Protein 4C87 (pdb70)

Structure (mmCIF, N/CA/C/O backbone):
data_4C87
#
_entry.id   4C87
#
_cell.length_a   168.340
_cell.length_b   168.340
_cell.length_c   184.200
_cell.angle_alpha   90.00
_cell.angle_beta   90.00
_cell.angle_gamma   90.00
#
_symmetry.space_group_name_H-M   'I 4'
#
loop_
_entity.id
_entity.type
_entity.pdbx_description
1 polymer ESTERASE
2 non-polymer GLYCEROL
3 water water
#
loop_
_atom_site.group_PDB
_atom_site.id
_atom_site.type_symbol
_atom_site.label_atom_id
_atom_site.label_alt_id
_atom_site.label_comp_id
_atom_site.label_asym_id
_atom_site.label_entity_id
_atom_site.label_seq_id
_atom_site.pdbx_PDB_ins_code
_atom_site.Cartn_x
_atom_site.Cartn_y
_atom_site.Cartn_z
_atom_site.occupancy
_atom_site.B_iso_or_equiv
_atom_site.auth_seq_id
_atom_site.auth_comp_id
_atom_site.auth_asym_id
_atom_site.auth_atom_id
_atom_site.pdbx_PDB_model_num
ATOM 1 N N . TYR A 1 14 ? 40.752 143.183 -58.956 1.00 101.69 -3 TYR A N 1
ATOM 2 C CA . TYR A 1 14 ? 41.620 142.027 -59.170 1.00 102.40 -3 TYR A CA 1
ATOM 3 C C . TYR A 1 14 ? 40.905 140.704 -58.892 1.00 96.27 -3 TYR A C 1
ATOM 4 O O . TYR A 1 14 ? 40.013 140.635 -58.037 1.00 94.13 -3 TYR A O 1
ATOM 13 N N . PHE A 1 15 ? 41.311 139.669 -59.628 1.00 92.58 -2 PHE A N 1
ATOM 14 C CA . PHE A 1 15 ? 40.831 138.302 -59.435 1.00 88.50 -2 PHE A CA 1
ATOM 15 C C . PHE A 1 15 ? 41.627 137.346 -60.341 1.00 87.59 -2 PHE A C 1
ATOM 16 O O . PHE A 1 15 ? 41.937 137.661 -61.498 1.00 85.07 -2 PHE A O 1
ATOM 24 N N . GLN A 1 16 ? 41.960 136.182 -59.789 1.00 109.08 -1 GLN A N 1
ATOM 25 C CA . GLN A 1 16 ? 42.522 135.045 -60.536 1.00 103.44 -1 GLN A CA 1
ATOM 26 C C . GLN A 1 16 ? 43.853 135.256 -61.295 1.00 101.28 -1 GLN A C 1
ATOM 27 O O . GLN A 1 16 ? 44.444 136.344 -61.284 1.00 97.28 -1 GLN A O 1
ATOM 33 N N . GLY A 1 17 ? 44.275 134.177 -61.960 1.00 102.02 0 GLY A N 1
ATOM 34 C CA . GLY A 1 17 ? 45.597 133.983 -62.548 1.00 99.73 0 GLY A CA 1
ATOM 35 C C . GLY A 1 17 ? 46.457 135.125 -63.059 1.00 95.46 0 GLY A C 1
ATOM 36 O O . GLY A 1 17 ? 46.270 135.617 -64.177 1.00 96.96 0 GLY A O 1
ATOM 45 N N . PRO A 1 19 ? 50.746 135.960 -61.919 1.00 71.26 2 PRO A N 1
ATOM 46 C CA . PRO A 1 19 ? 51.860 135.855 -60.963 1.00 64.53 2 PRO A CA 1
ATOM 47 C C . PRO A 1 19 ? 52.174 137.218 -60.367 1.00 59.22 2 PRO A C 1
ATOM 48 O O . PRO A 1 19 ? 52.150 138.225 -61.075 1.00 58.31 2 PRO A O 1
ATOM 52 N N . THR A 1 20 ? 52.443 137.249 -59.071 1.00 56.10 3 THR A N 1
ATOM 53 C CA . THR A 1 20 ? 52.725 138.502 -58.394 1.00 54.42 3 THR A CA 1
ATOM 54 C C . THR A 1 20 ? 53.984 139.142 -58.976 1.00 46.99 3 THR A C 1
ATOM 55 O O . THR A 1 20 ? 55.018 138.487 -59.103 1.00 47.41 3 THR A O 1
ATOM 59 N N . ILE A 1 21 ? 53.882 140.410 -59.360 1.00 39.83 4 ILE A N 1
ATOM 60 C CA . ILE A 1 21 ? 55.036 141.134 -59.881 1.00 39.56 4 ILE A CA 1
ATOM 61 C C . ILE A 1 21 ? 55.813 141.790 -58.727 1.00 40.52 4 ILE A C 1
ATOM 62 O O . ILE A 1 21 ? 55.231 142.458 -57.867 1.00 42.76 4 ILE A O 1
ATOM 67 N N . ASN A 1 22 ? 57.125 141.572 -58.705 1.00 36.64 5 ASN A N 1
ATOM 68 C CA . ASN A 1 22 ? 57.979 142.152 -57.683 1.00 36.14 5 ASN A CA 1
ATOM 69 C C . ASN A 1 22 ? 58.512 143.504 -58.110 1.00 31.54 5 ASN A C 1
ATOM 70 O O . ASN A 1 22 ? 59.590 143.595 -58.701 1.00 32.76 5 ASN A O 1
ATOM 75 N N . SER A 1 23 ? 57.758 144.554 -57.806 1.00 30.49 6 SER A N 1
ATOM 76 C CA . SER A 1 23 ? 58.147 145.906 -58.193 1.00 31.42 6 SER A CA 1
ATOM 77 C C . SER A 1 23 ? 59.274 146.455 -57.322 1.00 31.23 6 SER A C 1
ATOM 78 O O . SER A 1 23 ? 59.565 145.930 -56.242 1.00 34.64 6 SER A O 1
ATOM 81 N N . ILE A 1 24 ? 59.918 147.505 -57.814 1.00 29.65 7 ILE A N 1
ATOM 82 C CA . ILE A 1 24 ? 61.050 148.102 -57.121 1.00 27.16 7 ILE A CA 1
ATOM 83 C C . ILE A 1 24 ? 60.772 149.573 -56.858 1.00 26.43 7 ILE A C 1
ATOM 84 O O . ILE A 1 24 ? 60.687 150.380 -57.790 1.00 22.63 7 ILE A O 1
ATOM 89 N N . GLN A 1 25 ? 60.630 149.921 -55.583 1.00 28.51 8 GLN A N 1
ATOM 90 C CA . GLN A 1 25 ? 60.351 151.299 -55.217 1.00 25.53 8 GLN A CA 1
ATOM 91 C C . GLN A 1 25 ? 61.592 151.989 -54.687 1.00 25.80 8 GLN A C 1
ATOM 92 O O . GLN A 1 25 ? 62.210 151.528 -53.732 1.00 28.86 8 GLN A O 1
ATOM 98 N N . THR A 1 26 ? 61.963 153.091 -55.329 1.00 26.09 9 THR A N 1
ATOM 99 C CA . THR A 1 26 ? 63.060 153.923 -54.852 1.00 25.08 9 THR A CA 1
ATOM 100 C C . THR A 1 26 ? 62.601 155.365 -54.814 1.00 27.56 9 THR A C 1
ATOM 101 O O . THR A 1 26 ? 61.580 155.724 -55.409 1.00 29.87 9 THR A O 1
ATOM 105 N N . THR A 1 27 ? 63.356 156.199 -54.116 1.00 29.29 10 THR A N 1
ATOM 106 C CA . THR A 1 27 ? 63.093 157.623 -54.154 1.00 26.62 10 THR A CA 1
ATOM 107 C C . THR A 1 27 ? 64.259 158.299 -54.855 1.00 27.79 10 THR A C 1
ATOM 108 O O . THR A 1 27 ? 65.411 158.117 -54.469 1.00 31.56 10 THR A O 1
ATOM 112 N N . VAL A 1 28 ? 63.952 159.048 -55.911 1.00 28.18 11 VAL A N 1
ATOM 113 C CA . VAL A 1 28 ? 64.970 159.750 -56.683 1.00 25.74 11 VAL A CA 1
ATOM 114 C C . VAL A 1 28 ? 64.633 161.235 -56.742 1.00 26.91 11 VAL A C 1
ATOM 115 O O . VAL A 1 28 ? 63.647 161.635 -57.361 1.00 28.01 11 VAL A O 1
ATOM 119 N N . ASN A 1 29 ? 65.459 162.045 -56.091 1.00 29.85 12 ASN A N 1
ATOM 120 C CA . ASN A 1 29 ? 65.235 163.483 -56.007 1.00 29.87 12 ASN A CA 1
ATOM 121 C C . ASN A 1 29 ? 63.837 163.842 -55.523 1.00 27.34 12 ASN A C 1
ATOM 122 O O . ASN A 1 29 ? 63.269 164.842 -55.954 1.00 29.13 12 ASN A O 1
ATOM 127 N N . GLY A 1 30 ? 63.286 163.019 -54.633 1.00 23.71 13 GLY A N 1
ATOM 128 C CA . GLY A 1 30 ? 61.979 163.290 -54.070 1.00 19.33 13 GLY A CA 1
ATOM 129 C C . GLY A 1 30 ? 60.847 162.639 -54.835 1.00 28.32 13 GLY A C 1
ATOM 130 O O . GLY A 1 30 ? 59.710 162.624 -54.363 1.00 25.93 13 GLY A O 1
ATOM 131 N N . VAL A 1 31 ? 61.137 162.108 -56.020 1.00 17.95 14 VAL A N 1
ATOM 132 C CA . VAL A 1 31 ? 60.110 161.391 -56.762 1.00 23.41 14 VAL A CA 1
ATOM 133 C C . VAL A 1 31 ? 60.022 159.949 -56.257 1.00 23.70 14 VAL A C 1
ATOM 134 O O . VAL A 1 31 ? 61.026 159.237 -56.226 1.00 22.93 14 VAL A O 1
ATOM 138 N N . VAL A 1 32 ? 58.830 159.525 -55.842 1.00 23.31 15 VAL A N 1
ATOM 139 C CA . VAL A 1 32 ? 58.632 158.122 -55.505 1.00 23.83 15 VAL A CA 1
ATOM 140 C C . VAL A 1 32 ? 58.564 157.337 -56.800 1.00 22.71 15 VAL A C 1
ATOM 141 O O . VAL A 1 32 ? 57.606 157.457 -57.565 1.00 23.49 15 VAL A O 1
ATOM 145 N N . LYS A 1 33 ? 59.600 156.545 -57.050 1.00 23.07 16 LYS A N 1
ATOM 146 C CA . LYS A 1 33 ? 59.724 155.838 -58.314 1.00 20.70 16 LYS A CA 1
ATOM 147 C C . LYS A 1 33 ? 59.418 154.350 -58.159 1.00 23.21 16 LYS A C 1
ATOM 148 O O . LYS A 1 33 ? 60.087 153.623 -57.401 1.00 20.78 16 LYS A O 1
ATOM 154 N N . ILE A 1 34 ? 58.396 153.900 -58.879 1.00 21.71 17 ILE A N 1
ATOM 155 C CA . ILE A 1 34 ? 58.004 152.509 -58.810 1.00 19.33 17 ILE A CA 1
ATOM 156 C C . ILE A 1 34 ? 58.213 151.841 -60.160 1.00 18.85 17 ILE A C 1
ATOM 157 O O . ILE A 1 34 ? 57.514 152.157 -61.132 1.00 18.67 17 ILE A O 1
ATOM 162 N N . VAL A 1 35 ? 59.185 150.930 -60.218 1.00 15.52 18 VAL A N 1
ATOM 163 C CA . VAL A 1 35 ? 59.457 150.179 -61.444 1.00 20.99 18 VAL A CA 1
ATOM 164 C C . VAL A 1 35 ? 58.780 148.808 -61.416 1.00 19.30 18 VAL A C 1
ATOM 165 O O . VAL A 1 35 ? 59.033 147.997 -60.526 1.00 20.21 18 VAL A O 1
ATOM 169 N N . LYS A 1 36 ? 57.907 148.564 -62.388 1.00 16.08 19 LYS A N 1
ATOM 170 C CA . LYS A 1 36 ? 57.187 147.298 -62.457 1.00 17.78 19 LYS A CA 1
ATOM 171 C C . LYS A 1 36 ? 57.619 146.486 -63.683 1.00 17.76 19 LYS A C 1
ATOM 172 O O . LYS A 1 36 ? 57.194 146.771 -64.810 1.00 19.74 19 LYS A O 1
ATOM 178 N N . PRO A 1 37 ? 58.473 145.475 -63.471 1.00 21.02 20 PRO A N 1
ATOM 179 C CA . PRO A 1 37 ? 58.888 144.589 -64.569 1.00 21.90 20 PRO A CA 1
ATOM 180 C C . PRO A 1 37 ? 57.694 143.819 -65.140 1.00 22.98 20 PRO A C 1
ATOM 181 O O . PRO A 1 37 ? 56.691 143.641 -64.446 1.00 21.69 20 PRO A O 1
ATOM 185 N N . PHE A 1 38 ? 57.788 143.374 -66.387 1.00 24.18 21 PHE A N 1
ATOM 186 C CA . PHE A 1 38 ? 56.650 142.691 -66.993 1.00 23.02 21 PHE A CA 1
ATOM 187 C C . PHE A 1 38 ? 56.526 141.224 -66.585 1.00 25.00 21 PHE A C 1
ATOM 188 O O . PHE A 1 38 ? 55.480 140.601 -66.787 1.00 27.79 21 PHE A O 1
ATOM 196 N N . ASN A 1 39 ? 57.605 140.680 -66.033 1.00 27.13 22 ASN A N 1
ATOM 197 C CA . ASN A 1 39 ? 57.543 139.428 -65.288 1.00 33.66 22 ASN A CA 1
ATOM 198 C C . ASN A 1 39 ? 58.733 139.351 -64.336 1.00 36.17 22 ASN A C 1
ATOM 199 O O . ASN A 1 39 ? 59.607 140.217 -64.370 1.00 37.77 22 ASN A O 1
ATOM 204 N N . ASN A 1 40 ? 58.782 138.318 -63.505 1.00 37.96 23 ASN A N 1
ATOM 205 C CA . ASN A 1 40 ? 59.827 138.240 -62.488 1.00 41.98 23 ASN A CA 1
ATOM 206 C C . ASN A 1 40 ? 61.159 137.710 -63.014 1.00 43.34 23 ASN A C 1
ATOM 207 O O . ASN A 1 40 ? 62.173 137.734 -62.313 1.00 46.87 23 ASN A O 1
ATOM 212 N N . ASP A 1 41 ? 61.151 137.260 -64.262 1.00 42.46 24 ASP A N 1
ATOM 213 C CA . ASP A 1 41 ? 62.366 136.803 -64.915 1.00 46.10 24 ASP A CA 1
ATOM 214 C C . ASP A 1 41 ? 63.189 137.983 -65.436 1.00 42.09 24 ASP A C 1
ATOM 215 O O . ASP A 1 41 ? 64.383 138.096 -65.142 1.00 41.49 24 ASP A O 1
ATOM 220 N N . ILE A 1 42 ? 62.539 138.863 -66.200 1.00 39.14 25 ILE A N 1
ATOM 221 C CA . ILE A 1 42 ? 63.211 139.982 -66.863 1.00 32.88 25 ILE A CA 1
ATOM 222 C C . ILE A 1 42 ? 62.999 141.293 -66.110 1.00 29.21 25 ILE A C 1
ATOM 223 O O . ILE A 1 42 ? 61.885 141.614 -65.726 1.00 33.40 25 ILE A O 1
ATOM 228 N N . ALA A 1 43 ? 64.075 142.050 -65.910 1.00 26.71 26 ALA A N 1
ATOM 229 C CA . ALA A 1 43 ? 64.034 143.288 -65.128 1.00 25.10 26 ALA A CA 1
ATOM 230 C C . ALA A 1 43 ? 63.922 144.555 -65.988 1.00 25.87 26 ALA A C 1
ATOM 231 O O . ALA A 1 43 ? 63.539 145.621 -65.490 1.00 26.42 26 ALA A O 1
ATOM 233 N N . GLY A 1 44 ? 64.280 144.447 -67.265 1.00 22.74 27 GLY A N 1
ATOM 234 C CA . GLY A 1 44 ? 64.313 145.608 -68.133 1.00 20.95 27 GLY A CA 1
ATOM 235 C C . GLY A 1 44 ? 64.942 145.323 -69.484 1.00 24.78 27 GLY A C 1
ATOM 236 O O . GLY A 1 44 ? 65.280 144.179 -69.805 1.00 27.55 27 GLY A O 1
ATOM 237 N N . GLU A 1 45 ? 65.065 146.371 -70.288 1.00 27.25 28 GLU A N 1
ATOM 238 C CA . GLU A 1 45 ? 65.803 146.330 -71.553 1.00 28.47 28 GLU A CA 1
ATOM 239 C C . GLU A 1 45 ? 65.309 145.363 -72.644 1.00 26.65 28 GLU A C 1
ATOM 240 O O . GLU A 1 45 ? 66.058 145.016 -73.561 1.00 27.49 28 GLU A O 1
ATOM 246 N N . GLN A 1 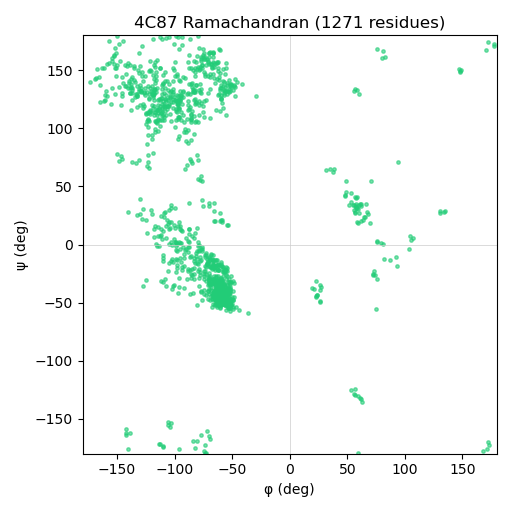46 ? 64.052 144.944 -72.548 1.00 22.73 29 GLN A N 1
ATOM 247 C CA . GLN A 1 46 ? 63.378 144.304 -73.680 1.00 21.78 29 GLN A CA 1
ATOM 248 C C . GLN A 1 46 ? 61.855 144.508 -73.613 1.00 19.02 29 GLN A C 1
ATOM 249 O O . GLN A 1 46 ? 61.293 144.746 -72.544 1.00 18.78 29 GLN A O 1
ATOM 255 N N . PHE A 1 47 ? 61.199 144.442 -74.764 1.00 17.42 30 PHE A N 1
ATOM 256 C CA . PHE A 1 47 ? 59.746 144.566 -74.818 1.00 18.22 30 PHE A CA 1
ATOM 257 C C . PHE A 1 47 ? 59.062 143.401 -74.132 1.00 17.87 30 PHE A C 1
ATOM 258 O O . PHE A 1 47 ? 59.537 142.264 -74.202 1.00 18.78 30 PHE A O 1
ATOM 266 N N . ASP A 1 48 ? 57.949 143.690 -73.465 1.00 13.97 31 ASP A N 1
ATOM 267 C CA . ASP A 1 48 ? 57.020 142.654 -73.039 1.00 17.94 31 ASP A CA 1
ATOM 268 C C . ASP A 1 48 ? 56.534 141.981 -74.320 1.00 20.06 31 ASP A C 1
ATOM 269 O O . ASP A 1 48 ? 56.115 142.660 -75.260 1.00 22.97 31 ASP A O 1
ATOM 274 N N . PRO A 1 49 ? 56.600 140.643 -74.367 1.00 17.85 32 PRO A N 1
ATOM 275 C CA . PRO A 1 49 ? 56.252 139.885 -75.579 1.00 19.75 32 PRO A CA 1
ATOM 276 C C . PRO A 1 49 ? 54.858 140.204 -76.126 1.00 20.09 32 PRO A C 1
ATOM 277 O O . PRO A 1 49 ? 54.691 140.193 -77.346 1.00 17.94 32 PRO A O 1
ATOM 281 N N . HIS A 1 50 ? 53.884 140.473 -75.253 1.00 21.20 33 HIS A N 1
ATOM 282 C CA . HIS A 1 50 ? 52.541 140.848 -75.702 1.00 18.74 33 HIS A CA 1
ATOM 283 C C . HIS A 1 50 ? 52.597 142.136 -76.515 1.00 15.19 33 HIS A C 1
ATOM 284 O O . HIS A 1 50 ? 51.855 142.307 -77.471 1.00 17.90 33 HIS A O 1
ATOM 291 N N . VAL A 1 51 ? 53.468 143.053 -76.120 1.00 15.16 34 VAL A N 1
ATOM 292 C CA . VAL A 1 51 ? 53.657 144.281 -76.881 1.00 15.91 34 VAL A CA 1
ATOM 293 C C . VAL A 1 51 ? 54.370 143.973 -78.193 1.00 18.36 34 VAL A C 1
ATOM 294 O O . VAL A 1 51 ? 53.955 144.434 -79.274 1.00 18.43 34 VAL A O 1
ATOM 298 N N . LEU A 1 52 ? 55.436 143.178 -78.081 1.00 20.03 35 LEU A N 1
ATOM 299 C CA . LEU A 1 52 ? 56.323 142.838 -79.202 1.00 18.19 35 LEU A CA 1
ATOM 300 C C . LEU A 1 52 ? 55.592 142.274 -80.412 1.00 17.70 35 LEU A C 1
ATOM 301 O O . LEU A 1 52 ? 55.931 142.595 -81.553 1.00 17.81 35 LEU A O 1
ATOM 306 N N . GLN A 1 53 ? 54.577 141.449 -80.173 1.00 18.24 36 GLN A N 1
ATOM 307 C CA . GLN A 1 53 ? 53.865 140.852 -81.293 1.00 18.59 36 GLN A CA 1
ATOM 308 C C . GLN A 1 53 ? 53.010 141.875 -82.042 1.00 24.37 36 GLN A C 1
ATOM 309 O O . GLN A 1 53 ? 52.620 141.643 -83.188 1.00 33.28 36 GLN A O 1
ATOM 315 N N . THR A 1 54 ? 52.771 143.030 -81.425 1.00 23.51 37 THR A N 1
ATOM 316 C CA . THR A 1 54 ? 52.072 144.119 -82.123 1.00 23.16 37 THR A CA 1
ATOM 317 C C . THR A 1 54 ? 53.012 145.032 -82.905 1.00 20.93 37 THR A C 1
ATOM 318 O O . THR A 1 54 ? 52.552 145.969 -83.553 1.00 17.02 37 THR A O 1
ATOM 322 N N . LEU A 1 55 ? 54.319 144.771 -82.835 1.00 23.70 38 LEU A N 1
ATOM 323 C CA . LEU A 1 55 ? 55.316 145.688 -83.409 1.00 20.69 38 LEU A CA 1
ATOM 324 C C . LEU A 1 55 ? 56.056 145.133 -84.625 1.00 22.46 38 LEU A C 1
ATOM 325 O O . LEU A 1 55 ? 57.066 145.691 -85.042 1.00 22.33 38 LEU A O 1
ATOM 330 N N . THR A 1 56 ? 55.540 144.046 -85.188 1.00 25.71 39 THR A N 1
ATOM 331 C CA . THR A 1 56 ? 56.146 143.383 -86.341 1.00 27.16 39 THR A CA 1
ATOM 332 C C . THR A 1 56 ? 56.489 144.341 -87.491 1.00 23.18 39 THR A C 1
ATOM 333 O O . THR A 1 56 ? 57.597 144.311 -88.018 1.00 24.57 39 THR A O 1
ATOM 337 N N . ALA A 1 57 ? 55.547 145.203 -87.853 1.00 19.19 40 ALA A N 1
ATOM 338 C CA . ALA A 1 57 ? 55.744 146.165 -88.932 1.00 18.76 40 ALA A CA 1
ATOM 339 C C . ALA A 1 57 ? 56.914 147.122 -88.696 1.00 29.60 40 ALA A C 1
ATOM 340 O O . ALA A 1 57 ? 57.378 147.787 -89.630 1.00 37.61 40 ALA A O 1
ATOM 342 N N . PHE A 1 58 ? 57.374 147.219 -87.453 1.00 24.00 41 PHE A N 1
ATOM 343 C CA . PHE A 1 58 ? 58.471 148.131 -87.145 1.00 23.50 41 PHE A CA 1
ATOM 344 C C . PHE A 1 58 ? 59.858 147.512 -87.341 1.00 24.57 41 PHE A C 1
ATOM 345 O O . PHE A 1 58 ? 60.868 148.071 -86.896 1.00 21.10 41 PHE A O 1
ATOM 353 N N . LYS A 1 59 ? 59.897 146.364 -88.015 1.00 24.80 42 LYS A N 1
ATOM 354 C CA . LYS A 1 59 ? 61.159 145.779 -88.447 1.00 26.46 42 LYS A CA 1
ATOM 355 C C . LYS A 1 59 ? 61.705 146.657 -89.559 1.00 25.58 42 LYS A C 1
ATOM 356 O O . LYS A 1 59 ? 62.910 146.692 -89.813 1.00 25.70 42 LYS A O 1
ATOM 362 N N . GLN A 1 60 ? 60.792 147.369 -90.211 1.00 24.99 43 GLN A N 1
ATOM 363 C CA . GLN A 1 60 ? 61.136 148.334 -91.240 1.00 26.97 43 GLN A CA 1
ATOM 364 C C . GLN A 1 60 ? 60.692 149.703 -90.748 1.00 21.95 43 GLN A C 1
ATOM 365 O O . GLN A 1 60 ? 59.804 149.784 -89.910 1.00 25.13 43 GLN A O 1
ATOM 371 N N . PRO A 1 61 ? 61.303 150.782 -91.270 1.00 20.53 44 PRO A N 1
ATOM 372 C CA . PRO A 1 61 ? 60.819 152.132 -90.965 1.00 18.28 44 PRO A CA 1
ATOM 373 C C . PRO A 1 61 ? 59.338 152.258 -91.298 1.00 20.98 44 PRO A C 1
ATOM 374 O O . PRO A 1 61 ? 58.886 151.747 -92.325 1.00 24.63 44 PRO A O 1
ATOM 378 N N . ALA A 1 62 ? 58.593 152.928 -90.429 1.00 22.73 45 ALA A N 1
ATOM 379 C CA . ALA A 1 62 ? 57.163 153.113 -90.623 1.00 22.41 45 ALA A CA 1
ATOM 380 C C . ALA A 1 62 ? 56.911 154.202 -91.655 1.00 23.93 45 ALA A C 1
ATOM 381 O O . ALA A 1 62 ? 57.735 155.103 -91.845 1.00 25.88 45 ALA A O 1
ATOM 383 N N . ILE A 1 63 ? 55.772 154.104 -92.330 1.00 21.59 46 ILE A N 1
ATOM 384 C CA . ILE A 1 63 ? 55.341 155.143 -93.247 1.00 21.58 46 ILE A CA 1
ATOM 385 C C . ILE A 1 63 ? 54.124 155.837 -92.648 1.00 23.83 46 ILE A C 1
ATOM 386 O O . ILE A 1 63 ? 53.046 155.242 -92.525 1.00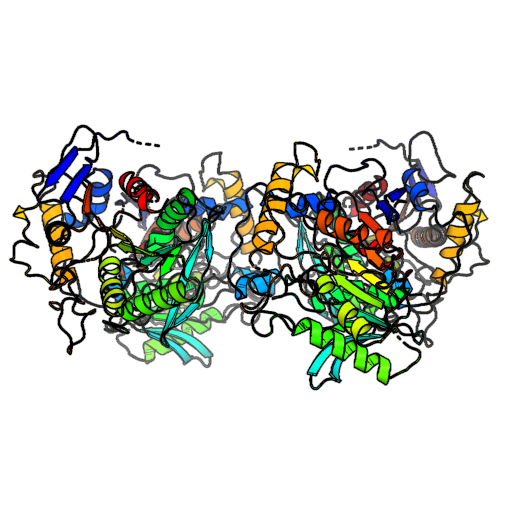 24.09 46 ILE A O 1
ATOM 391 N N . LEU A 1 64 ? 54.315 157.090 -92.248 1.00 28.31 47 LEU A N 1
ATOM 392 C CA . LEU A 1 64 ? 53.223 157.900 -91.716 1.00 25.99 47 LEU A CA 1
ATOM 393 C C . LEU A 1 64 ? 52.516 158.612 -92.861 1.00 25.91 47 LEU A C 1
ATOM 394 O O . LEU A 1 64 ? 53.150 159.326 -93.636 1.00 25.34 47 LEU A O 1
ATOM 399 N N . GLU A 1 65 ? 51.211 158.394 -92.984 1.00 24.02 48 GLU A N 1
ATOM 400 C CA . GLU A 1 65 ? 50.423 159.114 -93.969 1.00 25.62 48 GLU A CA 1
ATOM 401 C C . GLU A 1 65 ? 50.060 160.472 -93.381 1.00 24.69 48 GLU A C 1
ATOM 402 O O . GLU A 1 65 ? 49.208 160.571 -92.496 1.00 22.02 48 GLU A O 1
ATOM 408 N N . ASN A 1 66 ? 50.722 161.517 -93.868 1.00 26.19 49 ASN A N 1
ATOM 409 C CA . ASN A 1 66 ? 50.529 162.847 -93.308 1.00 25.28 49 ASN A CA 1
ATOM 410 C C . ASN A 1 66 ? 49.335 163.566 -93.913 1.00 24.05 49 ASN A C 1
ATOM 411 O O . ASN A 1 66 ? 49.496 164.519 -94.668 1.00 27.95 49 ASN A O 1
ATOM 416 N N . ASP A 1 67 ? 48.136 163.096 -93.587 1.00 22.88 50 ASP A N 1
ATOM 417 C CA . ASP A 1 67 ? 46.924 163.832 -93.918 1.00 24.72 50 ASP A CA 1
ATOM 418 C C . ASP A 1 67 ? 45.882 163.632 -92.827 1.00 21.53 50 ASP A C 1
ATOM 419 O O . ASP A 1 67 ? 45.777 162.549 -92.247 1.00 21.19 50 ASP A O 1
ATOM 424 N N . LEU A 1 68 ? 45.117 164.690 -92.564 1.00 18.85 51 LEU A N 1
ATOM 425 C CA . LEU A 1 68 ? 44.222 164.744 -91.416 1.00 18.72 51 LEU A CA 1
ATOM 426 C C . LEU A 1 68 ? 43.282 163.533 -91.298 1.00 16.65 51 LEU A C 1
ATOM 427 O O . LEU A 1 68 ? 43.182 162.926 -90.227 1.00 15.91 51 LEU A O 1
ATOM 432 N N . ALA A 1 69 ? 42.627 163.160 -92.394 1.00 14.79 52 ALA A N 1
ATOM 433 C CA . ALA A 1 69 ? 41.689 162.035 -92.346 1.00 14.42 52 ALA A CA 1
ATOM 434 C C . ALA A 1 69 ? 42.385 160.717 -91.973 1.00 15.29 52 ALA A C 1
ATOM 435 O O . ALA A 1 69 ? 41.837 159.910 -91.221 1.00 17.74 52 ALA A O 1
ATOM 437 N N . ALA A 1 70 ? 43.593 160.504 -92.480 1.00 12.03 53 ALA A N 1
ATOM 438 C CA . ALA A 1 70 ? 44.291 159.267 -92.165 1.00 13.68 53 ALA A CA 1
ATOM 439 C C . ALA A 1 70 ? 44.772 159.312 -90.725 1.00 15.59 53 ALA A C 1
ATOM 440 O O . ALA A 1 70 ? 44.638 158.334 -89.994 1.00 18.41 53 ALA A O 1
ATOM 442 N N . LEU A 1 71 ? 45.328 160.449 -90.321 1.00 16.10 54 LEU A N 1
ATOM 443 C CA . LEU A 1 71 ? 45.782 160.617 -88.948 1.00 16.14 54 LEU A CA 1
ATOM 444 C C . LEU A 1 71 ? 44.636 160.408 -87.955 1.00 21.25 54 LEU A C 1
ATOM 445 O O . LEU A 1 71 ? 44.787 159.673 -86.970 1.00 21.33 54 LEU A O 1
ATOM 450 N N . ARG A 1 72 ? 43.489 161.032 -88.214 1.00 20.93 55 ARG A N 1
ATOM 451 C CA . ARG A 1 72 ? 42.348 160.847 -87.325 1.00 19.63 55 ARG A CA 1
ATOM 452 C C . ARG A 1 72 ? 41.942 159.387 -87.221 1.00 20.87 55 ARG A C 1
ATOM 453 O O . ARG A 1 72 ? 41.777 158.864 -86.124 1.00 24.42 55 ARG A O 1
ATOM 461 N N . SER A 1 73 ? 41.801 158.738 -88.369 1.00 21.96 56 SER A N 1
ATOM 462 C CA . SER A 1 73 ? 41.454 157.323 -88.435 1.00 24.64 56 SER A CA 1
ATOM 463 C C . SER A 1 73 ? 42.406 156.443 -87.609 1.00 23.85 56 SER A C 1
ATOM 464 O O . SER A 1 73 ? 41.976 155.514 -86.922 1.00 26.27 56 SER A O 1
ATOM 467 N N . GLY A 1 74 ? 43.694 156.767 -87.648 1.00 21.94 57 GLY A N 1
ATOM 468 C CA . GLY A 1 74 ? 44.691 156.000 -86.924 1.00 22.14 57 GLY A CA 1
ATOM 469 C C . GLY A 1 74 ? 44.698 156.289 -85.441 1.00 26.58 57 GLY A C 1
ATOM 470 O O . GLY A 1 74 ? 45.471 155.689 -84.689 1.00 30.89 57 GLY A O 1
ATOM 471 N N . SER A 1 75 ? 43.835 157.213 -85.024 1.00 25.30 58 SER A N 1
ATOM 472 C CA . SER A 1 75 ? 43.732 157.612 -83.627 1.00 24.13 58 SER A CA 1
ATOM 473 C C . SER A 1 75 ? 42.503 156.959 -83.009 1.00 20.80 58 SER A C 1
ATOM 474 O O . SER A 1 75 ? 42.184 157.184 -81.843 1.00 23.53 58 SER A O 1
ATOM 477 N N . LEU A 1 76 ? 41.810 156.149 -83.796 1.00 19.71 59 LEU A N 1
ATOM 478 C CA . LEU A 1 76 ? 40.624 155.456 -83.307 1.00 21.16 59 LEU A CA 1
ATOM 479 C C . LEU A 1 76 ? 40.950 154.031 -82.871 1.00 26.51 59 LEU A C 1
ATOM 480 O O . LEU A 1 76 ? 41.382 153.204 -83.678 1.00 26.89 59 LEU A O 1
ATOM 485 N N . THR A 1 77 ? 40.746 153.754 -81.586 1.00 29.59 60 THR A N 1
ATOM 486 C CA . THR A 1 77 ? 40.975 152.423 -81.042 1.00 26.80 60 THR A CA 1
ATOM 487 C C . THR A 1 77 ? 39.825 151.506 -81.418 1.00 26.82 60 THR A C 1
ATOM 488 O O . THR A 1 77 ? 38.662 151.877 -81.272 1.00 28.85 60 THR A O 1
ATOM 492 N N . PRO A 1 78 ? 40.144 150.297 -81.895 1.00 28.59 61 PRO A N 1
ATOM 493 C CA . PRO A 1 78 ? 39.110 149.285 -82.150 1.00 31.26 61 PRO A CA 1
ATOM 494 C C . PRO A 1 78 ? 38.463 148.831 -80.840 1.00 30.58 61 PRO A C 1
ATOM 495 O O . PRO A 1 78 ? 39.006 149.090 -79.766 1.00 29.55 61 PRO A O 1
ATOM 499 N N . ALA A 1 79 ? 37.321 148.160 -80.932 1.00 34.03 62 ALA A N 1
ATOM 500 C CA . ALA A 1 79 ? 36.564 147.767 -79.746 1.00 32.45 62 ALA A CA 1
ATOM 501 C C . ALA A 1 79 ? 37.381 146.934 -78.761 1.00 27.45 62 ALA A C 1
ATOM 502 O O . ALA A 1 79 ? 38.116 146.018 -79.140 1.00 25.58 62 ALA A O 1
ATOM 504 N N . ILE A 1 80 ? 37.236 147.289 -77.491 1.00 19.92 63 ILE A N 1
ATOM 505 C CA . ILE A 1 80 ? 37.882 146.610 -76.387 1.00 15.94 63 ILE A CA 1
ATOM 506 C C . ILE A 1 80 ? 36.802 145.865 -75.602 1.00 16.07 63 ILE A C 1
ATOM 507 O O . ILE A 1 80 ? 35.716 146.406 -75.382 1.00 15.79 63 ILE A O 1
ATOM 512 N N . ALA A 1 81 ? 37.084 144.634 -75.189 1.00 11.38 64 ALA A N 1
ATOM 513 C CA . ALA A 1 81 ? 36.105 143.833 -74.438 1.00 11.76 64 ALA A CA 1
ATOM 514 C C . ALA A 1 81 ? 35.681 144.510 -73.126 1.00 17.44 64 ALA A C 1
ATOM 515 O O . ALA A 1 81 ? 36.522 145.019 -72.375 1.00 12.86 64 ALA A O 1
ATOM 517 N N . ASP A 1 82 ? 34.378 144.525 -72.860 1.00 18.48 65 ASP A N 1
ATOM 518 C CA . ASP A 1 82 ? 33.842 145.233 -71.706 1.00 15.68 65 ASP A CA 1
ATOM 519 C C . ASP A 1 82 ? 33.198 144.239 -70.753 1.00 15.72 65 ASP A C 1
ATOM 520 O O . ASP A 1 82 ? 32.107 143.731 -71.027 1.00 16.09 65 ASP A O 1
ATOM 525 N N . PRO A 1 83 ? 33.865 143.971 -69.619 1.00 12.87 66 PRO A N 1
ATOM 526 C CA . PRO A 1 83 ? 33.330 143.010 -68.646 1.00 13.18 66 PRO A CA 1
ATOM 527 C C . PRO A 1 83 ? 32.291 143.638 -67.697 1.00 13.04 66 PRO A C 1
ATOM 528 O O . PRO A 1 83 ? 31.591 142.902 -66.981 1.00 12.95 66 PRO A O 1
ATOM 532 N N . VAL A 1 84 ? 32.193 144.971 -67.707 1.00 11.82 67 VAL A N 1
ATOM 533 C CA . VAL A 1 84 ? 31.316 145.681 -66.776 1.00 11.90 67 VAL A CA 1
ATOM 534 C C . VAL A 1 84 ? 29.887 145.821 -67.284 1.00 16.56 67 VAL A C 1
ATOM 535 O O . VAL A 1 84 ? 28.926 145.601 -66.529 1.00 15.42 67 VAL A O 1
ATOM 539 N N . GLY A 1 85 ? 29.745 146.151 -68.566 1.00 14.72 68 GLY A N 1
ATOM 540 C CA . GLY A 1 85 ? 28.429 146.289 -69.151 1.00 13.30 68 GLY A CA 1
ATOM 541 C C . GLY A 1 85 ? 27.616 147.374 -68.467 1.00 18.92 68 GLY A C 1
ATOM 542 O O . GLY A 1 85 ? 28.107 148.481 -68.229 1.00 17.16 68 GLY A O 1
ATOM 543 N N . ASP A 1 86 ? 26.373 147.058 -68.128 1.00 18.27 69 ASP A N 1
ATOM 544 C CA . ASP A 1 86 ? 25.470 148.080 -67.620 1.00 20.14 69 ASP A CA 1
ATOM 545 C C . ASP A 1 86 ? 25.674 148.442 -66.150 1.00 22.99 69 ASP A C 1
ATOM 546 O O . ASP A 1 86 ? 25.035 149.363 -65.649 1.00 28.80 69 ASP A O 1
ATOM 551 N N . ALA A 1 87 ? 26.573 147.737 -65.466 1.00 19.96 70 ALA A N 1
ATOM 552 C CA . ALA A 1 87 ? 26.792 147.972 -64.041 1.00 18.28 70 ALA A CA 1
ATOM 553 C C . ALA A 1 87 ? 27.402 149.352 -63.754 1.00 19.93 70 ALA A C 1
ATOM 554 O O . ALA A 1 87 ? 27.367 149.841 -62.622 1.00 21.85 70 ALA A O 1
ATOM 556 N N . VAL A 1 88 ? 27.971 149.970 -64.780 1.00 13.81 71 VAL A N 1
ATOM 557 C CA . VAL A 1 88 ? 28.308 151.389 -64.724 1.00 15.25 71 VAL A CA 1
ATOM 558 C C . VAL A 1 88 ? 27.542 152.092 -65.837 1.00 16.35 71 VAL A C 1
ATOM 559 O O . VAL A 1 88 ? 27.566 151.664 -66.988 1.00 20.57 71 VAL A O 1
ATOM 563 N N . THR A 1 89 ? 26.854 153.170 -65.492 1.00 18.76 72 THR A N 1
ATOM 564 C CA . THR A 1 89 ? 26.019 153.880 -66.454 1.00 19.75 72 THR A CA 1
ATOM 565 C C . THR A 1 89 ? 26.848 154.842 -67.304 1.00 20.10 72 THR A C 1
ATOM 566 O O . THR A 1 89 ? 27.689 155.586 -66.789 1.00 21.89 72 THR A O 1
ATOM 570 N N . VAL A 1 90 ? 26.627 154.801 -68.613 1.00 19.57 73 VAL A N 1
ATOM 571 C CA . VAL A 1 90 ? 27.357 155.664 -69.536 1.00 20.17 73 VAL A CA 1
ATOM 572 C C . VAL A 1 90 ? 26.375 156.530 -70.316 1.00 21.57 73 VAL A C 1
ATOM 573 O O . VAL A 1 90 ? 25.573 156.014 -71.103 1.00 22.20 73 VAL A O 1
ATOM 577 N N . GLN A 1 91 ? 26.450 157.842 -70.075 1.00 23.90 74 GLN A N 1
ATOM 578 C CA . GLN A 1 91 ? 25.497 158.831 -70.589 1.00 29.87 74 GLN A CA 1
ATOM 579 C C . GLN A 1 91 ? 26.226 159.926 -71.342 1.00 25.88 74 GLN A C 1
ATOM 580 O O . GLN A 1 91 ? 27.317 160.325 -70.952 1.00 27.86 74 GLN A O 1
ATOM 586 N N . SER A 1 92 ? 25.615 160.438 -72.400 1.00 25.06 75 SER A N 1
ATOM 587 C CA . SER A 1 92 ? 26.104 161.664 -73.027 1.00 24.25 75 SER A CA 1
ATOM 588 C C . SER A 1 92 ? 25.364 162.896 -72.502 1.00 23.62 75 SER A C 1
ATOM 589 O O . SER A 1 92 ? 24.132 162.961 -72.562 1.00 27.22 75 SER A O 1
ATOM 592 N N . ARG A 1 93 ? 26.120 163.860 -71.981 1.00 18.73 76 ARG A N 1
ATOM 593 C CA . ARG A 1 93 ? 25.554 165.110 -71.489 1.00 22.08 76 ARG A CA 1
ATOM 594 C C . ARG A 1 93 ? 26.358 166.270 -72.067 1.00 25.99 76 ARG A C 1
ATOM 595 O O . ARG A 1 93 ? 27.546 166.120 -72.356 1.00 29.56 76 ARG A O 1
ATOM 603 N N . ASN A 1 94 ? 25.710 167.417 -72.257 1.00 22.71 77 ASN A N 1
ATOM 604 C CA . ASN A 1 94 ? 26.424 168.652 -72.549 1.00 18.41 77 ASN A CA 1
ATOM 605 C C . ASN A 1 94 ? 26.417 169.519 -71.304 1.00 19.27 77 ASN A C 1
ATOM 606 O O . ASN A 1 94 ? 25.410 169.606 -70.608 1.00 20.87 77 ASN A O 1
ATOM 611 N N . ILE A 1 95 ? 27.543 170.146 -71.004 1.00 15.45 78 ILE A N 1
ATOM 612 C CA . ILE A 1 95 ? 27.548 171.169 -69.977 1.00 20.25 78 ILE A CA 1
ATOM 613 C C . ILE A 1 95 ? 27.947 172.465 -70.662 1.00 19.94 78 ILE A C 1
ATOM 614 O O . ILE A 1 95 ? 28.609 172.450 -71.709 1.00 18.58 78 ILE A O 1
ATOM 619 N N . THR A 1 96 ? 27.534 173.585 -70.083 1.00 22.86 79 THR A N 1
ATOM 620 C CA . THR A 1 96 ? 27.866 174.883 -70.649 1.00 23.35 79 THR A CA 1
ATOM 621 C C . THR A 1 96 ? 28.377 175.832 -69.574 1.00 21.92 79 THR A C 1
ATOM 622 O O . THR A 1 96 ? 27.756 175.981 -68.524 1.00 26.51 79 THR A O 1
ATOM 626 N N . ALA A 1 97 ? 29.523 176.452 -69.836 1.00 18.04 80 ALA A N 1
ATOM 627 C CA . ALA A 1 97 ? 30.119 177.421 -68.915 1.00 18.06 80 ALA A CA 1
ATOM 628 C C . ALA A 1 97 ? 31.121 178.233 -69.706 1.00 17.52 80 ALA A C 1
ATOM 629 O O . ALA A 1 97 ? 31.666 177.728 -70.682 1.00 16.49 80 ALA A O 1
ATOM 631 N N . LEU A 1 98 ? 31.354 179.481 -69.293 1.00 19.57 81 LEU A N 1
ATOM 632 C CA . LEU A 1 98 ? 32.233 180.404 -70.022 1.00 19.01 81 LEU A CA 1
ATOM 633 C C . LEU A 1 98 ? 31.793 180.557 -71.468 1.00 23.47 81 LEU A C 1
ATOM 634 O O . LEU A 1 98 ? 32.636 180.784 -72.351 1.00 22.60 81 LEU A O 1
ATOM 639 N N . ASN A 1 99 ? 30.485 180.416 -71.704 1.00 23.20 82 ASN A N 1
ATOM 640 C CA . ASN A 1 99 ? 29.939 180.438 -73.057 1.00 25.37 82 ASN A CA 1
ATOM 641 C C . ASN A 1 99 ? 30.531 179.364 -73.957 1.00 24.29 82 ASN A C 1
ATOM 642 O O . ASN A 1 99 ? 30.687 179.565 -75.159 1.00 24.96 82 ASN A O 1
ATOM 647 N N . ARG A 1 100 ? 30.884 178.233 -73.361 1.00 24.58 83 ARG A N 1
ATOM 648 C CA . ARG A 1 100 ? 31.372 177.088 -74.107 1.00 19.19 83 ARG A CA 1
ATOM 649 C C . ARG A 1 100 ? 30.453 175.929 -73.777 1.00 19.87 83 ARG A C 1
ATOM 650 O O . ARG A 1 100 ? 30.160 175.685 -72.610 1.00 22.21 83 ARG A O 1
ATOM 658 N N . THR A 1 101 ? 29.950 175.241 -74.794 1.00 19.85 84 THR A N 1
ATOM 659 C CA . THR A 1 101 ? 29.224 174.007 -74.535 1.00 18.74 84 THR A CA 1
ATOM 660 C C . THR A 1 101 ? 30.199 172.888 -74.822 1.00 20.78 84 THR A C 1
ATOM 661 O O . THR A 1 101 ? 30.834 172.863 -75.891 1.00 24.54 84 THR A O 1
ATOM 665 N N . VAL A 1 102 ? 30.364 171.985 -73.860 1.00 15.83 85 VAL A N 1
ATOM 666 C CA . VAL A 1 102 ? 31.237 170.838 -74.092 1.00 14.24 85 VAL A CA 1
ATOM 667 C C . VAL A 1 102 ? 30.537 169.508 -73.801 1.00 15.22 85 VAL A C 1
ATOM 668 O O . VAL A 1 102 ? 29.882 169.335 -72.771 1.00 17.12 85 VAL A O 1
ATOM 672 N N . SER A 1 103 ? 30.643 168.596 -74.759 1.00 13.50 86 SER A N 1
ATOM 673 C CA . SER A 1 103 ? 30.025 167.289 -74.655 1.00 14.95 86 SER A CA 1
ATOM 674 C C . SER A 1 103 ? 30.850 166.405 -73.741 1.00 13.95 86 SER A C 1
ATOM 675 O O . SER A 1 103 ? 32.076 166.422 -73.796 1.00 14.21 86 SER A O 1
ATOM 678 N N . VAL A 1 104 ? 30.190 165.644 -72.879 1.00 12.53 87 VAL A N 1
ATOM 679 C CA . VAL A 1 104 ? 30.918 164.667 -72.089 1.00 11.83 87 VAL A CA 1
ATOM 680 C C . VAL A 1 104 ? 30.216 163.321 -72.027 1.00 11.98 87 VAL A C 1
ATOM 681 O O . VAL A 1 104 ? 28.983 163.232 -72.004 1.00 12.72 87 VAL A O 1
ATOM 685 N N . GLU A 1 105 ? 31.021 162.267 -72.071 1.00 17.53 88 GLU A N 1
ATOM 686 C CA . GLU A 1 105 ? 30.545 160.926 -71.789 1.00 13.48 88 GLU A CA 1
ATOM 687 C C . GLU A 1 105 ? 30.632 160.775 -70.283 1.00 14.43 88 GLU A C 1
ATOM 688 O O . GLU A 1 105 ? 31.729 160.777 -69.711 1.00 15.36 88 GLU A O 1
ATOM 694 N N . TRP A 1 106 ? 29.476 160.688 -69.637 1.00 11.79 89 TRP A N 1
ATOM 695 C CA . TRP A 1 106 ? 29.410 160.702 -68.182 1.00 16.62 89 TRP A CA 1
ATOM 696 C C . TRP A 1 106 ? 29.299 159.281 -67.653 1.00 16.31 89 TRP A C 1
ATOM 697 O O . TRP A 1 106 ? 28.394 158.534 -68.048 1.00 17.79 89 TRP A O 1
ATOM 708 N N . LEU A 1 107 ? 30.214 158.897 -66.766 1.00 15.25 90 LEU A N 1
ATOM 709 C CA . LEU A 1 107 ? 30.183 157.543 -66.198 1.00 14.21 90 LEU A CA 1
ATOM 710 C C . LEU A 1 107 ? 29.719 157.575 -64.756 1.00 16.07 90 LEU A C 1
ATOM 711 O O . LEU A 1 107 ? 30.315 158.259 -63.925 1.00 19.34 90 LEU A O 1
ATOM 716 N N . THR A 1 108 ? 28.654 156.832 -64.461 1.00 19.74 91 THR A N 1
ATOM 717 C CA . THR A 1 108 ? 28.105 156.801 -63.108 1.00 20.14 91 THR A CA 1
ATOM 718 C C . THR A 1 108 ? 27.961 155.380 -62.595 1.00 20.33 91 THR A C 1
ATOM 719 O O . THR A 1 108 ? 27.214 154.588 -63.160 1.00 24.77 91 THR A O 1
ATOM 723 N N . PRO A 1 109 ? 28.682 155.054 -61.514 1.00 20.34 92 PRO A N 1
ATOM 724 C CA . PRO A 1 109 ? 28.543 153.735 -60.872 1.00 18.57 92 PRO A CA 1
ATOM 725 C C . PRO A 1 109 ? 27.293 153.675 -59.984 1.00 24.45 92 PRO A C 1
ATOM 726 O O . PRO A 1 109 ? 26.681 154.714 -59.745 1.00 25.27 92 PRO A O 1
ATOM 730 N N . GLN A 1 110 ? 26.914 152.490 -59.511 1.00 33.18 93 GLN A N 1
ATOM 731 C CA . GLN A 1 110 ? 25.630 152.321 -58.821 1.00 38.67 93 GLN A CA 1
ATOM 732 C C . GLN A 1 110 ? 25.572 152.886 -57.399 1.00 41.89 93 GLN A C 1
ATOM 733 O O . GLN A 1 110 ? 24.495 153.289 -56.938 1.00 48.32 93 GLN A O 1
ATOM 739 N N . ASN A 1 111 ? 26.706 152.914 -56.705 1.00 37.25 94 ASN A N 1
ATOM 740 C CA . ASN A 1 111 ? 26.770 153.622 -55.426 1.00 42.12 94 ASN A CA 1
ATOM 741 C C . ASN A 1 111 ? 27.871 154.647 -55.494 1.00 44.43 94 ASN A C 1
ATOM 742 O O . ASN A 1 111 ? 29.048 154.298 -55.478 1.00 51.05 94 ASN A O 1
ATOM 747 N N . VAL A 1 112 ? 27.490 155.913 -55.584 1.00 38.62 95 VAL A N 1
ATOM 748 C CA . VAL A 1 112 ? 28.453 156.973 -55.828 1.00 30.24 95 VAL A CA 1
ATOM 749 C C . VAL A 1 112 ? 28.888 157.613 -54.520 1.00 30.22 95 VAL A C 1
ATOM 750 O O . VAL A 1 112 ? 28.057 157.944 -53.675 1.00 33.87 95 VAL A O 1
ATOM 754 N N . ILE A 1 113 ? 30.195 157.769 -54.346 1.00 31.24 96 ILE A N 1
ATOM 755 C CA . ILE A 1 113 ? 30.713 158.527 -53.219 1.00 43.17 96 ILE A CA 1
ATOM 756 C C . ILE A 1 113 ? 30.591 160.007 -53.551 1.00 50.11 96 ILE A C 1
ATOM 757 O O . ILE A 1 113 ? 30.642 160.398 -54.719 1.00 48.72 96 ILE A O 1
ATOM 762 N N . ASN A 1 114 ? 30.423 160.828 -52.523 1.00 55.83 97 ASN A N 1
ATOM 763 C CA . ASN A 1 114 ? 30.260 162.259 -52.722 1.00 58.51 97 ASN A CA 1
ATOM 764 C C . ASN A 1 114 ? 31.587 162.980 -52.886 1.00 50.81 97 ASN A C 1
ATOM 765 O O . ASN A 1 114 ? 32.646 162.489 -52.481 1.00 47.42 97 ASN A O 1
ATOM 770 N N . HIS A 1 115 ? 31.505 164.149 -53.501 1.00 52.11 98 HIS A N 1
ATOM 771 C CA . HIS A 1 115 ? 32.623 165.081 -53.569 1.00 59.68 98 HIS A CA 1
ATOM 772 C C . HIS A 1 115 ? 33.748 164.705 -54.552 1.00 51.54 98 HIS A C 1
ATOM 773 O O . HIS A 1 115 ? 34.079 165.499 -55.432 1.00 55.83 98 HIS A O 1
ATOM 780 N N . THR A 1 116 ? 34.325 163.516 -54.436 1.00 36.18 99 THR A N 1
ATOM 781 C CA . THR A 1 116 ? 35.380 163.152 -55.380 1.00 29.55 99 THR A CA 1
ATOM 782 C C . THR A 1 116 ? 34.864 162.836 -56.790 1.00 23.25 99 THR A C 1
ATOM 783 O O . THR A 1 116 ? 34.009 161.974 -56.970 1.00 26.13 99 THR A O 1
ATOM 787 N N . VAL A 1 117 ? 35.391 163.541 -57.785 1.00 15.79 100 VAL A N 1
ATOM 788 C CA . VAL A 1 117 ? 34.983 163.328 -59.170 1.00 15.81 100 VAL A CA 1
ATOM 789 C C . VAL A 1 117 ? 36.223 163.323 -60.061 1.00 11.50 100 VAL A C 1
ATOM 790 O O . VAL A 1 117 ? 37.190 164.038 -59.792 1.00 12.23 100 VAL A O 1
ATOM 794 N N . LEU A 1 118 ? 36.209 162.490 -61.096 1.00 10.14 101 LEU A N 1
ATOM 795 C CA . LEU A 1 118 ? 37.355 162.363 -61.994 1.00 7.89 101 LEU A CA 1
ATOM 796 C C . LEU A 1 118 ? 37.064 162.985 -63.352 1.00 14.64 101 LEU A C 1
ATOM 797 O O . LEU A 1 118 ? 36.143 162.557 -64.043 1.00 13.18 101 LEU A O 1
ATOM 802 N N . VAL A 1 119 ? 37.832 164.001 -63.738 1.00 14.35 102 VAL A N 1
ATOM 803 C CA . VAL A 1 119 ? 37.762 164.486 -65.123 1.00 13.12 102 VAL A CA 1
ATOM 804 C C . VAL A 1 119 ? 38.872 163.846 -65.964 1.00 12.41 102 VAL A C 1
ATOM 805 O O . VAL A 1 119 ? 40.054 163.929 -65.614 1.00 11.92 102 VAL A O 1
ATOM 809 N N . TYR A 1 120 ? 38.494 163.214 -67.071 1.00 12.34 103 TYR A N 1
ATOM 810 C CA . TYR A 1 120 ? 39.469 162.545 -67.931 1.00 12.42 103 TYR A CA 1
ATOM 811 C C . TYR A 1 120 ? 39.477 163.093 -69.369 1.00 13.14 103 TYR A C 1
ATOM 812 O O . TYR A 1 120 ? 38.417 163.283 -69.965 1.00 16.58 103 TYR A O 1
ATOM 821 N N . PHE A 1 121 ? 40.672 163.336 -69.917 1.00 10.73 104 PHE A N 1
ATOM 822 C CA . PHE A 1 121 ? 40.844 163.744 -71.324 1.00 8.93 104 PHE A CA 1
ATOM 823 C C . PHE A 1 121 ? 41.590 162.671 -72.135 1.00 12.23 104 PHE A C 1
ATOM 824 O O . PHE A 1 121 ? 42.776 162.404 -71.880 1.00 10.75 104 PHE A O 1
ATOM 832 N N . HIS A 1 122 ? 40.913 162.092 -73.128 1.00 10.93 105 HIS A N 1
ATOM 833 C CA . HIS A 1 122 ? 41.490 161.043 -73.981 1.00 9.30 105 HIS A CA 1
ATOM 834 C C . HIS A 1 122 ? 42.698 161.546 -74.782 1.00 8.97 105 HIS A C 1
ATOM 835 O O . HIS A 1 122 ? 42.770 162.727 -75.112 1.00 7.41 105 HIS A O 1
ATOM 842 N N . GLY A 1 123 ? 43.626 160.651 -75.124 1.00 7.23 106 GLY A N 1
ATOM 843 C CA . GLY A 1 123 ? 44.704 160.995 -76.041 1.00 14.06 106 GLY A CA 1
ATOM 844 C C . GLY A 1 123 ? 44.272 161.110 -77.505 1.00 16.85 106 GLY A C 1
ATOM 845 O O . GLY A 1 123 ? 43.084 161.068 -77.828 1.00 18.26 106 GLY A O 1
ATOM 846 N N . GLY A 1 124 ? 45.239 161.264 -78.401 1.00 14.87 107 GLY A N 1
ATOM 847 C CA . GLY A 1 124 ? 44.921 161.358 -79.815 1.00 12.39 107 GLY A CA 1
ATOM 848 C C . GLY A 1 124 ? 45.645 162.482 -80.538 1.00 13.03 107 GLY A C 1
ATOM 849 O O . GLY A 1 124 ? 45.138 163.037 -81.519 1.00 13.76 107 GLY A O 1
ATOM 850 N N . ALA A 1 125 ? 46.821 162.835 -80.026 1.00 16.61 108 ALA A N 1
ATOM 851 C CA . ALA A 1 125 ? 47.717 163.782 -80.690 1.00 17.81 108 ALA A CA 1
ATOM 852 C C . ALA A 1 125 ? 47.117 165.172 -80.986 1.00 13.36 108 ALA A C 1
ATOM 853 O O . ALA A 1 125 ? 47.496 165.799 -81.971 1.00 13.30 108 ALA A O 1
ATOM 855 N N . PHE A 1 126 ? 46.201 165.634 -80.130 1.00 13.27 109 PHE A N 1
ATOM 856 C CA . PHE A 1 126 ? 45.591 166.975 -80.212 1.00 10.75 109 PHE A CA 1
ATOM 857 C C . PHE A 1 126 ? 44.536 167.127 -81.300 1.00 12.38 109 PHE A C 1
ATOM 858 O O . PHE A 1 126 ? 43.613 167.933 -81.159 1.00 15.08 109 PHE A O 1
ATOM 866 N N . TYR A 1 127 ? 44.682 166.372 -82.387 1.00 13.11 110 TYR A N 1
ATOM 867 C CA . TYR A 1 127 ? 43.751 166.466 -83.509 1.00 14.38 110 TYR A CA 1
ATOM 868 C C . TYR A 1 127 ? 42.751 165.317 -83.524 1.00 18.18 110 TYR A C 1
ATOM 869 O O . TYR A 1 127 ? 41.774 165.346 -84.274 1.00 23.07 110 TYR A O 1
ATOM 878 N N . GLY A 1 128 ? 43.007 164.291 -82.717 1.00 15.88 111 GLY A N 1
ATOM 879 C CA . GLY A 1 128 ? 42.225 163.073 -82.818 1.00 17.08 111 GLY A CA 1
ATOM 880 C C . GLY A 1 128 ? 41.909 162.381 -81.508 1.00 19.04 111 GLY A C 1
ATOM 881 O O . GLY A 1 128 ? 42.032 162.967 -80.426 1.00 19.61 111 GLY A O 1
ATOM 882 N N . GLY A 1 129 ? 41.499 161.119 -81.614 1.00 17.08 112 GLY A N 1
ATOM 883 C CA . GLY A 1 129 ? 40.984 160.380 -80.476 1.00 11.93 112 GLY A CA 1
ATOM 884 C C . GLY A 1 129 ? 39.518 160.690 -80.251 1.00 11.25 112 GLY A C 1
ATOM 885 O O . GLY A 1 129 ? 39.008 161.690 -80.761 1.00 14.99 112 GLY A O 1
ATOM 886 N N . VAL A 1 130 ? 38.834 159.818 -79.512 1.00 13.72 113 VAL A N 1
ATOM 887 C CA . VAL A 1 130 ? 37.450 160.064 -79.073 1.00 13.07 113 VAL A CA 1
ATOM 888 C C . VAL A 1 130 ? 37.354 159.539 -77.657 1.00 15.67 113 VAL A C 1
ATOM 889 O O . VAL A 1 130 ? 38.149 158.674 -77.277 1.00 13.67 113 VAL A O 1
ATOM 893 N N . PRO A 1 131 ? 36.396 160.059 -76.863 1.00 16.43 114 PRO A N 1
ATOM 894 C CA . PRO A 1 131 ? 36.260 159.563 -75.489 1.00 11.97 114 PRO A CA 1
ATOM 895 C C . PRO A 1 131 ? 36.036 158.054 -75.456 1.00 14.07 114 PRO A C 1
ATOM 896 O O . PRO A 1 131 ? 36.518 157.382 -74.539 1.00 14.29 114 PRO A O 1
ATOM 900 N N . GLY A 1 132 ? 35.339 157.529 -76.460 1.00 15.51 115 GLY A N 1
ATOM 901 C CA . GLY A 1 132 ? 35.121 156.097 -76.591 1.00 10.02 115 GLY A CA 1
ATOM 902 C C . GLY A 1 132 ? 36.386 155.253 -76.605 1.00 16.76 115 GLY A C 1
ATOM 903 O O . GLY A 1 132 ? 36.338 154.045 -76.359 1.00 16.37 115 GLY A O 1
ATOM 904 N N . ASN A 1 133 ? 37.521 155.880 -76.892 1.00 13.22 116 ASN A N 1
ATOM 905 C CA . ASN A 1 133 ? 38.794 155.176 -76.882 1.00 11.48 116 ASN A CA 1
ATOM 906 C C . ASN A 1 133 ? 39.123 154.550 -75.540 1.00 18.38 116 ASN A C 1
ATOM 907 O O . ASN A 1 133 ? 39.784 153.520 -75.489 1.00 24.18 116 ASN A O 1
ATOM 912 N N . ASN A 1 134 ? 38.675 155.170 -74.451 1.00 17.91 117 ASN A N 1
ATOM 913 C CA . ASN A 1 134 ? 39.049 154.705 -73.115 1.00 14.93 117 ASN A CA 1
ATOM 914 C C . ASN A 1 134 ? 37.859 154.482 -72.182 1.00 15.95 117 ASN A C 1
ATOM 915 O O . ASN A 1 134 ? 38.008 154.485 -70.954 1.00 15.70 117 ASN A O 1
ATOM 920 N N . THR A 1 135 ? 36.682 154.282 -72.769 1.00 13.79 118 THR A N 1
ATOM 921 C CA . THR A 1 135 ? 35.476 154.046 -71.988 1.00 13.73 118 THR A CA 1
ATOM 922 C C . THR A 1 135 ? 35.570 152.828 -71.062 1.00 15.00 118 THR A C 1
ATOM 923 O O . THR A 1 135 ? 35.204 152.913 -69.886 1.00 17.07 118 THR A O 1
ATOM 927 N N . VAL A 1 136 ? 36.061 151.705 -71.580 1.00 14.20 119 VAL A N 1
ATOM 928 C CA . VAL A 1 136 ? 36.145 150.490 -70.770 1.00 13.20 119 VAL A CA 1
ATOM 929 C C . VAL A 1 136 ? 37.122 150.681 -69.613 1.00 12.83 119 VAL A C 1
ATOM 930 O O . VAL A 1 136 ? 36.800 150.354 -68.458 1.00 10.88 119 VAL A O 1
ATOM 934 N N . LEU A 1 137 ? 38.299 151.232 -69.914 1.00 11.55 120 LEU A N 1
ATOM 935 C CA . LEU A 1 137 ? 39.253 151.585 -68.857 1.00 11.06 120 LEU A CA 1
ATOM 936 C C . LEU A 1 137 ? 38.568 152.383 -67.744 1.00 12.53 120 LEU A C 1
ATOM 937 O O . LEU A 1 137 ? 38.716 152.057 -66.557 1.00 11.42 120 LEU A O 1
ATOM 942 N N . LEU A 1 138 ? 37.796 153.401 -68.121 1.00 7.97 121 LEU A N 1
ATOM 943 C CA . LEU A 1 138 ? 37.144 154.233 -67.115 1.00 7.96 121 LEU A CA 1
ATOM 944 C C . LEU A 1 138 ? 36.014 153.519 -66.372 1.00 16.90 121 LEU A C 1
ATOM 945 O O . LEU A 1 138 ? 35.763 153.819 -65.200 1.00 12.85 121 LEU A O 1
ATOM 950 N N . LYS A 1 139 ? 35.344 152.569 -67.025 1.00 14.68 122 LYS A N 1
ATOM 951 C CA . LYS A 1 139 ? 34.290 151.826 -66.333 1.00 13.03 122 LYS A CA 1
ATOM 952 C C . LYS A 1 139 ? 34.910 151.025 -65.200 1.00 15.55 122 LYS A C 1
ATOM 953 O O . LYS A 1 139 ? 34.361 150.966 -64.103 1.00 18.08 122 LYS A O 1
ATOM 959 N N . LEU A 1 140 ? 36.077 150.442 -65.475 1.00 17.50 123 LEU A N 1
ATOM 960 C CA . LEU A 1 140 ? 36.899 149.766 -64.468 1.00 14.26 123 LEU A CA 1
ATOM 961 C C . LEU A 1 140 ? 37.231 150.683 -63.293 1.00 14.22 123 LEU A C 1
ATOM 962 O O . LEU A 1 140 ? 37.023 150.313 -62.129 1.00 16.86 123 LEU A O 1
ATOM 967 N N . VAL A 1 141 ? 37.739 151.876 -63.600 1.00 12.73 124 VAL A N 1
ATOM 968 C CA . VAL A 1 141 ? 38.069 152.865 -62.569 1.00 15.09 124 VAL A CA 1
ATOM 969 C C . VAL A 1 141 ? 36.841 153.245 -61.730 1.00 15.06 124 VAL A C 1
ATOM 970 O O . VAL A 1 141 ? 36.905 153.272 -60.493 1.00 14.13 124 VAL A O 1
ATOM 974 N N . ALA A 1 142 ? 35.723 153.514 -62.403 1.00 13.69 125 ALA A N 1
ATOM 975 C CA . ALA A 1 142 ? 34.484 153.863 -61.707 1.00 17.89 125 ALA A CA 1
ATOM 976 C C . ALA A 1 142 ? 34.042 152.733 -60.793 1.00 18.04 125 ALA A C 1
ATOM 977 O O . ALA A 1 142 ? 33.694 152.960 -59.626 1.00 17.76 125 ALA A O 1
ATOM 979 N N . ALA A 1 143 ? 34.061 151.521 -61.343 1.00 16.02 126 ALA A N 1
ATOM 980 C CA . ALA A 1 143 ? 33.582 150.331 -60.651 1.00 13.49 126 ALA A CA 1
ATOM 981 C C . ALA A 1 143 ? 34.321 150.125 -59.349 1.00 18.75 126 ALA A C 1
ATOM 982 O O . ALA A 1 143 ? 33.725 149.701 -58.352 1.00 25.31 126 ALA A O 1
ATOM 984 N N . LYS A 1 144 ? 35.621 150.417 -59.360 1.00 17.59 127 LYS A N 1
ATOM 985 C CA . LYS A 1 144 ? 36.461 150.138 -58.199 1.00 17.59 127 LYS A CA 1
ATOM 986 C C . LYS A 1 144 ? 36.487 151.302 -57.216 1.00 19.47 127 LYS A C 1
ATOM 987 O O . LYS A 1 144 ? 36.630 151.104 -56.012 1.00 23.77 127 LYS A O 1
ATOM 993 N N . SER A 1 145 ? 36.333 152.513 -57.735 1.00 16.27 128 SER A N 1
ATOM 994 C CA . SER A 1 145 ? 36.451 153.707 -56.914 1.00 15.15 128 SER A CA 1
ATOM 995 C C . SER A 1 145 ? 35.100 154.275 -56.467 1.00 18.85 128 SER A C 1
ATOM 996 O O . SER A 1 145 ? 35.059 155.152 -55.606 1.00 20.50 128 SER A O 1
ATOM 999 N N . HIS A 1 146 ? 34.009 153.804 -57.069 1.00 19.89 129 HIS A N 1
ATOM 1000 C CA . HIS A 1 146 ? 32.671 154.351 -56.798 1.00 18.19 129 HIS A CA 1
ATOM 1001 C C . HIS A 1 146 ? 32.570 155.854 -57.068 1.00 17.46 129 HIS A C 1
ATOM 1002 O O . HIS A 1 146 ? 31.736 156.542 -56.490 1.00 18.08 129 HIS A O 1
ATOM 1009 N N A CYS A 1 147 ? 33.447 156.349 -57.938 0.54 17.42 130 CYS A N 1
ATOM 1010 N N B CYS A 1 147 ? 33.397 156.338 -57.988 0.46 17.47 130 CYS A N 1
ATOM 1011 C CA A CYS A 1 147 ? 33.486 157.764 -58.284 0.54 17.77 130 CYS A CA 1
ATOM 1012 C CA B CYS A 1 147 ? 33.524 157.765 -58.258 0.46 17.42 130 CYS A CA 1
ATOM 1013 C C A CYS A 1 147 ? 32.816 157.998 -59.620 0.54 19.74 130 CYS A C 1
ATOM 1014 C C B CYS A 1 147 ? 32.993 158.109 -59.650 0.46 19.28 130 CYS A C 1
ATOM 1015 O O A CYS A 1 147 ? 32.912 157.170 -60.528 0.54 20.88 130 CYS A O 1
ATOM 1016 O O B CYS A 1 147 ? 33.348 157.445 -60.628 0.46 20.42 130 CYS A O 1
ATOM 1021 N N . GLU A 1 148 ? 32.147 159.133 -59.754 1.00 19.56 131 GLU A N 1
ATOM 1022 C CA . GLU A 1 148 ? 31.625 159.522 -61.062 1.00 20.29 131 GLU A CA 1
ATOM 1023 C C . GLU A 1 148 ? 32.740 160.122 -61.929 1.00 17.07 131 GLU A C 1
ATOM 1024 O O . GLU A 1 148 ? 33.694 160.735 -61.419 1.00 12.89 131 GLU A O 1
ATOM 1030 N N . ILE A 1 149 ? 32.633 159.904 -63.236 1.00 13.39 132 ILE A N 1
ATOM 1031 C CA . ILE A 1 149 ? 33.701 160.270 -64.154 1.00 14.08 132 ILE A CA 1
ATOM 1032 C C . ILE A 1 149 ? 33.188 161.005 -65.384 1.00 16.61 132 ILE A C 1
ATOM 1033 O O . ILE A 1 149 ? 32.243 160.559 -66.067 1.00 14.99 132 ILE A O 1
ATOM 1038 N N . LEU A 1 150 ? 33.826 162.140 -65.648 1.00 13.96 133 LEU A N 1
ATOM 1039 C CA . LEU A 1 150 ? 33.579 162.906 -66.852 1.00 13.38 133 LEU A CA 1
ATOM 1040 C C . LEU A 1 150 ? 34.650 162.557 -67.895 1.00 15.34 133 LEU A C 1
ATOM 1041 O O . LEU A 1 150 ? 35.823 162.920 -67.748 1.00 18.82 133 LEU A O 1
ATOM 1046 N N . ASN A 1 151 ? 34.241 161.818 -68.924 1.00 13.77 134 ASN A N 1
ATOM 1047 C CA . ASN A 1 151 ? 35.113 161.453 -70.030 1.00 9.05 134 ASN A CA 1
ATOM 1048 C C . ASN A 1 151 ? 34.870 162.462 -71.141 1.00 13.79 134 ASN A C 1
ATOM 1049 O O . ASN A 1 151 ? 33.965 162.298 -71.961 1.00 16.24 134 ASN A O 1
ATOM 1054 N N . VAL A 1 152 ? 35.679 163.512 -71.166 1.00 11.27 135 VAL A N 1
ATOM 1055 C CA . VAL A 1 152 ? 35.341 164.726 -71.922 1.00 13.64 135 VAL A CA 1
ATOM 1056 C C . VAL A 1 152 ? 35.657 164.725 -73.425 1.00 13.17 135 VAL A C 1
ATOM 1057 O O . VAL A 1 152 ? 36.771 164.389 -73.837 1.00 12.41 135 VAL A O 1
ATOM 1061 N N . ASP A 1 153 ? 34.671 165.126 -74.228 1.00 12.03 136 ASP A N 1
ATOM 1062 C CA . ASP A 1 153 ? 34.853 165.320 -75.666 1.00 13.29 136 ASP A CA 1
ATOM 1063 C C . ASP A 1 153 ? 35.395 166.722 -75.938 1.00 13.89 136 ASP A C 1
ATOM 1064 O O . ASP A 1 153 ? 34.676 167.585 -76.448 1.00 10.91 136 ASP A O 1
ATOM 1069 N N . TYR A 1 154 ? 36.663 166.949 -75.606 1.00 14.48 137 TYR A N 1
ATOM 1070 C CA . TYR A 1 154 ? 37.249 168.288 -75.690 1.00 12.95 137 TYR A CA 1
ATOM 1071 C C . TYR A 1 154 ? 37.599 168.700 -77.128 1.00 11.49 137 TYR A C 1
ATOM 1072 O O . TYR A 1 154 ? 37.748 167.848 -78.008 1.00 13.10 137 TYR A O 1
ATOM 1081 N N . SER A 1 155 ? 37.737 170.006 -77.349 1.00 12.65 138 SER A N 1
ATOM 1082 C CA . SER A 1 155 ? 38.002 170.570 -78.683 1.00 16.33 138 SER A CA 1
ATOM 1083 C C . SER A 1 155 ? 39.258 170.030 -79.349 1.00 16.41 138 SER A C 1
ATOM 1084 O O . SER A 1 155 ? 40.335 170.059 -78.756 1.00 19.09 138 SER A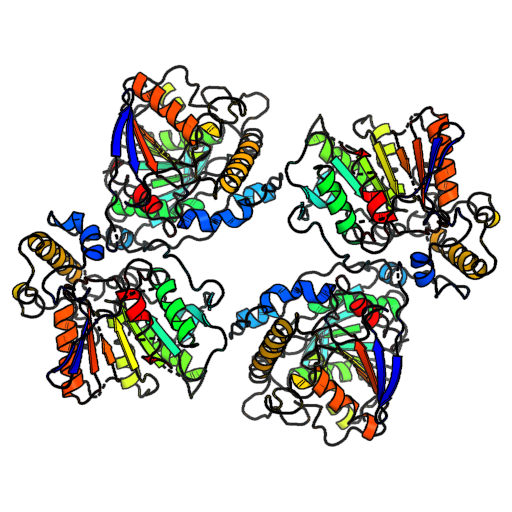 O 1
ATOM 1087 N N . LEU A 1 156 ? 39.123 169.563 -80.587 1.00 15.44 139 LEU A N 1
ATOM 1088 C CA . LEU A 1 156 ? 40.269 169.026 -81.339 1.00 15.49 139 LEU A CA 1
ATOM 1089 C C . LEU A 1 156 ? 40.837 170.014 -82.359 1.00 16.55 139 LEU A C 1
ATOM 1090 O O . LEU A 1 156 ? 40.085 170.735 -83.025 1.00 21.11 139 LEU A O 1
ATOM 1095 N N . ALA A 1 157 ? 42.166 170.039 -82.475 1.00 14.57 140 ALA A N 1
ATOM 1096 C CA . ALA A 1 157 ? 42.843 170.771 -83.554 1.00 14.56 140 ALA A CA 1
ATOM 1097 C C . ALA A 1 157 ? 42.607 170.051 -84.884 1.00 16.14 140 ALA A C 1
ATOM 1098 O O . ALA A 1 157 ? 42.339 168.848 -84.904 1.00 11.92 140 ALA A O 1
ATOM 1100 N N . PRO A 1 158 ? 42.726 170.772 -86.011 1.00 19.84 141 PRO A N 1
ATOM 1101 C CA . PRO A 1 158 ? 43.090 172.184 -86.199 1.00 19.20 141 PRO A CA 1
ATOM 1102 C C . PRO A 1 158 ? 41.889 173.137 -86.229 1.00 19.04 141 PRO A C 1
ATOM 1103 O O . PRO A 1 158 ? 42.080 174.359 -86.241 1.00 11.49 141 PRO A O 1
ATOM 1107 N N . GLU A 1 159 ? 40.677 172.588 -86.257 1.00 13.93 142 GLU A N 1
ATOM 1108 C CA . GLU A 1 159 ? 39.471 173.414 -86.285 1.00 13.70 142 GLU A CA 1
ATOM 1109 C C . GLU A 1 159 ? 39.343 174.216 -85.005 1.00 17.16 142 GLU A C 1
ATOM 1110 O O . GLU A 1 159 ? 38.894 175.365 -85.012 1.00 18.07 142 GLU A O 1
ATOM 1116 N N . ALA A 1 160 ? 39.756 173.591 -83.905 1.00 18.99 143 ALA A N 1
ATOM 1117 C CA . ALA A 1 160 ? 39.723 174.201 -82.586 1.00 14.78 143 ALA A CA 1
ATOM 1118 C C . ALA A 1 160 ? 41.052 173.949 -81.888 1.00 14.35 143 ALA A C 1
ATOM 1119 O O . ALA A 1 160 ? 41.121 173.184 -80.918 1.00 15.32 143 ALA A O 1
ATOM 1121 N N . PRO A 1 161 ? 42.121 174.599 -82.374 1.00 16.02 144 PRO A N 1
ATOM 1122 C CA . PRO A 1 161 ? 43.459 174.385 -81.804 1.00 12.88 144 PRO A CA 1
ATOM 1123 C C . PRO A 1 161 ? 43.592 175.085 -80.455 1.00 9.68 144 PRO A C 1
ATOM 1124 O O . PRO A 1 161 ? 42.626 175.667 -79.977 1.00 16.46 144 PRO A O 1
ATOM 1128 N N . ALA A 1 162 ? 44.769 175.012 -79.844 1.00 15.52 145 ALA A N 1
ATOM 1129 C CA . ALA A 1 162 ? 45.012 175.689 -78.571 1.00 14.28 145 ALA A CA 1
ATOM 1130 C C . ALA A 1 162 ? 44.584 177.151 -78.671 1.00 15.83 145 ALA A C 1
ATOM 1131 O O . ALA A 1 162 ? 44.869 177.811 -79.667 1.00 16.13 145 ALA A O 1
ATOM 1133 N N . PRO A 1 163 ? 43.926 177.670 -77.622 1.00 18.38 146 PRO A N 1
ATOM 1134 C CA . PRO A 1 163 ? 43.742 176.968 -76.351 1.00 17.14 146 PRO A CA 1
ATOM 1135 C C . PRO A 1 163 ? 42.318 176.426 -76.159 1.00 20.74 146 PRO A C 1
ATOM 1136 O O . PRO A 1 163 ? 41.857 176.320 -75.016 1.00 22.59 146 PRO A O 1
ATOM 1140 N N . ALA A 1 164 ? 41.635 176.088 -77.250 1.00 14.85 147 ALA A N 1
ATOM 1141 C CA . ALA A 1 164 ? 40.230 175.656 -77.166 1.00 15.11 147 ALA A CA 1
ATOM 1142 C C . ALA A 1 164 ? 39.995 174.463 -76.218 1.00 18.31 147 ALA A C 1
ATOM 1143 O O . ALA A 1 164 ? 39.071 174.491 -75.394 1.00 17.30 147 ALA A O 1
ATOM 1145 N N . GLY A 1 165 ? 40.815 173.418 -76.350 1.00 15.04 148 GLY A N 1
ATOM 1146 C CA . GLY A 1 165 ? 40.738 172.275 -75.454 1.00 15.08 148 GLY A CA 1
ATOM 1147 C C . GLY A 1 165 ? 40.925 172.700 -74.003 1.00 16.63 148 GLY A C 1
ATOM 1148 O O . GLY A 1 165 ? 40.162 172.293 -73.104 1.00 12.31 148 GLY A O 1
ATOM 1149 N N . ILE A 1 166 ? 41.941 173.533 -73.782 1.00 12.15 149 ILE A N 1
ATOM 1150 C CA . ILE A 1 166 ? 42.210 174.085 -72.464 1.00 10.37 149 ILE A CA 1
ATOM 1151 C C . ILE A 1 166 ? 40.973 174.762 -71.870 1.00 14.87 149 ILE A C 1
ATOM 1152 O O . ILE A 1 166 ? 40.585 174.484 -70.733 1.00 19.22 149 ILE A O 1
ATOM 1157 N N . LEU A 1 167 ? 40.349 175.636 -72.654 1.00 12.20 150 LEU A N 1
ATOM 1158 C CA . LEU A 1 167 ? 39.180 176.365 -72.197 1.00 13.24 150 LEU A CA 1
ATOM 1159 C C . LEU A 1 167 ? 37.996 175.429 -71.933 1.00 17.63 150 LEU A C 1
ATOM 1160 O O . LEU A 1 167 ? 37.191 175.690 -71.030 1.00 18.50 150 LEU A O 1
ATOM 1165 N N . ASP A 1 168 ? 37.891 174.347 -72.703 1.00 6.12 151 ASP A N 1
ATOM 1166 C CA . ASP A 1 168 ? 36.875 173.334 -72.443 1.00 9.75 151 ASP A CA 1
ATOM 1167 C C . ASP A 1 168 ? 37.096 172.745 -71.050 1.00 14.41 151 ASP A C 1
ATOM 1168 O O . ASP A 1 168 ? 36.144 172.588 -70.264 1.00 16.29 151 ASP A O 1
ATOM 1173 N N . GLY A 1 169 ? 38.357 172.429 -70.748 1.00 14.02 152 GLY A N 1
ATOM 1174 C CA . GLY A 1 169 ? 38.730 171.961 -69.425 1.00 13.62 152 GLY A CA 1
ATOM 1175 C C . GLY A 1 169 ? 38.300 172.941 -68.345 1.00 13.20 152 GLY A C 1
ATOM 1176 O O . GLY A 1 169 ? 37.631 172.543 -67.379 1.00 9.26 152 GLY A O 1
ATOM 1177 N N . LEU A 1 170 ? 38.673 174.211 -68.518 1.00 6.82 153 LEU A N 1
ATOM 1178 C CA . LEU A 1 170 ? 38.296 175.274 -67.593 1.00 11.74 153 LEU A CA 1
ATOM 1179 C C . LEU A 1 170 ? 36.792 175.282 -67.348 1.00 16.68 153 LEU A C 1
ATOM 1180 O O . LEU A 1 170 ? 36.345 175.357 -66.195 1.00 22.00 153 LEU A O 1
ATOM 1185 N N . ALA A 1 171 ? 36.020 175.207 -68.434 1.00 12.97 154 ALA A N 1
ATOM 1186 C CA . ALA A 1 171 ? 34.559 175.247 -68.354 1.00 14.13 154 ALA A CA 1
ATOM 1187 C C . ALA A 1 171 ? 34.006 174.082 -67.526 1.00 19.80 154 ALA A C 1
ATOM 1188 O O . ALA A 1 171 ? 33.092 174.268 -66.701 1.00 18.40 154 ALA A O 1
ATOM 1190 N N . ILE A 1 172 ? 34.552 172.885 -67.761 1.00 16.71 155 ILE A N 1
ATOM 1191 C CA . ILE A 1 172 ? 34.195 171.720 -66.964 1.00 15.23 155 ILE A CA 1
ATOM 1192 C C . ILE A 1 172 ? 34.403 171.994 -65.471 1.00 16.91 155 ILE A C 1
ATOM 1193 O O . ILE A 1 172 ? 33.502 171.777 -64.656 1.00 20.19 155 ILE A O 1
ATOM 1198 N N . PHE A 1 173 ? 35.592 172.470 -65.117 1.00 13.74 156 PHE A N 1
ATOM 1199 C CA . PHE A 1 173 ? 35.930 172.668 -63.717 1.00 10.02 156 PHE A CA 1
ATOM 1200 C C . PHE A 1 173 ? 34.958 173.640 -63.084 1.00 12.05 156 PHE A C 1
ATOM 1201 O O . PHE A 1 173 ? 34.450 173.399 -61.990 1.00 16.23 156 PHE A O 1
ATOM 1209 N N . GLN A 1 174 ? 34.695 174.744 -63.773 1.00 11.64 157 GLN A N 1
ATOM 1210 C CA . GLN A 1 174 ? 33.763 175.728 -63.241 1.00 13.01 157 GLN A CA 1
ATOM 1211 C C . GLN A 1 174 ? 32.380 175.112 -63.079 1.00 14.87 157 GLN A C 1
ATOM 1212 O O . GLN A 1 174 ? 31.726 175.318 -62.056 1.00 18.60 157 GLN A O 1
ATOM 1218 N N . TYR A 1 175 ? 31.955 174.337 -64.075 1.00 11.03 158 TYR A N 1
ATOM 1219 C CA . TYR A 1 175 ? 30.681 173.643 -63.993 1.00 11.97 158 TYR A CA 1
ATOM 1220 C C . TYR A 1 175 ? 30.634 172.817 -62.708 1.00 16.79 158 TYR A C 1
ATOM 1221 O O . TYR A 1 175 ? 29.709 172.959 -61.906 1.00 24.20 158 TYR A O 1
ATOM 1230 N N . LEU A 1 176 ? 31.644 171.975 -62.506 1.00 13.45 159 LEU A N 1
ATOM 1231 C CA . LEU A 1 176 ? 31.716 171.129 -61.309 1.00 14.14 159 LEU A CA 1
ATOM 1232 C C . LEU A 1 176 ? 31.785 171.911 -60.000 1.00 14.06 159 LEU A C 1
ATOM 1233 O O . LEU A 1 176 ? 31.110 171.562 -59.030 1.00 13.88 159 LEU A O 1
ATOM 1238 N N . GLU A 1 177 ? 32.600 172.960 -59.966 1.00 17.40 160 GLU A N 1
ATOM 1239 C CA . GLU A 1 177 ? 32.813 173.686 -58.720 1.00 20.65 160 GLU A CA 1
ATOM 1240 C C . GLU A 1 177 ? 31.623 174.546 -58.352 1.00 23.20 160 GLU A C 1
ATOM 1241 O O . GLU A 1 177 ? 31.410 174.829 -57.185 1.00 31.96 160 GLU A O 1
ATOM 1247 N N . GLN A 1 178 ? 30.858 174.971 -59.350 1.00 21.80 161 GLN A N 1
ATOM 1248 C CA . GLN A 1 178 ? 29.661 175.759 -59.093 1.00 23.54 161 GLN A CA 1
ATOM 1249 C C . GLN A 1 178 ? 28.477 174.843 -58.798 1.00 27.34 161 GLN A C 1
ATOM 1250 O O . GLN A 1 178 ? 27.494 175.265 -58.186 1.00 28.66 161 GLN A O 1
ATOM 1256 N N . ARG A 1 179 ? 28.588 173.588 -59.230 1.00 25.70 162 ARG A N 1
ATOM 1257 C CA . ARG A 1 179 ? 27.558 172.585 -58.989 1.00 26.08 162 ARG A CA 1
ATOM 1258 C C . ARG A 1 179 ? 27.464 172.244 -57.502 1.00 35.92 162 ARG A C 1
ATOM 1259 O O . ARG A 1 179 ? 26.368 172.190 -56.936 1.00 42.31 162 ARG A O 1
ATOM 1267 N N . ASP A 1 180 ? 28.612 172.004 -56.873 1.00 35.98 163 ASP A N 1
ATOM 1268 C CA . ASP A 1 180 ? 28.672 171.909 -55.417 1.00 38.89 163 ASP A CA 1
ATOM 1269 C C . ASP A 1 180 ? 30.049 172.345 -54.898 1.00 38.78 163 ASP A C 1
ATOM 1270 O O . ASP A 1 180 ? 31.064 172.107 -55.546 1.00 37.52 163 ASP A O 1
ATOM 1275 N N . ALA A 1 181 ? 30.073 172.991 -53.735 1.00 39.51 164 ALA A N 1
ATOM 1276 C CA . ALA A 1 181 ? 31.297 173.604 -53.222 1.00 37.75 164 ALA A CA 1
ATOM 1277 C C . ALA A 1 181 ? 32.258 172.613 -52.550 1.00 34.85 164 ALA A C 1
ATOM 1278 O O . ALA A 1 181 ? 33.442 172.913 -52.362 1.00 32.19 164 ALA A O 1
ATOM 1280 N N . GLU A 1 182 ? 31.743 171.438 -52.200 1.00 33.04 165 GLU A N 1
ATOM 1281 C CA . GLU A 1 182 ? 32.513 170.441 -51.467 1.00 41.13 165 GLU A CA 1
ATOM 1282 C C . GLU A 1 182 ? 33.249 169.442 -52.372 1.00 41.91 165 GLU A C 1
ATOM 1283 O O . GLU A 1 182 ? 34.091 168.678 -51.904 1.00 42.62 165 GLU A O 1
ATOM 1289 N N . THR A 1 183 ? 32.920 169.433 -53.661 1.00 38.69 166 THR A N 1
ATOM 1290 C CA . THR A 1 183 ? 33.453 168.420 -54.567 1.00 34.38 166 THR A CA 1
ATOM 1291 C C . THR A 1 183 ? 34.945 168.585 -54.839 1.00 31.36 166 THR A C 1
ATOM 1292 O O . THR A 1 183 ? 35.426 169.685 -55.098 1.00 35.37 166 THR A O 1
ATOM 1304 N N . ILE A 1 185 ? 38.221 167.598 -57.175 1.00 15.95 168 ILE A N 1
ATOM 1305 C CA . ILE A 1 185 ? 38.480 167.157 -58.540 1.00 12.99 168 ILE A CA 1
ATOM 1306 C C . ILE A 1 185 ? 39.840 166.490 -58.718 1.00 14.42 168 ILE A C 1
ATOM 1307 O O . ILE A 1 185 ? 40.872 166.988 -58.240 1.00 18.72 168 ILE A O 1
ATOM 1312 N N . THR A 1 186 ? 39.821 165.336 -59.378 1.00 9.37 169 THR A N 1
ATOM 1313 C CA . THR A 1 186 ? 41.041 164.699 -59.853 1.00 15.11 169 THR A CA 1
ATOM 1314 C C . THR A 1 186 ? 41.032 164.802 -61.372 1.00 17.91 169 THR A C 1
ATOM 1315 O O . THR A 1 186 ? 40.062 164.388 -62.042 1.00 20.77 169 THR A O 1
ATOM 1319 N N . VAL A 1 187 ? 42.089 165.399 -61.910 1.00 12.02 170 VAL A N 1
ATOM 1320 C CA . VAL A 1 187 ? 42.224 165.537 -63.354 1.00 9.00 170 VAL A CA 1
ATOM 1321 C C . VAL A 1 187 ? 43.086 164.395 -63.858 1.00 12.61 170 VAL A C 1
ATOM 1322 O O . VAL A 1 187 ? 44.042 163.983 -63.200 1.00 14.80 170 VAL A O 1
ATOM 1326 N N . ALA A 1 188 ? 42.726 163.860 -65.015 1.00 11.46 171 ALA A N 1
ATOM 1327 C CA . ALA A 1 188 ? 43.495 162.777 -65.611 1.00 11.11 171 ALA A CA 1
ATOM 1328 C C . ALA A 1 188 ? 43.385 162.818 -67.127 1.00 14.97 171 ALA A C 1
ATOM 1329 O O . ALA A 1 188 ? 42.512 163.502 -67.688 1.00 6.09 171 ALA A O 1
ATOM 1331 N N . GLY A 1 189 ? 44.279 162.083 -67.781 1.00 6.16 172 GLY A N 1
ATOM 1332 C CA . GLY A 1 189 ? 44.217 161.920 -69.215 1.00 8.72 172 GLY A CA 1
ATOM 1333 C C . GLY A 1 189 ? 45.389 161.094 -69.682 1.00 10.29 172 GLY A C 1
ATOM 1334 O O . GLY A 1 189 ? 46.294 160.801 -68.889 1.00 8.30 172 GLY A O 1
ATOM 1335 N N . ASP A 1 190 ? 45.378 160.699 -70.954 1.00 7.36 173 ASP A N 1
ATOM 1336 C CA . ASP A 1 190 ? 46.554 160.061 -71.512 1.00 8.52 173 ASP A CA 1
ATOM 1337 C C . ASP A 1 190 ? 47.138 160.905 -72.630 1.00 14.13 173 ASP A C 1
ATOM 1338 O O . ASP A 1 190 ? 46.416 161.643 -73.324 1.00 8.49 173 ASP A O 1
ATOM 1343 N N . SER A 1 191 ? 48.461 160.816 -72.769 1.00 20.09 174 SER A N 1
ATOM 1344 C CA . SER A 1 191 ? 49.155 161.364 -73.924 1.00 18.74 174 SER A CA 1
ATOM 1345 C C . SER A 1 191 ? 48.880 162.879 -74.100 1.00 15.52 174 SER A C 1
ATOM 1346 O O . SER A 1 191 ? 49.028 163.652 -73.150 1.00 10.96 174 SER A O 1
ATOM 1349 N N . ALA A 1 192 ? 48.489 163.303 -75.304 1.00 14.77 175 ALA A N 1
ATOM 1350 C CA . ALA A 1 192 ? 48.150 164.708 -75.534 1.00 12.12 175 ALA A CA 1
ATOM 1351 C C . ALA A 1 192 ? 46.960 165.164 -74.675 1.00 12.20 175 ALA A C 1
ATOM 1352 O O . ALA A 1 192 ? 46.896 166.324 -74.261 1.00 12.49 175 ALA A O 1
ATOM 1354 N N . GLY A 1 193 ? 46.026 164.252 -74.413 1.00 9.64 176 GLY A N 1
ATOM 1355 C CA . GLY A 1 193 ? 44.916 164.542 -73.529 1.00 9.76 176 GLY A CA 1
ATOM 1356 C C . GLY A 1 193 ? 45.402 164.996 -72.165 1.00 16.27 176 GLY A C 1
ATOM 1357 O O . GLY A 1 193 ? 44.874 165.971 -71.608 1.00 19.09 176 GLY A O 1
ATOM 1358 N N . ALA A 1 194 ? 46.414 164.305 -71.632 1.00 12.20 177 ALA A N 1
ATOM 1359 C CA . ALA A 1 194 ? 47.005 164.700 -70.350 1.00 12.63 177 ALA A CA 1
ATOM 1360 C C . ALA A 1 194 ? 47.561 166.124 -70.423 1.00 12.42 177 ALA A C 1
ATOM 1361 O O . ALA A 1 194 ? 47.367 166.920 -69.498 1.00 8.92 177 ALA A O 1
ATOM 1363 N N . ASN A 1 195 ? 48.256 166.428 -71.519 1.00 6.24 178 ASN A N 1
ATOM 1364 C CA . ASN A 1 195 ? 48.822 167.753 -71.733 1.00 12.87 178 ASN A CA 1
ATOM 1365 C C . ASN A 1 195 ? 47.761 168.843 -71.553 1.00 14.92 178 ASN A C 1
ATOM 1366 O O . ASN A 1 195 ? 47.906 169.750 -70.718 1.00 17.45 178 ASN A O 1
ATOM 1371 N N . VAL A 1 196 ? 46.693 168.730 -72.336 1.00 11.81 179 VAL A N 1
ATOM 1372 C CA . VAL A 1 196 ? 45.633 169.723 -72.347 1.00 14.56 179 VAL A CA 1
ATOM 1373 C C . VAL A 1 196 ? 44.998 169.892 -70.976 1.00 14.34 179 VAL A C 1
ATOM 1374 O O . VAL A 1 196 ? 44.711 171.011 -70.562 1.00 18.86 179 VAL A O 1
ATOM 1378 N N . ILE A 1 197 ? 44.769 168.793 -70.265 1.00 9.55 180 ILE A N 1
ATOM 1379 C CA . ILE A 1 197 ? 44.113 168.918 -68.968 1.00 9.05 180 ILE A CA 1
ATOM 1380 C C . ILE A 1 197 ? 45.065 169.450 -67.890 1.00 11.34 180 ILE A C 1
ATOM 1381 O O . ILE A 1 197 ? 44.625 170.088 -66.919 1.00 13.72 180 ILE A O 1
ATOM 1394 N N . ALA A 1 199 ? 47.308 171.792 -68.576 1.00 11.62 182 ALA A N 1
ATOM 1395 C CA . ALA A 1 199 ? 47.338 173.226 -68.816 1.00 10.47 182 ALA A CA 1
ATOM 1396 C C . ALA A 1 199 ? 46.069 173.865 -68.256 1.00 12.45 182 ALA A C 1
ATOM 1397 O O . ALA A 1 199 ? 46.121 174.961 -67.693 1.00 12.65 182 ALA A O 1
ATOM 1399 N N . ALA A 1 200 ? 44.941 173.161 -68.381 1.00 9.03 183 ALA A N 1
ATOM 1400 C CA . ALA A 1 200 ? 43.661 173.689 -67.922 1.00 8.53 183 ALA A CA 1
ATOM 1401 C C . ALA A 1 200 ? 43.660 173.778 -66.394 1.00 12.88 183 ALA A C 1
ATOM 1402 O O . ALA A 1 200 ? 43.123 174.726 -65.819 1.00 12.10 183 ALA A O 1
ATOM 1404 N N . THR A 1 201 ? 44.280 172.788 -65.752 1.00 13.27 184 THR A N 1
ATOM 1405 C CA . THR A 1 201 ? 44.482 172.789 -64.307 1.00 9.82 184 THR A CA 1
ATOM 1406 C C . THR A 1 201 ? 45.314 174.003 -63.870 1.00 9.61 184 THR A C 1
ATOM 1407 O O . THR A 1 201 ? 44.944 174.733 -62.949 1.00 9.33 184 THR A O 1
ATOM 1411 N N . ASN A 1 202 ? 46.452 174.193 -64.528 1.00 11.68 185 ASN A N 1
ATOM 1412 C CA . ASN A 1 202 ? 47.318 175.350 -64.307 1.00 11.53 185 ASN A CA 1
ATOM 1413 C C . ASN A 1 202 ? 46.501 176.643 -64.389 1.00 13.28 185 ASN A C 1
ATOM 1414 O O . ASN A 1 202 ? 46.536 177.486 -63.478 1.00 9.49 185 ASN A O 1
ATOM 1419 N N . LEU A 1 203 ? 45.752 176.781 -65.481 1.00 10.97 186 LEU A N 1
ATOM 1420 C CA . LEU A 1 203 ? 44.856 177.919 -65.661 1.00 9.31 186 LEU A CA 1
ATOM 1421 C C . LEU A 1 203 ? 43.824 178.041 -64.519 1.00 12.90 186 LEU A C 1
ATOM 1422 O O . LEU A 1 203 ? 43.663 179.112 -63.923 1.00 9.34 186 LEU A O 1
ATOM 1427 N N . ASN A 1 204 ? 43.134 176.942 -64.217 1.00 11.39 187 ASN A N 1
ATOM 1428 C CA . ASN A 1 204 ? 42.155 176.923 -63.131 1.00 10.54 187 ASN A CA 1
ATOM 1429 C C . ASN A 1 204 ? 42.770 177.442 -61.830 1.00 15.36 187 ASN A C 1
ATOM 1430 O O . ASN A 1 204 ? 42.144 178.200 -61.086 1.00 10.08 187 ASN A O 1
ATOM 1435 N N . GLN A 1 205 ? 44.013 177.046 -61.572 1.00 16.48 188 GLN A N 1
ATOM 1436 C CA . GLN A 1 205 ? 44.705 177.494 -60.373 1.00 15.32 188 GLN A CA 1
ATOM 1437 C C . GLN A 1 205 ? 45.077 178.974 -60.435 1.00 17.49 188 GLN A C 1
ATOM 1438 O O . GLN A 1 205 ? 44.983 179.688 -59.429 1.00 17.34 188 GLN A O 1
ATOM 1444 N N . GLN A 1 206 ? 45.486 179.450 -61.607 1.00 18.08 189 GLN A N 1
ATOM 1445 C CA . GLN A 1 206 ? 45.850 180.861 -61.718 1.00 16.06 189 GLN A CA 1
ATOM 1446 C C . GLN A 1 206 ? 44.662 181.806 -61.495 1.00 14.27 189 GLN A C 1
ATOM 1447 O O . GLN A 1 206 ? 44.844 182.982 -61.194 1.00 12.99 189 GLN A O 1
ATOM 1453 N N . LEU A 1 207 ? 43.449 181.279 -61.632 1.00 14.89 190 LEU A N 1
ATOM 1454 C CA . LEU A 1 207 ? 42.242 182.051 -61.385 1.00 12.85 190 LEU A CA 1
ATOM 1455 C C . LEU A 1 207 ? 41.772 181.878 -59.939 1.00 16.48 190 LEU A C 1
ATOM 1456 O O . LEU A 1 207 ? 40.792 182.493 -59.523 1.00 20.92 190 LEU A O 1
ATOM 1461 N N . GLY A 1 208 ? 42.482 181.055 -59.168 1.00 17.82 191 GLY A N 1
ATOM 1462 C CA . GLY A 1 208 ? 42.264 181.000 -57.734 1.00 16.88 191 GLY A CA 1
ATOM 1463 C C . GLY A 1 208 ? 41.517 179.792 -57.210 1.00 19.81 191 GLY A C 1
ATOM 1464 O O . GLY A 1 208 ? 41.224 179.705 -56.004 1.00 22.14 191 GLY A O 1
ATOM 1465 N N . SER A 1 209 ? 41.194 178.857 -58.096 1.00 16.45 192 SER A N 1
ATOM 1466 C CA . SER A 1 209 ? 40.525 177.648 -57.646 1.00 11.57 192 SER A CA 1
ATOM 1467 C C . SER A 1 209 ? 41.505 176.689 -56.991 1.00 14.25 192 SER A C 1
ATOM 1468 O O . SER A 1 209 ? 42.648 176.544 -57.449 1.00 18.75 192 SER A O 1
ATOM 1471 N N A ASN A 1 210 ? 41.073 176.045 -55.910 0.55 13.39 193 ASN A N 1
ATOM 1472 N N B ASN A 1 210 ? 41.053 176.029 -55.930 0.45 13.72 193 ASN A N 1
ATOM 1473 C CA A ASN A 1 210 ? 41.874 174.990 -55.296 0.55 16.34 193 ASN A CA 1
ATOM 1474 C CA B ASN A 1 210 ? 41.860 175.022 -55.254 0.45 16.77 193 ASN A CA 1
ATOM 1475 C C A ASN A 1 210 ? 41.119 173.663 -55.170 0.55 16.46 193 ASN A C 1
ATOM 1476 C C B ASN A 1 210 ? 41.187 173.650 -55.189 0.45 16.44 193 ASN A C 1
ATOM 1477 O O A ASN A 1 210 ? 41.405 172.858 -54.287 0.55 18.72 193 ASN A O 1
ATOM 1478 O O B ASN A 1 210 ? 41.616 172.787 -54.427 0.45 18.47 193 ASN A O 1
ATOM 1487 N N A ARG A 1 211 ? 40.159 173.434 -56.061 0.55 14.46 194 ARG A N 1
ATOM 1488 N N B ARG A 1 211 ? 40.142 173.440 -55.982 0.45 14.60 194 ARG A N 1
ATOM 1489 C CA A ARG A 1 211 ? 39.329 172.241 -55.966 0.55 13.84 194 ARG A CA 1
ATOM 1490 C CA B ARG A 1 211 ? 39.384 172.195 -55.869 0.45 13.96 194 ARG A CA 1
ATOM 1491 C C A ARG A 1 211 ? 39.958 171.033 -56.637 0.55 14.01 194 ARG A C 1
ATOM 1492 C C B ARG A 1 211 ? 39.942 171.022 -56.662 0.45 14.01 194 ARG A C 1
ATOM 1493 O O A ARG A 1 211 ? 39.526 169.903 -56.415 0.55 14.76 194 ARG A O 1
ATOM 1494 O O B ARG A 1 211 ? 39.441 169.903 -56.551 0.45 14.69 194 ARG A O 1
ATOM 1509 N N . ILE A 1 212 ? 40.976 171.267 -57.460 1.00 13.42 195 ILE A N 1
ATOM 1510 C CA . ILE A 1 212 ? 41.677 170.167 -58.106 1.00 17.23 195 ILE A CA 1
ATOM 1511 C C . ILE A 1 212 ? 42.789 169.715 -57.166 1.00 17.59 195 ILE A C 1
ATOM 1512 O O . ILE A 1 212 ? 43.748 170.451 -56.938 1.00 13.56 195 ILE A O 1
ATOM 1517 N N . ASN A 1 213 ? 42.657 168.512 -56.615 1.00 18.77 196 ASN A N 1
ATOM 1518 C CA . ASN A 1 213 ? 43.578 168.080 -55.577 1.00 11.46 196 ASN A CA 1
ATOM 1519 C C . ASN A 1 213 ? 44.513 166.940 -55.997 1.00 13.10 196 ASN A C 1
ATOM 1520 O O . ASN A 1 213 ? 45.244 166.392 -55.170 1.00 11.68 196 ASN A O 1
ATOM 1525 N N . GLN A 1 214 ? 44.498 166.599 -57.284 1.00 12.38 197 GLN A N 1
ATOM 1526 C CA . GLN A 1 214 ? 45.266 165.462 -57.762 1.00 12.20 197 GLN A CA 1
ATOM 1527 C C . GLN A 1 214 ? 45.326 165.401 -59.281 1.00 13.34 197 GLN A C 1
ATOM 1528 O O . GLN A 1 214 ? 44.334 165.702 -59.958 1.00 13.01 197 GLN A O 1
ATOM 1534 N N . GLN A 1 215 ? 46.486 165.001 -59.809 1.00 14.45 198 GLN A N 1
ATOM 1535 C CA . GLN A 1 215 ? 46.624 164.676 -61.228 1.00 8.65 198 GLN A CA 1
ATOM 1536 C C . GLN A 1 215 ? 47.015 163.220 -61.364 1.00 13.64 198 GLN A C 1
ATOM 1537 O O . GLN A 1 215 ? 47.903 162.740 -60.648 1.00 14.50 198 GLN A O 1
ATOM 1543 N N . LEU A 1 216 ? 46.341 162.518 -62.272 1.00 13.00 199 LEU A N 1
ATOM 1544 C CA . LEU A 1 216 ? 46.727 161.167 -62.672 1.00 11.90 199 LEU A CA 1
ATOM 1545 C C . LEU A 1 216 ? 47.080 161.199 -64.151 1.00 7.56 199 LEU A C 1
ATOM 1546 O O . LEU A 1 216 ? 46.203 161.314 -64.998 1.00 17.33 199 LEU A O 1
ATOM 1551 N N . LEU A 1 217 ? 48.363 161.113 -64.471 1.00 8.35 200 LEU A N 1
ATOM 1552 C CA . LEU A 1 217 ? 48.803 161.285 -65.852 1.00 8.98 200 LEU A CA 1
ATOM 1553 C C . LEU A 1 217 ? 49.317 159.971 -66.456 1.00 11.80 200 LEU A C 1
ATOM 1554 O O . LEU A 1 217 ? 50.253 159.365 -65.922 1.00 13.75 200 LEU A O 1
ATOM 1559 N N . LEU A 1 218 ? 48.688 159.523 -67.548 1.00 9.60 201 LEU A N 1
ATOM 1560 C CA . LEU A 1 218 ? 49.136 158.317 -68.258 1.00 12.67 201 LEU A CA 1
ATOM 1561 C C . LEU A 1 218 ? 50.014 158.717 -69.435 1.00 11.01 201 LEU A C 1
ATOM 1562 O O . LEU A 1 218 ? 49.512 159.259 -70.435 1.00 9.30 201 LEU A O 1
ATOM 1567 N N . TYR A 1 219 ? 51.312 158.427 -69.323 1.00 11.40 202 TYR A N 1
ATOM 1568 C CA . TYR A 1 219 ? 52.290 158.765 -70.357 1.00 10.03 202 TYR A CA 1
ATOM 1569 C C . TYR A 1 219 ? 52.008 160.133 -70.984 1.00 11.18 202 TYR A C 1
ATOM 1570 O O . TYR A 1 219 ? 51.671 160.227 -72.166 1.00 10.68 202 TYR A O 1
ATOM 1579 N N . PRO A 1 220 ? 52.125 161.202 -70.184 1.00 14.90 203 PRO A N 1
ATOM 1580 C CA . PRO A 1 220 ? 51.695 162.504 -70.711 1.00 14.28 203 PRO A CA 1
ATOM 1581 C C . PRO A 1 220 ? 52.710 163.073 -71.683 1.00 12.77 203 PRO A C 1
ATOM 1582 O O . PRO A 1 220 ? 53.883 162.716 -71.591 1.00 10.35 203 PRO A O 1
ATOM 1586 N N . VAL A 1 221 ? 52.263 163.924 -72.605 1.00 14.23 204 VAL A N 1
ATOM 1587 C CA . VAL A 1 221 ? 53.178 164.731 -73.409 1.00 13.48 204 VAL A CA 1
ATOM 1588 C C . VAL A 1 221 ? 53.375 166.057 -72.673 1.00 15.09 204 VAL A C 1
ATOM 1589 O O . VAL A 1 221 ? 52.485 166.905 -72.664 1.00 17.20 204 VAL A O 1
ATOM 1593 N N . THR A 1 222 ? 54.530 166.239 -72.044 1.00 12.77 205 THR A N 1
ATOM 1594 C CA . THR A 1 222 ? 54.730 167.420 -71.212 1.00 12.22 205 THR A CA 1
ATOM 1595 C C . THR A 1 222 ? 55.411 168.562 -71.949 1.00 14.36 205 THR A C 1
ATOM 1596 O O . THR A 1 222 ? 55.417 169.703 -71.476 1.00 15.54 205 THR A O 1
ATOM 1600 N N . ALA A 1 223 ? 55.993 168.241 -73.099 1.00 12.58 206 ALA A N 1
ATOM 1601 C CA . ALA A 1 223 ? 56.783 169.196 -73.869 1.00 10.93 206 ALA A CA 1
ATOM 1602 C C . ALA A 1 223 ? 56.628 168.911 -75.367 1.00 15.87 206 ALA A C 1
ATOM 1603 O O . ALA A 1 223 ? 57.531 168.340 -76.008 1.00 9.70 206 ALA A O 1
ATOM 1605 N N . PRO A 1 224 ? 55.472 169.301 -75.926 1.00 16.31 207 PRO A N 1
ATOM 1606 C CA . PRO A 1 224 ? 55.208 169.084 -77.349 1.00 18.80 207 PRO A CA 1
ATOM 1607 C C . PRO A 1 224 ? 56.346 169.622 -78.194 1.00 18.34 207 PRO A C 1
ATOM 1608 O O . PRO A 1 224 ? 56.816 170.732 -77.959 1.00 13.51 207 PRO A O 1
ATOM 1612 N N . ASN A 1 225 ? 56.804 168.805 -79.134 1.00 20.03 208 ASN A N 1
ATOM 1613 C CA . ASN A 1 225 ? 57.821 169.218 -80.074 1.00 21.65 208 ASN A CA 1
ATOM 1614 C C . ASN A 1 225 ? 59.111 169.698 -79.402 1.00 20.46 208 ASN A C 1
ATOM 1615 O O . ASN A 1 225 ? 59.717 170.671 -79.840 1.00 24.83 208 ASN A O 1
ATOM 1620 N N . ALA A 1 226 ? 59.530 169.013 -78.342 1.00 20.26 209 ALA A N 1
ATOM 1621 C CA . ALA A 1 226 ? 60.839 169.262 -77.726 1.00 21.34 209 ALA A CA 1
ATOM 1622 C C . ALA A 1 226 ? 61.969 168.991 -78.727 1.00 23.49 209 ALA A C 1
ATOM 1623 O O . ALA A 1 226 ? 61.736 168.411 -79.790 1.00 26.87 209 ALA A O 1
ATOM 1625 N N . ASP A 1 227 ? 63.188 169.406 -78.393 1.00 21.84 210 ASP A N 1
ATOM 1626 C CA . ASP A 1 227 ? 64.310 169.251 -79.317 1.00 21.06 210 ASP A CA 1
ATOM 1627 C C . ASP A 1 227 ? 64.600 167.777 -79.581 1.00 21.82 210 ASP A C 1
ATOM 1628 O O . ASP A 1 227 ? 64.991 167.036 -78.676 1.00 22.90 210 ASP A O 1
ATOM 1633 N N . HIS A 1 228 ? 64.424 167.366 -80.832 1.00 18.77 211 HIS A N 1
ATOM 1634 C CA . HIS A 1 228 ? 64.596 165.968 -81.199 1.00 20.13 211 HIS A CA 1
ATOM 1635 C C . HIS A 1 228 ? 66.066 165.546 -81.230 1.00 22.42 211 HIS A C 1
ATOM 1636 O O . HIS A 1 228 ? 66.379 164.352 -81.320 1.00 27.89 211 HIS A O 1
ATOM 1643 N N . ALA A 1 229 ? 66.956 166.528 -81.141 1.00 16.40 212 ALA A N 1
ATOM 1644 C CA . ALA A 1 229 ? 68.385 166.258 -81.055 1.00 18.92 212 ALA A CA 1
ATOM 1645 C C . ALA A 1 229 ? 68.849 166.416 -79.615 1.00 23.33 212 ALA A C 1
ATOM 1646 O O . ALA A 1 229 ? 70.032 166.243 -79.314 1.00 26.06 212 ALA A O 1
ATOM 1648 N N . GLY A 1 230 ? 67.904 166.759 -78.738 1.00 21.40 213 GLY A N 1
ATOM 1649 C CA . GLY A 1 230 ? 68.189 166.983 -77.333 1.00 19.37 213 GLY A CA 1
ATOM 1650 C C . GLY A 1 230 ? 67.979 165.744 -76.484 1.00 25.61 213 GLY A C 1
ATOM 1651 O O . GLY A 1 230 ? 67.566 164.698 -76.996 1.00 31.19 213 GLY A O 1
ATOM 1652 N N . PRO A 1 231 ? 68.249 165.862 -75.174 1.00 24.86 214 PRO A N 1
ATOM 1653 C CA . PRO A 1 231 ? 68.224 164.733 -74.226 1.00 26.15 214 PRO A CA 1
ATOM 1654 C C . PRO A 1 231 ? 66.853 164.065 -74.045 1.00 27.15 214 PRO A C 1
ATOM 1655 O O . PRO A 1 231 ? 66.815 162.862 -73.789 1.00 30.28 214 PRO A O 1
ATOM 1659 N N . LEU A 1 232 ? 65.761 164.818 -74.170 1.00 24.58 215 LEU A N 1
ATOM 1660 C CA . LEU A 1 232 ? 64.413 164.242 -74.105 1.00 20.06 215 LEU A CA 1
ATOM 1661 C C . LEU A 1 232 ? 64.089 163.315 -75.286 1.00 22.57 215 LEU A C 1
ATOM 1662 O O . LEU A 1 232 ? 63.093 162.581 -75.248 1.00 23.18 215 LEU A O 1
ATOM 1667 N N . TRP A 1 233 ? 64.913 163.348 -76.334 1.00 18.90 216 TRP A N 1
ATOM 1668 C CA . TRP A 1 233 ? 64.657 162.527 -77.511 1.00 17.45 216 TRP A CA 1
ATOM 1669 C C . TRP A 1 233 ? 65.819 161.625 -77.910 1.00 22.80 216 TRP A C 1
ATOM 1670 O O . TRP A 1 233 ? 65.892 161.160 -79.050 1.00 24.79 216 TRP A O 1
ATOM 1681 N N . ASP A 1 234 ? 66.700 161.361 -76.951 1.00 25.80 217 ASP A N 1
ATOM 1682 C CA . ASP A 1 234 ? 67.918 160.581 -77.174 1.00 27.90 217 ASP A CA 1
ATOM 1683 C C . ASP A 1 234 ? 67.640 159.071 -77.062 1.00 29.21 217 ASP A C 1
ATOM 1684 O O . ASP A 1 234 ? 67.304 158.580 -75.980 1.00 31.65 217 ASP A O 1
ATOM 1689 N N . LEU A 1 235 ? 67.786 158.334 -78.166 1.00 28.67 218 LEU A N 1
ATOM 1690 C CA . LEU A 1 235 ? 67.598 156.875 -78.146 1.00 29.92 218 LEU A CA 1
ATOM 1691 C C . LEU A 1 235 ? 68.465 156.165 -77.099 1.00 30.51 218 LEU A C 1
ATOM 1692 O O . LEU A 1 235 ? 68.117 155.092 -76.606 1.00 29.44 218 LEU A O 1
ATOM 1697 N N . ALA A 1 236 ? 69.596 156.779 -76.768 1.00 29.91 219 ALA A N 1
ATOM 1698 C CA . ALA A 1 236 ? 70.529 156.222 -75.801 1.00 26.05 219 ALA A CA 1
ATOM 1699 C C . ALA A 1 236 ? 69.871 155.996 -74.446 1.00 28.77 219 ALA A C 1
ATOM 1700 O O . ALA A 1 236 ? 70.357 155.211 -73.637 1.00 35.24 219 ALA A O 1
ATOM 1702 N N . ALA A 1 237 ? 68.768 156.693 -74.202 1.00 24.09 220 ALA A N 1
ATOM 1703 C CA . ALA A 1 237 ? 68.062 156.585 -72.937 1.00 22.31 220 ALA A CA 1
ATOM 1704 C C . ALA A 1 237 ? 67.187 155.324 -72.886 1.00 23.56 220 ALA A C 1
ATOM 1705 O O . ALA A 1 237 ? 66.540 155.047 -71.871 1.00 22.18 220 ALA A O 1
ATOM 1707 N N . PHE A 1 238 ? 67.181 154.558 -73.974 1.00 20.65 221 PHE A N 1
ATOM 1708 C CA . PHE A 1 238 ? 66.380 153.350 -74.039 1.00 18.14 221 PHE A CA 1
ATOM 1709 C C . PHE A 1 238 ? 67.229 152.112 -74.355 1.00 25.46 221 PHE A C 1
ATOM 1710 O O . PHE A 1 238 ? 67.138 151.561 -75.460 1.00 30.04 221 PHE A O 1
ATOM 1718 N N . PRO A 1 239 ? 68.052 151.662 -73.389 1.00 25.41 222 PRO A N 1
ATOM 1719 C CA . PRO A 1 239 ? 68.809 150.413 -73.546 1.00 24.21 222 PRO A CA 1
ATOM 1720 C C . PRO A 1 239 ? 67.874 149.255 -73.878 1.00 23.96 222 PRO A C 1
ATOM 1721 O O . PRO A 1 239 ? 66.879 149.064 -73.168 1.00 23.17 222 PRO A O 1
ATOM 1725 N N . ILE A 1 240 ? 68.188 148.495 -74.923 1.00 25.72 223 ILE A N 1
ATOM 1726 C CA . ILE A 1 240 ? 67.387 147.326 -75.292 1.00 25.10 223 ILE A CA 1
ATOM 1727 C C . ILE A 1 240 ? 68.294 146.260 -75.900 1.00 25.84 223 ILE A C 1
ATOM 1728 O O . ILE A 1 240 ? 69.381 146.575 -76.378 1.00 29.79 223 ILE A O 1
ATOM 1733 N N . ILE A 1 241 ? 67.857 145.003 -75.884 1.00 24.26 224 ILE A N 1
ATOM 1734 C CA . ILE A 1 241 ? 68.646 143.916 -76.479 1.00 22.87 224 ILE A CA 1
ATOM 1735 C C . ILE A 1 241 ? 68.780 144.057 -78.004 1.00 25.92 224 ILE A C 1
ATOM 1736 O O . ILE A 1 241 ? 67.919 144.658 -78.657 1.00 28.66 224 ILE A O 1
ATOM 1741 N N . ASP A 1 242 ? 69.861 143.509 -78.559 1.00 29.13 225 ASP A N 1
ATOM 1742 C CA . ASP A 1 242 ? 70.203 143.714 -79.971 1.00 28.11 225 ASP A CA 1
ATOM 1743 C C . ASP A 1 242 ? 69.057 143.326 -80.886 1.00 25.27 225 ASP A C 1
ATOM 1744 O O . ASP A 1 242 ? 68.763 144.023 -81.855 1.00 29.20 225 ASP A O 1
ATOM 1749 N N . SER A 1 243 ? 68.404 142.215 -80.570 1.00 19.03 226 SER A N 1
ATOM 1750 C CA . SER A 1 243 ? 67.347 141.692 -81.426 1.00 21.45 226 SER A CA 1
ATOM 1751 C C . SER A 1 243 ? 66.160 142.647 -81.557 1.00 24.60 226 SER A C 1
ATOM 1752 O O . SER A 1 243 ? 65.400 142.566 -82.522 1.00 25.98 226 SER A O 1
ATOM 1755 N N . GLN A 1 244 ? 65.996 143.551 -80.597 1.00 21.33 227 GLN A N 1
ATOM 1756 C CA . GLN A 1 244 ? 64.843 144.438 -80.628 1.00 21.96 227 GLN A CA 1
ATOM 1757 C C . GLN A 1 244 ? 65.220 145.902 -80.887 1.00 23.13 227 GLN A C 1
ATOM 1758 O O . GLN A 1 244 ? 64.368 146.796 -80.820 1.00 20.03 227 GLN A O 1
ATOM 1764 N N . ARG A 1 245 ? 66.493 146.143 -81.196 1.00 21.52 228 ARG A N 1
ATOM 1765 C CA . ARG A 1 245 ? 66.950 147.512 -81.441 1.00 23.46 228 ARG A CA 1
ATOM 1766 C C . ARG A 1 245 ? 66.304 148.154 -82.683 1.00 21.31 228 ARG A C 1
ATOM 1767 O O . ARG A 1 245 ? 65.830 149.290 -82.621 1.00 21.74 228 ARG A O 1
ATOM 1775 N N . ALA A 1 246 ? 66.266 147.422 -83.793 1.00 18.01 229 ALA A N 1
ATOM 1776 C CA . ALA A 1 246 ? 65.672 147.938 -85.031 1.00 21.43 229 ALA A CA 1
ATOM 1777 C C . ALA A 1 246 ? 64.225 148.389 -84.814 1.00 20.05 229 ALA A C 1
ATOM 1778 O O . ALA A 1 246 ? 63.844 149.510 -85.166 1.00 22.79 229 ALA A O 1
ATOM 1780 N N . ILE A 1 247 ? 63.435 147.502 -84.221 1.00 14.53 230 ILE A N 1
ATOM 1781 C CA . ILE A 1 247 ? 62.040 147.775 -83.923 1.00 15.34 230 ILE A CA 1
ATOM 1782 C C . ILE A 1 247 ? 61.888 149.028 -83.068 1.00 19.78 230 ILE A C 1
ATOM 1783 O O . ILE A 1 247 ? 61.119 149.931 -83.417 1.00 18.61 230 ILE A O 1
ATOM 1788 N N . LEU A 1 248 ? 62.623 149.081 -81.956 1.00 18.88 231 LEU A N 1
ATOM 1789 C CA . LEU A 1 248 ? 62.609 150.246 -81.083 1.00 15.99 231 LEU A CA 1
ATOM 1790 C C . LEU A 1 248 ? 62.962 151.526 -81.843 1.00 18.28 231 LEU A C 1
ATOM 1791 O O . LEU A 1 248 ? 62.257 152.536 -81.736 1.00 18.36 231 LEU A O 1
ATOM 1796 N N . THR A 1 249 ? 64.051 151.473 -82.609 1.00 16.72 232 THR A N 1
ATOM 1797 C CA . THR A 1 249 ? 64.504 152.619 -83.397 1.00 18.36 232 THR A CA 1
ATOM 1798 C C . THR A 1 249 ? 63.412 153.118 -84.347 1.00 19.54 232 THR A C 1
ATOM 1799 O O . THR A 1 249 ? 63.077 154.309 -84.361 1.00 16.97 232 THR A O 1
ATOM 1803 N N . ASN A 1 250 ? 62.848 152.202 -85.127 1.00 13.62 233 ASN A N 1
ATOM 1804 C CA . ASN A 1 250 ? 61.775 152.552 -86.047 1.00 13.23 233 ASN A CA 1
ATOM 1805 C C . ASN A 1 250 ? 60.533 153.083 -85.339 1.00 21.22 233 ASN A C 1
ATOM 1806 O O . ASN A 1 250 ? 59.871 153.996 -85.833 1.00 21.49 233 ASN A O 1
ATOM 1811 N N . TYR A 1 251 ? 60.222 152.498 -84.188 1.00 11.75 234 TYR A N 1
ATOM 1812 C CA . TYR A 1 251 ? 59.086 152.911 -83.384 1.00 16.62 234 TYR A CA 1
ATOM 1813 C C . TYR A 1 251 ? 59.303 154.332 -82.869 1.00 18.09 234 TYR A C 1
ATOM 1814 O O . TYR A 1 251 ? 58.435 155.206 -83.018 1.00 12.94 234 TYR A O 1
ATOM 1823 N N . HIS A 1 252 ? 60.472 154.552 -82.269 1.00 19.47 235 HIS A N 1
ATOM 1824 C CA . HIS A 1 252 ? 60.870 155.868 -81.773 1.00 21.11 235 HIS A CA 1
ATOM 1825 C C . HIS A 1 252 ? 60.850 156.913 -82.911 1.00 22.24 235 HIS A C 1
ATOM 1826 O O . HIS A 1 252 ? 60.362 158.030 -82.712 1.00 25.97 235 HIS A O 1
ATOM 1833 N N . ASP A 1 253 ? 61.347 156.557 -84.099 1.00 16.33 236 ASP A N 1
ATOM 1834 C CA . ASP A 1 253 ? 61.373 157.522 -85.208 1.00 20.94 236 ASP A CA 1
ATOM 1835 C C . ASP A 1 253 ? 59.978 157.948 -85.631 1.00 21.20 236 ASP A C 1
ATOM 1836 O O . ASP A 1 253 ? 59.730 159.129 -85.890 1.00 24.97 236 ASP A O 1
ATOM 1841 N N . LEU A 1 254 ? 59.069 156.986 -85.702 1.00 16.74 237 LEU A N 1
ATOM 1842 C CA . LEU A 1 254 ? 57.686 157.294 -86.013 1.00 16.23 237 LEU A CA 1
ATOM 1843 C C . LEU A 1 254 ? 57.148 158.366 -85.070 1.00 20.84 237 LEU A C 1
ATOM 1844 O O . LEU A 1 254 ? 56.533 159.331 -85.517 1.00 21.16 237 LEU A O 1
ATOM 1849 N N . PHE A 1 255 ? 57.402 158.222 -83.770 1.00 22.81 238 PHE A N 1
ATOM 1850 C CA . PHE A 1 255 ? 56.869 159.193 -82.817 1.00 18.39 238 PHE A CA 1
ATOM 1851 C C . PHE A 1 255 ? 57.525 160.557 -82.912 1.00 15.95 238 PHE A C 1
ATOM 1852 O O . PHE A 1 255 ? 56.871 161.579 -82.710 1.00 16.42 238 PHE A O 1
ATOM 1860 N N . ARG A 1 256 ? 58.809 160.566 -83.239 1.00 15.96 239 ARG A N 1
ATOM 1861 C CA . ARG A 1 256 ? 59.526 161.806 -83.466 1.00 17.68 239 ARG A CA 1
ATOM 1862 C C . ARG A 1 256 ? 58.819 162.621 -84.556 1.00 15.38 239 ARG A C 1
ATOM 1863 O O . ARG A 1 256 ? 58.521 163.812 -84.387 1.00 15.38 239 ARG A O 1
ATOM 1871 N N . GLN A 1 257 ? 58.533 161.960 -85.668 1.00 12.22 240 GLN A N 1
ATOM 1872 C CA . GLN A 1 257 ? 57.829 162.596 -86.763 1.00 16.31 240 GLN A CA 1
ATOM 1873 C C . GLN A 1 257 ? 56.413 163.016 -86.329 1.00 19.82 240 GLN A C 1
ATOM 1874 O O . GLN A 1 257 ? 55.965 164.137 -86.602 1.00 21.54 240 GLN A O 1
ATOM 1880 N N . LEU A 1 258 ? 55.721 162.117 -85.641 1.00 15.26 241 LEU A N 1
ATOM 1881 C CA . LEU A 1 258 ? 54.379 162.396 -85.147 1.00 19.53 241 LEU A CA 1
ATOM 1882 C C . LEU A 1 258 ? 54.350 163.603 -84.191 1.00 18.35 241 LEU A C 1
ATOM 1883 O O . LEU A 1 258 ? 53.413 164.411 -84.205 1.00 17.23 241 LEU A O 1
ATOM 1888 N N . ASP A 1 259 ? 55.380 163.716 -83.363 1.00 17.23 242 ASP A N 1
ATOM 1889 C CA . ASP A 1 259 ? 55.485 164.814 -82.417 1.00 15.54 242 ASP A CA 1
ATOM 1890 C C . ASP A 1 259 ? 55.438 166.158 -83.172 1.00 18.46 242 ASP A C 1
ATOM 1891 O O . ASP A 1 259 ? 54.649 167.041 -82.823 1.00 21.82 242 ASP A O 1
ATOM 1896 N N . SER A 1 260 ? 56.247 166.296 -84.222 1.00 15.26 243 SER A N 1
ATOM 1897 C CA . SER A 1 260 ? 56.243 167.523 -85.033 1.00 18.37 243 SER A CA 1
ATOM 1898 C C . SER A 1 260 ? 54.898 167.830 -85.670 1.00 19.21 243 SER A C 1
ATOM 1899 O O . SER A 1 260 ? 54.411 168.961 -85.596 1.00 22.57 243 SER A O 1
ATOM 1902 N N . ILE A 1 261 ? 54.322 166.825 -86.320 1.00 16.34 244 ILE A N 1
ATOM 1903 C CA . ILE A 1 261 ? 53.061 166.989 -87.022 1.00 16.58 244 ILE A CA 1
ATOM 1904 C C . ILE A 1 261 ? 51.931 167.416 -86.075 1.00 17.19 244 ILE A C 1
ATOM 1905 O O . ILE A 1 261 ? 51.213 168.372 -86.354 1.00 16.47 244 ILE A O 1
ATOM 1918 N N . THR A 1 263 ? 52.001 168.799 -83.129 1.00 16.16 246 THR A N 1
ATOM 1919 C CA . THR A 1 263 ? 52.224 170.077 -82.485 1.00 17.25 246 THR A CA 1
ATOM 1920 C C . THR A 1 263 ? 51.890 171.183 -83.472 1.00 19.99 246 THR A C 1
ATOM 1921 O O . THR A 1 263 ? 51.341 172.235 -83.112 1.00 19.12 246 THR A O 1
ATOM 1925 N N . ASP A 1 264 ? 52.191 170.914 -84.735 1.00 20.79 247 ASP A N 1
ATOM 1926 C CA . ASP A 1 264 ? 51.834 171.827 -85.794 1.00 19.65 247 ASP A CA 1
ATOM 1927 C C . ASP A 1 264 ? 50.329 172.046 -85.857 1.00 17.30 247 ASP A C 1
ATOM 1928 O O . ASP A 1 264 ? 49.870 173.186 -85.904 1.00 19.19 247 ASP A O 1
ATOM 1933 N N . TYR A 1 265 ? 49.569 170.954 -85.851 1.00 11.86 248 TYR A N 1
ATOM 1934 C CA . TYR A 1 265 ? 48.123 171.054 -85.848 1.00 12.94 248 TYR A CA 1
ATOM 1935 C C . TYR A 1 265 ? 47.630 171.789 -84.606 1.00 17.23 248 TYR A C 1
ATOM 1936 O O . TYR A 1 265 ? 46.691 172.577 -84.680 1.00 18.66 248 TYR A O 1
ATOM 1945 N N . TYR A 1 266 ? 48.273 171.529 -83.472 1.00 16.85 249 TYR A N 1
ATOM 1946 C CA . TYR A 1 266 ? 47.779 172.007 -82.186 1.00 18.25 249 TYR A CA 1
ATOM 1947 C C . TYR A 1 266 ? 48.014 173.492 -81.985 1.00 17.36 249 TYR A C 1
ATOM 1948 O O . TYR A 1 266 ? 47.138 174.205 -81.493 1.00 17.52 249 TYR A O 1
ATOM 1957 N N . VAL A 1 267 ? 49.206 173.945 -82.358 1.00 15.79 250 VAL A N 1
ATOM 1958 C CA . VAL A 1 267 ? 49.622 175.306 -82.063 1.00 16.27 250 VAL A CA 1
ATOM 1959 C C . VAL A 1 267 ? 49.406 176.193 -83.276 1.00 17.38 250 VAL A C 1
ATOM 1960 O O . VAL A 1 267 ? 50.043 176.000 -84.311 1.00 18.30 250 VAL A O 1
ATOM 1964 N N . PRO A 1 268 ? 48.499 177.174 -83.152 1.00 16.12 251 PRO A N 1
ATOM 1965 C CA . PRO A 1 268 ? 48.295 178.132 -84.243 1.00 16.16 251 PRO A CA 1
ATOM 1966 C C . PRO A 1 268 ? 49.520 179.030 -84.375 1.00 23.29 251 PRO A C 1
ATOM 1967 O O . PRO A 1 268 ? 50.352 179.042 -83.453 1.00 24.88 251 PRO A O 1
ATOM 1971 N N . GLU A 1 269 ? 49.635 179.755 -85.490 1.00 24.07 252 GLU A N 1
ATOM 1972 C CA . GLU A 1 269 ? 50.847 180.526 -85.774 1.00 24.92 252 GLU A CA 1
ATOM 1973 C C . GLU A 1 269 ? 51.162 181.594 -84.731 1.00 20.24 252 GLU A C 1
ATOM 1974 O O . GLU A 1 269 ? 52.331 181.838 -84.440 1.00 20.52 252 GLU A O 1
ATOM 1980 N N . ASN A 1 270 ? 50.131 182.216 -84.160 1.00 14.20 253 ASN A N 1
ATOM 1981 C CA . ASN A 1 270 ? 50.350 183.261 -83.162 1.00 16.86 253 ASN A CA 1
ATOM 1982 C C . ASN A 1 270 ? 50.916 182.743 -81.840 1.00 20.11 253 ASN A C 1
ATOM 1983 O O . ASN A 1 270 ? 51.463 183.517 -81.059 1.00 27.41 253 ASN A O 1
ATOM 1988 N N . PHE A 1 271 ? 50.783 181.446 -81.579 1.00 14.29 254 PHE A N 1
ATOM 1989 C CA . PHE A 1 271 ? 51.271 180.894 -80.313 1.00 18.10 254 PHE A CA 1
ATOM 1990 C C . PHE A 1 271 ? 52.557 180.114 -80.499 1.00 17.66 254 PHE A C 1
ATOM 1991 O O . PHE A 1 271 ? 53.059 180.011 -81.615 1.00 21.21 254 PHE A O 1
ATOM 1999 N N . ASP A 1 272 ? 53.104 179.584 -79.410 1.00 15.21 255 ASP A N 1
ATOM 2000 C CA . ASP A 1 272 ? 54.348 178.836 -79.501 1.00 12.96 255 ASP A CA 1
ATOM 2001 C C . ASP A 1 272 ? 54.351 177.593 -78.619 1.00 18.22 255 ASP A C 1
ATOM 2002 O O . ASP A 1 272 ? 53.910 177.622 -77.467 1.00 14.81 255 ASP A O 1
ATOM 2007 N N . SER A 1 273 ? 54.891 176.508 -79.152 1.00 17.21 256 SER A N 1
ATOM 2008 C CA . SER A 1 273 ? 54.884 175.246 -78.435 1.00 17.00 256 SER A CA 1
ATOM 2009 C C . SER A 1 273 ? 55.732 175.222 -77.150 1.00 14.96 256 SER A C 1
ATOM 2010 O O . SER A 1 273 ? 55.501 174.386 -76.276 1.00 12.65 256 SER A O 1
ATOM 2013 N N A HIS A 1 274 ? 56.702 176.130 -77.044 0.51 13.29 257 HIS A N 1
ATOM 2014 N N B HIS A 1 274 ? 56.700 176.121 -77.033 0.49 13.2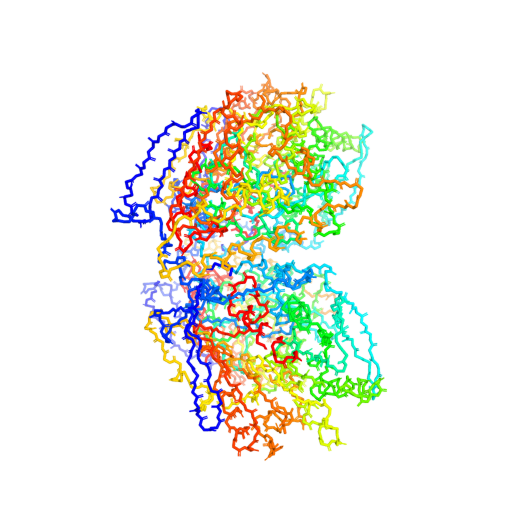9 257 HIS A N 1
ATOM 2015 C CA A HIS A 1 274 ? 57.627 176.138 -75.906 0.51 20.95 257 HIS A CA 1
ATOM 2016 C CA B HIS A 1 274 ? 57.587 176.076 -75.875 0.49 20.88 257 HIS A CA 1
ATOM 2017 C C A HIS A 1 274 ? 57.027 176.857 -74.694 0.51 20.73 257 HIS A C 1
ATOM 2018 C C B HIS A 1 274 ? 57.015 176.841 -74.683 0.49 20.71 257 HIS A C 1
ATOM 2019 O O A HIS A 1 274 ? 57.606 176.855 -73.612 0.51 23.10 257 HIS A O 1
ATOM 2020 O O B HIS A 1 274 ? 57.607 176.861 -73.608 0.49 23.06 257 HIS A O 1
ATOM 2033 N N . SER A 1 275 ? 55.857 177.459 -74.878 1.00 17.17 258 SER A N 1
ATOM 2034 C CA . SER A 1 275 ? 55.199 178.194 -73.809 1.00 16.25 258 SER A CA 1
ATOM 2035 C C . SER A 1 275 ? 54.688 177.251 -72.702 1.00 16.89 258 SER A C 1
ATOM 2036 O O . SER A 1 275 ? 54.462 176.063 -72.956 1.00 12.80 258 SER A O 1
ATOM 2039 N N . PRO A 1 276 ? 54.514 177.781 -71.471 1.00 17.94 259 PRO A N 1
ATOM 2040 C CA . PRO A 1 276 ? 54.071 177.008 -70.297 1.00 19.07 259 PRO A CA 1
ATOM 2041 C C . PRO A 1 276 ? 52.709 176.332 -70.485 1.00 17.49 259 PRO A C 1
ATOM 2042 O O . PRO A 1 276 ? 52.488 175.244 -69.949 1.00 17.47 259 PRO A O 1
ATOM 2046 N N . LEU A 1 277 ? 51.805 176.979 -71.213 1.00 17.40 260 LEU A N 1
ATOM 2047 C CA . LEU A 1 277 ? 50.466 176.427 -71.418 1.00 17.59 260 LEU A CA 1
ATOM 2048 C C . LEU A 1 277 ? 50.395 175.402 -72.554 1.00 17.75 260 LEU A C 1
ATOM 2049 O O . LEU A 1 277 ? 49.469 174.597 -72.606 1.00 21.75 260 LEU A O 1
ATOM 2054 N N . ILE A 1 278 ? 51.367 175.423 -73.458 1.00 16.75 261 ILE A N 1
ATOM 2055 C CA . ILE A 1 278 ? 51.475 174.342 -74.434 1.00 18.75 261 ILE A CA 1
ATOM 2056 C C . ILE A 1 278 ? 52.398 173.258 -73.883 1.00 18.42 261 ILE A C 1
ATOM 2057 O O . ILE A 1 278 ? 52.144 172.073 -74.087 1.00 17.04 261 ILE A O 1
ATOM 2062 N N . SER A 1 279 ? 53.456 173.671 -73.182 1.00 11.27 262 SER A N 1
ATOM 2063 C CA . SER A 1 279 ? 54.421 172.737 -72.591 1.00 14.64 262 SER A CA 1
ATOM 2064 C C . SER A 1 279 ? 54.511 172.872 -71.071 1.00 15.94 262 SER A C 1
ATOM 2065 O O . SER A 1 279 ? 55.317 173.662 -70.563 1.00 14.43 262 SER A O 1
ATOM 2068 N N . PRO A 1 280 ? 53.698 172.091 -70.339 1.00 11.54 263 PRO A N 1
ATOM 2069 C CA . PRO A 1 280 ? 53.710 172.145 -68.875 1.00 13.97 263 PRO A CA 1
ATOM 2070 C C . PRO A 1 280 ? 55.106 171.954 -68.295 1.00 18.93 263 PRO A C 1
ATOM 2071 O O . PRO A 1 280 ? 55.390 172.559 -67.259 1.00 19.34 263 PRO A O 1
ATOM 2075 N N . LEU A 1 281 ? 55.957 171.163 -68.950 1.00 12.73 264 LEU A N 1
ATOM 2076 C CA . LEU A 1 281 ? 57.358 171.049 -68.540 1.00 13.58 264 LEU A CA 1
ATOM 2077 C C . LEU A 1 281 ? 58.043 172.409 -68.392 1.00 15.48 264 LEU A C 1
ATOM 2078 O O . LEU A 1 281 ? 58.929 172.575 -67.551 1.00 15.51 264 LEU A O 1
ATOM 2083 N N . HIS A 1 282 ? 57.629 173.381 -69.201 1.00 15.19 265 HIS A N 1
ATOM 2084 C CA . HIS A 1 282 ? 58.242 174.708 -69.164 1.00 17.04 265 HIS A CA 1
ATOM 2085 C C . HIS A 1 282 ? 57.501 175.736 -68.314 1.00 21.37 265 HIS A C 1
ATOM 2086 O O . HIS A 1 282 ? 57.707 176.940 -68.491 1.00 25.55 265 HIS A O 1
ATOM 2093 N N . GLN A 1 283 ? 56.650 175.280 -67.397 1.00 19.96 266 GLN A N 1
ATOM 2094 C CA . GLN A 1 283 ? 56.044 176.205 -66.441 1.00 21.83 266 GLN A CA 1
ATOM 2095 C C . GLN A 1 283 ? 57.153 176.789 -65.597 1.00 26.06 266 GLN A C 1
ATOM 2096 O O . GLN A 1 283 ? 58.116 176.098 -65.269 1.00 31.65 266 GLN A O 1
ATOM 2102 N N . GLU A 1 284 ? 57.030 178.067 -65.265 1.00 31.19 267 GLU A N 1
ATOM 2103 C CA . GLU A 1 284 ? 58.073 178.757 -64.530 1.00 43.10 267 GLU A CA 1
ATOM 2104 C C . GLU A 1 284 ? 58.047 178.301 -63.076 1.00 48.55 267 GLU A C 1
ATOM 2105 O O . GLU A 1 284 ? 59.053 178.381 -62.368 1.00 55.06 267 GLU A O 1
ATOM 2111 N N . ASN A 1 285 ? 56.891 177.806 -62.647 1.00 47.79 268 ASN A N 1
ATOM 2112 C CA . ASN A 1 285 ? 56.663 177.483 -61.243 1.00 50.45 268 ASN A CA 1
ATOM 2113 C C . ASN A 1 285 ? 55.703 176.306 -61.058 1.00 42.08 268 ASN A C 1
ATOM 2114 O O . ASN A 1 285 ? 54.662 176.233 -61.711 1.00 43.61 268 ASN A O 1
ATOM 2119 N N . PHE A 1 286 ? 56.052 175.394 -60.158 1.00 33.19 269 PHE A N 1
ATOM 2120 C CA . PHE A 1 286 ? 55.247 174.203 -59.925 1.00 29.05 269 PHE A CA 1
ATOM 2121 C C . PHE A 1 286 ? 54.760 174.096 -58.488 1.00 33.48 269 PHE A C 1
ATOM 2122 O O . PHE A 1 286 ? 54.574 172.995 -57.984 1.00 37.40 269 PHE A O 1
ATOM 2130 N N . THR A 1 287 ? 54.552 175.216 -57.813 1.00 35.37 270 THR A N 1
ATOM 2131 C CA . THR A 1 287 ? 54.194 175.110 -56.404 1.00 41.17 270 THR A CA 1
ATOM 2132 C C . THR A 1 287 ? 52.690 174.967 -56.163 1.00 42.14 270 THR A C 1
ATOM 2133 O O . THR A 1 287 ? 52.280 174.421 -55.140 1.00 49.40 270 THR A O 1
ATOM 2145 N N . THR A 1 289 ? 50.884 173.221 -58.335 1.00 18.68 272 THR A N 1
ATOM 2146 C CA . THR A 1 289 ? 50.627 171.933 -58.976 1.00 17.23 272 THR A CA 1
ATOM 2147 C C . THR A 1 289 ? 50.243 170.860 -57.956 1.00 17.97 272 THR A C 1
ATOM 2148 O O . THR A 1 289 ? 50.926 170.695 -56.944 1.00 18.18 272 THR A O 1
ATOM 2152 N N . PRO A 1 290 ? 49.129 170.142 -58.213 1.00 19.74 273 PRO A N 1
ATOM 2153 C CA . PRO A 1 290 ? 48.577 169.143 -57.281 1.00 19.50 273 PRO A CA 1
ATOM 2154 C C . PRO A 1 290 ? 49.450 167.897 -57.191 1.00 20.55 273 PRO A C 1
ATOM 2155 O O . PRO A 1 290 ? 50.235 167.643 -58.118 1.00 17.29 273 PRO A O 1
ATOM 2159 N N . PRO A 1 291 ? 49.323 167.136 -56.087 1.00 20.89 274 PRO A N 1
ATOM 2160 C CA . PRO A 1 291 ? 49.969 165.821 -55.965 1.00 19.71 274 PRO A CA 1
ATOM 2161 C C . PRO A 1 291 ? 49.688 165.013 -57.221 1.00 21.23 274 PRO A C 1
ATOM 2162 O O . PRO A 1 291 ? 48.548 165.026 -57.692 1.00 23.35 274 PRO A O 1
ATOM 2166 N N . THR A 1 292 ? 50.700 164.330 -57.751 1.00 13.79 275 THR A N 1
ATOM 2167 C CA . THR A 1 292 ? 50.618 163.754 -59.087 1.00 12.89 275 THR A CA 1
ATOM 2168 C C . THR A 1 292 ? 51.131 162.326 -59.142 1.00 15.65 275 THR A C 1
ATOM 2169 O O . THR A 1 292 ? 52.138 161.989 -58.515 1.00 13.89 275 THR A O 1
ATOM 2173 N N . THR A 1 293 ? 50.434 161.490 -59.906 1.00 15.28 276 THR A N 1
ATOM 2174 C CA . THR A 1 293 ? 50.945 160.177 -60.255 1.00 15.05 276 THR A CA 1
ATOM 2175 C C . THR A 1 293 ? 51.093 160.090 -61.758 1.00 13.67 276 THR A C 1
ATOM 2176 O O . THR A 1 293 ? 50.147 160.360 -62.493 1.00 13.34 276 THR A O 1
ATOM 2180 N N . ILE A 1 294 ? 52.284 159.709 -62.207 1.00 14.74 277 ILE A N 1
ATOM 2181 C CA . ILE A 1 294 ? 52.530 159.461 -63.618 1.00 15.21 277 ILE A CA 1
ATOM 2182 C C . ILE A 1 294 ? 52.732 157.959 -63.846 1.00 16.28 277 ILE A C 1
ATOM 2183 O O . ILE A 1 294 ? 53.421 157.289 -63.060 1.00 16.33 277 ILE A O 1
ATOM 2196 N N . VAL A 1 296 ? 53.865 155.343 -67.011 1.00 10.29 279 VAL A N 1
ATOM 2197 C CA . VAL A 1 296 ? 54.453 155.399 -68.341 1.00 14.04 279 VAL A CA 1
ATOM 2198 C C . VAL A 1 296 ? 55.287 154.148 -68.617 1.00 16.42 279 VAL A C 1
ATOM 2199 O O . VAL A 1 296 ? 55.854 153.558 -67.689 1.00 12.55 279 VAL A O 1
ATOM 2203 N N . GLY A 1 297 ? 55.342 153.741 -69.884 1.00 15.10 280 GLY A N 1
ATOM 2204 C CA . GLY A 1 297 ? 56.125 152.586 -70.286 1.00 15.35 280 GLY A CA 1
ATOM 2205 C C . GLY A 1 297 ? 57.616 152.855 -70.444 1.00 18.39 280 GLY A C 1
ATOM 2206 O O . GLY A 1 297 ? 58.035 153.983 -70.738 1.00 18.37 280 GLY A O 1
ATOM 2207 N N . GLU A 1 298 ? 58.412 151.804 -70.240 1.00 18.39 281 GLU A N 1
ATOM 2208 C CA . GLU A 1 298 ? 59.860 151.862 -70.379 1.00 18.98 281 GLU A CA 1
ATOM 2209 C C . GLU A 1 298 ? 60.249 152.348 -71.762 1.00 18.55 281 GLU A C 1
ATOM 2210 O O . GLU A 1 298 ? 61.222 153.091 -71.908 1.00 17.52 281 GLU A O 1
ATOM 2216 N N . PHE A 1 299 ? 59.494 151.925 -72.775 1.00 16.01 282 PHE A N 1
ATOM 2217 C CA . PHE A 1 299 ? 59.851 152.234 -74.156 1.00 16.23 282 PHE A CA 1
ATOM 2218 C C . PHE A 1 299 ? 58.913 153.244 -74.799 1.00 18.08 282 PHE A C 1
ATOM 2219 O O . PHE A 1 299 ? 58.792 153.303 -76.025 1.00 18.64 282 PHE A O 1
ATOM 2227 N N . ASP A 1 300 ? 58.259 154.040 -73.958 1.00 16.38 283 ASP A N 1
ATOM 2228 C CA . ASP A 1 300 ? 57.491 155.173 -74.439 1.00 16.27 283 ASP A CA 1
ATOM 2229 C C . ASP A 1 300 ? 58.444 156.317 -74.798 1.00 17.35 283 ASP A C 1
ATOM 2230 O O . ASP A 1 300 ? 59.211 156.781 -73.951 1.00 19.52 283 ASP A O 1
ATOM 2235 N N . PRO A 1 301 ? 58.396 156.776 -76.059 1.00 15.93 284 PRO A N 1
ATOM 2236 C CA . PRO A 1 301 ? 59.269 157.877 -76.493 1.00 15.23 284 PRO A CA 1
ATOM 2237 C C . PRO A 1 301 ? 59.065 159.136 -75.650 1.00 15.13 284 PRO A C 1
ATOM 2238 O O . PRO A 1 301 ? 59.924 160.019 -75.648 1.00 15.16 284 PRO A O 1
ATOM 2242 N N . PHE A 1 302 ? 57.934 159.224 -74.958 1.00 9.74 285 PHE A N 1
ATOM 2243 C CA . PHE A 1 302 ? 57.647 160.397 -74.145 1.00 9.81 285 PHE A CA 1
ATOM 2244 C C . PHE A 1 302 ? 58.050 160.202 -72.683 1.00 13.86 285 PHE A C 1
ATOM 2245 O O . PHE A 1 302 ? 57.843 161.101 -71.863 1.00 12.76 285 PHE A O 1
ATOM 2253 N N . ARG A 1 303 ? 58.622 159.038 -72.361 1.00 10.69 286 ARG A N 1
ATOM 2254 C CA . ARG A 1 303 ? 59.053 158.768 -70.995 1.00 12.87 286 ARG A CA 1
ATOM 2255 C C . ARG A 1 303 ? 60.035 159.813 -70.425 1.00 19.24 286 ARG A C 1
ATOM 2256 O O . ARG A 1 303 ? 59.834 160.291 -69.309 1.00 11.77 286 ARG A O 1
ATOM 2264 N N . PRO A 1 304 ? 61.098 160.168 -71.180 1.00 17.68 287 PRO A N 1
ATOM 2265 C CA . PRO A 1 304 ? 62.042 161.096 -70.549 1.00 12.81 287 PRO A CA 1
ATOM 2266 C C . PRO A 1 304 ? 61.431 162.449 -70.213 1.00 15.78 287 PRO A C 1
ATOM 2267 O O . PRO A 1 304 ? 61.706 162.975 -69.129 1.00 15.68 287 PRO A O 1
ATOM 2271 N N . GLN A 1 305 ? 60.623 163.009 -71.109 1.00 15.66 288 GLN A N 1
ATOM 2272 C CA . GLN A 1 305 ? 59.994 164.292 -70.805 1.00 18.23 288 GLN A CA 1
ATOM 2273 C C . GLN A 1 305 ? 59.025 164.174 -69.616 1.00 18.89 288 GLN A C 1
ATOM 2274 O O . GLN A 1 305 ? 58.866 165.117 -68.833 1.00 16.74 288 GLN A O 1
ATOM 2280 N N . ALA A 1 306 ? 58.403 163.007 -69.466 1.00 11.49 289 ALA A N 1
ATOM 2281 C CA . ALA A 1 306 ? 57.525 162.770 -68.325 1.00 15.10 289 ALA A CA 1
ATOM 2282 C C . ALA A 1 306 ? 58.340 162.743 -67.019 1.00 15.92 289 ALA A C 1
ATOM 2283 O O . ALA A 1 306 ? 57.945 163.308 -65.996 1.00 16.93 289 ALA A O 1
ATOM 2285 N N . TRP A 1 307 ? 59.492 162.093 -67.074 1.00 13.32 290 TRP A N 1
ATOM 2286 C CA . TRP A 1 307 ? 60.383 162.035 -65.941 1.00 14.72 290 TRP A CA 1
ATOM 2287 C C . TRP A 1 307 ? 60.897 163.435 -65.558 1.00 17.60 290 TRP A C 1
ATOM 2288 O O . TRP A 1 307 ? 60.977 163.769 -64.369 1.00 16.01 290 TRP A O 1
ATOM 2299 N N . ALA A 1 308 ? 61.245 164.247 -66.555 1.00 14.30 291 ALA A N 1
ATOM 2300 C CA . ALA A 1 308 ? 61.722 165.604 -66.289 1.00 15.11 291 ALA A CA 1
ATOM 2301 C C . ALA A 1 308 ? 60.677 166.444 -65.536 1.00 22.50 291 ALA A C 1
ATOM 2302 O O . ALA A 1 308 ? 61.008 167.237 -64.645 1.00 22.18 291 ALA A O 1
ATOM 2304 N N . TYR A 1 309 ? 59.418 166.263 -65.918 1.00 21.96 292 TYR A N 1
ATOM 2305 C CA . TYR A 1 309 ? 58.295 166.936 -65.288 1.00 20.43 292 TYR A CA 1
ATOM 2306 C C . TYR A 1 309 ? 58.129 166.494 -63.827 1.00 22.23 292 TYR A C 1
ATOM 2307 O O . TYR A 1 309 ? 57.971 167.325 -62.931 1.00 24.77 292 TYR A O 1
ATOM 2316 N N . ALA A 1 310 ? 58.157 165.181 -63.604 1.00 20.45 293 ALA A N 1
ATOM 2317 C CA . ALA A 1 310 ? 58.021 164.609 -62.270 1.00 22.65 293 ALA A CA 1
ATOM 2318 C C . ALA A 1 310 ? 59.077 165.184 -61.332 1.00 25.36 293 ALA A C 1
ATOM 2319 O O . ALA A 1 310 ? 58.816 165.429 -60.157 1.00 29.42 293 ALA A O 1
ATOM 2321 N N . GLN A 1 311 ? 60.269 165.408 -61.869 1.00 22.14 294 GLN A N 1
ATOM 2322 C CA . GLN A 1 311 ? 61.357 165.942 -61.077 1.00 24.65 294 GLN A CA 1
ATOM 2323 C C . GLN A 1 311 ? 61.136 167.399 -60.714 1.00 26.31 294 GLN A C 1
ATOM 2324 O O . GLN A 1 311 ? 61.430 167.816 -59.587 1.00 28.85 294 GLN A O 1
ATOM 2330 N N . ARG A 1 312 ? 60.614 168.172 -61.660 1.00 23.39 295 ARG A N 1
ATOM 2331 C CA . ARG A 1 312 ? 60.345 169.569 -61.385 1.00 22.95 295 ARG A CA 1
ATOM 2332 C C . ARG A 1 312 ? 59.302 169.676 -60.276 1.00 23.68 295 ARG A C 1
ATOM 2333 O O . ARG A 1 312 ? 59.462 170.483 -59.343 1.00 24.06 295 ARG A O 1
ATOM 2341 N N . LEU A 1 313 ? 58.282 168.815 -60.338 1.00 19.57 296 LEU A N 1
ATOM 2342 C CA . LEU A 1 313 ? 57.280 168.740 -59.272 1.00 22.24 296 LEU A CA 1
ATOM 2343 C C . LEU A 1 313 ? 57.902 168.499 -57.895 1.00 23.81 296 LEU A C 1
ATOM 2344 O O . LEU A 1 313 ? 57.681 169.261 -56.949 1.00 21.21 296 LEU A O 1
ATOM 2349 N N . ALA A 1 314 ? 58.660 167.415 -57.797 1.00 19.91 297 ALA A N 1
ATOM 2350 C CA . ALA A 1 314 ? 59.228 167.005 -56.535 1.00 20.67 297 ALA A CA 1
ATOM 2351 C C . ALA A 1 314 ? 60.102 168.122 -55.987 1.00 24.11 297 ALA A C 1
ATOM 2352 O O . ALA A 1 314 ? 60.102 168.377 -54.780 1.00 21.48 297 ALA A O 1
ATOM 2354 N N . ALA A 1 315 ? 60.814 168.804 -56.882 1.00 23.83 298 ALA A N 1
ATOM 2355 C CA . ALA A 1 315 ? 61.704 169.887 -56.478 1.00 25.90 298 ALA A CA 1
ATOM 2356 C C . ALA A 1 315 ? 60.912 171.055 -55.890 1.00 22.49 298 ALA A C 1
ATOM 2357 O O . ALA A 1 315 ? 61.461 171.889 -55.168 1.00 25.64 298 ALA A O 1
ATOM 2359 N N . ALA A 1 316 ? 59.623 171.108 -56.213 1.00 29.35 299 ALA A N 1
ATOM 2360 C CA . ALA A 1 316 ? 58.741 172.146 -55.706 1.00 21.70 299 ALA A CA 1
ATOM 2361 C C . ALA A 1 316 ? 57.994 171.602 -54.509 1.00 30.86 299 ALA A C 1
ATOM 2362 O O . ALA A 1 316 ? 56.977 172.155 -54.086 1.00 31.52 299 ALA A O 1
ATOM 2364 N N . ASP A 1 317 ? 58.504 170.495 -53.983 1.00 34.66 300 ASP A N 1
ATOM 2365 C CA . ASP A 1 317 ? 57.957 169.872 -52.784 1.00 41.67 300 ASP A CA 1
ATOM 2366 C C . ASP A 1 317 ? 56.502 169.418 -52.952 1.00 37.39 300 ASP A C 1
ATOM 2367 O O . ASP A 1 317 ? 55.703 169.470 -52.014 1.00 40.12 300 ASP A O 1
ATOM 2372 N N . THR A 1 318 ? 56.180 168.964 -54.159 1.00 32.52 301 THR A N 1
ATOM 2373 C CA . THR A 1 318 ? 54.883 168.378 -54.464 1.00 33.01 301 THR A CA 1
ATOM 2374 C C . THR A 1 318 ? 55.035 166.861 -54.524 1.00 31.04 301 THR A C 1
ATOM 2375 O O . THR A 1 318 ? 55.951 166.352 -55.163 1.00 31.99 301 THR A O 1
ATOM 2379 N N . ALA A 1 319 ? 54.145 166.145 -53.845 1.00 18.09 302 ALA A N 1
ATOM 2380 C CA . ALA A 1 319 ? 54.190 164.694 -53.801 1.00 17.71 302 ALA A CA 1
ATOM 2381 C C . ALA A 1 319 ? 54.069 164.143 -55.214 1.00 20.69 302 ALA A C 1
ATOM 2382 O O . ALA A 1 319 ? 53.130 164.468 -55.948 1.00 22.80 302 ALA A O 1
ATOM 2384 N N . THR A 1 320 ? 55.029 163.318 -55.605 1.00 17.18 303 THR A N 1
ATOM 2385 C CA . THR A 1 320 ? 55.063 162.818 -56.963 1.00 15.48 303 THR A CA 1
ATOM 2386 C C . THR A 1 320 ? 55.389 161.335 -57.024 1.00 19.12 303 THR A C 1
ATOM 2387 O O . THR A 1 320 ? 56.422 160.886 -56.513 1.00 17.07 303 THR A O 1
ATOM 2391 N N . THR A 1 321 ? 54.512 160.576 -57.668 1.00 14.39 304 THR A N 1
ATOM 2392 C CA . THR A 1 321 ? 54.777 159.167 -57.896 1.00 14.15 304 THR A CA 1
ATOM 2393 C C . THR A 1 321 ? 54.915 158.895 -59.394 1.00 16.57 304 THR A C 1
ATOM 2394 O O . THR A 1 321 ? 54.108 159.367 -60.202 1.00 14.83 304 THR A O 1
ATOM 2398 N N . PHE A 1 322 ? 55.943 158.130 -59.751 1.00 16.36 305 PHE A N 1
ATOM 2399 C CA . PHE A 1 322 ? 56.261 157.826 -61.141 1.00 15.10 305 PHE A CA 1
ATOM 2400 C C . PHE A 1 322 ? 56.315 156.313 -61.309 1.00 17.24 305 PHE A C 1
ATOM 2401 O O . PHE A 1 322 ? 57.290 155.667 -60.895 1.00 14.04 305 PHE A O 1
ATOM 2409 N N . ILE A 1 323 ? 55.266 155.745 -61.897 1.00 17.68 306 ILE A N 1
ATOM 2410 C CA . ILE A 1 323 ? 55.224 154.307 -62.117 1.00 17.12 306 ILE A CA 1
ATOM 2411 C C . ILE A 1 323 ? 55.695 153.993 -63.531 1.00 16.64 306 ILE A C 1
ATOM 2412 O O . ILE A 1 323 ? 55.077 154.414 -64.510 1.00 20.05 306 ILE A O 1
ATOM 2417 N N . GLN A 1 324 ? 56.801 153.262 -63.629 1.00 14.40 307 GLN A N 1
ATOM 2418 C CA . GLN A 1 324 ? 57.329 152.828 -64.919 1.00 13.90 307 GLN A CA 1
ATOM 2419 C C . GLN A 1 324 ? 57.056 151.339 -65.173 1.00 15.35 307 GLN A C 1
ATOM 2420 O O . GLN A 1 324 ? 57.506 150.470 -64.415 1.00 17.93 307 GLN A O 1
ATOM 2426 N N . TYR A 1 325 ? 56.320 151.056 -66.243 1.00 15.09 308 TYR A N 1
ATOM 2427 C CA . TYR A 1 325 ? 55.994 149.687 -66.617 1.00 16.06 308 TYR A CA 1
ATOM 2428 C C . TYR A 1 325 ? 57.021 149.196 -67.630 1.00 19.52 308 TYR A C 1
ATOM 2429 O O . TYR A 1 325 ? 57.014 149.618 -68.799 1.00 17.18 308 TYR A O 1
ATOM 2438 N N . GLN A 1 326 ? 57.908 148.311 -67.177 1.00 17.82 309 GLN A N 1
ATOM 2439 C CA . GLN A 1 326 ? 58.953 147.761 -68.033 1.00 17.78 309 GLN A CA 1
ATOM 2440 C C . GLN A 1 326 ? 58.382 147.055 -69.259 1.00 17.77 309 GLN A C 1
ATOM 2441 O O . GLN A 1 326 ? 57.347 146.373 -69.174 1.00 13.99 309 GLN A O 1
ATOM 2447 N N . GLY A 1 327 ? 59.052 147.231 -70.395 1.00 15.15 310 GLY A N 1
ATOM 2448 C CA . GLY A 1 327 ? 58.682 146.545 -71.619 1.00 15.09 310 GLY A CA 1
ATOM 2449 C C . GLY A 1 327 ? 57.459 147.090 -72.336 1.00 19.40 310 GLY A C 1
ATOM 2450 O O . GLY A 1 327 ? 57.050 146.534 -73.359 1.00 23.28 310 GLY A O 1
ATOM 2451 N N . LEU A 1 328 ? 56.864 148.162 -71.811 1.00 17.60 311 LEU A N 1
ATOM 2452 C CA . LEU A 1 328 ? 55.665 148.742 -72.427 1.00 14.89 311 LEU A CA 1
ATOM 2453 C C . LEU A 1 328 ? 55.995 149.942 -73.313 1.00 15.14 311 LEU A C 1
ATOM 2454 O O . LEU A 1 328 ? 56.932 150.710 -73.044 1.00 9.79 311 LEU A O 1
ATOM 2459 N N . ASN A 1 329 ? 55.223 150.100 -74.381 1.00 14.14 312 ASN A N 1
ATOM 2460 C CA . ASN A 1 329 ? 55.354 151.278 -75.231 1.00 12.73 312 ASN A CA 1
ATOM 2461 C C . ASN A 1 329 ? 54.212 152.263 -74.967 1.00 16.16 312 ASN A C 1
ATOM 2462 O O . ASN A 1 329 ? 53.587 152.253 -73.895 1.00 18.24 312 ASN A O 1
ATOM 2467 N N . HIS A 1 330 ? 53.930 153.105 -75.950 1.00 16.75 313 HIS A N 1
ATOM 2468 C CA . HIS A 1 330 ? 52.983 154.208 -75.774 1.00 13.92 313 HIS A CA 1
ATOM 2469 C C . HIS A 1 330 ? 51.522 153.757 -75.950 1.00 14.30 313 HIS A C 1
ATOM 2470 O O . HIS A 1 330 ? 51.235 152.821 -76.711 1.00 9.95 313 HIS A O 1
ATOM 2477 N N . ALA A 1 331 ? 50.615 154.413 -75.222 1.00 12.05 314 ALA A N 1
ATOM 2478 C CA . ALA A 1 331 ? 49.170 154.275 -75.451 1.00 10.73 314 ALA A CA 1
ATOM 2479 C C . ALA A 1 331 ? 48.610 152.887 -75.145 1.00 13.44 314 ALA A C 1
ATOM 2480 O O . ALA A 1 331 ? 47.675 152.431 -75.800 1.00 20.62 314 ALA A O 1
ATOM 2482 N N . PHE A 1 332 ? 49.162 152.231 -74.131 1.00 10.27 315 PHE A N 1
ATOM 2483 C CA . PHE A 1 332 ? 48.735 150.883 -73.776 1.00 11.46 315 PHE A CA 1
ATOM 2484 C C . PHE A 1 332 ? 47.538 150.864 -72.837 1.00 13.33 315 PHE A C 1
ATOM 2485 O O . PHE A 1 332 ? 46.811 149.879 -72.801 1.00 17.92 315 PHE A O 1
ATOM 2493 N N . ALA A 1 333 ? 47.347 151.932 -72.070 1.00 8.22 316 ALA A N 1
ATOM 2494 C CA . ALA A 1 333 ? 46.416 151.905 -70.936 1.00 21.59 316 ALA A CA 1
ATOM 2495 C C . ALA A 1 333 ? 44.946 151.526 -71.235 1.00 17.86 316 ALA A C 1
ATOM 2496 O O . ALA A 1 333 ? 44.377 150.687 -70.531 1.00 19.98 316 ALA A O 1
ATOM 2498 N N . PRO A 1 334 ? 44.323 152.133 -72.264 1.00 14.20 317 PRO A N 1
ATOM 2499 C CA . PRO A 1 334 ? 42.933 151.738 -72.523 1.00 11.13 317 PRO A CA 1
ATOM 2500 C C . PRO A 1 334 ? 42.779 150.259 -72.877 1.00 13.76 317 PRO A C 1
ATOM 2501 O O . PRO A 1 334 ? 41.686 149.700 -72.707 1.00 15.84 317 PRO A O 1
ATOM 2505 N N . LEU A 1 335 ? 43.862 149.638 -73.344 1.00 11.65 318 LEU A N 1
ATOM 2506 C CA . LEU A 1 335 ? 43.811 148.273 -73.857 1.00 11.59 318 LEU A CA 1
ATOM 2507 C C . LEU A 1 335 ? 43.741 147.212 -72.750 1.00 18.14 318 LEU A C 1
ATOM 2508 O O . LEU A 1 335 ? 44.587 146.316 -72.671 1.00 22.02 318 LEU A O 1
ATOM 2513 N N . VAL A 1 336 ? 42.708 147.300 -71.919 1.00 18.32 319 VAL A N 1
ATOM 2514 C CA . VAL A 1 336 ? 42.589 146.440 -70.737 1.00 19.14 319 VAL A CA 1
ATOM 2515 C C . VAL A 1 336 ? 42.390 144.947 -71.033 1.00 19.10 319 VAL A C 1
ATOM 2516 O O . VAL A 1 336 ? 42.665 144.101 -70.182 1.00 19.13 319 VAL A O 1
ATOM 2520 N N . ASP A 1 337 ? 41.935 144.612 -72.235 1.00 17.67 320 ASP A N 1
ATOM 2521 C CA . ASP A 1 337 ? 41.883 143.201 -72.615 1.00 15.70 320 ASP A CA 1
ATOM 2522 C C . ASP A 1 337 ? 43.197 142.698 -73.234 1.00 14.21 320 ASP A C 1
ATOM 2523 O O . ASP A 1 337 ? 43.280 141.534 -73.633 1.00 15.14 320 ASP A O 1
ATOM 2528 N N . GLN A 1 338 ? 44.216 143.556 -73.307 1.00 11.19 321 GLN A N 1
ATOM 2529 C CA . GLN A 1 338 ? 45.495 143.152 -73.907 1.00 19.80 321 GLN A CA 1
ATOM 2530 C C . GLN A 1 338 ? 46.666 143.043 -72.929 1.00 19.12 321 GLN A C 1
ATOM 2531 O O . GLN A 1 338 ? 47.574 142.237 -73.133 1.00 18.60 321 GLN A O 1
ATOM 2537 N N . TYR A 1 339 ? 46.660 143.872 -71.889 1.00 20.42 322 TYR A N 1
ATOM 2538 C CA . TYR A 1 339 ? 47.807 143.986 -71.002 1.00 10.66 322 TYR A CA 1
ATOM 2539 C C . TYR A 1 339 ? 47.398 144.044 -69.541 1.00 15.17 322 TYR A C 1
ATOM 2540 O O . TYR A 1 339 ? 46.537 144.844 -69.169 1.00 18.62 322 TYR A O 1
ATOM 2549 N N . TRP A 1 340 ? 48.021 143.215 -68.704 1.00 11.23 323 TRP A N 1
ATOM 2550 C CA . TRP A 1 340 ? 47.766 143.262 -67.279 1.00 11.48 323 TRP A CA 1
ATOM 2551 C C . TRP A 1 340 ? 48.107 144.655 -66.776 1.00 16.14 323 TRP A C 1
ATOM 2552 O O . TRP A 1 340 ? 47.416 145.186 -65.911 1.00 15.56 323 TRP A O 1
ATOM 2563 N N . GLN A 1 341 ? 49.140 145.265 -67.354 1.00 14.62 324 GLN A N 1
ATOM 2564 C CA . GLN A 1 341 ? 49.541 146.607 -66.942 1.00 12.77 324 GLN A CA 1
ATOM 2565 C C . GLN A 1 341 ? 48.428 147.627 -67.150 1.00 12.66 324 GLN A C 1
ATOM 2566 O O . GLN A 1 341 ? 48.342 148.620 -66.433 1.00 16.19 324 GLN A O 1
ATOM 2572 N N . SER A 1 342 ? 47.566 147.381 -68.127 1.00 11.32 325 SER A N 1
ATOM 2573 C CA . SER A 1 342 ? 46.462 148.305 -68.383 1.00 13.15 325 SER A CA 1
ATOM 2574 C C . SER A 1 342 ? 45.462 148.223 -67.242 1.00 17.56 325 SER A C 1
ATOM 2575 O O . SER A 1 342 ? 44.973 149.244 -66.758 1.00 22.91 325 SER A O 1
ATOM 2578 N N . GLN A 1 343 ? 45.175 147.006 -66.799 1.00 11.65 326 GLN A N 1
ATOM 2579 C CA . GLN A 1 343 ? 44.312 146.829 -65.646 1.00 15.65 326 GLN A CA 1
ATOM 2580 C C . GLN A 1 343 ? 44.970 147.356 -64.362 1.00 16.29 326 GLN A C 1
ATOM 2581 O O . GLN A 1 343 ? 44.293 147.867 -63.474 1.00 18.38 326 GLN A O 1
ATOM 2587 N N . ASP A 1 344 ? 46.290 147.247 -64.279 1.00 13.51 327 ASP A N 1
ATOM 2588 C CA . ASP A 1 344 ? 47.020 147.810 -63.148 1.00 16.32 327 ASP A CA 1
ATOM 2589 C C . ASP A 1 344 ? 46.842 149.331 -63.084 1.00 16.53 327 ASP A C 1
ATOM 2590 O O . ASP A 1 344 ? 46.626 149.894 -62.011 1.00 14.67 327 ASP A O 1
ATOM 2595 N N . VAL A 1 345 ? 46.927 149.985 -64.239 1.00 10.31 328 VAL A N 1
ATOM 2596 C CA . VAL A 1 345 ? 46.666 151.411 -64.329 1.00 15.28 328 VAL A CA 1
ATOM 2597 C C . VAL A 1 345 ? 45.269 151.751 -63.781 1.00 17.94 328 VAL A C 1
ATOM 2598 O O . VAL A 1 345 ? 45.104 152.735 -63.047 1.00 16.17 328 VAL A O 1
ATOM 2602 N N . ALA A 1 346 ? 44.278 150.922 -64.112 1.00 14.14 329 ALA A N 1
ATOM 2603 C CA . ALA A 1 346 ? 42.923 151.136 -63.618 1.00 16.10 329 ALA A CA 1
ATOM 2604 C C . ALA A 1 346 ? 42.899 151.051 -62.092 1.00 18.98 329 ALA A C 1
ATOM 2605 O O . ALA A 1 346 ? 42.232 151.844 -61.415 1.00 19.76 329 ALA A O 1
ATOM 2607 N N . GLN A 1 347 ? 43.645 150.086 -61.565 1.00 14.75 330 GLN A N 1
ATOM 2608 C CA . GLN A 1 347 ? 43.704 149.840 -60.140 1.00 13.96 330 GLN A CA 1
ATOM 2609 C C . GLN A 1 347 ? 44.380 151.006 -59.408 1.00 17.10 330 GLN A C 1
ATOM 2610 O O . GLN A 1 347 ? 43.880 151.495 -58.386 1.00 17.77 330 GLN A O 1
ATOM 2616 N N . VAL A 1 348 ? 45.513 151.452 -59.941 1.00 13.56 331 VAL A N 1
ATOM 2617 C CA . VAL A 1 348 ? 46.237 152.583 -59.375 1.00 15.03 331 VAL A CA 1
ATOM 2618 C C . VAL A 1 348 ? 45.359 153.833 -59.344 1.00 16.93 331 VAL A C 1
ATOM 2619 O O . VAL A 1 348 ? 45.289 154.528 -58.326 1.00 18.03 331 VAL A O 1
ATOM 2631 N N . ALA A 1 350 ? 41.951 153.989 -59.457 1.00 18.14 333 ALA A N 1
ATOM 2632 C CA . ALA A 1 350 ? 40.875 153.767 -58.491 1.00 15.37 333 ALA A CA 1
ATOM 2633 C C . ALA A 1 350 ? 41.391 153.954 -57.068 1.00 15.81 333 ALA A C 1
ATOM 2634 O O . ALA A 1 350 ? 40.726 154.575 -56.246 1.00 14.97 333 ALA A O 1
ATOM 2636 N N . ALA A 1 351 ? 42.579 153.418 -56.789 1.00 13.14 334 ALA A N 1
ATOM 2637 C CA . ALA A 1 351 ? 43.175 153.541 -55.469 1.00 13.81 334 ALA A CA 1
ATOM 2638 C C . ALA A 1 351 ? 43.365 155.007 -55.122 1.00 13.85 334 ALA A C 1
ATOM 2639 O O . ALA A 1 351 ? 43.128 155.415 -53.987 1.00 14.53 334 ALA A O 1
ATOM 2641 N N . ALA A 1 352 ? 43.766 155.805 -56.107 1.00 23.76 335 ALA A N 1
ATOM 2642 C CA . ALA A 1 352 ? 44.041 157.217 -55.876 1.00 13.27 335 ALA A CA 1
ATOM 2643 C C . ALA A 1 352 ? 42.774 158.031 -55.673 1.00 13.39 335 ALA A C 1
ATOM 2644 O O . ALA A 1 352 ? 42.853 159.203 -55.355 1.00 14.26 335 ALA A O 1
ATOM 2646 N N . LEU A 1 353 ? 41.608 157.420 -55.865 1.00 16.18 336 LEU A N 1
ATOM 2647 C CA . LEU A 1 353 ? 40.356 158.163 -55.800 1.00 13.48 336 LEU A CA 1
ATOM 2648 C C . LEU A 1 353 ? 39.549 157.906 -54.536 1.00 26.00 336 LEU A C 1
ATOM 2649 O O . LEU A 1 353 ? 38.727 158.746 -54.157 1.00 27.04 336 LEU A O 1
ATOM 2654 N N . ILE A 1 354 ? 39.772 156.760 -53.885 1.00 29.19 337 ILE A N 1
ATOM 2655 C CA . ILE A 1 354 ? 38.923 156.349 -52.754 1.00 36.01 337 ILE A CA 1
ATOM 2656 C C . ILE A 1 354 ? 39.301 157.007 -51.419 1.00 36.97 337 ILE A C 1
ATOM 2657 O O . ILE A 1 354 ? 40.411 157.522 -51.258 1.00 37.94 337 ILE A O 1
ATOM 2662 N N . GLY B 1 17 ? 56.896 122.244 -74.811 1.00 63.94 0 GLY B N 1
ATOM 2663 C CA . GLY B 1 17 ? 57.422 121.017 -74.233 1.00 62.11 0 GLY B CA 1
ATOM 2664 C C . GLY B 1 17 ? 56.770 120.666 -72.905 1.00 58.43 0 GLY B C 1
ATOM 2665 O O . GLY B 1 17 ? 56.903 121.394 -71.918 1.00 55.59 0 GLY B O 1
ATOM 2674 N N . PRO B 1 19 ? 55.861 118.020 -69.574 1.00 40.93 2 PRO B N 1
ATOM 2675 C CA . PRO B 1 19 ? 56.526 117.017 -68.734 1.00 38.83 2 PRO B CA 1
ATOM 2676 C C . PRO B 1 19 ? 55.942 115.613 -68.893 1.00 40.05 2 PRO B C 1
ATOM 2677 O O . PRO B 1 19 ? 54.806 115.460 -69.347 1.00 38.52 2 PRO B O 1
ATOM 2681 N N . THR B 1 20 ? 56.729 114.601 -68.533 1.00 43.25 3 THR B N 1
ATOM 2682 C CA . THR B 1 20 ? 56.246 113.225 -68.524 1.00 43.36 3 THR B CA 1
ATOM 2683 C C . THR B 1 20 ? 55.815 112.856 -67.108 1.00 41.22 3 THR B C 1
ATOM 2684 O O . THR B 1 20 ? 56.619 112.390 -66.302 1.00 44.98 3 THR B O 1
ATOM 2688 N N . ILE B 1 21 ? 54.540 113.086 -66.810 1.00 36.91 4 ILE B N 1
ATOM 2689 C CA . ILE B 1 21 ? 54.011 112.879 -65.465 1.00 32.60 4 ILE B CA 1
ATOM 2690 C C . ILE B 1 21 ? 53.427 111.471 -65.299 1.00 29.80 4 ILE B C 1
ATOM 2691 O O . ILE B 1 21 ? 52.670 110.995 -66.151 1.00 27.56 4 ILE B O 1
ATOM 2696 N N . ASN B 1 22 ? 53.812 110.802 -64.214 1.00 29.17 5 ASN B N 1
ATOM 2697 C CA . ASN B 1 22 ? 53.235 109.511 -63.875 1.00 32.26 5 ASN B CA 1
ATOM 2698 C C . ASN B 1 22 ? 51.931 109.732 -63.138 1.00 31.23 5 ASN B C 1
ATOM 2699 O O . ASN B 1 22 ? 51.933 109.947 -61.922 1.00 33.88 5 ASN B O 1
ATOM 2704 N N . SER B 1 23 ? 50.817 109.698 -63.862 1.00 27.53 6 SER B N 1
ATOM 2705 C CA . SER B 1 23 ? 49.516 109.842 -63.221 1.00 29.15 6 SER B CA 1
ATOM 2706 C C . SER B 1 23 ? 49.061 108.513 -62.609 1.00 31.97 6 SER B C 1
ATOM 2707 O O . SER B 1 23 ? 49.597 107.447 -62.934 1.00 36.32 6 SER B O 1
ATOM 2710 N N . ILE B 1 24 ? 48.088 108.592 -61.706 1.00 28.33 7 ILE B N 1
ATOM 2711 C CA . ILE B 1 24 ? 47.574 107.415 -61.025 1.00 30.60 7 ILE B CA 1
ATOM 2712 C C . ILE B 1 24 ? 46.097 107.228 -61.356 1.00 29.46 7 ILE B C 1
ATOM 2713 O O . ILE B 1 24 ? 45.270 108.102 -61.071 1.00 26.73 7 ILE B O 1
ATOM 2718 N N . GLN B 1 25 ? 45.763 106.092 -61.962 1.00 29.65 8 GLN B N 1
ATOM 2719 C CA . GLN B 1 25 ? 44.373 105.819 -62.294 1.00 27.10 8 GLN B CA 1
ATOM 2720 C C . GLN B 1 25 ? 43.788 104.721 -61.415 1.00 27.00 8 GLN B C 1
ATOM 2721 O O . GLN B 1 25 ? 44.300 103.604 -61.374 1.00 32.59 8 GLN B O 1
ATOM 2727 N N . THR B 1 26 ? 42.723 105.061 -60.699 1.00 23.17 9 THR B N 1
ATOM 2728 C CA . THR B 1 26 ? 41.948 104.086 -59.949 1.00 27.16 9 THR B CA 1
ATOM 2729 C C . THR B 1 26 ? 40.476 104.243 -60.335 1.00 33.31 9 THR B C 1
ATOM 2730 O O . THR B 1 26 ? 40.106 105.185 -61.038 1.00 30.38 9 THR B O 1
ATOM 2734 N N . THR B 1 27 ? 39.645 103.307 -59.888 1.00 37.96 10 THR B N 1
ATOM 2735 C CA . THR B 1 27 ? 38.205 103.410 -60.075 1.00 35.62 10 THR B CA 1
ATOM 2736 C C . THR B 1 27 ? 37.523 103.465 -58.714 1.00 36.09 10 THR B C 1
ATOM 2737 O O . THR B 1 27 ? 37.565 102.506 -57.951 1.00 40.61 10 THR B O 1
ATOM 2741 N N . VAL B 1 28 ? 36.908 104.599 -58.410 1.00 35.46 11 VAL B N 1
ATOM 2742 C CA . VAL B 1 28 ? 36.246 104.785 -57.134 1.00 38.17 11 VAL B CA 1
ATOM 2743 C C . VAL B 1 28 ? 34.749 104.961 -57.348 1.00 48.99 11 VAL B C 1
ATOM 2744 O O . VAL B 1 28 ? 34.318 105.925 -57.980 1.00 52.49 11 VAL B O 1
ATOM 2748 N N . ASN B 1 29 ? 33.964 104.023 -56.821 1.00 56.10 12 ASN B N 1
ATOM 2749 C CA . ASN B 1 29 ? 32.509 104.066 -56.947 1.00 53.42 12 ASN B CA 1
ATOM 2750 C C . ASN B 1 29 ? 32.061 104.216 -58.395 1.00 45.85 12 ASN B C 1
ATOM 2751 O O . ASN B 1 29 ? 31.187 105.023 -58.694 1.00 48.40 12 ASN B O 1
ATOM 2756 N N . GLY B 1 30 ? 32.683 103.455 -59.290 1.00 39.39 13 GLY B N 1
ATOM 2757 C CA . GLY B 1 30 ? 32.325 103.484 -60.699 1.00 36.11 13 GLY B CA 1
ATOM 2758 C C . GLY B 1 30 ? 32.939 104.625 -61.497 1.00 35.54 13 GLY B C 1
ATOM 2759 O O . GLY B 1 30 ? 32.881 104.620 -62.731 1.00 38.96 13 GLY B O 1
ATOM 2760 N N . VAL B 1 31 ? 33.521 105.600 -60.797 1.00 27.49 14 VAL B N 1
ATOM 2761 C CA . VAL B 1 31 ? 34.146 106.754 -61.435 1.00 22.25 14 VAL B CA 1
ATOM 2762 C C . VAL B 1 31 ? 35.611 106.485 -61.774 1.00 23.03 14 VAL B C 1
ATOM 2763 O O . VAL B 1 31 ? 36.419 106.206 -60.880 1.00 21.21 14 VAL B O 1
ATOM 2767 N N . VAL B 1 32 ? 35.961 106.571 -63.056 1.00 20.42 15 VAL B N 1
ATOM 2768 C CA . VAL B 1 32 ? 37.367 106.521 -63.436 1.00 23.20 15 VAL B CA 1
ATOM 2769 C C . VAL B 1 32 ? 38.066 107.798 -62.956 1.00 26.15 15 VAL B C 1
ATOM 2770 O O . VAL B 1 32 ? 37.828 108.899 -63.483 1.00 23.25 15 VAL B O 1
ATOM 2774 N N . LYS B 1 33 ? 38.916 107.637 -61.940 1.00 28.36 16 LYS B N 1
ATOM 2775 C CA . LYS B 1 33 ? 39.613 108.757 -61.320 1.00 24.41 16 LYS B CA 1
ATOM 2776 C C . LYS B 1 33 ? 41.082 108.771 -61.730 1.00 25.52 16 LYS B C 1
ATOM 2777 O O . LYS B 1 33 ? 41.804 107.785 -61.570 1.00 28.69 16 LYS B O 1
ATOM 2783 N N . ILE B 1 34 ? 41.512 109.900 -62.277 1.00 26.61 17 ILE B N 1
ATOM 2784 C CA . ILE B 1 34 ? 42.882 110.067 -62.742 1.00 24.91 17 ILE B CA 1
ATOM 2785 C C . ILE B 1 34 ? 43.514 111.242 -62.003 1.00 20.70 17 ILE B C 1
ATOM 2786 O O . ILE B 1 34 ? 43.109 112.392 -62.185 1.00 20.13 17 ILE B O 1
ATOM 2791 N N . VAL B 1 35 ? 44.495 110.943 -61.160 1.00 15.52 18 VAL B N 1
ATOM 2792 C CA . VAL B 1 35 ? 45.172 111.966 -60.372 1.00 17.98 18 VAL B CA 1
ATOM 2793 C C . VAL B 1 35 ? 46.523 112.302 -60.999 1.00 18.06 18 VAL B C 1
ATOM 2794 O O . VAL B 1 35 ? 47.396 111.439 -61.093 1.00 19.86 18 VAL B O 1
ATOM 2798 N N . LYS B 1 36 ? 46.687 113.555 -61.423 1.00 17.64 19 LYS B N 1
ATOM 2799 C CA . LYS B 1 36 ? 47.923 114.004 -62.056 1.00 15.34 19 LYS B CA 1
ATOM 2800 C C . LYS B 1 36 ? 48.705 114.958 -61.148 1.00 21.28 19 LYS B C 1
ATOM 2801 O O . LYS B 1 36 ? 48.300 116.112 -60.942 1.00 20.40 19 LYS B O 1
ATOM 2807 N N . PRO B 1 37 ? 49.826 114.473 -60.584 1.00 18.44 20 PRO B N 1
ATOM 2808 C CA . PRO B 1 37 ? 50.694 115.308 -59.743 1.00 16.58 20 PRO B CA 1
ATOM 2809 C C . PRO B 1 37 ? 51.378 116.386 -60.573 1.00 18.44 20 PRO B C 1
ATOM 2810 O O . PRO B 1 37 ? 51.513 116.226 -61.788 1.00 19.29 20 PRO B O 1
ATOM 2814 N N . PHE B 1 38 ? 51.779 117.485 -59.940 1.00 21.16 21 PHE B N 1
ATOM 2815 C CA . PHE B 1 38 ? 52.320 118.593 -60.709 1.00 20.88 21 PHE B CA 1
ATOM 2816 C C . PHE B 1 38 ? 53.769 118.338 -61.105 1.00 23.88 21 PHE B C 1
ATOM 2817 O O . PHE B 1 38 ? 54.281 118.926 -62.062 1.00 22.19 21 PHE B O 1
ATOM 2825 N N . ASN B 1 39 ? 54.415 117.445 -60.369 1.00 17.07 22 ASN B N 1
ATOM 2826 C CA . ASN B 1 39 ? 55.668 116.873 -60.822 1.00 20.62 22 ASN B CA 1
ATOM 2827 C C . ASN B 1 39 ? 55.812 115.461 -60.275 1.00 24.13 22 ASN B C 1
ATOM 2828 O O . ASN B 1 39 ? 54.935 114.984 -59.546 1.00 24.11 22 ASN B O 1
ATOM 2833 N N . ASN B 1 40 ? 56.905 114.794 -60.620 1.00 27.56 23 ASN B N 1
ATOM 2834 C CA . ASN B 1 40 ? 57.063 113.402 -60.223 1.00 29.90 23 ASN B CA 1
ATOM 2835 C C . ASN B 1 40 ? 57.646 113.201 -58.821 1.00 28.71 23 ASN B C 1
ATOM 2836 O O . ASN B 1 40 ? 57.918 112.075 -58.415 1.00 33.30 23 ASN B O 1
ATOM 2841 N N . ASP B 1 41 ? 57.807 114.286 -58.072 1.00 26.69 24 ASP B N 1
ATOM 2842 C CA . ASP B 1 41 ? 58.326 114.184 -56.709 1.00 31.03 24 ASP B CA 1
ATOM 2843 C C . ASP B 1 41 ? 57.283 114.443 -55.627 1.00 30.14 24 ASP B C 1
ATOM 2844 O O . ASP B 1 41 ? 57.373 113.904 -54.526 1.00 33.84 24 ASP B O 1
ATOM 2849 N N . ILE B 1 42 ? 56.291 115.266 -55.941 1.00 25.31 25 ILE B N 1
ATOM 2850 C CA . ILE B 1 42 ? 55.272 115.616 -54.970 1.00 18.08 25 ILE B CA 1
ATOM 2851 C C . ILE B 1 42 ? 53.925 115.069 -55.414 1.00 20.47 25 ILE B C 1
ATOM 2852 O O . ILE B 1 42 ? 53.431 115.411 -56.483 1.00 27.50 25 ILE B O 1
ATOM 2857 N N . ALA B 1 43 ? 53.336 114.206 -54.593 1.00 16.77 26 ALA B N 1
ATOM 2858 C CA . ALA B 1 43 ? 52.123 113.487 -54.976 1.00 16.46 26 ALA B CA 1
ATOM 2859 C C . ALA B 1 43 ? 50.840 114.249 -54.636 1.00 17.72 26 ALA B C 1
ATOM 2860 O O . ALA B 1 43 ? 49.774 113.981 -55.212 1.00 15.17 26 ALA B O 1
ATOM 2862 N N . GLY B 1 44 ? 50.943 115.191 -53.699 1.00 16.81 27 GLY B N 1
ATOM 2863 C CA . GLY B 1 44 ? 49.809 116.017 -53.323 1.00 15.88 27 GLY B CA 1
ATOM 2864 C C . GLY B 1 44 ? 50.091 116.917 -52.129 1.00 18.46 27 GLY B C 1
ATOM 2865 O O . GLY B 1 44 ? 51.236 117.040 -51.676 1.00 15.21 27 GLY B O 1
ATOM 2866 N N . GLU B 1 45 ? 49.035 117.568 -51.648 1.00 21.02 28 GLU B N 1
ATOM 2867 C CA . GLU B 1 45 ? 49.054 118.335 -50.403 1.00 20.33 28 GLU B CA 1
ATOM 2868 C C . GLU B 1 45 ? 49.961 119.565 -50.406 1.00 18.43 28 GLU B C 1
ATOM 2869 O O . GLU B 1 45 ? 50.397 120.040 -49.352 1.00 12.84 28 GLU B O 1
ATOM 2875 N N . GLN B 1 46 ? 50.229 120.079 -51.600 1.00 17.53 29 GLN B N 1
ATOM 2876 C CA . GLN B 1 46 ? 50.780 121.420 -51.734 1.00 15.23 29 GLN B CA 1
ATOM 2877 C C . GLN B 1 46 ? 50.516 121.978 -53.123 1.00 14.31 29 GLN B C 1
ATOM 2878 O O . GLN B 1 46 ? 50.319 121.223 -54.076 1.00 12.78 29 GLN B O 1
ATOM 2884 N N . PHE B 1 47 ? 50.498 123.305 -53.218 1.00 14.39 30 PHE B N 1
ATOM 2885 C CA . PHE B 1 47 ? 50.299 123.995 -54.485 1.00 13.07 30 PHE B CA 1
ATOM 2886 C C . PHE B 1 47 ? 51.462 123.768 -55.426 1.00 15.68 30 PHE B C 1
ATOM 2887 O O . PHE B 1 47 ? 52.607 123.638 -54.992 1.00 18.87 30 PHE B O 1
ATOM 2895 N N . ASP B 1 48 ? 51.149 123.714 -56.717 1.00 15.78 31 ASP B N 1
ATOM 2896 C CA . ASP B 1 48 ? 52.142 123.830 -57.768 1.00 18.03 31 ASP B CA 1
ATOM 2897 C C . ASP B 1 48 ? 52.796 125.207 -57.586 1.00 22.73 31 ASP B C 1
ATOM 2898 O O . ASP B 1 48 ? 52.101 126.199 -57.355 1.00 23.21 31 ASP B O 1
ATOM 2903 N N . PRO B 1 49 ? 54.136 125.266 -57.660 1.00 24.48 32 PRO B N 1
ATOM 2904 C CA . PRO B 1 49 ? 54.889 126.507 -57.437 1.00 24.17 32 PRO B CA 1
ATOM 2905 C C . PRO B 1 49 ? 54.458 127.634 -58.378 1.00 23.49 32 PRO B C 1
ATOM 2906 O O . PRO B 1 49 ? 54.470 128.803 -57.985 1.00 20.35 32 PRO B O 1
ATOM 2910 N N . HIS B 1 50 ? 54.093 127.288 -59.609 1.00 23.89 33 HIS B N 1
ATOM 2911 C CA . HIS B 1 50 ? 53.594 128.285 -60.552 1.00 23.64 33 HIS B CA 1
ATOM 2912 C C . HIS B 1 50 ? 52.310 128.901 -60.001 1.00 25.01 33 HIS B C 1
ATOM 2913 O O . HIS B 1 50 ? 52.141 130.119 -60.013 1.00 31.47 33 HIS B O 1
ATOM 2920 N N . VAL B 1 51 ? 51.411 128.055 -59.507 1.00 19.21 34 VAL B N 1
ATOM 2921 C CA . VAL B 1 51 ? 50.166 128.529 -58.912 1.00 16.15 34 VAL B CA 1
ATOM 2922 C C . VAL B 1 51 ? 50.443 129.427 -57.707 1.00 19.14 34 VAL B C 1
ATOM 2923 O O . VAL B 1 51 ? 49.960 130.563 -57.650 1.00 18.64 34 VAL B O 1
ATOM 2927 N N . LEU B 1 52 ? 51.233 128.905 -56.764 1.00 18.50 35 LEU B N 1
ATOM 2928 C CA . LEU B 1 52 ? 51.542 129.580 -55.505 1.00 17.81 35 LEU B CA 1
ATOM 2929 C C . LEU B 1 52 ? 51.998 131.026 -55.681 1.00 19.94 35 LEU B C 1
ATOM 2930 O O . LEU B 1 52 ? 51.599 131.904 -54.915 1.00 19.99 35 LEU B O 1
ATOM 2935 N N . GLN B 1 53 ? 52.815 131.284 -56.699 1.00 20.84 36 GLN B N 1
ATOM 2936 C CA . GLN B 1 53 ? 53.326 132.629 -56.888 1.00 25.23 36 GLN B CA 1
ATOM 2937 C C . GLN B 1 53 ? 52.217 133.606 -57.299 1.00 25.59 36 GLN B C 1
ATOM 2938 O O . GLN B 1 53 ? 52.440 134.811 -57.339 1.00 28.78 36 GLN B O 1
ATOM 2944 N N . THR B 1 54 ? 51.022 133.091 -57.585 1.00 20.72 37 THR B N 1
ATOM 2945 C CA . THR B 1 54 ? 49.901 133.957 -57.934 1.00 18.56 37 THR B CA 1
ATOM 2946 C C . THR B 1 54 ? 48.998 134.228 -56.748 1.00 16.51 37 THR B C 1
ATOM 2947 O O . THR B 1 54 ? 48.058 135.017 -56.859 1.00 18.69 37 THR B O 1
ATOM 2951 N N . LEU B 1 55 ? 49.271 133.574 -55.622 1.00 13.65 38 LEU B N 1
ATOM 2952 C CA . LEU B 1 55 ? 48.354 133.622 -54.488 1.00 17.15 38 LEU B CA 1
ATOM 2953 C C . LEU B 1 55 ? 48.833 134.515 -53.343 1.00 22.82 38 LEU B C 1
ATOM 2954 O O . LEU B 1 55 ? 48.280 134.476 -52.239 1.00 24.17 38 LEU B O 1
ATOM 2959 N N . THR B 1 56 ? 49.844 135.332 -53.624 1.00 25.62 39 THR B N 1
ATOM 2960 C CA . THR B 1 56 ? 50.475 136.169 -52.603 1.00 29.20 39 THR B CA 1
ATOM 2961 C C . THR B 1 56 ? 49.476 137.013 -51.789 1.00 25.90 39 THR B C 1
ATOM 2962 O O . THR B 1 56 ? 49.605 137.146 -50.568 1.00 28.82 39 THR B O 1
ATOM 2966 N N . ALA B 1 57 ? 48.467 137.547 -52.466 1.00 19.40 40 ALA B N 1
ATOM 2967 C CA . ALA B 1 57 ? 47.401 138.303 -51.812 1.00 19.25 40 ALA B CA 1
ATOM 2968 C C . ALA B 1 57 ? 46.657 137.515 -50.723 1.00 24.59 40 ALA B C 1
ATOM 2969 O O . ALA B 1 57 ? 46.050 138.108 -49.832 1.00 29.15 40 ALA B O 1
ATOM 2971 N N . PHE B 1 58 ? 46.691 136.187 -50.801 1.00 23.08 41 PHE B N 1
ATOM 2972 C CA . PHE B 1 58 ? 45.903 135.367 -49.885 1.00 21.04 41 PHE B CA 1
ATOM 2973 C C . PHE B 1 58 ? 46.619 135.056 -48.578 1.00 21.59 41 PHE B C 1
ATOM 2974 O O . PHE B 1 58 ? 46.143 134.248 -47.765 1.00 17.17 41 PHE B O 1
ATOM 2982 N N . LYS B 1 59 ? 47.753 135.724 -48.380 1.00 23.96 42 LYS B N 1
ATOM 2983 C CA . LYS B 1 59 ? 48.406 135.753 -47.079 1.00 25.07 42 LYS B CA 1
ATOM 2984 C C . LYS B 1 59 ? 47.536 136.493 -46.054 1.00 21.20 42 LYS B C 1
ATOM 2985 O O . LYS B 1 59 ? 47.612 136.218 -44.860 1.00 20.57 42 LYS B O 1
ATOM 2991 N N . GLN B 1 60 ? 46.712 137.424 -46.538 1.00 23.65 43 GLN B N 1
ATOM 2992 C CA . GLN B 1 60 ? 45.737 138.145 -45.717 1.00 23.49 43 GLN B CA 1
ATOM 2993 C C . GLN B 1 60 ? 44.341 137.712 -46.160 1.00 21.25 43 GLN B C 1
ATOM 2994 O O . GLN B 1 60 ? 44.152 137.349 -47.321 1.00 22.29 43 GLN B O 1
ATOM 3000 N N . PRO B 1 61 ? 43.353 137.762 -45.252 1.00 16.16 44 PRO B N 1
ATOM 3001 C CA . PRO B 1 61 ? 41.991 137.423 -45.675 1.00 14.52 44 PRO B CA 1
ATOM 3002 C C . PRO B 1 61 ? 41.399 138.514 -46.557 1.00 20.71 44 PRO B C 1
ATOM 3003 O O . PRO B 1 61 ? 41.862 139.651 -46.531 1.00 24.06 44 PRO B O 1
ATOM 3007 N N . ALA B 1 62 ? 40.375 138.160 -47.325 1.00 28.58 45 ALA B N 1
ATOM 3008 C CA . ALA B 1 62 ? 39.713 139.095 -48.230 1.00 29.27 45 ALA B CA 1
ATOM 3009 C C . ALA B 1 62 ? 38.253 139.273 -47.823 1.00 32.51 45 ALA B C 1
ATOM 3010 O O . ALA B 1 62 ? 37.600 138.319 -47.386 1.00 34.18 45 ALA B O 1
ATOM 3012 N N . ILE B 1 63 ? 37.740 140.492 -47.943 1.00 32.13 46 ILE B N 1
ATOM 3013 C CA . ILE B 1 63 ? 36.308 140.703 -47.796 1.00 30.73 46 ILE B CA 1
ATOM 3014 C C . ILE B 1 63 ? 35.756 141.069 -49.159 1.00 33.70 46 ILE B C 1
ATOM 3015 O O . ILE B 1 63 ? 36.092 142.115 -49.715 1.00 37.23 46 ILE B O 1
ATOM 3020 N N . LEU B 1 64 ? 34.927 140.191 -49.710 1.00 36.53 47 LEU B N 1
ATOM 3021 C CA . LEU B 1 64 ? 34.303 140.451 -50.998 1.00 35.67 47 LEU B CA 1
ATOM 3022 C C . LEU B 1 64 ? 33.182 141.477 -50.825 1.00 36.88 47 LEU B C 1
ATOM 3023 O O . LEU B 1 64 ? 32.210 141.231 -50.101 1.00 31.77 47 LEU B O 1
ATOM 3028 N N . GLU B 1 65 ? 33.328 142.616 -51.502 1.00 43.10 48 GLU B N 1
ATOM 3029 C CA . GLU B 1 65 ? 32.483 143.796 -51.273 1.00 51.03 48 GLU B CA 1
ATOM 3030 C C . GLU B 1 65 ? 30.984 143.590 -51.597 1.00 45.84 48 GLU B C 1
ATOM 3031 O O . GLU B 1 65 ? 30.129 144.114 -50.880 1.00 58.69 48 GLU B O 1
ATOM 3037 N N . ASN B 1 66 ? 30.679 142.823 -52.645 1.00 25.10 49 ASN B N 1
ATOM 3038 C CA . ASN B 1 66 ? 29.313 142.693 -53.197 1.00 25.64 49 ASN B CA 1
ATOM 3039 C C . ASN B 1 66 ? 28.761 143.932 -53.933 1.00 28.22 49 ASN B C 1
ATOM 3040 O O . ASN B 1 66 ? 27.689 144.455 -53.601 1.00 24.61 49 ASN B O 1
ATOM 3045 N N . ASP B 1 67 ? 29.494 144.411 -54.927 1.00 26.69 50 ASP B N 1
ATOM 3046 C CA . ASP B 1 67 ? 28.837 145.225 -55.924 1.00 27.99 50 ASP B CA 1
ATOM 3047 C C . ASP B 1 67 ? 29.187 144.730 -57.309 1.00 21.33 50 ASP B C 1
ATOM 3048 O O . ASP B 1 67 ? 30.338 144.356 -57.581 1.00 18.04 50 ASP B O 1
ATOM 3053 N N . LEU B 1 68 ? 28.149 144.694 -58.146 1.00 15.32 51 LEU B N 1
ATOM 3054 C CA . LEU B 1 68 ? 28.199 144.124 -59.480 1.00 13.13 51 LEU B CA 1
ATOM 3055 C C . LEU B 1 68 ? 29.421 144.588 -60.268 1.00 14.97 51 LEU B C 1
ATOM 3056 O O . LEU B 1 68 ? 30.206 143.766 -60.771 1.00 7.88 51 LEU B O 1
ATOM 3061 N N . ALA B 1 69 ? 29.578 145.908 -60.356 1.00 9.23 52 ALA B N 1
ATOM 3062 C CA . ALA B 1 69 ? 30.593 146.492 -61.218 1.00 16.64 52 ALA B CA 1
ATOM 3063 C C . ALA B 1 69 ? 32.002 146.141 -60.731 1.00 16.09 52 ALA B C 1
ATOM 3064 O O . ALA B 1 69 ? 32.863 145.786 -61.531 1.00 20.01 52 ALA B O 1
ATOM 3066 N N . ALA B 1 70 ? 32.239 146.228 -59.426 1.00 15.99 53 ALA B N 1
ATOM 3067 C CA . ALA B 1 70 ? 33.555 145.886 -58.901 1.00 15.80 53 ALA B CA 1
ATOM 3068 C C . ALA B 1 70 ? 33.854 144.406 -59.165 1.00 14.88 53 ALA B C 1
ATOM 3069 O O . ALA B 1 70 ? 34.943 144.055 -59.639 1.00 16.38 53 ALA B O 1
ATOM 3071 N N . LEU B 1 71 ? 32.884 143.545 -58.873 1.00 12.35 54 LEU B N 1
ATOM 3072 C CA . LEU B 1 71 ? 33.034 142.125 -59.159 1.00 10.28 54 LEU B CA 1
ATOM 3073 C C . LEU B 1 71 ? 33.362 141.858 -60.626 1.00 12.66 54 LEU B C 1
ATOM 3074 O O . LEU B 1 71 ? 34.268 141.075 -60.935 1.00 16.44 54 LEU B O 1
ATOM 3079 N N . ARG B 1 72 ? 32.646 142.517 -61.530 1.00 10.64 55 ARG B N 1
ATOM 3080 C CA . ARG B 1 72 ? 32.889 142.318 -62.959 1.00 12.64 55 ARG B CA 1
ATOM 3081 C C . ARG B 1 72 ? 34.263 142.818 -63.399 1.00 15.39 55 ARG B C 1
ATOM 3082 O O . ARG B 1 72 ? 34.857 142.284 -64.330 1.00 18.78 55 ARG B O 1
ATOM 3090 N N . SER B 1 73 ? 34.777 143.832 -62.714 1.00 15.27 56 SER B N 1
ATOM 3091 C CA . SER B 1 73 ? 36.043 144.428 -63.109 1.00 16.85 56 SER B CA 1
ATOM 3092 C C . SER B 1 73 ? 37.233 143.498 -62.872 1.00 16.67 56 SER B C 1
ATOM 3093 O O . SER B 1 73 ? 38.325 143.764 -63.366 1.00 21.92 56 SER B O 1
ATOM 3096 N N . GLY B 1 74 ? 37.022 142.414 -62.127 1.00 11.70 57 GLY B N 1
ATOM 3097 C CA . GLY B 1 74 ? 38.066 141.425 -61.922 1.00 10.29 57 GLY B CA 1
ATOM 3098 C C . GLY B 1 74 ? 37.913 140.211 -62.833 1.00 19.00 57 GLY B C 1
ATOM 3099 O O . GLY B 1 74 ? 38.712 139.271 -62.757 1.00 22.74 57 GLY B O 1
ATOM 3100 N N . SER B 1 75 ? 36.906 140.231 -63.709 1.00 14.54 58 SER B N 1
ATOM 3101 C CA . SER B 1 75 ? 36.585 139.049 -64.510 1.00 15.07 58 SER B CA 1
ATOM 3102 C C . SER B 1 75 ? 37.100 139.082 -65.958 1.00 17.22 58 SER B C 1
ATOM 3103 O O . SER B 1 75 ? 36.663 138.296 -66.798 1.00 16.87 58 SER B O 1
ATOM 3106 N N . LEU B 1 76 ? 38.047 139.971 -66.238 1.00 17.85 59 LEU B N 1
ATOM 3107 C CA . LEU B 1 76 ? 38.589 140.120 -67.586 1.00 10.78 59 LEU B CA 1
ATOM 3108 C C . LEU B 1 76 ? 40.041 139.641 -67.672 1.00 10.30 59 LEU B C 1
ATOM 3109 O O . LEU B 1 76 ? 40.953 140.314 -67.181 1.00 11.31 59 LEU B O 1
ATOM 3114 N N . THR B 1 77 ? 40.261 138.492 -68.299 1.00 6.66 60 THR B N 1
ATOM 3115 C CA . THR B 1 77 ? 41.615 137.960 -68.454 1.00 6.77 60 THR B CA 1
ATOM 3116 C C . THR B 1 77 ? 42.343 138.676 -69.600 1.00 16.05 60 THR B C 1
ATOM 3117 O O . THR B 1 77 ? 41.853 138.712 -70.730 1.00 17.10 60 THR B O 1
ATOM 3121 N N . PRO B 1 78 ? 43.510 139.266 -69.309 1.00 14.35 61 PRO B N 1
ATOM 3122 C CA . PRO B 1 78 ? 44.265 139.888 -70.411 1.00 16.84 61 PRO B CA 1
ATOM 3123 C C . PRO B 1 78 ? 44.727 138.840 -71.416 1.00 15.25 61 PRO B C 1
ATOM 3124 O O . PRO B 1 78 ? 44.848 137.669 -71.063 1.00 15.66 61 PRO B O 1
ATOM 3128 N N . ALA B 1 79 ? 44.947 139.269 -72.653 1.00 13.33 62 ALA B N 1
ATOM 3129 C CA . ALA B 1 79 ? 45.212 138.365 -73.773 1.00 11.11 62 ALA B CA 1
ATOM 3130 C C . ALA B 1 79 ? 46.260 137.316 -73.435 1.00 13.44 62 ALA B C 1
ATOM 3131 O O . ALA B 1 79 ? 47.353 137.630 -72.970 1.00 13.21 62 ALA B O 1
ATOM 3133 N N . ILE B 1 80 ? 45.904 136.063 -73.667 1.00 11.69 63 ILE B N 1
ATOM 3134 C CA . ILE B 1 80 ? 46.822 134.968 -73.475 1.00 11.16 63 ILE B CA 1
ATOM 3135 C C . ILE B 1 80 ? 47.614 134.777 -74.754 1.00 13.89 63 ILE B C 1
ATOM 3136 O O . ILE B 1 80 ? 47.063 134.886 -75.853 1.00 13.02 63 ILE B O 1
ATOM 3141 N N . ALA B 1 81 ? 48.914 134.535 -74.607 1.00 14.97 64 ALA B N 1
ATOM 3142 C CA . ALA B 1 81 ? 49.780 134.251 -75.745 1.00 15.77 64 ALA B CA 1
ATOM 3143 C C . ALA B 1 81 ? 49.154 133.159 -76.637 1.00 17.59 64 ALA B C 1
ATOM 3144 O O . ALA B 1 81 ? 48.682 132.127 -76.143 1.00 19.81 64 ALA B O 1
ATOM 3146 N N . ASP B 1 82 ? 49.139 133.406 -77.945 1.00 17.71 65 ASP B N 1
ATOM 3147 C CA . ASP B 1 82 ? 48.415 132.562 -78.883 1.00 17.60 65 ASP B CA 1
ATOM 3148 C C . ASP B 1 82 ? 49.351 131.897 -79.886 1.00 21.06 65 ASP B C 1
ATOM 3149 O O . ASP B 1 82 ? 49.676 132.479 -80.927 1.00 25.08 65 ASP B O 1
ATOM 3154 N N . PRO B 1 83 ? 49.736 130.647 -79.598 1.00 21.40 66 PRO B N 1
ATOM 3155 C CA . PRO B 1 83 ? 50.613 129.858 -80.473 1.00 24.00 66 PRO B CA 1
ATOM 3156 C C . PRO B 1 83 ? 49.883 129.344 -81.721 1.00 21.51 66 PRO B C 1
ATOM 3157 O O . PRO B 1 83 ? 50.536 129.092 -82.727 1.00 26.17 66 PRO B O 1
ATOM 3161 N N . VAL B 1 84 ? 48.563 129.187 -81.649 1.00 12.95 67 VAL B N 1
ATOM 3162 C CA . VAL B 1 84 ? 47.784 128.699 -82.783 1.00 15.27 67 VAL B CA 1
ATOM 3163 C C . VAL B 1 84 ? 47.696 129.703 -83.949 1.00 22.11 67 VAL B C 1
ATOM 3164 O O . VAL B 1 84 ? 47.899 129.337 -85.122 1.00 24.74 67 VAL B O 1
ATOM 3168 N N . GLY B 1 85 ? 47.376 130.956 -83.636 1.00 20.35 68 GLY B N 1
ATOM 3169 C CA . GLY B 1 85 ? 47.350 131.995 -84.653 1.00 20.99 68 GLY B CA 1
ATOM 3170 C C . GLY B 1 85 ? 46.349 131.793 -85.776 1.00 23.01 68 GLY B C 1
ATOM 3171 O O . GLY B 1 85 ? 45.185 131.481 -85.534 1.00 26.32 68 GLY B O 1
ATOM 3172 N N . ASP B 1 86 ? 46.804 131.976 -87.009 1.00 23.00 69 ASP B N 1
ATOM 3173 C CA . ASP B 1 86 ? 45.924 131.889 -88.177 1.00 25.50 69 ASP B CA 1
ATOM 3174 C C . ASP B 1 86 ? 45.403 130.477 -88.475 1.00 22.63 69 ASP B C 1
ATOM 3175 O O . ASP B 1 86 ? 44.538 130.309 -89.332 1.00 24.19 69 ASP B O 1
ATOM 3180 N N . ALA B 1 87 ? 45.924 129.465 -87.782 1.00 18.48 70 ALA B N 1
ATOM 3181 C CA . ALA B 1 87 ? 45.546 128.081 -88.073 1.00 15.88 70 ALA B CA 1
ATOM 3182 C C . ALA B 1 87 ? 44.112 127.793 -87.642 1.00 18.55 70 ALA B C 1
ATOM 3183 O O . ALA B 1 87 ? 43.539 126.769 -88.020 1.00 20.91 70 ALA B O 1
ATOM 3185 N N . VAL B 1 88 ? 43.551 128.687 -86.829 1.00 12.89 71 VAL B N 1
ATOM 3186 C CA . VAL B 1 88 ? 42.143 128.631 -86.465 1.00 15.04 71 VAL B CA 1
ATOM 3187 C C . VAL B 1 88 ? 41.543 130.023 -86.624 1.00 17.64 71 VAL B C 1
ATOM 3188 O O . VAL B 1 88 ? 42.080 130.998 -86.095 1.00 20.40 71 VAL B O 1
ATOM 3192 N N . THR B 1 89 ? 40.440 130.113 -87.361 1.00 16.51 72 THR B N 1
ATOM 3193 C CA . THR B 1 89 ? 39.723 131.373 -87.545 1.00 15.94 72 THR B CA 1
ATOM 3194 C C . THR B 1 89 ? 38.706 131.628 -86.426 1.00 16.23 72 THR B C 1
ATOM 3195 O O . THR B 1 89 ? 37.886 130.758 -86.097 1.00 16.37 72 THR B O 1
ATOM 3199 N N . VAL B 1 90 ? 38.760 132.821 -85.841 1.00 15.16 73 VAL B N 1
ATOM 3200 C CA . VAL B 1 90 ? 37.863 133.184 -84.743 1.00 15.37 73 VAL B CA 1
ATOM 3201 C C . VAL B 1 90 ? 37.003 134.367 -85.182 1.00 18.95 73 VAL B C 1
ATOM 3202 O O . VAL B 1 90 ? 37.520 135.469 -85.374 1.00 24.44 73 VAL B O 1
ATOM 3206 N N . GLN B 1 91 ? 35.702 134.145 -85.358 1.00 15.89 74 GLN B N 1
ATOM 3207 C CA . GLN B 1 91 ? 34.801 135.211 -85.812 1.00 17.25 74 GLN B CA 1
ATOM 3208 C C . GLN B 1 91 ? 33.503 135.260 -85.019 1.00 19.94 74 GLN B C 1
ATOM 3209 O O . GLN B 1 91 ? 33.039 134.242 -84.515 1.00 22.39 74 GLN B O 1
ATOM 3215 N N . SER B 1 92 ? 32.912 136.446 -84.933 1.00 21.84 75 SER B N 1
ATOM 3216 C CA . SER B 1 92 ? 31.630 136.630 -84.254 1.00 23.13 75 SER B CA 1
ATOM 3217 C C . SER B 1 92 ? 30.415 136.424 -85.158 1.00 18.50 75 SER B C 1
ATOM 3218 O O . SER B 1 92 ? 30.393 136.874 -86.301 1.00 20.34 75 SER B O 1
ATOM 3221 N N A ARG B 1 93 ? 29.400 135.747 -84.643 0.51 17.52 76 ARG B N 1
ATOM 3222 N N B ARG B 1 93 ? 29.415 135.714 -84.632 0.49 17.51 76 ARG B N 1
ATOM 3223 C CA A ARG B 1 93 ? 28.131 135.677 -85.351 0.51 18.66 76 ARG B CA 1
ATOM 3224 C CA B ARG B 1 93 ? 28.150 135.472 -85.330 0.49 18.90 76 ARG B CA 1
ATOM 3225 C C A ARG B 1 93 ? 26.955 135.496 -84.408 0.51 18.51 76 ARG B C 1
ATOM 3226 C C B ARG B 1 93 ? 26.966 135.560 -84.357 0.49 18.50 76 ARG B C 1
ATOM 3227 O O A ARG B 1 93 ? 27.091 134.975 -83.301 0.51 19.10 76 ARG B O 1
ATOM 3228 O O B ARG B 1 93 ? 27.112 135.286 -83.166 0.49 18.86 76 ARG B O 1
ATOM 3243 N N . ASN B 1 94 ? 25.798 135.949 -84.859 1.00 19.95 77 ASN B N 1
ATOM 3244 C CA . ASN B 1 94 ? 24.577 135.825 -84.087 1.00 23.51 77 ASN B CA 1
ATOM 3245 C C . ASN B 1 94 ? 23.761 134.675 -84.636 1.00 25.46 77 ASN B C 1
ATOM 3246 O O . ASN B 1 94 ? 23.627 134.525 -85.852 1.00 31.45 77 ASN B O 1
ATOM 3251 N N . ILE B 1 95 ? 23.236 133.847 -83.746 1.00 21.02 78 ILE B N 1
ATOM 3252 C CA . ILE B 1 95 ? 22.302 132.830 -84.170 1.00 16.90 78 ILE B CA 1
ATOM 3253 C C . ILE B 1 95 ? 20.995 133.025 -83.411 1.00 20.11 78 ILE B C 1
ATOM 3254 O O . ILE B 1 95 ? 20.981 133.501 -82.267 1.00 22.18 78 ILE B O 1
ATOM 3259 N N . THR B 1 96 ? 19.898 132.665 -84.062 1.00 21.28 79 THR B N 1
ATOM 3260 C CA . THR B 1 96 ? 18.583 132.940 -83.527 1.00 21.34 79 THR B CA 1
ATOM 3261 C C . THR B 1 96 ? 17.743 131.677 -83.537 1.00 23.85 79 THR B C 1
ATOM 3262 O O . THR B 1 96 ? 17.682 130.972 -84.549 1.00 22.70 79 THR B O 1
ATOM 3266 N N . ALA B 1 97 ? 17.117 131.393 -82.395 1.00 15.68 80 ALA B N 1
ATOM 3267 C CA . ALA B 1 97 ? 16.187 130.282 -82.263 1.00 19.26 80 ALA B CA 1
ATOM 3268 C C . ALA B 1 97 ? 15.389 130.536 -80.997 1.00 22.18 80 ALA B C 1
ATOM 3269 O O . ALA B 1 97 ? 15.886 131.209 -80.079 1.00 21.06 80 ALA B O 1
ATOM 3271 N N . LEU B 1 98 ? 14.153 130.032 -80.960 1.00 21.50 81 LEU B N 1
ATOM 3272 C CA . LEU B 1 98 ? 13.271 130.224 -79.807 1.00 22.84 81 LEU B CA 1
ATOM 3273 C C . LEU B 1 98 ? 13.087 131.696 -79.488 1.00 26.56 81 LEU B C 1
ATOM 3274 O O . LEU B 1 98 ? 12.982 132.075 -78.313 1.00 31.10 81 LEU B O 1
ATOM 3279 N N . ASN B 1 99 ? 13.074 132.520 -80.534 1.00 25.14 82 ASN B N 1
ATOM 3280 C CA . ASN B 1 99 ? 12.977 133.965 -80.379 1.00 28.80 82 ASN B CA 1
ATOM 3281 C C . ASN B 1 99 ? 14.103 134.584 -79.548 1.00 24.10 82 ASN B C 1
ATOM 3282 O O . ASN B 1 99 ? 13.969 135.702 -79.045 1.00 21.82 82 ASN B O 1
ATOM 3287 N N . ARG B 1 100 ? 15.206 133.857 -79.406 1.00 20.13 83 ARG B N 1
ATOM 3288 C CA . ARG B 1 100 ? 16.371 134.391 -78.721 1.00 20.33 83 ARG B CA 1
ATOM 3289 C C . ARG B 1 100 ? 17.484 134.605 -79.732 1.00 21.39 83 ARG B C 1
ATOM 3290 O O . ARG B 1 100 ? 17.705 133.766 -80.614 1.00 19.85 83 ARG B O 1
ATOM 3298 N N . THR B 1 101 ? 18.167 135.736 -79.624 1.00 19.66 84 THR B N 1
ATOM 3299 C CA . THR B 1 101 ? 19.340 135.957 -80.453 1.00 19.19 84 THR B CA 1
ATOM 3300 C C . THR B 1 101 ? 20.561 135.858 -79.562 1.00 16.62 84 THR B C 1
ATOM 3301 O O . THR B 1 101 ? 20.739 136.657 -78.640 1.00 15.85 84 THR B O 1
ATOM 3305 N N . VAL B 1 102 ? 21.392 134.856 -79.805 1.00 14.08 85 VAL B N 1
ATOM 3306 C CA . VAL B 1 102 ? 22.583 134.717 -78.986 1.00 13.86 85 VAL B CA 1
ATOM 3307 C C . VAL B 1 102 ? 23.865 134.842 -79.800 1.00 13.63 85 VAL B C 1
ATOM 3308 O O . VAL B 1 102 ? 24.034 134.230 -80.864 1.00 17.33 85 VAL B O 1
ATOM 3312 N N . SER B 1 103 ? 24.744 135.696 -79.299 1.00 12.35 86 SER B N 1
ATOM 3313 C CA . SER B 1 103 ? 25.989 136.018 -79.973 1.00 15.94 86 SER B CA 1
ATOM 3314 C C . SER B 1 103 ? 27.034 134.926 -79.671 1.00 16.37 86 SER B C 1
ATOM 3315 O O . SER B 1 103 ? 27.193 134.503 -78.516 1.00 14.01 86 SER B O 1
ATOM 3318 N N . VAL B 1 104 ? 27.698 134.410 -80.705 1.00 14.63 87 VAL B N 1
ATOM 3319 C CA . VAL B 1 104 ? 28.774 133.453 -80.443 1.00 17.90 87 VAL B CA 1
ATOM 3320 C C . VAL B 1 104 ? 30.112 133.779 -81.112 1.00 17.46 87 VAL B C 1
ATOM 3321 O O . VAL B 1 104 ? 30.175 134.276 -82.242 1.00 18.97 87 VAL B O 1
ATOM 3325 N N . GLU B 1 105 ? 31.178 133.532 -80.366 1.00 16.36 88 GLU B N 1
ATOM 3326 C CA . GLU B 1 105 ? 32.522 133.531 -80.916 1.00 16.69 88 GLU B CA 1
ATOM 3327 C C . GLU B 1 105 ? 32.722 132.160 -81.567 1.00 15.84 88 GLU B C 1
ATOM 3328 O O . GLU B 1 105 ? 32.863 131.145 -80.868 1.00 14.06 88 GLU B O 1
ATOM 3334 N N . TRP B 1 106 ? 32.699 132.137 -82.902 1.00 15.01 89 TRP B N 1
ATOM 3335 C CA . TRP B 1 106 ? 32.783 130.900 -83.677 1.00 13.40 89 TRP B CA 1
ATOM 3336 C C . TRP B 1 106 ? 34.218 130.604 -84.096 1.00 14.82 89 TRP B C 1
ATOM 3337 O O . TRP B 1 106 ? 34.890 131.459 -84.698 1.00 14.98 89 TRP B O 1
ATOM 3348 N N . LEU B 1 107 ? 34.687 129.403 -83.763 1.00 14.76 90 LEU B N 1
ATOM 3349 C CA . LEU B 1 107 ? 36.053 128.988 -84.093 1.00 12.78 90 LEU B CA 1
ATOM 3350 C C . LEU B 1 107 ? 36.017 127.926 -85.177 1.00 13.74 90 LEU B C 1
ATOM 3351 O O . LEU B 1 107 ? 35.261 126.955 -85.075 1.00 13.46 90 LEU B O 1
ATOM 3356 N N . THR B 1 108 ? 36.824 128.117 -86.221 1.00 16.97 91 THR B N 1
ATOM 3357 C CA . THR B 1 108 ? 36.876 127.164 -87.330 1.00 17.34 91 THR B CA 1
ATOM 3358 C C . THR B 1 108 ? 38.313 126.795 -87.635 1.00 15.53 91 THR B C 1
ATOM 3359 O O . THR B 1 108 ? 39.118 127.658 -87.974 1.00 15.61 91 THR B O 1
ATOM 3363 N N . PRO B 1 109 ? 38.636 125.501 -87.521 1.00 18.40 92 PRO B N 1
ATOM 3364 C CA . PRO B 1 109 ? 39.985 125.005 -87.814 1.00 18.84 92 PRO B CA 1
ATOM 3365 C C . PRO B 1 109 ? 40.135 124.698 -89.297 1.00 21.97 92 PRO B C 1
ATOM 3366 O O . PRO B 1 109 ? 39.173 124.831 -90.052 1.00 27.81 92 PRO B O 1
ATOM 3370 N N . GLN B 1 110 ? 41.336 124.306 -89.708 1.00 21.53 93 GLN B N 1
ATOM 3371 C CA . GLN B 1 110 ? 41.567 123.826 -91.058 1.00 20.49 93 GLN B CA 1
ATOM 3372 C C . GLN B 1 110 ? 41.024 122.409 -91.121 1.00 25.51 93 GLN B C 1
ATOM 3373 O O . GLN B 1 110 ? 40.955 121.732 -90.089 1.00 25.65 93 GLN B O 1
ATOM 3379 N N . ASN B 1 111 ? 40.641 121.961 -92.316 1.00 26.69 94 ASN B N 1
ATOM 3380 C CA . ASN B 1 111 ? 40.185 120.582 -92.518 1.00 28.53 94 ASN B CA 1
ATOM 3381 C C . ASN B 1 111 ? 39.147 120.109 -91.514 1.00 26.27 94 ASN B C 1
ATOM 3382 O O . ASN B 1 111 ? 39.338 119.084 -90.849 1.00 28.85 94 ASN B O 1
ATOM 3387 N N . VAL B 1 112 ? 38.062 120.872 -91.413 1.00 23.97 95 VAL B N 1
ATOM 3388 C CA . VAL B 1 112 ? 36.972 120.617 -90.472 1.00 23.52 95 VAL B CA 1
ATOM 3389 C C . VAL B 1 112 ? 36.327 119.263 -90.685 1.00 28.94 95 VAL B C 1
ATOM 3390 O O . VAL B 1 112 ? 35.879 118.948 -91.791 1.00 30.26 95 VAL B O 1
ATOM 3394 N N . ILE B 1 113 ? 36.256 118.473 -89.621 1.00 32.74 96 ILE B N 1
ATOM 3395 C CA . ILE B 1 113 ? 35.458 117.257 -89.650 1.00 37.14 96 ILE B CA 1
ATOM 3396 C C . ILE B 1 113 ? 33.996 117.614 -89.395 1.00 37.62 96 ILE B C 1
ATOM 3397 O O . ILE B 1 113 ? 33.690 118.653 -88.804 1.00 33.43 96 ILE B O 1
ATOM 3402 N N . ASN B 1 114 ? 33.094 116.751 -89.842 1.00 45.14 97 ASN B N 1
ATOM 3403 C CA . ASN B 1 114 ? 31.668 117.014 -89.710 1.00 52.34 97 ASN B CA 1
ATOM 3404 C C . ASN B 1 114 ? 31.078 116.242 -88.541 1.00 45.82 97 ASN B C 1
ATOM 3405 O O . ASN B 1 114 ? 31.750 115.416 -87.920 1.00 40.91 97 ASN B O 1
ATOM 3410 N N . HIS B 1 115 ? 29.819 116.521 -88.240 1.00 50.76 98 HIS B N 1
ATOM 3411 C CA . HIS B 1 115 ? 29.051 115.714 -87.290 1.00 59.41 98 HIS B CA 1
ATOM 3412 C C . HIS B 1 115 ? 29.629 115.633 -85.874 1.00 53.25 98 HIS B C 1
ATOM 3413 O O . HIS B 1 115 ? 29.288 114.728 -85.110 1.00 56.99 98 HIS B O 1
ATOM 3420 N N . THR B 1 116 ? 30.509 116.570 -85.544 1.00 40.71 99 THR B N 1
ATOM 3421 C CA . THR B 1 116 ? 30.952 116.759 -84.175 1.00 32.97 99 THR B CA 1
ATOM 3422 C C . THR B 1 116 ? 31.197 118.240 -83.969 1.00 24.89 99 THR B C 1
ATOM 3423 O O . THR B 1 116 ? 31.907 118.882 -84.741 1.00 23.84 99 THR B O 1
ATOM 3427 N N . VAL B 1 117 ? 30.588 118.785 -82.929 1.00 18.55 100 VAL B N 1
ATOM 3428 C CA . VAL B 1 117 ? 30.706 120.205 -82.660 1.00 16.48 100 VAL B CA 1
ATOM 3429 C C . VAL B 1 117 ? 30.782 120.393 -81.152 1.00 14.09 100 VAL B C 1
ATOM 3430 O O . VAL B 1 117 ? 30.200 119.619 -80.386 1.00 16.85 100 VAL B O 1
ATOM 3434 N N . LEU B 1 118 ? 31.525 121.401 -80.722 1.00 12.74 101 LEU B N 1
ATOM 3435 C CA . LEU B 1 118 ? 31.665 121.674 -79.296 1.00 11.73 101 LEU B CA 1
ATOM 3436 C C . LEU B 1 118 ? 31.023 123.006 -78.927 1.00 14.85 101 LEU B C 1
ATOM 3437 O O . LEU B 1 118 ? 31.348 124.049 -79.502 1.00 17.37 101 LEU B O 1
ATOM 3442 N N . VAL B 1 119 ? 30.108 122.982 -77.968 1.00 17.89 102 VAL B N 1
ATOM 3443 C CA . VAL B 1 119 ? 29.554 124.232 -77.437 1.00 14.65 102 VAL B CA 1
ATOM 3444 C C . VAL B 1 119 ? 30.169 124.513 -76.070 1.00 13.54 102 VAL B C 1
ATOM 3445 O O . VAL B 1 119 ? 30.144 123.650 -75.191 1.00 17.27 102 VAL B O 1
ATOM 3449 N N . TYR B 1 120 ? 30.724 125.710 -75.893 1.00 7.48 103 TYR B N 1
ATOM 3450 C CA . TYR B 1 120 ? 31.430 126.048 -74.656 1.00 6.76 103 TYR B CA 1
ATOM 3451 C C . TYR B 1 120 ? 30.869 127.308 -73.979 1.00 11.48 103 TYR B C 1
ATOM 3452 O O . TYR B 1 120 ? 30.678 128.336 -74.634 1.00 11.16 103 TYR B O 1
ATOM 3461 N N . PHE B 1 121 ? 30.611 127.227 -72.672 1.00 13.14 104 PHE B N 1
ATOM 3462 C CA . PHE B 1 121 ? 30.210 128.402 -71.885 1.00 14.31 104 PHE B CA 1
ATOM 3463 C C . PHE B 1 121 ? 31.328 128.828 -70.933 1.00 11.83 104 PHE B C 1
ATOM 3464 O O . PHE B 1 121 ? 31.729 128.055 -70.053 1.00 11.33 104 PHE B O 1
ATOM 3472 N N . HIS B 1 122 ? 31.818 130.057 -71.100 1.00 6.27 105 HIS B N 1
ATOM 3473 C CA . HIS B 1 122 ? 32.857 130.605 -70.221 1.00 7.02 105 HIS B CA 1
ATOM 3474 C C . HIS B 1 122 ? 32.386 130.724 -68.780 1.00 9.58 105 HIS B C 1
ATOM 3475 O O . HIS B 1 122 ? 31.189 130.817 -68.530 1.00 5.17 105 HIS B O 1
ATOM 3482 N N . GLY B 1 123 ? 33.332 130.742 -67.837 1.00 14.66 106 GLY B N 1
ATOM 3483 C CA . GLY B 1 123 ? 33.025 130.972 -66.426 1.00 14.46 106 GLY B CA 1
ATOM 3484 C C . GLY B 1 123 ? 32.877 132.451 -66.085 1.00 17.78 106 GLY B C 1
ATOM 3485 O O . GLY B 1 123 ? 32.921 133.310 -66.969 1.00 25.10 106 GLY B O 1
ATOM 3486 N N . GLY B 1 124 ? 32.701 132.763 -64.806 1.00 17.58 107 GLY B N 1
ATOM 3487 C CA . GLY B 1 124 ? 32.544 134.150 -64.396 1.00 16.38 107 GLY B CA 1
ATOM 3488 C C . GLY B 1 124 ? 31.410 134.353 -63.408 1.00 18.83 107 GLY B C 1
ATOM 3489 O O . GLY B 1 124 ? 30.783 135.422 -63.382 1.00 20.63 107 GLY B O 1
ATOM 3490 N N . ALA B 1 125 ? 31.138 133.310 -62.620 1.00 14.75 108 ALA B N 1
ATOM 3491 C CA . ALA B 1 125 ? 30.216 133.377 -61.487 1.00 11.66 108 ALA B CA 1
ATOM 3492 C C . ALA B 1 125 ? 28.791 133.829 -61.830 1.00 11.91 108 ALA B C 1
ATOM 3493 O O . ALA B 1 125 ? 28.138 134.471 -61.005 1.00 9.42 108 ALA B O 1
ATOM 3495 N N . PHE B 1 126 ? 28.332 133.486 -63.036 1.00 11.08 109 PHE B N 1
ATOM 3496 C CA . PHE B 1 126 ? 26.979 133.787 -63.517 1.00 10.22 109 PHE B CA 1
ATOM 3497 C C . PHE B 1 126 ? 26.733 135.250 -63.878 1.00 14.75 109 PHE B C 1
ATOM 3498 O O . PHE B 1 126 ? 25.812 135.549 -64.647 1.00 17.76 109 PHE B O 1
ATOM 3506 N N . TYR B 1 127 ? 27.520 136.167 -63.322 1.00 13.96 110 TYR B N 1
ATOM 3507 C CA . TYR B 1 127 ? 27.266 137.592 -63.556 1.00 11.08 110 TYR B CA 1
ATOM 3508 C C . TYR B 1 127 ? 28.329 138.245 -64.431 1.00 11.42 110 TYR B C 1
ATOM 3509 O O . TYR B 1 127 ? 28.152 139.360 -64.912 1.00 14.94 110 TYR B O 1
ATOM 3518 N N . GLY B 1 128 ? 29.448 137.563 -64.619 1.00 10.06 111 GLY B N 1
ATOM 3519 C CA . GLY B 1 128 ? 30.554 138.183 -65.317 1.00 8.85 111 GLY B CA 1
ATOM 3520 C C . GLY B 1 128 ? 31.338 137.272 -66.235 1.00 12.37 111 GLY B C 1
ATOM 3521 O O . GLY B 1 128 ? 30.846 136.218 -66.671 1.00 10.93 111 GLY B O 1
ATOM 3522 N N . GLY B 1 129 ? 32.569 137.682 -66.526 1.00 5.94 112 GLY B N 1
ATOM 3523 C CA . GLY B 1 129 ? 33.379 136.975 -67.493 1.00 13.53 112 GLY B CA 1
ATOM 3524 C C . GLY B 1 129 ? 33.009 137.367 -68.920 1.00 14.21 112 GLY B C 1
ATOM 3525 O O . GLY B 1 129 ? 31.979 138.007 -69.161 1.00 6.62 112 GLY B O 1
ATOM 3526 N N . VAL B 1 130 ? 33.868 136.988 -69.863 1.00 9.75 113 VAL B N 1
ATOM 3527 C CA . VAL B 1 130 ? 33.646 137.239 -71.281 1.00 8.88 113 VAL B CA 1
ATOM 3528 C C . VAL B 1 130 ? 34.144 136.005 -72.031 1.00 10.01 113 VAL B C 1
ATOM 3529 O O . VAL B 1 130 ? 35.013 135.295 -71.532 1.00 9.10 113 VAL B O 1
ATOM 3533 N N . PRO B 1 131 ? 33.602 135.737 -73.225 1.00 10.37 114 PRO B N 1
ATOM 3534 C CA . PRO B 1 131 ? 34.051 134.542 -73.952 1.00 10.81 114 PRO B CA 1
ATOM 3535 C C . PRO B 1 131 ? 35.543 134.585 -74.273 1.00 12.08 114 PRO B C 1
ATOM 3536 O O . PRO B 1 131 ? 36.190 133.533 -74.331 1.00 11.70 114 PRO B O 1
ATOM 3540 N N . GLY B 1 132 ? 36.078 135.790 -74.471 1.00 12.07 115 GLY B N 1
ATOM 3541 C CA . GLY B 1 132 ? 37.498 135.970 -74.731 1.00 7.55 115 GLY B CA 1
ATOM 3542 C C . GLY B 1 132 ? 38.427 135.387 -73.666 1.00 14.93 115 GLY B C 1
ATOM 3543 O O . GLY B 1 132 ? 39.590 135.070 -73.954 1.00 13.78 115 GLY B O 1
ATOM 3544 N N . ASN B 1 133 ? 37.923 135.234 -72.442 1.00 10.59 116 ASN B N 1
ATOM 3545 C CA . ASN B 1 133 ? 38.731 134.664 -71.374 1.00 11.10 116 ASN B CA 1
ATOM 3546 C C . ASN B 1 133 ? 39.258 133.272 -71.691 1.00 12.60 116 ASN B C 1
ATOM 3547 O O . ASN B 1 133 ? 40.244 132.850 -71.100 1.00 18.25 116 ASN B O 1
ATOM 3552 N N . ASN B 1 134 ? 38.599 132.550 -72.596 1.00 10.81 117 ASN B N 1
ATOM 3553 C CA . ASN B 1 134 ? 39.063 131.208 -72.962 1.00 13.09 117 ASN B CA 1
ATOM 3554 C C . ASN B 1 134 ? 39.201 130.927 -74.460 1.00 19.10 117 ASN B C 1
ATOM 3555 O O . ASN B 1 134 ? 39.111 129.773 -74.889 1.00 20.24 117 ASN B O 1
ATOM 3560 N N . THR B 1 135 ? 39.427 131.971 -75.250 1.00 15.75 118 THR B N 1
ATOM 3561 C CA . THR B 1 135 ? 39.547 131.804 -76.688 1.00 12.48 118 THR B CA 1
ATOM 3562 C C . THR B 1 135 ? 40.761 130.950 -77.072 1.00 12.49 118 THR B C 1
ATOM 3563 O O . THR B 1 135 ? 40.670 130.062 -77.935 1.00 12.86 118 THR B O 1
ATOM 3567 N N . VAL B 1 136 ? 41.904 131.225 -76.447 1.00 9.65 119 VAL B N 1
ATOM 3568 C CA . VAL B 1 136 ? 43.121 130.539 -76.847 1.00 11.42 119 VAL B CA 1
ATOM 3569 C C . VAL B 1 136 ? 43.058 129.044 -76.523 1.00 15.37 119 VAL B C 1
ATOM 3570 O O . VAL B 1 136 ? 43.423 128.211 -77.363 1.00 14.62 119 VAL B O 1
ATOM 3574 N N . LEU B 1 137 ? 42.582 128.706 -75.325 1.00 14.15 120 LEU B N 1
ATOM 3575 C CA . LEU B 1 137 ? 42.320 127.305 -74.985 1.00 14.00 120 LEU B CA 1
ATOM 3576 C C . LEU B 1 137 ? 41.482 126.645 -76.078 1.00 12.88 120 LEU B C 1
ATOM 3577 O O . LEU B 1 137 ? 41.840 125.590 -76.590 1.00 12.64 120 LEU B O 1
ATOM 3582 N N . LEU B 1 138 ? 40.374 127.270 -76.452 1.00 6.91 121 LEU B N 1
ATOM 3583 C CA . LEU B 1 138 ? 39.541 126.686 -77.489 1.00 11.21 121 LEU B CA 1
ATOM 3584 C C . LEU B 1 138 ? 40.238 126.597 -78.871 1.00 15.75 121 LEU B C 1
ATOM 3585 O O . LEU B 1 138 ? 40.037 125.617 -79.598 1.00 13.79 121 LEU B O 1
ATOM 3590 N N . LYS B 1 139 ? 41.070 127.581 -79.224 1.00 13.09 122 LYS B N 1
ATOM 3591 C CA . LYS B 1 139 ? 41.856 127.464 -80.463 1.00 13.02 122 LYS B CA 1
ATOM 3592 C C . LYS B 1 139 ? 42.759 126.226 -80.475 1.00 13.40 122 LYS B C 1
ATOM 3593 O O . LYS B 1 139 ? 42.870 125.562 -81.510 1.00 14.51 122 LYS B O 1
ATOM 3599 N N . LEU B 1 140 ? 43.385 125.917 -79.332 1.00 12.05 123 LEU B N 1
ATOM 3600 C CA . LEU B 1 140 ? 44.183 124.694 -79.183 1.00 13.78 123 LEU B CA 1
ATOM 3601 C C . LEU B 1 140 ? 43.311 123.476 -79.506 1.00 18.32 123 LEU B C 1
ATOM 3602 O O . LEU B 1 140 ? 43.671 122.613 -80.323 1.00 19.01 123 LEU B O 1
ATOM 3607 N N . VAL B 1 141 ? 42.142 123.430 -78.878 1.00 15.63 124 VAL B N 1
ATOM 3608 C CA . VAL B 1 141 ? 41.232 122.307 -79.056 1.00 12.86 124 VAL B CA 1
ATOM 3609 C C . VAL B 1 141 ? 40.755 122.169 -80.499 1.00 17.74 124 VAL B C 1
ATOM 3610 O O . VAL B 1 141 ? 40.773 121.068 -81.059 1.00 21.02 124 VAL B O 1
ATOM 3614 N N . ALA B 1 142 ? 40.331 123.276 -81.105 1.00 16.50 125 ALA B N 1
ATOM 3615 C CA . ALA B 1 142 ? 39.867 123.228 -82.491 1.00 17.00 125 ALA B CA 1
ATOM 3616 C C . ALA B 1 142 ? 40.993 122.794 -83.434 1.00 20.93 125 ALA B C 1
ATOM 3617 O O . ALA B 1 142 ? 40.761 121.997 -84.342 1.00 26.62 125 ALA B O 1
ATOM 3619 N N . ALA B 1 143 ? 42.210 123.287 -83.196 1.00 17.34 126 ALA B N 1
ATOM 3620 C CA . ALA B 1 143 ? 43.365 122.950 -84.039 1.00 17.67 126 ALA B CA 1
ATOM 3621 C C . ALA B 1 143 ? 43.757 121.471 -83.976 1.00 20.09 126 ALA B C 1
ATOM 3622 O O . ALA B 1 143 ? 44.139 120.875 -84.999 1.00 21.20 126 ALA B O 1
ATOM 3624 N N . LYS B 1 144 ? 43.682 120.884 -82.784 1.00 16.35 127 LYS B N 1
ATOM 3625 C CA . LYS B 1 144 ? 44.025 119.467 -82.628 1.00 18.70 127 LYS B CA 1
ATOM 3626 C C . LYS B 1 144 ? 42.928 118.534 -83.130 1.00 20.08 127 LYS B C 1
ATOM 3627 O O . LYS B 1 144 ? 43.212 117.516 -83.754 1.00 24.51 127 LYS B O 1
ATOM 3633 N N . SER B 1 145 ? 41.679 118.888 -82.852 1.00 16.68 128 SER B N 1
ATOM 3634 C CA . SER B 1 145 ? 40.557 118.006 -83.134 1.00 17.06 128 SER B CA 1
ATOM 3635 C C . SER B 1 145 ? 39.878 118.288 -84.477 1.00 21.46 128 SER B C 1
ATOM 3636 O O . SER B 1 145 ? 39.039 117.498 -84.915 1.00 24.53 128 SER B O 1
ATOM 3639 N N . HIS B 1 146 ? 40.216 119.418 -85.104 1.00 20.23 129 HIS B N 1
ATOM 3640 C CA . HIS B 1 146 ? 39.590 119.838 -86.368 1.00 21.83 129 HIS B CA 1
ATOM 3641 C C . HIS B 1 146 ? 38.069 119.941 -86.300 1.00 20.97 129 HIS B C 1
ATOM 3642 O O . HIS B 1 146 ? 37.367 119.740 -87.300 1.00 23.50 129 HIS B O 1
ATOM 3649 N N A CYS B 1 147 ? 37.577 120.248 -85.102 0.63 17.24 130 CYS B N 1
ATOM 3650 N N B CYS B 1 147 ? 37.563 120.280 -85.124 0.37 17.48 130 CYS B N 1
ATOM 3651 C CA A CYS B 1 147 ? 36.155 120.436 -84.859 0.63 17.09 130 CYS B CA 1
ATOM 3652 C CA B CYS B 1 147 ? 36.130 120.377 -84.916 0.37 17.39 130 CYS B CA 1
ATOM 3653 C C A CYS B 1 147 ? 35.853 121.911 -84.723 0.63 14.24 130 CYS B C 1
ATOM 3654 C C B CYS B 1 147 ? 35.761 121.823 -84.599 0.37 14.74 130 CYS B C 1
ATOM 3655 O O A CYS B 1 147 ? 36.648 122.663 -84.154 0.63 12.83 130 CYS B O 1
ATOM 3656 O O B CYS B 1 147 ? 36.448 122.475 -83.812 0.37 13.26 130 CYS B O 1
ATOM 3661 N N . GLU B 1 148 ? 34.698 122.336 -85.217 1.00 15.05 131 GLU B N 1
ATOM 3662 C CA . GLU B 1 148 ? 34.288 123.717 -84.960 1.00 18.11 131 GLU B CA 1
ATOM 3663 C C . GLU B 1 148 ? 33.740 123.867 -83.544 1.00 18.22 131 GLU B C 1
ATOM 3664 O O . GLU B 1 148 ? 33.196 122.914 -82.959 1.00 15.57 131 GLU B O 1
ATOM 3670 N N . ILE B 1 149 ? 33.952 125.052 -82.980 1.00 15.27 132 ILE B N 1
ATOM 3671 C CA . ILE B 1 149 ? 33.592 125.318 -81.599 1.00 13.64 132 ILE B CA 1
ATOM 3672 C C . ILE B 1 149 ? 32.765 126.599 -81.481 1.00 14.81 132 ILE B C 1
ATOM 3673 O O . ILE B 1 149 ? 33.072 127.629 -82.096 1.00 13.55 132 ILE B O 1
ATOM 3678 N N . LEU B 1 150 ? 31.700 126.515 -80.700 1.00 13.84 133 LEU B N 1
ATOM 3679 C CA . LEU B 1 150 ? 30.901 127.678 -80.382 1.00 12.85 133 LEU B CA 1
ATOM 3680 C C . LEU B 1 150 ? 31.257 128.128 -78.960 1.00 14.88 133 LEU B C 1
ATOM 3681 O O . LEU B 1 150 ? 30.903 127.464 -77.977 1.00 16.97 133 LEU B O 1
ATOM 3686 N N . ASN B 1 151 ? 31.995 129.232 -78.866 1.00 8.86 134 ASN B N 1
ATOM 3687 C CA . ASN B 1 151 ? 32.334 129.847 -77.590 1.00 8.15 134 ASN B CA 1
ATOM 3688 C C . ASN B 1 151 ? 31.263 130.901 -77.273 1.00 14.44 134 ASN B C 1
ATOM 3689 O O . ASN B 1 151 ? 31.322 132.042 -77.761 1.00 11.98 134 ASN B O 1
ATOM 3694 N N . VAL B 1 152 ? 30.271 130.523 -76.473 1.00 11.74 135 VAL B N 1
ATOM 3695 C CA . VAL B 1 152 ? 29.024 131.290 -76.435 1.00 14.91 135 VAL B CA 1
ATOM 3696 C C . VAL B 1 152 ? 29.016 132.507 -75.480 1.00 16.94 135 VAL B C 1
ATOM 3697 O O . VAL B 1 152 ? 29.499 132.433 -74.340 1.00 15.86 135 VAL B O 1
ATOM 3701 N N . ASP B 1 153 ? 28.483 133.629 -75.975 1.00 13.50 136 ASP B N 1
ATOM 3702 C CA . ASP B 1 153 ? 28.312 134.828 -75.171 1.00 13.77 136 ASP B CA 1
ATOM 3703 C C . ASP B 1 153 ? 26.928 134.799 -74.512 1.00 14.44 136 ASP B C 1
ATOM 3704 O O . ASP B 1 153 ? 26.062 135.635 -74.792 1.00 16.96 136 ASP B O 1
ATOM 3709 N N . TYR B 1 154 ? 26.738 133.825 -73.625 1.00 10.72 137 TYR B N 1
ATOM 3710 C CA . TYR B 1 154 ? 25.438 133.592 -72.986 1.00 11.74 137 TYR B CA 1
ATOM 3711 C C . TYR B 1 154 ? 24.977 134.719 -72.037 1.00 10.79 137 TYR B C 1
ATOM 3712 O O . TYR B 1 154 ? 25.792 135.502 -71.518 1.00 7.67 137 TYR B O 1
ATOM 3721 N N . SER B 1 155 ? 23.664 134.782 -71.819 1.00 8.28 138 SER B N 1
ATOM 3722 C CA . SER B 1 155 ? 23.041 135.807 -70.981 1.00 8.42 138 SER B CA 1
ATOM 3723 C C . SER B 1 155 ? 23.620 135.818 -69.573 1.00 13.44 138 SER B C 1
ATOM 3724 O O . SER B 1 155 ? 23.869 134.758 -68.982 1.00 10.66 138 SER B O 1
ATOM 3727 N N . LEU B 1 156 ? 23.811 137.014 -69.028 1.00 10.37 139 LEU B N 1
ATOM 3728 C CA . LEU B 1 156 ? 24.415 137.143 -67.712 1.00 9.23 139 LEU B CA 1
ATOM 3729 C C . LEU B 1 156 ? 23.470 137.758 -66.686 1.00 12.26 139 LEU B C 1
ATOM 3730 O O . LEU B 1 156 ? 22.708 138.681 -66.991 1.00 15.46 139 LEU B O 1
ATOM 3735 N N . ALA B 1 157 ? 23.529 137.236 -65.467 1.00 7.43 140 ALA B N 1
ATOM 3736 C CA . ALA B 1 157 ? 22.788 137.802 -64.351 1.00 14.20 140 ALA B CA 1
ATOM 3737 C C . ALA B 1 157 ? 23.471 139.107 -63.922 1.00 12.69 140 ALA B C 1
ATOM 3738 O O . ALA B 1 157 ? 24.652 139.309 -64.223 1.00 10.56 140 ALA B O 1
ATOM 3740 N N . PRO B 1 158 ? 22.748 139.994 -63.211 1.00 13.25 141 PRO B N 1
ATOM 3741 C CA . PRO B 1 158 ? 21.338 139.892 -62.813 1.00 15.22 141 PRO B CA 1
ATOM 3742 C C . PRO B 1 158 ? 20.387 140.511 -63.829 1.00 15.11 141 PRO B C 1
ATOM 3743 O O . PRO B 1 158 ? 19.176 140.407 -63.637 1.00 16.08 141 PRO B O 1
ATOM 3747 N N . GLU B 1 159 ? 20.918 141.146 -64.873 1.00 13.28 142 GLU B N 1
ATOM 3748 C CA . GLU B 1 159 ? 20.074 141.749 -65.906 1.00 13.90 142 GLU B CA 1
ATOM 3749 C C . GLU B 1 159 ? 19.289 140.672 -66.617 1.00 16.35 142 GLU B C 1
ATOM 3750 O O . GLU B 1 159 ? 18.130 140.874 -66.975 1.00 18.70 142 GLU B O 1
ATOM 3756 N N . ALA B 1 160 ? 19.942 139.527 -66.811 1.00 15.80 143 ALA B N 1
ATOM 3757 C CA . ALA B 1 160 ? 19.331 138.347 -67.424 1.00 13.45 143 ALA B CA 1
ATOM 3758 C C . ALA B 1 160 ? 19.631 137.144 -66.547 1.00 11.37 143 ALA B C 1
ATOM 3759 O O . ALA B 1 160 ? 20.447 136.284 -66.893 1.00 8.39 143 ALA B O 1
ATOM 3761 N N . PRO B 1 161 ? 18.963 137.075 -65.396 1.00 16.07 144 PRO B N 1
ATOM 3762 C CA . PRO B 1 161 ? 19.238 135.999 -64.433 1.00 10.02 144 PRO B CA 1
ATOM 3763 C C . PRO B 1 161 ? 18.655 134.683 -64.931 1.00 10.00 144 PRO B C 1
ATOM 3764 O O . PRO B 1 161 ? 18.082 134.651 -66.017 1.00 11.26 144 PRO B O 1
ATOM 3768 N N . ALA B 1 162 ? 18.815 133.615 -64.157 1.00 12.48 145 ALA B N 1
ATOM 3769 C CA . ALA B 1 162 ? 18.257 132.316 -64.508 1.00 8.14 145 ALA B CA 1
ATOM 3770 C C . ALA B 1 162 ? 16.764 132.449 -64.822 1.00 12.52 145 ALA B C 1
ATOM 3771 O O . ALA B 1 162 ? 16.042 133.154 -64.115 1.00 13.20 145 ALA B O 1
ATOM 3773 N N . PRO B 1 163 ? 16.289 131.761 -65.876 1.00 9.05 146 PRO B N 1
ATOM 3774 C CA . PRO B 1 163 ? 17.035 130.803 -66.693 1.00 11.98 146 PRO B CA 1
ATOM 3775 C C . PRO B 1 163 ? 17.471 131.354 -68.055 1.00 12.20 146 PRO B C 1
ATOM 3776 O O . PRO B 1 163 ? 17.506 130.591 -69.021 1.00 14.35 146 PRO B O 1
ATOM 3780 N N . ALA B 1 164 ? 17.798 132.641 -68.141 1.00 10.47 147 ALA B N 1
ATOM 3781 C CA . ALA B 1 164 ? 18.161 133.251 -69.431 1.00 13.41 147 ALA B CA 1
ATOM 3782 C C . ALA B 1 164 ? 19.340 132.556 -70.146 1.00 13.35 147 ALA B C 1
ATOM 3783 O O . ALA B 1 164 ? 19.263 132.233 -71.342 1.00 14.48 147 ALA B O 1
ATOM 3785 N N . GLY B 1 165 ? 20.427 132.338 -69.412 1.00 11.08 148 GLY B N 1
ATOM 3786 C CA . GLY B 1 165 ? 21.576 131.635 -69.955 1.00 11.99 148 GLY B CA 1
ATOM 3787 C C . GLY B 1 165 ? 21.216 130.224 -70.390 1.00 13.55 148 GLY B C 1
ATOM 3788 O O . GLY B 1 165 ? 21.636 129.774 -71.466 1.00 12.28 148 GLY B O 1
ATOM 3789 N N . ILE B 1 166 ? 20.444 129.526 -69.553 1.00 10.87 149 ILE B N 1
ATOM 3790 C CA . ILE B 1 166 ? 19.949 128.195 -69.890 1.00 10.40 149 ILE B CA 1
ATOM 3791 C C . ILE B 1 166 ? 19.218 128.215 -71.237 1.00 12.25 149 ILE B C 1
ATOM 3792 O O . ILE B 1 166 ? 19.494 127.392 -72.111 1.00 13.09 149 ILE B O 1
ATOM 3797 N N . LEU B 1 167 ? 18.299 129.164 -71.406 1.00 9.27 150 LEU B N 1
ATOM 3798 C CA . LEU B 1 167 ? 17.505 129.234 -72.626 1.00 11.93 150 LEU B CA 1
ATOM 3799 C C . LEU B 1 167 ? 18.362 129.563 -73.852 1.00 12.02 150 LEU B C 1
ATOM 3800 O O . LEU B 1 167 ? 18.078 129.093 -74.965 1.00 9.16 150 LEU B O 1
ATOM 3805 N N . ASP B 1 168 ? 19.413 130.357 -73.644 1.00 7.68 151 ASP B N 1
ATOM 3806 C CA . ASP B 1 168 ? 20.382 130.619 -74.701 1.00 7.11 151 ASP B CA 1
ATOM 3807 C C . ASP B 1 168 ? 21.013 129.317 -75.170 1.00 9.62 151 ASP B C 1
ATOM 3808 O O . ASP B 1 168 ? 21.155 129.089 -76.372 1.00 10.38 151 ASP B O 1
ATOM 3813 N N . GLY B 1 169 ? 21.392 128.471 -74.216 1.00 7.06 152 GLY B N 1
ATOM 3814 C CA . GLY B 1 169 ? 21.989 127.190 -74.531 1.00 7.42 152 GLY B CA 1
ATOM 3815 C C . GLY B 1 169 ? 21.020 126.351 -75.334 1.00 12.13 152 GLY B C 1
ATOM 3816 O O . GLY B 1 169 ? 21.413 125.719 -76.327 1.00 10.38 152 GLY B O 1
ATOM 3817 N N . LEU B 1 170 ? 19.752 126.357 -74.918 1.00 10.68 153 LEU B N 1
ATOM 3818 C CA . LEU B 1 170 ? 18.717 125.589 -75.608 1.00 13.76 153 LEU B CA 1
ATOM 3819 C C . LEU B 1 170 ? 18.568 126.058 -77.065 1.00 19.64 153 LEU B C 1
ATOM 3820 O O . LEU B 1 170 ? 18.421 125.245 -77.980 1.00 24.47 153 LEU B O 1
ATOM 3825 N N . ALA B 1 171 ? 18.615 127.369 -77.275 1.00 16.00 154 ALA B N 1
ATOM 3826 C CA . ALA B 1 171 ? 18.506 127.920 -78.622 1.00 12.30 154 ALA B CA 1
ATOM 3827 C C . ALA B 1 171 ? 19.681 127.467 -79.475 1.00 13.09 154 ALA B C 1
ATOM 3828 O O . ALA B 1 171 ? 19.504 127.090 -80.638 1.00 16.11 154 ALA B O 1
ATOM 3830 N N . ILE B 1 172 ? 20.880 127.517 -78.903 1.00 12.36 155 ILE B N 1
ATOM 3831 C CA . ILE B 1 172 ? 22.068 127.094 -79.628 1.00 14.97 155 ILE B CA 1
ATOM 3832 C C . ILE B 1 172 ? 21.905 125.644 -80.086 1.00 17.59 155 ILE B C 1
ATOM 3833 O O . ILE B 1 172 ? 22.164 125.326 -81.254 1.00 19.31 155 ILE B O 1
ATOM 3838 N N . PHE B 1 173 ? 21.474 124.774 -79.172 1.00 14.11 156 PHE B N 1
ATOM 3839 C CA . PHE B 1 173 ? 21.278 123.363 -79.504 1.00 11.05 156 PHE B CA 1
ATOM 3840 C C . PHE B 1 173 ? 20.265 123.194 -80.630 1.00 10.02 156 PHE B C 1
ATOM 3841 O O . PHE B 1 173 ? 20.543 122.496 -81.606 1.00 16.26 156 PHE B O 1
ATOM 3849 N N . GLN B 1 174 ? 19.100 123.834 -80.499 1.00 10.45 157 GLN B N 1
ATOM 3850 C CA . GLN B 1 174 ? 18.072 123.755 -81.534 1.00 13.48 157 GLN B CA 1
ATOM 3851 C C . GLN B 1 174 ? 18.633 124.177 -82.881 1.00 18.20 157 GLN B C 1
ATOM 3852 O O . GLN B 1 174 ? 18.461 123.470 -83.881 1.00 20.97 157 GLN B O 1
ATOM 3858 N N . TYR B 1 175 ? 19.309 125.322 -82.895 1.00 12.83 158 TYR B N 1
ATOM 3859 C CA . TYR B 1 175 ? 19.982 125.784 -84.096 1.00 14.40 158 TYR B CA 1
ATOM 3860 C C . TYR B 1 175 ? 20.889 124.691 -84.680 1.00 19.57 158 TYR B C 1
ATOM 3861 O O . TYR B 1 175 ? 20.814 124.383 -85.873 1.00 21.54 158 TYR B O 1
ATOM 3870 N N . LEU B 1 176 ? 21.737 124.103 -83.845 1.00 10.41 159 LEU B N 1
ATOM 3871 C CA . LEU B 1 176 ? 22.661 123.093 -84.342 1.00 13.75 159 LEU B CA 1
ATOM 3872 C C . LEU B 1 176 ? 21.936 121.859 -84.848 1.00 15.10 159 LEU B C 1
ATOM 3873 O O . LEU B 1 176 ? 22.321 121.290 -85.871 1.00 15.21 159 LEU B O 1
ATOM 3878 N N . GLU B 1 177 ? 20.895 121.447 -84.130 1.00 18.71 160 GLU B N 1
ATOM 3879 C CA . GLU B 1 177 ? 20.175 120.229 -84.473 1.00 23.20 160 GLU B CA 1
ATOM 3880 C C . GLU B 1 177 ? 19.379 120.404 -85.779 1.00 24.43 160 GLU B C 1
ATOM 3881 O O . GLU B 1 177 ? 19.243 119.468 -86.566 1.00 30.83 160 GLU B O 1
ATOM 3887 N N . GLN B 1 178 ? 18.881 121.610 -86.018 1.00 20.81 161 GLN B N 1
ATOM 3888 C CA . GLN B 1 178 ? 18.082 121.869 -87.208 1.00 20.68 161 GLN B CA 1
ATOM 3889 C C . GLN B 1 178 ? 18.954 122.156 -88.414 1.00 23.40 161 GLN B C 1
ATOM 3890 O O . GLN B 1 178 ? 18.543 121.940 -89.548 1.00 30.53 161 GLN B O 1
ATOM 3896 N N . ARG B 1 179 ? 20.164 122.634 -88.153 1.00 24.39 162 ARG B N 1
ATOM 3897 C CA . ARG B 1 179 ? 21.144 122.918 -89.193 1.00 22.63 162 ARG B CA 1
ATOM 3898 C C . ARG B 1 179 ? 21.536 121.618 -89.873 1.00 29.30 162 ARG B C 1
ATOM 3899 O O . ARG B 1 179 ? 21.666 121.541 -91.096 1.00 30.19 162 ARG B O 1
ATOM 3907 N N . ASP B 1 180 ? 21.706 120.586 -89.059 1.00 34.57 163 ASP B N 1
ATOM 3908 C CA . ASP B 1 180 ? 22.161 119.299 -89.543 1.00 39.37 163 ASP B CA 1
ATOM 3909 C C . ASP B 1 180 ? 21.626 118.208 -88.631 1.00 37.99 163 ASP B C 1
ATOM 3910 O O . ASP B 1 180 ? 21.779 118.283 -87.419 1.00 39.08 163 ASP B O 1
ATOM 3915 N N . ALA B 1 181 ? 21.014 117.184 -89.210 1.00 37.07 164 ALA B N 1
ATOM 3916 C CA . ALA B 1 181 ? 20.432 116.112 -88.408 1.00 35.69 164 ALA B CA 1
ATOM 3917 C C . ALA B 1 181 ? 21.450 115.070 -87.927 1.00 38.51 164 ALA B C 1
ATOM 3918 O O . ALA B 1 181 ? 21.103 114.180 -87.153 1.00 44.82 164 ALA B O 1
ATOM 3920 N N . GLU B 1 182 ? 22.697 115.178 -88.375 1.00 35.82 165 GLU B N 1
ATOM 3921 C CA . GLU B 1 182 ? 23.706 114.164 -88.064 1.00 39.82 165 GLU B CA 1
ATOM 3922 C C . GLU B 1 182 ? 24.814 114.625 -87.099 1.00 37.72 165 GLU B C 1
ATOM 3923 O O . GLU B 1 182 ? 25.623 113.815 -86.636 1.00 35.66 165 GLU B O 1
ATOM 3929 N N . THR B 1 183 ? 24.856 115.918 -86.800 1.00 37.22 166 THR B N 1
ATOM 3930 C CA . THR B 1 183 ? 25.945 116.467 -85.991 1.00 34.37 166 THR B CA 1
ATOM 3931 C C . THR B 1 183 ? 25.800 116.161 -84.504 1.00 26.91 166 THR B C 1
ATOM 3932 O O . THR B 1 183 ? 24.737 116.348 -83.916 1.00 23.28 166 THR B O 1
ATOM 3944 N N . ILE B 1 185 ? 26.795 116.851 -80.642 1.00 18.83 168 ILE B N 1
ATOM 3945 C CA . ILE B 1 185 ? 27.203 117.971 -79.815 1.00 13.95 168 ILE B CA 1
ATOM 3946 C C . ILE B 1 185 ? 27.882 117.518 -78.521 1.00 14.37 168 ILE B C 1
ATOM 3947 O O . ILE B 1 185 ? 27.306 116.744 -77.737 1.00 13.89 168 ILE B O 1
ATOM 3952 N N . THR B 1 186 ? 29.107 117.996 -78.305 1.00 11.70 169 THR B N 1
ATOM 3953 C CA . THR B 1 186 ? 29.717 117.933 -76.983 1.00 11.40 169 THR B CA 1
ATOM 3954 C C . THR B 1 186 ? 29.544 119.280 -76.291 1.00 14.81 169 THR B C 1
ATOM 3955 O O . THR B 1 186 ? 29.948 120.323 -76.828 1.00 12.82 169 THR B O 1
ATOM 3959 N N . VAL B 1 187 ? 28.936 119.263 -75.104 1.00 14.69 170 VAL B N 1
ATOM 3960 C CA . VAL B 1 187 ? 28.819 120.483 -74.312 1.00 13.23 170 VAL B CA 1
ATOM 3961 C C . VAL B 1 187 ? 29.983 120.583 -73.351 1.00 12.60 170 VAL B C 1
ATOM 3962 O O . VAL B 1 187 ? 30.470 119.568 -72.834 1.00 12.97 170 VAL B O 1
ATOM 3966 N N . ALA B 1 188 ? 30.440 121.812 -73.134 1.00 10.93 171 ALA B N 1
ATOM 3967 C CA . ALA B 1 188 ? 31.560 122.076 -72.229 1.00 9.60 171 ALA B CA 1
ATOM 3968 C C . ALA B 1 188 ? 31.463 123.463 -71.635 1.00 8.85 171 ALA B C 1
ATOM 3969 O O . ALA B 1 188 ? 30.667 124.307 -72.085 1.00 9.00 171 ALA B O 1
ATOM 3971 N N . GLY B 1 189 ? 32.301 123.706 -70.637 1.00 9.64 172 GLY B N 1
ATOM 3972 C CA . GLY B 1 189 ? 32.337 124.996 -69.979 1.00 13.88 172 GLY B CA 1
ATOM 3973 C C . GLY B 1 189 ? 33.208 124.923 -68.742 1.00 18.15 172 GLY B C 1
ATOM 3974 O O . GLY B 1 189 ? 33.587 123.828 -68.301 1.00 15.80 172 GLY B O 1
ATOM 3975 N N . ASP B 1 190 ? 33.548 126.081 -68.187 1.00 17.87 173 ASP B N 1
ATOM 3976 C CA . ASP B 1 190 ? 34.276 126.097 -66.930 1.00 13.70 173 ASP B CA 1
ATOM 3977 C C . ASP B 1 190 ? 33.416 126.747 -65.856 1.00 14.07 173 ASP B C 1
ATOM 3978 O O . ASP B 1 190 ? 32.611 127.657 -66.142 1.00 7.50 173 ASP B O 1
ATOM 3983 N N . SER B 1 191 ? 33.547 126.238 -64.633 1.00 16.35 174 SER B N 1
ATOM 3984 C CA . SER B 1 191 ? 32.989 126.904 -63.467 1.00 15.09 174 SER B CA 1
ATOM 3985 C C . SER B 1 191 ? 31.458 127.152 -63.602 1.00 16.59 174 SER B C 1
ATOM 3986 O O . SER B 1 191 ? 30.701 126.204 -63.843 1.00 15.07 174 SER B O 1
ATOM 3989 N N . ALA B 1 192 ? 30.992 128.395 -63.462 1.00 13.59 175 ALA B N 1
ATOM 3990 C CA . ALA B 1 192 ? 29.544 128.648 -63.538 1.00 13.47 175 ALA B CA 1
ATOM 3991 C C . ALA B 1 192 ? 28.986 128.491 -64.955 1.00 13.56 175 ALA B C 1
ATOM 3992 O O . ALA B 1 192 ? 27.809 128.167 -65.123 1.00 16.39 175 ALA B O 1
ATOM 3994 N N . GLY B 1 193 ? 29.820 128.732 -65.965 1.00 8.51 176 GLY B N 1
ATOM 3995 C CA . GLY B 1 193 ? 29.429 128.480 -67.341 1.00 6.39 176 GLY B CA 1
ATOM 3996 C C . GLY B 1 193 ? 29.089 127.014 -67.555 1.00 15.38 176 GLY B C 1
ATOM 3997 O O . GLY B 1 193 ? 28.135 126.697 -68.263 1.00 14.54 176 GLY B O 1
ATOM 3998 N N . ALA B 1 194 ? 29.861 126.117 -66.941 1.00 6.87 177 ALA B N 1
ATOM 3999 C CA . ALA B 1 194 ? 29.556 124.695 -67.016 1.00 7.33 177 ALA B CA 1
ATOM 4000 C C . ALA B 1 194 ? 28.197 124.418 -66.382 1.00 10.39 177 ALA B C 1
ATOM 4001 O O . ALA B 1 194 ? 27.396 123.655 -66.926 1.00 7.86 177 ALA B O 1
ATOM 4003 N N . ASN B 1 195 ? 27.943 125.044 -65.234 1.00 7.41 178 ASN B N 1
ATOM 4004 C CA . ASN B 1 195 ? 26.664 124.874 -64.556 1.00 12.68 178 ASN B CA 1
ATOM 4005 C C . ASN B 1 195 ? 25.492 125.162 -65.503 1.00 15.25 178 ASN B C 1
ATOM 4006 O O . ASN B 1 195 ? 24.556 124.354 -65.620 1.00 14.09 178 ASN B O 1
ATOM 4011 N N . VAL B 1 196 ? 25.569 126.303 -66.188 1.00 10.24 179 VAL B N 1
ATOM 4012 C CA . VAL B 1 196 ? 24.499 126.754 -67.070 1.00 10.14 179 VAL B CA 1
ATOM 4013 C C . VAL B 1 196 ? 24.322 125.813 -68.258 1.00 12.11 179 VAL B C 1
ATOM 4014 O O . VAL B 1 196 ? 23.195 125.495 -68.658 1.00 10.43 179 VAL B O 1
ATOM 4018 N N . ILE B 1 197 ? 25.448 125.371 -68.813 1.00 11.41 180 ILE B N 1
ATOM 4019 C CA . ILE B 1 197 ? 25.455 124.484 -69.975 1.00 10.70 180 ILE B CA 1
ATOM 4020 C C . ILE B 1 197 ? 24.837 123.122 -69.589 1.00 12.42 180 ILE B C 1
ATOM 4021 O O . ILE B 1 197 ? 24.052 122.553 -70.346 1.00 11.45 180 ILE B O 1
ATOM 4034 N N . ALA B 1 199 ? 22.549 122.559 -67.268 1.00 8.85 182 ALA B N 1
ATOM 4035 C CA . ALA B 1 199 ? 21.108 122.717 -67.146 1.00 9.03 182 ALA B CA 1
ATOM 4036 C C . ALA B 1 199 ? 20.463 122.733 -68.535 1.00 23.87 182 ALA B C 1
ATOM 4037 O O . ALA B 1 199 ? 19.453 122.069 -68.769 1.00 9.49 182 ALA B O 1
ATOM 4039 N N . ALA B 1 200 ? 21.061 123.486 -69.453 1.00 8.65 183 ALA B N 1
ATOM 4040 C CA . ALA B 1 200 ? 20.537 123.576 -70.803 1.00 15.50 183 ALA B CA 1
ATOM 4041 C C . ALA B 1 200 ? 20.520 122.182 -71.432 1.00 15.45 183 ALA B C 1
ATOM 4042 O O . ALA B 1 200 ? 19.574 121.814 -72.118 1.00 17.45 183 ALA B O 1
ATOM 4044 N N . THR B 1 201 ? 21.569 121.407 -71.180 1.00 14.24 184 THR B N 1
ATOM 4045 C CA . THR B 1 201 ? 21.637 120.035 -71.662 1.00 13.88 184 THR B CA 1
ATOM 4046 C C . THR B 1 201 ? 20.484 119.190 -71.108 1.00 12.65 184 THR B C 1
ATOM 4047 O O . THR B 1 201 ? 19.804 118.467 -71.846 1.00 14.37 184 THR B O 1
ATOM 4051 N N . ASN B 1 202 ? 20.282 119.279 -69.801 1.00 11.97 185 ASN B N 1
ATOM 4052 C CA . ASN B 1 202 ? 19.174 118.601 -69.130 1.00 13.67 185 ASN B CA 1
ATOM 4053 C C . ASN B 1 202 ? 17.845 118.937 -69.823 1.00 15.96 185 ASN B C 1
ATOM 4054 O O . ASN B 1 202 ? 17.098 118.052 -70.256 1.00 14.55 185 ASN B O 1
ATOM 4059 N N . LEU B 1 203 ? 17.581 120.231 -69.940 1.00 10.59 186 LEU B N 1
ATOM 4060 C CA . LEU B 1 203 ? 16.370 120.729 -70.563 1.00 14.34 186 LEU B CA 1
ATOM 4061 C C . LEU B 1 203 ? 16.216 120.209 -71.998 1.00 17.20 186 LEU B C 1
ATOM 4062 O O . LEU B 1 203 ? 15.135 119.764 -72.396 1.00 22.26 186 LEU B O 1
ATOM 4067 N N . ASN B 1 204 ? 17.298 120.263 -72.768 1.00 15.99 187 ASN B N 1
ATOM 4068 C CA . ASN B 1 204 ? 17.310 119.720 -74.125 1.00 15.14 187 ASN B CA 1
ATOM 4069 C C . ASN B 1 204 ? 16.901 118.235 -74.166 1.00 14.68 187 ASN B C 1
ATOM 4070 O O . ASN B 1 204 ? 16.075 117.820 -74.990 1.00 13.19 187 ASN B O 1
ATOM 4075 N N . GLN B 1 205 ? 17.461 117.440 -73.257 1.00 16.98 188 GLN B N 1
ATOM 4076 C CA . GLN B 1 205 ? 17.079 116.034 -73.144 1.00 19.41 188 GLN B CA 1
ATOM 4077 C C . GLN B 1 205 ? 15.609 115.833 -72.748 1.00 13.23 188 GLN B C 1
ATOM 4078 O O . GLN B 1 205 ? 14.928 114.973 -73.307 1.00 13.89 188 GLN B O 1
ATOM 4084 N N . GLN B 1 206 ? 15.108 116.635 -71.814 1.00 12.87 189 GLN B N 1
ATOM 4085 C CA . GLN B 1 206 ? 13.709 116.489 -71.395 1.00 13.26 189 GLN B CA 1
ATOM 4086 C C . GLN B 1 206 ? 12.711 116.844 -72.492 1.00 19.00 189 GLN B C 1
ATOM 4087 O O . GLN B 1 206 ? 11.519 116.542 -72.357 1.00 16.99 189 GLN B O 1
ATOM 4093 N N . LEU B 1 207 ? 13.195 117.482 -73.563 1.00 17.03 190 LEU B N 1
ATOM 4094 C CA . LEU B 1 207 ? 12.367 117.757 -74.739 1.00 15.73 190 LEU B CA 1
ATOM 4095 C C . LEU B 1 207 ? 12.527 116.691 -75.818 1.00 14.54 190 LEU B C 1
ATOM 4096 O O . LEU B 1 207 ? 11.827 116.723 -76.825 1.00 13.81 190 LEU B O 1
ATOM 4101 N N . GLY B 1 208 ? 13.426 115.733 -75.604 1.00 13.92 191 GLY B N 1
ATOM 4102 C CA . GLY B 1 208 ? 13.500 114.577 -76.485 1.00 14.68 191 GLY B CA 1
ATOM 4103 C C . GLY B 1 208 ? 14.690 114.523 -77.421 1.00 19.08 191 GLY B C 1
ATOM 4104 O O . GLY B 1 208 ? 14.783 113.635 -78.272 1.00 21.00 191 GLY B O 1
ATOM 4105 N N . SER B 1 209 ? 15.605 115.470 -77.264 1.00 17.62 192 SER B N 1
ATOM 4106 C CA . SER B 1 209 ? 16.807 115.506 -78.082 1.00 14.32 192 SER B CA 1
ATOM 4107 C C . SER B 1 209 ? 17.915 114.609 -77.533 1.00 19.72 192 SER B C 1
ATOM 4108 O O . SER B 1 209 ? 18.235 114.657 -76.334 1.00 17.47 192 SER B O 1
ATOM 4111 N N . ASN B 1 210 ? 18.503 113.806 -78.417 1.00 14.68 193 ASN B N 1
ATOM 4112 C CA . ASN B 1 210 ? 19.598 112.917 -78.053 1.00 26.39 193 ASN B CA 1
ATOM 4113 C C . ASN B 1 210 ? 20.920 113.303 -78.708 1.00 20.40 193 ASN B C 1
ATOM 4114 O O . ASN B 1 210 ? 21.854 112.497 -78.735 1.00 22.86 193 ASN B O 1
ATOM 4119 N N A ARG B 1 211 ? 21.010 114.521 -79.228 0.49 16.60 194 ARG B N 1
ATOM 4120 N N B ARG B 1 211 ? 21.012 114.519 -79.236 0.51 16.57 194 ARG B N 1
ATOM 4121 C CA A ARG B 1 211 ? 22.175 114.893 -80.031 0.49 17.05 194 ARG B CA 1
ATOM 4122 C CA B ARG B 1 211 ? 22.188 114.894 -80.026 0.51 17.06 194 ARG B CA 1
ATOM 4123 C C A ARG B 1 211 ? 23.403 115.346 -79.223 0.49 16.78 194 ARG B C 1
ATOM 4124 C C B ARG B 1 211 ? 23.424 115.248 -79.194 0.51 16.83 194 ARG B C 1
ATOM 4125 O O A ARG B 1 211 ? 24.507 115.452 -79.768 0.49 16.31 194 ARG B O 1
ATOM 4126 O O B ARG B 1 211 ? 24.552 115.200 -79.692 0.51 16.46 194 ARG B O 1
ATOM 4141 N N . ILE B 1 212 ? 23.212 115.596 -77.929 1.00 15.26 195 ILE B N 1
ATOM 4142 C CA . ILE B 1 212 ? 24.326 115.911 -77.042 1.00 12.63 195 ILE B CA 1
ATOM 4143 C C . ILE B 1 212 ? 24.851 114.587 -76.480 1.00 21.66 195 ILE B C 1
ATOM 4144 O O . ILE B 1 212 ? 24.167 113.914 -75.707 1.00 24.54 195 ILE B O 1
ATOM 4149 N N . ASN B 1 213 ? 26.054 114.191 -76.881 1.00 17.69 196 ASN B N 1
ATOM 4150 C CA . ASN B 1 213 ? 26.549 112.863 -76.509 1.00 14.23 196 ASN B CA 1
ATOM 4151 C C . ASN B 1 213 ? 27.704 112.909 -75.523 1.00 18.47 196 ASN B C 1
ATOM 4152 O O . ASN B 1 213 ? 28.274 111.867 -75.184 1.00 17.61 196 ASN B O 1
ATOM 4157 N N . GLN B 1 214 ? 28.042 114.111 -75.061 1.00 15.99 197 GLN B N 1
ATOM 4158 C CA . GLN B 1 214 ? 29.201 114.265 -74.206 1.00 14.34 197 GLN B CA 1
ATOM 4159 C C . GLN B 1 214 ? 29.263 115.601 -73.464 1.00 15.09 197 GLN B C 1
ATOM 4160 O O . GLN B 1 214 ? 28.987 116.658 -74.039 1.00 18.02 197 GLN B O 1
ATOM 4166 N N . GLN B 1 215 ? 29.630 115.539 -72.183 1.00 11.72 198 GLN B N 1
ATOM 4167 C CA . GLN B 1 215 ? 29.923 116.730 -71.393 1.00 14.12 198 GLN B CA 1
ATOM 4168 C C . GLN B 1 215 ? 31.411 116.802 -71.070 1.00 13.87 198 GLN B C 1
ATOM 4169 O O . GLN B 1 215 ? 31.992 115.826 -70.587 1.00 14.43 198 GLN B O 1
ATOM 4175 N N . LEU B 1 216 ? 32.029 117.953 -71.331 1.00 13.79 199 LEU B N 1
ATOM 4176 C CA . LEU B 1 216 ? 33.393 118.200 -70.855 1.00 12.92 199 LEU B CA 1
ATOM 4177 C C . LEU B 1 216 ? 33.329 119.329 -69.840 1.00 15.36 199 LEU B C 1
ATOM 4178 O O . LEU B 1 216 ? 33.097 120.478 -70.206 1.00 20.05 199 LEU B O 1
ATOM 4183 N N . LEU B 1 217 ? 33.501 119.013 -68.562 1.00 10.90 200 LEU B N 1
ATOM 4184 C CA . LEU B 1 217 ? 33.278 120.022 -67.523 1.00 10.19 200 LEU B CA 1
ATOM 4185 C C . LEU B 1 217 ? 34.583 120.415 -66.816 1.00 11.87 200 LEU B C 1
ATOM 4186 O O . LEU B 1 217 ? 35.271 119.568 -66.227 1.00 12.31 200 LEU B O 1
ATOM 4191 N N . LEU B 1 218 ? 34.936 121.695 -66.902 1.00 10.25 201 LEU B N 1
ATOM 4192 C CA . LEU B 1 218 ? 36.121 122.197 -66.205 1.00 10.94 201 LEU B CA 1
ATOM 4193 C C . LEU B 1 218 ? 35.702 122.805 -64.869 1.00 11.67 201 LEU B C 1
ATOM 4194 O O . LEU B 1 218 ? 35.069 123.862 -64.835 1.00 10.15 201 LEU B O 1
ATOM 4199 N N . TYR B 1 219 ? 36.057 122.134 -63.776 1.00 12.90 202 TYR B N 1
ATOM 4200 C CA . TYR B 1 219 ? 35.742 122.607 -62.429 1.00 13.51 202 TYR B CA 1
ATOM 4201 C C . TYR B 1 219 ? 34.366 123.274 -62.319 1.00 15.86 202 TYR B C 1
ATOM 4202 O O . TYR B 1 219 ? 34.260 124.466 -61.986 1.00 11.39 202 TYR B O 1
ATOM 4211 N N . PRO B 1 220 ? 33.306 122.494 -62.593 1.00 14.77 203 PRO B N 1
ATOM 4212 C CA . PRO B 1 220 ? 31.947 123.040 -62.655 1.00 13.47 203 PRO B CA 1
ATOM 4213 C C . PRO B 1 220 ? 31.369 123.348 -61.282 1.00 14.24 203 PRO B C 1
ATOM 4214 O O . PRO B 1 220 ? 31.686 122.652 -60.308 1.00 17.36 203 PRO B O 1
ATOM 4218 N N . VAL B 1 221 ? 30.516 124.367 -61.210 1.00 10.22 204 VAL B N 1
ATOM 4219 C CA . VAL B 1 221 ? 29.697 124.589 -60.020 1.00 12.36 204 VAL B CA 1
ATOM 4220 C C . VAL B 1 221 ? 28.437 123.735 -60.154 1.00 14.87 204 VAL B C 1
ATOM 4221 O O . VAL B 1 221 ? 27.594 123.990 -61.009 1.00 18.30 204 VAL B O 1
ATOM 4225 N N . THR B 1 222 ? 28.308 122.708 -59.324 1.00 13.46 205 THR B N 1
ATOM 4226 C CA . THR B 1 222 ? 27.199 121.764 -59.479 1.00 10.27 205 THR B CA 1
ATOM 4227 C C . THR B 1 222 ? 26.103 122.004 -58.447 1.00 9.63 205 THR B C 1
ATOM 4228 O O . THR B 1 222 ? 24.991 121.488 -58.574 1.00 13.29 205 THR B O 1
ATOM 4232 N N . ALA B 1 223 ? 26.440 122.794 -57.430 1.00 13.11 206 ALA B N 1
ATOM 4233 C CA . ALA B 1 223 ? 25.559 123.051 -56.293 1.00 12.73 206 ALA B CA 1
ATOM 4234 C C . ALA B 1 223 ? 25.784 124.457 -55.733 1.00 17.54 206 ALA B C 1
ATOM 4235 O O . ALA B 1 223 ? 26.353 124.623 -54.639 1.00 15.61 206 ALA B O 1
ATOM 4237 N N . PRO B 1 224 ? 25.341 125.479 -56.484 1.00 17.63 207 PRO B N 1
ATOM 4238 C CA . PRO B 1 224 ? 25.512 126.885 -56.088 1.00 16.53 207 PRO B CA 1
ATOM 4239 C C . PRO B 1 224 ? 24.929 127.131 -54.701 1.00 17.09 207 PRO B C 1
ATOM 4240 O O . PRO B 1 224 ? 23.803 126.690 -54.436 1.00 12.34 207 PRO B O 1
ATOM 4244 N N . ASN B 1 225 ? 25.697 127.798 -53.839 1.00 16.57 208 ASN B N 1
ATOM 4245 C CA . ASN B 1 225 ? 25.222 128.201 -52.520 1.00 16.20 208 ASN B CA 1
ATOM 4246 C C . ASN B 1 225 ? 24.846 126.990 -51.656 1.00 18.35 208 ASN B C 1
ATOM 4247 O O . ASN B 1 225 ? 23.911 127.040 -50.854 1.00 20.52 208 ASN B O 1
ATOM 4252 N N . ALA B 1 226 ? 25.593 125.898 -51.826 1.00 17.79 209 ALA B N 1
ATOM 4253 C CA . ALA B 1 226 ? 25.487 124.745 -50.931 1.00 17.42 209 ALA B CA 1
ATOM 4254 C C . ALA B 1 226 ? 25.840 125.143 -49.488 1.00 18.57 209 ALA B C 1
ATOM 4255 O O . ALA B 1 226 ? 26.380 126.226 -49.244 1.00 16.03 209 ALA B O 1
ATOM 4257 N N . ASP B 1 227 ? 25.532 124.263 -48.540 1.00 22.40 210 ASP B N 1
ATOM 4258 C CA . ASP B 1 227 ? 25.753 124.524 -47.118 1.00 21.57 210 ASP B CA 1
ATOM 4259 C C . ASP B 1 227 ? 27.240 124.755 -46.830 1.00 18.83 210 ASP B C 1
ATOM 4260 O O . ASP B 1 227 ? 28.056 123.846 -46.972 1.00 15.46 210 ASP B O 1
ATOM 4265 N N . HIS B 1 228 ? 27.582 125.970 -46.408 1.00 18.20 211 HIS B N 1
ATOM 4266 C CA . HIS B 1 228 ? 28.983 126.330 -46.186 1.00 15.36 211 HIS B CA 1
ATOM 4267 C C . HIS B 1 228 ? 29.551 125.772 -44.888 1.00 18.42 211 HIS B C 1
ATOM 4268 O O . HIS B 1 228 ? 30.739 125.928 -44.605 1.00 12.56 211 HIS B O 1
ATOM 4275 N N . ALA B 1 229 ? 28.703 125.122 -44.102 1.00 19.61 212 ALA B N 1
ATOM 4276 C CA . ALA B 1 229 ? 29.190 124.376 -42.959 1.00 20.94 212 ALA B CA 1
ATOM 4277 C C . ALA B 1 229 ? 28.917 122.894 -43.187 1.00 24.01 212 ALA B C 1
ATOM 4278 O O . ALA B 1 229 ? 28.985 122.095 -42.251 1.00 30.96 212 ALA B O 1
ATOM 4280 N N . GLY B 1 230 ? 28.610 122.539 -44.438 1.00 19.39 213 GLY B N 1
ATOM 4281 C CA . GLY B 1 230 ? 28.383 121.153 -44.827 1.00 15.53 213 GLY B CA 1
ATOM 4282 C C . GLY B 1 230 ? 29.607 120.523 -45.473 1.00 21.53 213 GLY B C 1
ATOM 4283 O O . GLY B 1 230 ? 30.635 121.187 -45.639 1.00 22.29 213 GLY B O 1
ATOM 4284 N N . PRO B 1 231 ? 29.505 119.235 -45.854 1.00 25.02 214 PRO B N 1
ATOM 4285 C CA . PRO B 1 231 ? 30.677 118.468 -46.313 1.00 21.55 214 PRO B CA 1
ATOM 4286 C C . PRO B 1 231 ? 31.236 118.935 -47.651 1.00 20.22 214 PRO B C 1
ATOM 4287 O O . PRO B 1 231 ? 32.377 118.621 -47.977 1.00 27.10 214 PRO B O 1
ATOM 4291 N N . LEU B 1 232 ? 30.439 119.662 -48.420 1.00 19.42 215 LEU B N 1
ATOM 4292 C CA . LEU B 1 232 ? 30.894 120.168 -49.714 1.00 20.17 215 LEU B CA 1
ATOM 4293 C C . LEU B 1 232 ? 31.798 121.394 -49.561 1.00 19.29 215 LEU B C 1
ATOM 4294 O O . LEU B 1 232 ? 32.483 121.790 -50.501 1.00 16.62 215 LEU B O 1
ATOM 4299 N N . TRP B 1 233 ? 31.796 121.985 -48.368 1.00 18.08 216 TRP B N 1
ATOM 4300 C CA . TRP B 1 233 ? 32.538 123.214 -48.108 1.00 15.97 216 TRP B CA 1
ATOM 4301 C C . TRP B 1 233 ? 33.402 123.125 -46.862 1.00 17.55 216 TRP B C 1
ATOM 4302 O O . TRP B 1 233 ? 33.515 124.084 -46.103 1.00 19.73 216 TRP B O 1
ATOM 4313 N N . ASP B 1 234 ? 34.018 121.970 -46.665 1.00 18.29 217 ASP B N 1
ATOM 4314 C CA . ASP B 1 234 ? 34.757 121.699 -45.448 1.00 18.59 217 ASP B CA 1
ATOM 4315 C C . ASP B 1 234 ? 36.271 121.646 -45.724 1.00 19.56 217 ASP B C 1
ATOM 4316 O O . ASP B 1 234 ? 36.763 120.739 -46.395 1.00 20.05 217 ASP B O 1
ATOM 4321 N N . LEU B 1 235 ? 37.006 122.627 -45.205 1.00 18.35 218 LEU B N 1
ATOM 4322 C CA . LEU B 1 235 ? 38.455 122.698 -45.420 1.00 18.03 218 LEU B CA 1
ATOM 4323 C C . LEU B 1 235 ? 39.214 121.435 -45.014 1.00 21.34 218 LEU B C 1
ATOM 4324 O O . LEU B 1 235 ? 40.331 121.218 -45.475 1.00 27.07 218 LEU B O 1
ATOM 4329 N N . ALA B 1 236 ? 38.613 120.605 -44.164 1.00 16.39 219 ALA B N 1
ATOM 4330 C CA . ALA B 1 236 ? 39.265 119.377 -43.717 1.00 18.67 219 ALA B CA 1
ATOM 4331 C C . ALA B 1 236 ? 39.530 118.420 -44.880 1.00 19.94 219 ALA B C 1
ATOM 4332 O O . ALA B 1 236 ? 40.385 117.547 -44.795 1.00 22.45 219 ALA B O 1
ATOM 4334 N N . ALA B 1 237 ? 38.784 118.596 -45.963 1.00 17.07 220 ALA B N 1
ATOM 4335 C CA . ALA B 1 237 ? 38.978 117.816 -47.176 1.00 18.41 220 ALA B CA 1
ATOM 4336 C C . ALA B 1 237 ? 40.162 118.311 -48.021 1.00 22.17 220 ALA B C 1
ATOM 4337 O O . ALA B 1 237 ? 40.450 117.748 -49.077 1.00 22.90 220 ALA B O 1
ATOM 4339 N N . PHE B 1 238 ? 40.846 119.356 -47.568 1.00 22.32 221 PHE B N 1
ATOM 4340 C CA . PHE B 1 238 ? 41.970 119.901 -48.326 1.00 20.11 221 PHE B CA 1
ATOM 4341 C C . PHE B 1 238 ? 43.289 119.933 -47.561 1.00 18.07 221 PHE B C 1
ATOM 4342 O O . PHE B 1 238 ? 43.811 121.020 -47.298 1.00 19.15 221 PHE B O 1
ATOM 4350 N N . PRO B 1 239 ? 43.842 118.750 -47.227 1.00 16.42 222 PRO B N 1
ATOM 4351 C CA . PRO B 1 239 ? 45.121 118.686 -46.512 1.00 14.63 222 PRO B CA 1
ATOM 4352 C C . PRO B 1 239 ? 46.200 119.438 -47.276 1.00 16.14 222 PRO B C 1
ATOM 4353 O O . PRO B 1 239 ? 46.340 119.227 -48.491 1.00 16.70 222 PRO B O 1
ATOM 4357 N N . ILE B 1 240 ? 46.953 120.290 -46.590 1.00 12.26 223 ILE B N 1
ATOM 4358 C CA . ILE B 1 240 ? 48.048 121.005 -47.236 1.00 12.11 223 ILE B CA 1
ATOM 4359 C C . ILE B 1 240 ? 49.182 121.311 -46.257 1.00 12.47 223 ILE B C 1
ATOM 4360 O O . ILE B 1 240 ? 48.957 121.406 -45.048 1.00 14.91 223 ILE B O 1
ATOM 4365 N N . ILE B 1 241 ? 50.397 121.458 -46.777 1.00 12.55 224 ILE B N 1
ATOM 4366 C CA . ILE B 1 241 ? 51.557 121.740 -45.932 1.00 20.36 224 ILE B CA 1
ATOM 4367 C C . ILE B 1 241 ? 51.400 123.055 -45.171 1.00 22.34 224 ILE B C 1
ATOM 4368 O O . ILE B 1 241 ? 50.773 124.006 -45.667 1.00 24.90 224 ILE B O 1
ATOM 4373 N N . ASP B 1 242 ? 51.971 123.091 -43.970 1.00 13.24 225 ASP B N 1
ATOM 4374 C CA . ASP B 1 242 ? 51.764 124.184 -43.030 1.00 13.29 225 ASP B CA 1
ATOM 4375 C C . ASP B 1 242 ? 51.977 125.572 -43.648 1.00 15.48 225 ASP B C 1
ATOM 4376 O O . ASP B 1 242 ? 51.164 126.477 -43.455 1.00 14.63 225 ASP B O 1
ATOM 4381 N N . SER B 1 243 ? 53.050 125.726 -44.418 1.00 13.22 226 SER B N 1
ATOM 4382 C CA . SER B 1 243 ? 53.427 127.040 -44.924 1.00 12.87 226 SER B CA 1
ATOM 4383 C C . SER B 1 243 ? 52.428 127.624 -45.928 1.00 14.00 226 SER B C 1
ATOM 4384 O O . SER B 1 243 ? 52.479 128.819 -46.229 1.00 14.62 226 SER B O 1
ATOM 4387 N N . GLN B 1 244 ? 51.525 126.790 -46.440 1.00 14.03 227 GLN B N 1
ATOM 4388 C CA . GLN B 1 244 ? 50.555 127.238 -47.452 1.00 16.70 227 GLN B CA 1
ATOM 4389 C C . GLN B 1 244 ? 49.116 127.187 -46.921 1.00 15.90 227 GLN B C 1
ATOM 4390 O O . GLN B 1 244 ? 48.157 127.420 -47.663 1.00 14.03 227 GLN B O 1
ATOM 4396 N N . ARG B 1 245 ? 48.983 126.901 -45.627 1.00 13.68 228 ARG B N 1
ATOM 4397 C CA . ARG B 1 245 ? 47.679 126.648 -45.023 1.00 15.43 228 ARG B CA 1
ATOM 4398 C C . ARG B 1 245 ? 46.826 127.912 -44.816 1.00 19.64 228 ARG B C 1
ATOM 4399 O O . ARG B 1 245 ? 45.604 127.893 -45.018 1.00 13.39 228 ARG B O 1
ATOM 4407 N N . ALA B 1 246 ? 47.478 129.001 -44.417 1.00 11.81 229 ALA B N 1
ATOM 4408 C CA . ALA B 1 246 ? 46.802 130.282 -44.273 1.00 17.60 229 ALA B CA 1
ATOM 4409 C C . ALA B 1 246 ? 46.276 130.742 -45.631 1.00 17.75 229 ALA B C 1
ATOM 4410 O O . ALA B 1 246 ? 45.132 131.181 -45.759 1.00 18.07 229 ALA B O 1
ATOM 4412 N N . ILE B 1 247 ? 47.133 130.639 -46.637 1.00 11.13 230 ILE B N 1
ATOM 4413 C CA . ILE B 1 247 ? 46.776 130.990 -47.994 1.00 14.92 230 ILE B CA 1
ATOM 4414 C C . ILE B 1 247 ? 45.569 130.176 -48.458 1.00 16.57 230 ILE B C 1
ATOM 4415 O O . ILE B 1 247 ? 44.588 130.748 -48.947 1.00 17.39 230 ILE B O 1
ATOM 4420 N N . LEU B 1 248 ? 45.634 128.852 -48.294 1.00 13.30 231 LEU B N 1
ATOM 4421 C CA . LEU B 1 248 ? 44.520 127.979 -48.676 1.00 12.10 231 LEU B CA 1
ATOM 4422 C C . LEU B 1 248 ? 43.211 128.381 -47.983 1.00 13.62 231 LEU B C 1
ATOM 4423 O O . LEU B 1 248 ? 42.154 128.459 -48.620 1.00 10.67 231 LEU B O 1
ATOM 4428 N N . THR B 1 249 ? 43.293 128.635 -46.679 1.00 10.65 232 THR B N 1
ATOM 4429 C CA . THR B 1 249 ? 42.119 128.993 -45.894 1.00 13.89 232 THR B CA 1
ATOM 4430 C C . THR B 1 249 ? 41.480 130.275 -46.438 1.00 16.84 232 THR B C 1
ATOM 4431 O O . THR B 1 249 ? 40.275 130.310 -46.722 1.00 18.24 232 THR B O 1
ATOM 4435 N N . ASN B 1 250 ? 42.288 131.318 -46.595 1.00 10.58 233 ASN B N 1
ATOM 4436 C CA . ASN B 1 250 ? 41.795 132.595 -47.096 1.00 10.44 233 ASN B CA 1
ATOM 4437 C C . ASN B 1 250 ? 41.249 132.483 -48.525 1.00 18.35 233 ASN B C 1
ATOM 4438 O O . ASN B 1 250 ? 40.248 133.131 -48.893 1.00 9.84 233 ASN B O 1
ATOM 4443 N N . TYR B 1 251 ? 41.922 131.665 -49.327 1.00 14.48 234 TYR B N 1
ATOM 4444 C CA . TYR B 1 251 ? 41.508 131.431 -50.697 1.00 13.11 234 TYR B CA 1
ATOM 4445 C C . TYR B 1 251 ? 40.124 130.775 -50.716 1.00 11.94 234 TYR B C 1
ATOM 4446 O O . TYR B 1 251 ? 39.190 131.268 -51.355 1.00 14.99 234 TYR B O 1
ATOM 4455 N N . HIS B 1 252 ? 40.003 129.667 -49.999 1.00 11.50 235 HIS B N 1
ATOM 4456 C CA . HIS B 1 252 ? 38.742 128.940 -49.883 1.00 15.41 235 HIS B CA 1
ATOM 4457 C C . HIS B 1 252 ? 37.640 129.867 -49.333 1.00 13.71 235 HIS B C 1
ATOM 4458 O O . HIS B 1 252 ? 36.505 129.863 -49.815 1.00 13.12 235 HIS B O 1
ATOM 4465 N N . ASP B 1 253 ? 37.989 130.674 -48.335 1.00 11.55 236 ASP B N 1
ATOM 4466 C CA . ASP B 1 253 ? 37.039 131.603 -47.731 1.00 14.77 236 ASP B CA 1
ATOM 4467 C C . ASP B 1 253 ? 36.514 132.652 -48.730 1.00 17.56 236 ASP B C 1
ATOM 4468 O O . ASP B 1 253 ? 35.332 133.026 -48.692 1.00 14.99 236 ASP B O 1
ATOM 4473 N N . LEU B 1 254 ? 37.390 133.126 -49.614 1.00 13.84 237 LEU B N 1
ATOM 4474 C CA . LEU B 1 254 ? 36.969 134.064 -50.639 1.00 13.90 237 LEU B CA 1
ATOM 4475 C C . LEU B 1 254 ? 35.870 133.439 -51.486 1.00 14.35 237 LEU B C 1
ATOM 4476 O O . LEU B 1 254 ? 34.848 134.075 -51.758 1.00 13.38 237 LEU B O 1
ATOM 4481 N N . PHE B 1 255 ? 36.072 132.189 -51.896 1.00 8.78 238 PHE B N 1
ATOM 4482 C CA . PHE B 1 255 ? 35.100 131.541 -52.770 1.00 10.95 238 PHE B CA 1
ATOM 4483 C C . PHE B 1 255 ? 33.784 131.233 -52.064 1.00 12.26 238 PHE B C 1
ATOM 4484 O O . PHE B 1 255 ? 32.709 131.294 -52.665 1.00 13.15 238 PHE B O 1
ATOM 4492 N N . ARG B 1 256 ? 33.888 130.924 -50.780 1.00 11.67 239 ARG B N 1
ATOM 4493 C CA . ARG B 1 256 ? 32.726 130.779 -49.928 1.00 14.49 239 ARG B CA 1
ATOM 4494 C C . ARG B 1 256 ? 31.886 132.068 -50.026 1.00 14.11 239 ARG B C 1
ATOM 4495 O O . ARG B 1 256 ? 30.685 132.023 -50.316 1.00 13.49 239 ARG B O 1
ATOM 4503 N N . GLN B 1 257 ? 32.529 133.215 -49.837 1.00 12.43 240 GLN B N 1
ATOM 4504 C CA . GLN B 1 257 ? 31.845 134.490 -49.996 1.00 11.90 240 GLN B CA 1
ATOM 4505 C C . GLN B 1 257 ? 31.251 134.666 -51.395 1.00 16.74 240 GLN B C 1
ATOM 4506 O O . GLN B 1 257 ? 30.100 135.092 -51.532 1.00 22.60 240 GLN B O 1
ATOM 4512 N N . LEU B 1 258 ? 32.037 134.343 -52.424 1.00 14.87 241 LEU B N 1
ATOM 4513 C CA . LEU B 1 258 ? 31.608 134.488 -53.810 1.00 8.43 241 LEU B CA 1
ATOM 4514 C C . LEU B 1 258 ? 30.399 133.622 -54.117 1.00 11.94 241 LEU B C 1
ATOM 4515 O O . LEU B 1 258 ? 29.466 134.048 -54.813 1.00 11.13 241 LEU B O 1
ATOM 4520 N N . ASP B 1 259 ? 30.428 132.399 -53.600 1.00 9.85 242 ASP B N 1
ATOM 4521 C CA . ASP B 1 259 ? 29.360 131.446 -53.824 1.00 11.29 242 ASP B CA 1
ATOM 4522 C C . ASP B 1 259 ? 28.006 132.025 -53.39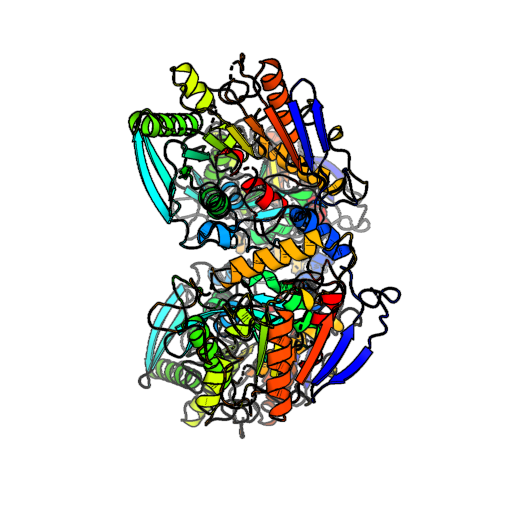3 1.00 17.19 242 ASP B C 1
ATOM 4523 O O . ASP B 1 259 ? 27.015 131.905 -54.116 1.00 22.69 242 ASP B O 1
ATOM 4528 N N . SER B 1 260 ? 27.970 132.679 -52.237 1.00 10.12 243 SER B N 1
ATOM 4529 C CA . SER B 1 260 ? 26.749 133.346 -51.804 1.00 10.64 243 SER B CA 1
ATOM 4530 C C . SER B 1 260 ? 26.391 134.519 -52.704 1.00 15.60 243 SER B C 1
ATOM 4531 O O . SER B 1 260 ? 25.250 134.629 -53.168 1.00 15.61 243 SER B O 1
ATOM 4534 N N . ILE B 1 261 ? 27.359 135.406 -52.928 1.00 12.17 244 ILE B N 1
ATOM 4535 C CA . ILE B 1 261 ? 27.099 136.594 -53.721 1.00 13.88 244 ILE B CA 1
ATOM 4536 C C . ILE B 1 261 ? 26.609 136.231 -55.128 1.00 16.85 244 ILE B C 1
ATOM 4537 O O . ILE B 1 261 ? 25.595 136.769 -55.601 1.00 15.31 244 ILE B O 1
ATOM 4550 N N . THR B 1 263 ? 25.264 133.470 -56.431 1.00 16.31 246 THR B N 1
ATOM 4551 C CA . THR B 1 263 ? 23.993 132.766 -56.517 1.00 16.50 246 THR B CA 1
ATOM 4552 C C . THR B 1 263 ? 22.837 133.738 -56.301 1.00 15.72 246 THR B C 1
ATOM 4553 O O . THR B 1 263 ? 21.761 133.585 -56.876 1.00 17.82 246 THR B O 1
ATOM 4557 N N . ASP B 1 264 ? 23.076 134.756 -55.486 1.00 13.71 247 ASP B N 1
ATOM 4558 C CA . ASP B 1 264 ? 22.092 135.804 -55.302 1.00 13.35 247 ASP B CA 1
ATOM 4559 C C . ASP B 1 264 ? 21.830 136.554 -56.604 1.00 12.83 247 ASP B C 1
ATOM 4560 O O . ASP B 1 264 ? 20.685 136.836 -56.944 1.00 19.47 247 ASP B O 1
ATOM 4565 N N . TYR B 1 265 ? 22.891 136.877 -57.336 1.00 12.41 248 TYR B N 1
ATOM 4566 C CA . TYR B 1 265 ? 22.736 137.518 -58.630 1.00 8.25 248 TYR B CA 1
ATOM 4567 C C . TYR B 1 265 ? 22.032 136.596 -59.611 1.00 9.51 248 TYR B C 1
ATOM 4568 O O . TYR B 1 265 ? 21.129 137.020 -60.327 1.00 10.08 248 TYR B O 1
ATOM 4577 N N . TYR B 1 266 ? 22.442 135.333 -59.627 1.00 8.69 249 TYR B N 1
ATOM 4578 C CA . TYR B 1 266 ? 21.965 134.382 -60.631 1.00 9.96 249 TYR B CA 1
ATOM 4579 C C . TYR B 1 266 ? 20.500 134.047 -60.465 1.00 10.80 249 TYR B C 1
ATOM 4580 O O . TYR B 1 266 ? 19.760 133.993 -61.437 1.00 12.67 249 TYR B O 1
ATOM 4589 N N . VAL B 1 267 ? 20.087 133.801 -59.228 1.00 14.15 250 VAL B N 1
ATOM 4590 C CA . VAL B 1 267 ? 18.732 133.330 -58.974 1.00 15.37 250 VAL B CA 1
ATOM 4591 C C . VAL B 1 267 ? 17.798 134.473 -58.571 1.00 16.09 250 VAL B C 1
ATOM 4592 O O . VAL B 1 267 ? 18.036 135.164 -57.583 1.00 17.88 250 VAL B O 1
ATOM 4596 N N . PRO B 1 268 ? 16.726 134.677 -59.340 1.00 11.66 251 PRO B N 1
ATOM 4597 C CA . PRO B 1 268 ? 15.734 135.681 -58.943 1.00 14.24 251 PRO B CA 1
ATOM 4598 C C . PRO B 1 268 ? 14.866 135.194 -57.769 1.00 17.79 251 PRO B C 1
ATOM 4599 O O . PRO B 1 268 ? 14.857 133.996 -57.451 1.00 17.53 251 PRO B O 1
ATOM 4603 N N . GLU B 1 269 ? 14.157 136.122 -57.130 1.00 20.43 252 GLU B N 1
ATOM 4604 C CA . GLU B 1 269 ? 13.351 135.809 -55.954 1.00 24.26 252 GLU B CA 1
ATOM 4605 C C . GLU B 1 269 ? 12.354 134.672 -56.170 1.00 20.98 252 GLU B C 1
ATOM 4606 O O . GLU B 1 269 ? 12.147 133.860 -55.268 1.00 21.94 252 GLU B O 1
ATOM 4612 N N . ASN B 1 270 ? 11.757 134.595 -57.360 1.00 18.86 253 ASN B N 1
ATOM 4613 C CA . ASN B 1 270 ? 10.782 133.542 -57.634 1.00 13.31 253 ASN B CA 1
ATOM 4614 C C . ASN B 1 270 ? 11.368 132.122 -57.751 1.00 19.85 253 ASN B C 1
ATOM 4615 O O . ASN B 1 270 ? 10.644 131.133 -57.627 1.00 21.86 253 ASN B O 1
ATOM 4620 N N . PHE B 1 271 ? 12.671 132.013 -57.980 1.00 15.03 254 PHE B N 1
ATOM 4621 C CA . PHE B 1 271 ? 13.277 130.693 -58.144 1.00 15.41 254 PHE B CA 1
ATOM 4622 C C . PHE B 1 271 ? 14.106 130.313 -56.933 1.00 14.19 254 PHE B C 1
ATOM 4623 O O . PHE B 1 271 ? 14.221 131.103 -56.002 1.00 21.24 254 PHE B O 1
ATOM 4631 N N . ASP B 1 272 ? 14.671 129.106 -56.940 1.00 13.92 255 ASP B N 1
ATOM 4632 C CA . ASP B 1 272 ? 15.445 128.621 -55.801 1.00 14.46 255 ASP B CA 1
ATOM 4633 C C . ASP B 1 272 ? 16.712 127.885 -56.215 1.00 13.94 255 ASP B C 1
ATOM 4634 O O . ASP B 1 272 ? 16.686 127.020 -57.086 1.00 15.41 255 ASP B O 1
ATOM 4639 N N . SER B 1 273 ? 17.813 128.200 -55.548 1.00 11.81 256 SER B N 1
ATOM 4640 C CA . SER B 1 273 ? 19.109 127.687 -55.957 1.00 10.29 256 SER B CA 1
ATOM 4641 C C . SER B 1 273 ? 19.286 126.187 -55.750 1.00 12.07 256 SER B C 1
ATOM 4642 O O . SER B 1 273 ? 20.225 125.597 -56.282 1.00 14.69 256 SER B O 1
ATOM 4645 N N A HIS B 1 274 ? 18.399 125.572 -54.972 0.41 14.60 257 HIS B N 1
ATOM 4646 N N B HIS B 1 274 ? 18.392 125.575 -54.989 0.59 14.35 257 HIS B N 1
ATOM 4647 C CA A HIS B 1 274 ? 18.526 124.152 -54.637 0.41 17.73 257 HIS B CA 1
ATOM 4648 C CA B HIS B 1 274 ? 18.544 124.168 -54.656 0.59 17.24 257 HIS B CA 1
ATOM 4649 C C A HIS B 1 274 ? 17.846 123.279 -55.685 0.41 19.32 257 HIS B C 1
ATOM 4650 C C B HIS B 1 274 ? 17.769 123.288 -55.628 0.59 19.43 257 HIS B C 1
ATOM 4651 O O A HIS B 1 274 ? 17.943 122.054 -55.653 0.41 22.25 257 HIS B O 1
ATOM 4652 O O B HIS B 1 274 ? 17.735 122.068 -55.495 0.59 23.07 257 HIS B O 1
ATOM 4665 N N . SER B 1 275 ? 17.161 123.925 -56.619 1.00 16.17 258 SER B N 1
ATOM 4666 C CA . SER B 1 275 ? 16.434 123.223 -57.666 1.00 14.40 258 SER B CA 1
ATOM 4667 C C . SER B 1 275 ? 17.404 122.564 -58.663 1.00 16.55 258 SER B C 1
ATOM 4668 O O . SER B 1 275 ? 18.556 123.001 -58.801 1.00 13.88 258 SER B O 1
ATOM 4671 N N . PRO B 1 276 ? 16.940 121.511 -59.363 1.00 17.87 259 PRO B N 1
ATOM 4672 C CA . PRO B 1 276 ? 17.751 120.699 -60.283 1.00 17.68 259 PRO B CA 1
ATOM 4673 C C . PRO B 1 276 ? 18.358 121.494 -61.426 1.00 16.55 259 PRO B C 1
ATOM 4674 O O . PRO B 1 276 ? 19.446 121.148 -61.897 1.00 16.39 259 PRO B O 1
ATOM 4678 N N . LEU B 1 277 ? 17.649 122.517 -61.893 1.00 15.41 260 LEU B N 1
ATOM 4679 C CA . LEU B 1 277 ? 18.121 123.282 -63.040 1.00 13.98 260 LEU B CA 1
ATOM 4680 C C . LEU B 1 277 ? 19.059 124.416 -62.622 1.00 11.97 260 LEU B C 1
ATOM 4681 O O . LEU B 1 277 ? 19.714 125.028 -63.466 1.00 13.56 260 LEU B O 1
ATOM 4686 N N . ILE B 1 278 ? 19.127 124.682 -61.319 1.00 13.15 261 ILE B N 1
ATOM 4687 C CA . ILE B 1 278 ? 20.125 125.607 -60.769 1.00 15.24 261 ILE B CA 1
ATOM 4688 C C . ILE B 1 278 ? 21.280 124.813 -60.158 1.00 13.40 261 ILE B C 1
ATOM 4689 O O . ILE B 1 278 ? 22.433 125.240 -60.218 1.00 14.00 261 ILE B O 1
ATOM 4694 N N . SER B 1 279 ? 20.957 123.659 -59.575 1.00 13.80 262 SER B N 1
ATOM 4695 C CA . SER B 1 279 ? 21.958 122.751 -59.021 1.00 13.88 262 SER B CA 1
ATOM 4696 C C . SER B 1 279 ? 21.821 121.391 -59.661 1.00 13.67 262 SER B C 1
ATOM 4697 O O . SER B 1 279 ? 21.025 120.566 -59.182 1.00 11.03 262 SER B O 1
ATOM 4700 N N . PRO B 1 280 ? 22.598 121.142 -60.732 1.00 10.97 263 PRO B N 1
ATOM 4701 C CA . PRO B 1 280 ? 22.586 119.837 -61.405 1.00 9.62 263 PRO B CA 1
ATOM 4702 C C . PRO B 1 280 ? 22.825 118.686 -60.424 1.00 13.39 263 PRO B C 1
ATOM 4703 O O . PRO B 1 280 ? 22.267 117.598 -60.626 1.00 11.36 263 PRO B O 1
ATOM 4707 N N . LEU B 1 281 ? 23.618 118.922 -59.375 1.00 14.25 264 LEU B N 1
ATOM 4708 C CA . LEU B 1 281 ? 23.804 117.921 -58.314 1.00 13.65 264 LEU B CA 1
ATOM 4709 C C . LEU B 1 281 ? 22.480 117.388 -57.748 1.00 16.08 264 LEU B C 1
ATOM 4710 O O . LEU B 1 281 ? 22.421 116.255 -57.267 1.00 23.43 264 LEU B O 1
ATOM 4715 N N . HIS B 1 282 ? 21.419 118.185 -57.814 1.00 14.88 265 HIS B N 1
ATOM 4716 C CA . HIS B 1 282 ? 20.159 117.795 -57.182 1.00 18.80 265 HIS B CA 1
ATOM 4717 C C . HIS B 1 282 ? 19.120 117.339 -58.196 1.00 23.63 265 HIS B C 1
ATOM 4718 O O . HIS B 1 282 ? 17.923 117.313 -57.896 1.00 27.31 265 HIS B O 1
ATOM 4725 N N . GLN B 1 283 ? 19.575 116.983 -59.394 1.00 23.36 266 GLN B N 1
ATOM 4726 C CA . GLN B 1 283 ? 18.694 116.345 -60.360 1.00 25.05 266 GLN B CA 1
ATOM 4727 C C . GLN B 1 283 ? 18.204 115.039 -59.756 1.00 29.72 266 GLN B C 1
ATOM 4728 O O . GLN B 1 283 ? 18.940 114.377 -59.035 1.00 31.45 266 GLN B O 1
ATOM 4734 N N . GLU B 1 284 ? 16.959 114.672 -60.022 1.00 36.96 267 GLU B N 1
ATOM 4735 C CA . GLU B 1 284 ? 16.399 113.483 -59.389 1.00 44.13 267 GLU B CA 1
ATOM 4736 C C . GLU B 1 284 ? 16.867 112.225 -60.108 1.00 46.53 267 GLU B C 1
ATOM 4737 O O . GLU B 1 284 ? 16.878 111.129 -59.534 1.00 49.20 267 GLU B O 1
ATOM 4743 N N . ASN B 1 285 ? 17.263 112.394 -61.367 1.00 46.46 268 ASN B N 1
ATOM 4744 C CA . ASN B 1 285 ? 17.690 111.277 -62.197 1.00 50.84 268 ASN B CA 1
ATOM 4745 C C . ASN B 1 285 ? 18.838 111.674 -63.117 1.00 44.66 268 ASN B C 1
ATOM 4746 O O . ASN B 1 285 ? 18.810 112.739 -63.734 1.00 44.03 268 ASN B O 1
ATOM 4751 N N . PHE B 1 286 ? 19.839 110.805 -63.215 1.00 38.40 269 PHE B N 1
ATOM 4752 C CA . PHE B 1 286 ? 21.019 111.090 -64.020 1.00 31.08 269 PHE B CA 1
ATOM 4753 C C . PHE B 1 286 ? 21.191 110.108 -65.171 1.00 31.17 269 PHE B C 1
ATOM 4754 O O . PHE B 1 286 ? 22.261 110.025 -65.758 1.00 32.80 269 PHE B O 1
ATOM 4762 N N . THR B 1 287 ? 20.146 109.362 -65.500 1.00 34.75 270 THR B N 1
ATOM 4763 C CA . THR B 1 287 ? 20.285 108.306 -66.503 1.00 42.94 270 THR B CA 1
ATOM 4764 C C . THR B 1 287 ? 20.364 108.836 -67.934 1.00 42.17 270 THR B C 1
ATOM 4765 O O . THR B 1 287 ? 20.910 108.183 -68.819 1.00 47.26 270 THR B O 1
ATOM 4777 N N . THR B 1 289 ? 21.805 111.747 -68.597 1.00 22.47 272 THR B N 1
ATOM 4778 C CA . THR B 1 289 ? 23.032 112.525 -68.627 1.00 23.41 272 THR B CA 1
ATOM 4779 C C . THR B 1 289 ? 24.076 111.826 -69.489 1.00 22.83 272 THR B C 1
ATOM 4780 O O . THR B 1 289 ? 24.270 110.618 -69.369 1.00 24.01 272 THR B O 1
ATOM 4784 N N . PRO B 1 290 ? 24.739 112.584 -70.378 1.00 23.01 273 PRO B N 1
ATOM 4785 C CA . PRO B 1 290 ? 25.695 111.985 -71.318 1.00 22.78 273 PRO B CA 1
ATOM 4786 C C . PRO B 1 290 ? 27.010 111.653 -70.633 1.00 20.49 273 PRO B C 1
ATOM 4787 O O . PRO B 1 290 ? 27.277 112.202 -69.561 1.00 17.41 273 PRO B O 1
ATOM 4791 N N . PRO B 1 291 ? 27.819 110.765 -71.242 1.00 19.44 274 PRO B N 1
ATOM 4792 C CA . PRO B 1 291 ? 29.182 110.498 -70.767 1.00 22.44 274 PRO B CA 1
ATOM 4793 C C . PRO B 1 291 ? 29.927 111.803 -70.474 1.00 23.86 274 PRO B C 1
ATOM 4794 O O . PRO B 1 291 ? 29.803 112.766 -71.232 1.00 24.06 274 PRO B O 1
ATOM 4798 N N . THR B 1 292 ? 30.702 111.826 -69.397 1.00 22.01 275 THR B N 1
ATOM 4799 C CA . THR B 1 292 ? 31.216 113.084 -68.879 1.00 22.32 275 THR B CA 1
ATOM 4800 C C . THR B 1 292 ? 32.660 112.995 -68.397 1.00 23.65 275 THR B C 1
ATOM 4801 O O . THR B 1 292 ? 33.036 112.050 -67.690 1.00 28.01 275 THR B O 1
ATOM 4805 N N . THR B 1 293 ? 33.465 113.982 -68.781 1.00 15.55 276 THR B N 1
ATOM 4806 C CA . THR B 1 293 ? 34.800 114.128 -68.224 1.00 15.04 276 THR B CA 1
ATOM 4807 C C . THR B 1 293 ? 34.866 115.418 -67.426 1.00 14.15 276 THR B C 1
ATOM 4808 O O . THR B 1 293 ? 34.557 116.497 -67.946 1.00 15.59 276 THR B O 1
ATOM 4812 N N . ILE B 1 294 ? 35.255 115.302 -66.160 1.00 13.53 277 ILE B N 1
ATOM 4813 C CA . ILE B 1 294 ? 35.439 116.466 -65.312 1.00 13.25 277 ILE B CA 1
ATOM 4814 C C . ILE B 1 294 ? 36.923 116.660 -65.040 1.00 15.63 277 ILE B C 1
ATOM 4815 O O . ILE B 1 294 ? 37.624 115.705 -64.718 1.00 18.70 277 ILE B O 1
ATOM 4828 N N . VAL B 1 296 ? 39.552 119.149 -62.697 1.00 13.25 279 VAL B N 1
ATOM 4829 C CA . VAL B 1 296 ? 39.493 120.063 -61.564 1.00 10.90 279 VAL B CA 1
ATOM 4830 C C . VAL B 1 296 ? 40.788 120.010 -60.750 1.00 12.55 279 VAL B C 1
ATOM 4831 O O . VAL B 1 296 ? 41.459 118.975 -60.699 1.00 12.88 279 VAL B O 1
ATOM 4835 N N . GLY B 1 297 ? 41.149 121.135 -60.136 1.00 14.35 280 GLY B N 1
ATOM 4836 C CA . GLY B 1 297 ? 42.343 121.209 -59.312 1.00 8.61 280 GLY B CA 1
ATOM 4837 C C . GLY B 1 297 ? 42.143 120.649 -57.914 1.00 13.51 280 GLY B C 1
ATOM 4838 O O . GLY B 1 297 ? 41.035 120.680 -57.361 1.00 11.99 280 GLY B O 1
ATOM 4839 N N . GLU B 1 298 ? 43.226 120.135 -57.341 1.00 11.02 281 GLU B N 1
ATOM 4840 C CA . GLU B 1 298 ? 43.218 119.616 -55.978 1.00 12.89 281 GLU B CA 1
ATOM 4841 C C . GLU B 1 298 ? 42.668 120.643 -54.990 1.00 14.26 281 GLU B C 1
ATOM 4842 O O . GLU B 1 298 ? 41.939 120.292 -54.064 1.00 17.27 281 GLU B O 1
ATOM 4848 N N . PHE B 1 299 ? 43.008 121.913 -55.191 1.00 12.45 282 PHE B N 1
ATOM 4849 C CA . PHE B 1 299 ? 42.647 122.936 -54.219 1.00 13.08 282 PHE B CA 1
ATOM 4850 C C . PHE B 1 299 ? 41.569 123.902 -54.697 1.00 14.45 282 PHE B C 1
ATOM 4851 O O . PHE B 1 299 ? 41.509 125.049 -54.254 1.00 13.91 282 PHE B O 1
ATOM 4859 N N . ASP B 1 300 ? 40.723 123.416 -55.603 1.00 14.04 283 ASP B N 1
ATOM 4860 C CA . ASP B 1 300 ? 39.530 124.131 -56.032 1.00 13.00 283 ASP B CA 1
ATOM 4861 C C . ASP B 1 300 ? 38.421 123.895 -54.989 1.00 12.58 283 ASP B C 1
ATOM 4862 O O . ASP B 1 300 ? 38.042 122.753 -54.712 1.00 13.42 283 ASP B O 1
ATOM 4867 N N . PRO B 1 301 ? 37.903 124.975 -54.397 1.00 11.35 284 PRO B N 1
ATOM 4868 C CA . PRO B 1 301 ? 36.825 124.863 -53.401 1.00 10.95 284 PRO B CA 1
ATOM 4869 C C . PRO B 1 301 ? 35.590 124.165 -53.967 1.00 12.58 284 PRO B C 1
ATOM 4870 O O . PRO B 1 301 ? 34.786 123.624 -53.203 1.00 14.00 284 PRO B O 1
ATOM 4874 N N . PHE B 1 302 ? 35.437 124.174 -55.286 1.00 10.28 285 PHE B N 1
ATOM 4875 C CA . PHE B 1 302 ? 34.315 123.478 -55.895 1.00 8.01 285 PHE B CA 1
ATOM 4876 C C . PHE B 1 302 ? 34.624 122.022 -56.205 1.00 15.32 285 PHE B C 1
ATOM 4877 O O . PHE B 1 302 ? 33.788 121.315 -56.772 1.00 8.00 285 PHE B O 1
ATOM 4885 N N . ARG B 1 303 ? 35.817 121.569 -55.837 1.00 10.61 286 ARG B N 1
ATOM 4886 C CA . ARG B 1 303 ? 36.184 120.181 -56.105 1.00 13.12 286 ARG B CA 1
ATOM 4887 C C . ARG B 1 303 ? 35.233 119.156 -55.484 1.00 13.39 286 ARG B C 1
ATOM 4888 O O . ARG B 1 303 ? 34.810 118.232 -56.177 1.00 13.17 286 ARG B O 1
ATOM 4896 N N . PRO B 1 304 ? 34.892 119.304 -54.181 1.00 17.03 287 PRO B N 1
ATOM 4897 C CA . PRO B 1 304 ? 34.009 118.278 -53.601 1.00 18.39 287 PRO B CA 1
ATOM 4898 C C . PRO B 1 304 ? 32.668 118.146 -54.310 1.00 18.89 287 PRO B C 1
ATOM 4899 O O . PRO B 1 304 ? 32.268 117.022 -54.618 1.00 18.63 287 PRO B O 1
ATOM 4903 N N . GLN B 1 305 ? 31.993 119.259 -54.581 1.00 16.99 288 GLN B N 1
ATOM 4904 C CA . GLN B 1 305 ? 30.710 119.170 -55.272 1.00 15.18 288 GLN B CA 1
ATOM 4905 C C . GLN B 1 305 ? 30.849 118.596 -56.687 1.00 13.42 288 GLN B C 1
ATOM 4906 O O . GLN B 1 305 ? 29.936 117.932 -57.173 1.00 11.58 288 GLN B O 1
ATOM 4912 N N . ALA B 1 306 ? 31.989 118.838 -57.336 1.00 11.01 289 ALA B N 1
ATOM 4913 C CA . ALA B 1 306 ? 32.258 118.211 -58.636 1.00 17.49 289 ALA B CA 1
ATOM 4914 C C . ALA B 1 306 ? 32.325 116.695 -58.476 1.00 17.68 289 ALA B C 1
ATOM 4915 O O . ALA B 1 306 ? 31.709 115.938 -59.232 1.00 18.68 289 ALA B O 1
ATOM 4917 N N . TRP B 1 307 ? 33.075 116.262 -57.476 1.00 11.74 290 TRP B N 1
ATOM 4918 C CA . TRP B 1 307 ? 33.202 114.851 -57.187 1.00 13.32 290 TRP B CA 1
ATOM 4919 C C . TRP B 1 307 ? 31.852 114.203 -56.845 1.00 13.81 290 TRP B C 1
ATOM 4920 O O . TRP B 1 307 ? 31.544 113.104 -57.328 1.00 13.41 290 TRP B O 1
ATOM 4931 N N . ALA B 1 308 ? 31.050 114.881 -56.025 1.00 12.84 291 ALA B N 1
ATOM 4932 C CA . ALA B 1 308 ? 29.723 114.382 -55.675 1.00 13.32 291 ALA B CA 1
ATOM 4933 C C . ALA B 1 308 ? 28.882 114.204 -56.933 1.00 18.52 291 ALA B C 1
ATOM 4934 O O . ALA B 1 308 ? 28.190 113.195 -57.091 1.00 19.73 291 ALA B O 1
ATOM 4936 N N . TYR B 1 309 ? 28.962 115.178 -57.837 1.00 16.19 292 TYR B N 1
ATOM 4937 C CA . TYR B 1 309 ? 28.292 115.074 -59.128 1.00 16.81 292 TYR B CA 1
ATOM 4938 C C . TYR B 1 309 ? 28.721 113.833 -59.912 1.00 16.52 292 TYR B C 1
ATOM 4939 O O . TYR B 1 309 ? 27.883 113.066 -60.386 1.00 17.51 292 TYR B O 1
ATOM 4948 N N . ALA B 1 310 ? 30.028 113.655 -60.056 1.00 14.73 293 ALA B N 1
ATOM 4949 C CA . ALA B 1 310 ? 30.581 112.480 -60.721 1.00 15.67 293 ALA B CA 1
ATOM 4950 C C . ALA B 1 310 ? 30.039 111.177 -60.133 1.00 19.57 293 ALA B C 1
ATOM 4951 O O . ALA B 1 310 ? 29.659 110.262 -60.872 1.00 14.14 293 ALA B O 1
ATOM 4953 N N . GLN B 1 311 ? 30.022 111.090 -58.804 1.00 20.60 294 GLN B N 1
ATOM 4954 C CA . GLN B 1 311 ? 29.542 109.885 -58.140 1.00 21.67 294 GLN B CA 1
ATOM 4955 C C . GLN B 1 311 ? 28.087 109.626 -58.502 1.00 20.49 294 GLN B C 1
ATOM 4956 O O . GLN B 1 311 ? 27.698 108.484 -58.762 1.00 22.03 294 GLN B O 1
ATOM 4962 N N . ARG B 1 312 ? 27.283 110.686 -58.519 1.00 15.78 295 ARG B N 1
ATOM 4963 C CA . ARG B 1 312 ? 25.891 110.552 -58.917 1.00 16.72 295 ARG B CA 1
ATOM 4964 C C . ARG B 1 312 ? 25.749 109.965 -60.342 1.00 21.56 295 ARG B C 1
ATOM 4965 O O . ARG B 1 312 ? 24.957 109.047 -60.552 1.00 31.15 295 ARG B O 1
ATOM 4973 N N . LEU B 1 313 ? 26.535 110.456 -61.301 1.00 17.38 296 LEU B N 1
ATOM 4974 C CA . LEU B 1 313 ? 26.503 109.912 -62.663 1.00 24.32 296 LEU B CA 1
ATOM 4975 C C . LEU B 1 313 ? 26.854 108.433 -62.715 1.00 26.86 296 LEU B C 1
ATOM 4976 O O . LEU B 1 313 ? 26.155 107.634 -63.345 1.00 29.19 296 LEU B O 1
ATOM 4981 N N . ALA B 1 314 ? 27.965 108.084 -62.079 1.00 25.15 297 ALA B N 1
ATOM 4982 C CA . ALA B 1 314 ? 28.468 106.719 -62.136 1.00 25.27 297 ALA B CA 1
ATOM 4983 C C . ALA B 1 314 ? 27.440 105.725 -61.586 1.00 30.54 297 ALA B C 1
ATOM 4984 O O . ALA B 1 314 ? 27.246 104.648 -62.144 1.00 34.06 297 ALA B O 1
ATOM 4986 N N . ALA B 1 315 ? 26.773 106.117 -60.503 1.00 29.75 298 ALA B N 1
ATOM 4987 C CA . ALA B 1 315 ? 25.730 105.309 -59.885 1.00 27.71 298 ALA B CA 1
ATOM 4988 C C . ALA B 1 315 ? 24.537 105.134 -60.813 1.00 29.24 298 ALA B C 1
ATOM 4989 O O . ALA B 1 315 ? 23.746 104.214 -60.636 1.00 34.57 298 ALA B O 1
ATOM 4991 N N . ALA B 1 316 ? 24.393 106.038 -61.778 1.00 27.53 299 ALA B N 1
ATOM 4992 C CA . ALA B 1 316 ? 23.330 105.936 -62.773 1.00 25.29 299 ALA B CA 1
ATOM 4993 C C . ALA B 1 316 ? 23.838 105.248 -64.027 1.00 23.75 299 ALA B C 1
ATOM 4994 O O . ALA B 1 316 ? 23.217 105.346 -65.087 1.00 25.42 299 ALA B O 1
ATOM 4996 N N . ASP B 1 317 ? 24.987 104.585 -63.907 1.00 25.69 300 ASP B N 1
ATOM 4997 C CA . ASP B 1 317 ? 25.581 103.817 -65.008 1.00 32.75 300 ASP B CA 1
ATOM 4998 C C . ASP B 1 317 ? 26.015 104.644 -66.228 1.00 32.45 300 ASP B C 1
ATOM 4999 O O . ASP B 1 317 ? 26.114 104.124 -67.337 1.00 37.83 300 ASP B O 1
ATOM 5004 N N . THR B 1 318 ? 26.281 105.927 -66.008 1.00 26.35 301 THR B N 1
ATOM 5005 C CA . THR B 1 318 ? 26.820 106.808 -67.033 1.00 23.52 301 THR B CA 1
ATOM 5006 C C . THR B 1 318 ? 28.349 106.852 -66.921 1.00 21.17 301 THR B C 1
ATOM 5007 O O . THR B 1 318 ? 28.885 107.095 -65.841 1.00 22.46 301 THR B O 1
ATOM 5011 N N . ALA B 1 319 ? 29.052 106.613 -68.025 1.00 20.99 302 ALA B N 1
ATOM 5012 C CA . ALA B 1 319 ? 30.520 106.670 -68.022 1.00 22.44 302 ALA B CA 1
ATOM 5013 C C . ALA B 1 319 ? 31.026 108.050 -67.593 1.00 21.99 302 ALA B C 1
ATOM 5014 O O . ALA B 1 319 ? 30.700 109.065 -68.206 1.00 22.59 302 ALA B O 1
ATOM 5016 N N . THR B 1 320 ? 31.824 108.068 -66.530 1.00 23.08 303 THR B N 1
ATOM 5017 C CA . THR B 1 320 ? 32.285 109.306 -65.915 1.00 20.47 303 THR B CA 1
ATOM 5018 C C . THR B 1 320 ? 33.770 109.247 -65.623 1.00 19.66 303 THR B C 1
ATOM 5019 O O . THR B 1 320 ? 34.246 108.311 -64.967 1.00 19.86 303 THR B O 1
ATOM 5023 N N . THR B 1 321 ? 34.503 110.249 -66.095 1.00 18.66 304 THR B N 1
ATOM 5024 C CA . THR B 1 321 ? 35.927 110.338 -65.794 1.00 18.20 304 THR B CA 1
ATOM 5025 C C . THR B 1 321 ? 36.208 111.606 -65.016 1.00 16.00 304 THR B C 1
ATOM 5026 O O . THR B 1 321 ? 35.740 112.686 -65.366 1.00 19.45 304 THR B O 1
ATOM 5030 N N . PHE B 1 322 ? 36.969 111.464 -63.944 1.00 17.32 305 PHE B N 1
ATOM 5031 C CA . PHE B 1 322 ? 37.276 112.586 -63.074 1.00 17.22 305 PHE B CA 1
ATOM 5032 C C . PHE B 1 322 ? 38.796 112.714 -63.024 1.00 16.53 305 PHE B C 1
ATOM 5033 O O . PHE B 1 322 ? 39.478 111.882 -62.425 1.00 15.36 305 PHE B O 1
ATOM 5041 N N . ILE B 1 323 ? 39.318 113.731 -63.702 1.00 11.98 306 ILE B N 1
ATOM 5042 C CA . ILE B 1 323 ? 40.742 114.034 -63.683 1.00 14.67 306 ILE B CA 1
ATOM 5043 C C . ILE B 1 323 ? 41.013 115.125 -62.654 1.00 15.80 306 ILE B C 1
ATOM 5044 O O . ILE B 1 323 ? 40.457 116.240 -62.744 1.00 11.45 306 ILE B O 1
ATOM 5049 N N . GLN B 1 324 ? 41.867 114.814 -61.683 1.00 11.96 307 GLN B N 1
ATOM 5050 C CA . GLN B 1 324 ? 42.229 115.789 -60.669 1.00 11.71 307 GLN B CA 1
ATOM 5051 C C . GLN B 1 324 ? 43.670 116.270 -60.885 1.00 13.90 307 GLN B C 1
ATOM 5052 O O . GLN B 1 324 ? 44.607 115.462 -60.976 1.00 15.47 307 GLN B O 1
ATOM 5058 N N . TYR B 1 325 ? 43.844 117.584 -60.986 1.00 12.79 308 TYR B N 1
ATOM 5059 C CA . TYR B 1 325 ? 45.177 118.164 -61.124 1.00 13.90 308 TYR B CA 1
ATOM 5060 C C . TYR B 1 325 ? 45.738 118.620 -59.775 1.00 15.73 308 TYR B C 1
ATOM 5061 O O . TYR B 1 325 ? 45.268 119.606 -59.181 1.00 13.38 308 TYR B O 1
ATOM 5070 N N . GLN B 1 326 ? 46.745 117.896 -59.294 1.00 17.30 309 GLN B N 1
ATOM 5071 C CA . GLN B 1 326 ? 47.353 118.193 -58.001 1.00 17.63 309 GLN B CA 1
ATOM 5072 C C . GLN B 1 326 ? 48.054 119.552 -58.009 1.00 15.63 309 GLN B C 1
ATOM 5073 O O . GLN B 1 326 ? 48.717 119.920 -58.988 1.00 14.17 309 GLN B O 1
ATOM 5079 N N . GLY B 1 327 ? 47.894 120.292 -56.916 1.00 14.89 310 GLY B N 1
ATOM 5080 C CA . GLY B 1 327 ? 48.544 121.582 -56.755 1.00 14.33 310 GLY B CA 1
ATOM 5081 C C . GLY B 1 327 ? 47.839 122.734 -57.453 1.00 15.33 310 GLY B C 1
ATOM 5082 O O . GLY B 1 327 ? 48.307 123.878 -57.383 1.00 12.91 310 GLY B O 1
ATOM 5083 N N . LEU B 1 328 ? 46.722 122.449 -58.123 1.00 10.79 311 LEU B N 1
ATOM 5084 C CA . LEU B 1 328 ? 46.026 123.486 -58.881 1.00 14.19 311 LEU B CA 1
ATOM 5085 C C . LEU B 1 328 ? 44.814 124.051 -58.140 1.00 13.28 311 LEU B C 1
ATOM 5086 O O . LEU B 1 328 ? 44.157 123.353 -57.352 1.00 13.47 311 LEU B O 1
ATOM 5091 N N . ASN B 1 329 ? 44.514 125.318 -58.408 1.00 10.64 312 ASN B N 1
ATOM 5092 C CA . ASN B 1 329 ? 43.315 125.939 -57.863 1.00 13.69 312 ASN B CA 1
ATOM 5093 C C . ASN B 1 329 ? 42.210 126.115 -58.905 1.00 15.01 312 ASN B C 1
ATOM 5094 O O . ASN B 1 329 ? 42.150 125.404 -59.917 1.00 14.94 312 ASN B O 1
ATOM 5099 N N . HIS B 1 330 ? 41.344 127.089 -58.649 1.00 16.16 313 HIS B N 1
ATOM 5100 C CA . HIS B 1 330 ? 40.209 127.384 -59.518 1.00 15.90 313 HIS B CA 1
ATOM 5101 C C . HIS B 1 330 ? 40.662 128.154 -60.741 1.00 17.59 313 HIS B C 1
ATOM 5102 O O . HIS B 1 330 ? 41.660 128.877 -60.682 1.00 18.93 313 HIS B O 1
ATOM 5109 N N . ALA B 1 331 ? 39.932 127.976 -61.845 1.00 17.54 314 ALA B N 1
ATOM 5110 C CA . ALA B 1 331 ? 40.008 128.863 -63.009 1.00 18.95 314 ALA B CA 1
ATOM 5111 C C . ALA B 1 331 ? 41.325 128.825 -63.787 1.00 18.18 314 ALA B C 1
ATOM 5112 O O . ALA B 1 331 ? 41.680 129.798 -64.461 1.00 19.06 314 ALA B O 1
ATOM 5114 N N . PHE B 1 332 ? 42.032 127.701 -63.728 1.00 19.25 315 PHE B N 1
ATOM 5115 C CA . PHE B 1 332 ? 43.367 127.623 -64.328 1.00 16.03 315 PHE B CA 1
ATOM 5116 C C . PHE B 1 332 ? 43.389 127.300 -65.827 1.00 16.02 315 PHE B C 1
ATOM 5117 O O . PHE B 1 332 ? 44.345 127.647 -66.520 1.00 17.86 315 PHE B O 1
ATOM 5125 N N . ALA B 1 333 ? 42.358 126.615 -66.317 1.00 12.08 316 ALA B N 1
ATOM 5126 C CA . ALA B 1 333 ? 42.415 125.988 -67.643 1.00 9.94 316 ALA B CA 1
ATOM 5127 C C . ALA B 1 333 ? 42.714 126.898 -68.848 1.00 14.00 316 ALA B C 1
ATOM 5128 O O . ALA B 1 333 ? 43.445 126.486 -69.751 1.00 19.46 316 ALA B O 1
ATOM 5130 N N . PRO B 1 334 ? 42.145 128.119 -68.886 1.00 15.79 317 PRO B N 1
ATOM 5131 C CA . PRO B 1 334 ? 42.441 128.917 -70.084 1.00 17.24 317 PRO B CA 1
ATOM 5132 C C . PRO B 1 334 ? 43.870 129.432 -70.103 1.00 16.89 317 PRO B C 1
ATOM 5133 O O . PRO B 1 334 ? 44.349 129.835 -71.160 1.00 17.62 317 PRO B O 1
ATOM 5137 N N . LEU B 1 335 ? 44.536 129.404 -68.953 1.00 15.76 318 LEU B N 1
ATOM 5138 C CA . LEU B 1 335 ? 45.889 129.949 -68.830 1.00 14.79 318 LEU B CA 1
ATOM 5139 C C . LEU B 1 335 ? 46.945 129.019 -69.445 1.00 16.85 318 LEU B C 1
ATOM 5140 O O . LEU B 1 335 ? 47.930 128.646 -68.791 1.00 15.88 318 LEU B O 1
ATOM 5145 N N . VAL B 1 336 ? 46.740 128.672 -70.715 1.00 14.40 319 VAL B N 1
ATOM 5146 C CA . VAL B 1 336 ? 47.616 127.737 -71.412 1.00 15.28 319 VAL B CA 1
ATOM 5147 C C . VAL B 1 336 ? 49.078 128.212 -71.550 1.00 17.77 319 VAL B C 1
ATOM 5148 O O . VAL B 1 336 ? 49.968 127.404 -71.819 1.00 22.51 319 VAL B O 1
ATOM 5152 N N . ASP B 1 337 ? 49.332 129.504 -71.356 1.00 15.34 320 ASP B N 1
ATOM 5153 C CA . ASP B 1 337 ? 50.708 130.000 -71.391 1.00 14.05 320 ASP B CA 1
ATOM 5154 C C . ASP B 1 337 ? 51.317 130.068 -70.005 1.00 20.21 320 ASP B C 1
ATOM 5155 O O . ASP B 1 337 ? 52.375 130.670 -69.819 1.00 23.13 320 ASP B O 1
ATOM 5160 N N . GLN B 1 338 ? 50.654 129.455 -69.031 1.00 19.54 321 GLN B N 1
ATOM 5161 C CA . GLN B 1 338 ? 51.125 129.535 -67.656 1.00 16.02 321 GLN B CA 1
ATOM 5162 C C . GLN B 1 338 ? 51.346 128.170 -67.015 1.00 16.27 321 GLN B C 1
ATOM 5163 O O . GLN B 1 338 ? 52.221 128.023 -66.165 1.00 19.22 321 GLN B O 1
ATOM 5169 N N . TYR B 1 339 ? 50.562 127.178 -67.433 1.00 14.39 322 TYR B N 1
ATOM 5170 C CA . TYR B 1 339 ? 50.557 125.865 -66.788 1.00 13.93 322 TYR B CA 1
ATOM 5171 C C . TYR B 1 339 ? 50.531 124.751 -67.806 1.00 14.53 322 TYR B C 1
ATOM 5172 O O . TYR B 1 339 ? 49.730 124.795 -68.752 1.00 13.96 322 TYR B O 1
ATOM 5181 N N . TRP B 1 340 ? 51.367 123.733 -67.612 1.00 16.13 323 TRP B N 1
ATOM 5182 C CA . TRP B 1 340 ? 51.280 122.570 -68.483 1.00 18.53 323 TRP B CA 1
ATOM 5183 C C . TRP B 1 340 ? 49.923 121.892 -68.306 1.00 16.91 323 TRP B C 1
ATOM 5184 O O . TRP B 1 340 ? 49.357 121.370 -69.268 1.00 13.75 323 TRP B O 1
ATOM 5195 N N . GLN B 1 341 ? 49.393 121.921 -67.084 1.00 11.04 324 GLN B N 1
ATOM 5196 C CA . GLN B 1 341 ? 48.084 121.324 -66.823 1.00 16.15 324 GLN B CA 1
ATOM 5197 C C . GLN B 1 341 ? 46.960 121.940 -67.687 1.00 19.43 324 GLN B C 1
ATOM 5198 O O . GLN B 1 341 ? 45.997 121.257 -68.047 1.00 16.69 324 GLN B O 1
ATOM 5204 N N . SER B 1 342 ? 47.097 123.220 -68.031 1.00 21.02 325 SER B N 1
ATOM 5205 C CA . SER B 1 342 ? 46.181 123.855 -68.970 1.00 18.75 325 SER B CA 1
ATOM 5206 C C . SER B 1 342 ? 46.315 123.248 -70.368 1.00 18.50 325 SER B C 1
ATOM 5207 O O . SER B 1 342 ? 45.311 122.948 -71.024 1.00 14.40 325 SER B O 1
ATOM 5210 N N . GLN B 1 343 ? 47.548 123.064 -70.825 1.00 18.24 326 GLN B N 1
ATOM 5211 C CA . GLN B 1 343 ? 47.753 122.432 -72.120 1.00 18.80 326 GLN B CA 1
ATOM 5212 C C . GLN B 1 343 ? 47.196 121.017 -72.081 1.00 16.62 326 GLN B C 1
ATOM 5213 O O . GLN B 1 343 ? 46.664 120.517 -73.086 1.00 12.73 326 GLN B O 1
ATOM 5219 N N . ASP B 1 344 ? 47.317 120.377 -70.918 1.00 13.43 327 ASP B N 1
ATOM 5220 C CA . ASP B 1 344 ? 46.833 119.011 -70.764 1.00 14.22 327 ASP B CA 1
ATOM 5221 C C . ASP B 1 344 ? 45.320 118.957 -70.927 1.00 13.63 327 ASP B C 1
ATOM 5222 O O . ASP B 1 344 ? 44.804 118.062 -71.606 1.00 13.01 327 ASP B O 1
ATOM 5227 N N . VAL B 1 345 ? 44.623 119.919 -70.319 1.00 13.66 328 VAL B N 1
ATOM 5228 C CA . VAL B 1 345 ? 43.169 120.040 -70.450 1.00 10.31 328 VAL B CA 1
ATOM 5229 C C . VAL B 1 345 ? 42.791 120.198 -71.913 1.00 12.43 328 VAL B C 1
ATOM 5230 O O . VAL B 1 345 ? 41.840 119.578 -72.390 1.00 15.23 328 VAL B O 1
ATOM 5234 N N . ALA B 1 346 ? 43.555 121.026 -72.619 1.00 16.58 329 ALA B N 1
ATOM 5235 C CA . ALA B 1 346 ? 43.374 121.206 -74.056 1.00 17.99 329 ALA B CA 1
ATOM 5236 C C . ALA B 1 346 ? 43.466 119.872 -74.790 1.00 17.12 329 ALA B C 1
ATOM 5237 O O . ALA B 1 346 ? 42.636 119.584 -75.652 1.00 18.17 329 ALA B O 1
ATOM 5239 N N . GLN B 1 347 ? 44.468 119.066 -74.438 1.00 12.58 330 GLN B N 1
ATOM 5240 C CA . GLN B 1 347 ? 44.642 117.744 -75.029 1.00 14.34 330 GLN B CA 1
ATOM 5241 C C . GLN B 1 347 ? 43.487 116.796 -74.715 1.00 17.09 330 GLN B C 1
ATOM 5242 O O . GLN B 1 347 ? 42.968 116.136 -75.614 1.00 20.26 330 GLN B O 1
ATOM 5248 N N . VAL B 1 348 ? 43.105 116.715 -73.442 1.00 15.36 331 VAL B N 1
ATOM 5249 C CA . VAL B 1 348 ? 42.005 115.845 -73.012 1.00 15.14 331 VAL B CA 1
ATOM 5250 C C . VAL B 1 348 ? 40.733 116.130 -73.801 1.00 16.63 331 VAL B C 1
ATOM 5251 O O . VAL B 1 348 ? 40.093 115.212 -74.319 1.00 15.16 331 VAL B O 1
ATOM 5263 N N . ALA B 1 350 ? 40.383 117.808 -76.752 1.00 11.85 333 ALA B N 1
ATOM 5264 C CA . ALA B 1 350 ? 40.596 117.476 -78.170 1.00 12.83 333 ALA B CA 1
ATOM 5265 C C . ALA B 1 350 ? 40.435 115.976 -78.384 1.00 15.04 333 ALA B C 1
ATOM 5266 O O . ALA B 1 350 ? 39.711 115.548 -79.286 1.00 16.45 333 ALA B O 1
ATOM 5268 N N . ALA B 1 351 ? 41.090 115.191 -77.531 1.00 13.27 334 ALA B N 1
ATOM 5269 C CA . ALA B 1 351 ? 41.007 113.736 -77.600 1.00 17.00 334 ALA B CA 1
ATOM 5270 C C . ALA B 1 351 ? 39.571 113.247 -77.469 1.00 15.51 334 ALA B C 1
ATOM 5271 O O . ALA B 1 351 ? 39.189 112.256 -78.081 1.00 17.35 334 ALA B O 1
ATOM 5273 N N . ALA B 1 352 ? 38.775 113.944 -76.670 1.00 13.25 335 ALA B N 1
ATOM 5274 C CA . ALA B 1 352 ? 37.398 113.533 -76.461 1.00 14.43 335 ALA B CA 1
ATOM 5275 C C . ALA B 1 352 ? 36.545 113.788 -77.704 1.00 16.23 335 ALA B C 1
ATOM 5276 O O . ALA B 1 352 ? 35.468 113.213 -77.843 1.00 21.29 335 ALA B O 1
ATOM 5278 N N . LEU B 1 353 ? 37.036 114.626 -78.611 1.00 14.23 336 LEU B N 1
ATOM 5279 C CA . LEU B 1 353 ? 36.239 115.029 -79.763 1.00 16.87 336 LEU B CA 1
ATOM 5280 C C . LEU B 1 353 ? 36.513 114.224 -81.030 1.00 25.78 336 LEU B C 1
ATOM 5281 O O . LEU B 1 353 ? 35.630 114.075 -81.872 1.00 30.62 336 LEU B O 1
ATOM 5286 N N . ILE B 1 354 ? 37.732 113.715 -81.179 1.00 30.51 337 ILE B N 1
ATOM 5287 C CA . ILE B 1 354 ? 38.131 113.043 -82.420 1.00 32.66 337 ILE B CA 1
ATOM 5288 C C . ILE B 1 354 ? 37.593 111.612 -82.551 1.00 34.36 337 ILE B C 1
ATOM 5289 O O . ILE B 1 354 ? 37.192 110.987 -81.565 1.00 35.41 337 ILE B O 1
ATOM 5294 N N . GLN C 1 16 ? 49.574 147.200 -126.869 1.00 87.20 -1 GLN C N 1
ATOM 5295 C CA . GLN C 1 16 ? 49.884 148.389 -126.078 1.00 90.00 -1 GLN C CA 1
ATOM 5296 C C . GLN C 1 16 ? 51.106 148.195 -125.171 1.00 92.72 -1 GLN C C 1
ATOM 5297 O O . GLN C 1 16 ? 51.072 148.530 -123.983 1.00 94.29 -1 GLN C O 1
ATOM 5303 N N . GLY C 1 17 ? 52.187 147.668 -125.741 1.00 90.90 0 GLY C N 1
ATOM 5304 C CA . GLY C 1 17 ? 53.357 147.293 -124.962 1.00 87.24 0 GLY C CA 1
ATOM 5305 C C . GLY C 1 17 ? 53.306 145.822 -124.582 1.00 80.12 0 GLY C C 1
ATOM 5306 O O . GLY C 1 17 ? 54.319 145.225 -124.207 1.00 76.62 0 GLY C O 1
ATOM 5315 N N . PRO C 1 19 ? 53.475 142.118 -125.234 1.00 76.38 2 PRO C N 1
ATOM 5316 C CA . PRO C 1 19 ? 54.142 141.249 -126.218 1.00 70.44 2 PRO C CA 1
ATOM 5317 C C . PRO C 1 19 ? 53.189 140.237 -126.863 1.00 59.48 2 PRO C C 1
ATOM 5318 O O . PRO C 1 19 ? 52.173 139.855 -126.278 1.00 51.58 2 PRO C O 1
ATOM 5322 N N . THR C 1 20 ? 53.523 139.810 -128.073 1.00 56.46 3 THR C N 1
ATOM 5323 C CA . THR C 1 20 ? 52.681 138.869 -128.792 1.00 52.30 3 THR C CA 1
ATOM 5324 C C . THR C 1 20 ? 52.809 137.462 -128.213 1.00 44.43 3 THR C C 1
ATOM 5325 O O . THR C 1 20 ? 53.908 136.910 -128.123 1.00 38.14 3 THR C O 1
ATOM 5329 N N . ILE C 1 21 ? 51.677 136.890 -127.815 1.00 41.99 4 ILE C N 1
ATOM 5330 C CA . ILE C 1 21 ? 51.674 135.551 -127.241 1.00 42.15 4 ILE C CA 1
ATOM 5331 C C . ILE C 1 21 ? 51.426 134.493 -128.327 1.00 37.70 4 ILE C C 1
ATOM 5332 O O . ILE C 1 21 ? 50.513 134.621 -129.154 1.00 32.89 4 ILE C O 1
ATOM 5337 N N . ASN C 1 22 ? 52.266 133.464 -128.336 1.00 37.86 5 ASN C N 1
ATOM 5338 C CA . ASN C 1 22 ? 52.161 132.414 -129.339 1.00 37.47 5 ASN C CA 1
ATOM 5339 C C . ASN C 1 22 ? 51.217 131.312 -128.905 1.00 29.08 5 ASN C C 1
ATOM 5340 O O . ASN C 1 22 ? 51.642 130.322 -128.322 1.00 25.29 5 ASN C O 1
ATOM 5345 N N . SER C 1 23 ? 49.933 131.486 -129.190 1.00 28.83 6 SER C N 1
ATOM 5346 C CA . SER C 1 23 ? 48.948 130.493 -128.790 1.00 29.31 6 SER C CA 1
ATOM 5347 C C . SER C 1 23 ? 48.980 129.281 -129.719 1.00 26.87 6 SER C C 1
ATOM 5348 O O . SER C 1 23 ? 49.458 129.355 -130.852 1.00 29.69 6 SER C O 1
ATOM 5351 N N . ILE C 1 24 ? 48.494 128.157 -129.220 1.00 19.43 7 ILE C N 1
ATOM 5352 C CA . ILE C 1 24 ? 48.522 126.930 -129.982 1.00 16.96 7 ILE C CA 1
ATOM 5353 C C . ILE C 1 24 ? 47.115 126.396 -130.229 1.00 18.11 7 ILE C C 1
ATOM 5354 O O . ILE C 1 24 ? 46.385 126.060 -129.283 1.00 18.06 7 ILE C O 1
ATOM 5359 N N . GLN C 1 25 ? 46.742 126.319 -131.505 1.00 16.75 8 GLN C N 1
ATOM 5360 C CA . GLN C 1 25 ? 45.420 125.851 -131.880 1.00 12.63 8 GLN C CA 1
ATOM 5361 C C . GLN C 1 25 ? 45.474 124.440 -132.443 1.00 14.26 8 GLN C C 1
ATOM 5362 O O . GLN C 1 25 ? 46.165 124.169 -133.425 1.00 19.27 8 GLN C O 1
ATOM 5368 N N . THR C 1 26 ? 44.749 123.533 -131.798 1.00 16.37 9 THR C N 1
ATOM 5369 C CA . THR C 1 26 ? 44.652 122.154 -132.258 1.00 14.86 9 THR C CA 1
ATOM 5370 C C . THR C 1 26 ? 43.227 121.633 -132.084 1.00 13.28 9 THR C C 1
ATOM 5371 O O . THR C 1 26 ? 42.313 122.351 -131.653 1.00 12.80 9 THR C O 1
ATOM 5375 N N . THR C 1 27 ? 43.064 120.361 -132.406 1.00 11.47 10 THR C N 1
ATOM 5376 C CA . THR C 1 27 ? 41.789 119.693 -132.280 1.00 14.03 10 THR C CA 1
ATOM 5377 C C . THR C 1 27 ? 41.957 118.516 -131.314 1.00 16.42 10 THR C C 1
ATOM 5378 O O . THR C 1 27 ? 42.930 117.757 -131.411 1.00 15.66 10 THR C O 1
ATOM 5382 N N . VAL C 1 28 ? 41.045 118.386 -130.355 1.00 9.59 11 VAL C N 1
ATOM 5383 C CA . VAL C 1 28 ? 40.985 117.174 -129.555 1.00 14.25 11 VAL C CA 1
ATOM 5384 C C . VAL C 1 28 ? 39.539 116.725 -129.498 1.00 17.27 11 VAL C C 1
ATOM 5385 O O . VAL C 1 28 ? 38.678 117.448 -129.012 1.00 18.52 11 VAL C O 1
ATOM 5389 N N . ASN C 1 29 ? 39.282 115.535 -130.026 1.00 23.89 12 ASN C N 1
ATOM 5390 C CA . ASN C 1 29 ? 37.939 114.964 -130.075 1.00 21.26 12 ASN C CA 1
ATOM 5391 C C . ASN C 1 29 ? 36.862 115.911 -130.587 1.00 17.81 12 ASN C C 1
ATOM 5392 O O . ASN C 1 29 ? 35.766 115.967 -130.042 1.00 23.07 12 ASN C O 1
ATOM 5397 N N . GLY C 1 30 ? 37.184 116.654 -131.642 1.00 17.36 13 GLY C N 1
ATOM 5398 C CA . GLY C 1 30 ? 36.239 117.586 -132.231 1.00 12.38 13 GLY C CA 1
ATOM 5399 C C . GLY C 1 30 ? 36.263 118.955 -131.577 1.00 13.79 13 GLY C C 1
ATOM 5400 O O . GLY C 1 30 ? 35.704 119.910 -132.111 1.00 15.91 13 GLY C O 1
ATOM 5401 N N . VAL C 1 31 ? 36.897 119.069 -130.417 1.00 8.29 14 VAL C N 1
ATOM 5402 C CA . VAL C 1 31 ? 36.970 120.370 -129.776 1.00 10.67 14 VAL C CA 1
ATOM 5403 C C . VAL C 1 31 ? 38.128 121.169 -130.364 1.00 14.50 14 VAL C C 1
ATOM 5404 O O . VAL C 1 31 ? 39.235 120.643 -130.516 1.00 17.09 14 VAL C O 1
ATOM 5408 N N . VAL C 1 32 ? 37.872 122.425 -130.727 1.00 14.01 15 VAL C N 1
ATOM 5409 C CA . VAL C 1 32 ? 38.966 123.319 -131.074 1.00 11.36 15 VAL C CA 1
ATOM 5410 C C . VAL C 1 32 ? 39.595 123.814 -129.775 1.00 14.02 15 VAL C C 1
ATOM 5411 O O . VAL C 1 32 ? 38.983 124.563 -129.003 1.00 11.58 15 VAL C O 1
ATOM 5415 N N . LYS C 1 33 ? 40.818 123.361 -129.531 1.00 16.63 16 LYS C N 1
ATOM 5416 C CA . LYS C 1 33 ? 41.520 123.685 -128.302 1.00 16.74 16 LYS C CA 1
ATOM 5417 C C . LYS C 1 33 ? 42.573 124.750 -128.586 1.00 15.41 16 LYS C C 1
ATOM 5418 O O . LYS C 1 33 ? 43.384 124.618 -129.512 1.00 10.49 16 LYS C O 1
ATOM 5424 N N . ILE C 1 34 ? 42.527 125.821 -127.805 1.00 18.33 17 ILE C N 1
ATOM 5425 C CA . ILE C 1 34 ? 43.460 126.922 -127.979 1.00 19.23 17 ILE C CA 1
ATOM 5426 C C . ILE C 1 34 ? 44.170 127.169 -126.656 1.00 17.23 17 ILE C C 1
ATOM 5427 O O . ILE C 1 34 ? 43.551 127.570 -125.658 1.00 14.63 17 ILE C O 1
ATOM 5432 N N . VAL C 1 35 ? 45.471 126.908 -126.646 1.00 14.93 18 VAL C N 1
ATOM 5433 C CA . VAL C 1 35 ? 46.249 127.067 -125.429 1.00 17.15 18 VAL C CA 1
ATOM 5434 C C . VAL C 1 35 ? 47.004 128.379 -125.519 1.00 18.14 18 VAL C C 1
ATOM 5435 O O . VAL C 1 35 ? 47.616 128.671 -126.546 1.00 17.46 18 VAL C O 1
ATOM 5439 N N . LYS C 1 36 ? 46.931 129.180 -124.459 1.00 18.11 19 LYS C N 1
ATOM 5440 C CA . LYS C 1 36 ? 47.605 130.465 -124.442 1.00 9.10 19 LYS C CA 1
ATOM 5441 C C . LYS C 1 36 ? 48.534 130.549 -123.247 1.00 11.95 19 LYS C C 1
ATOM 5442 O O . LYS C 1 36 ? 48.082 130.695 -122.112 1.00 16.40 19 LYS C O 1
ATOM 5448 N N . PRO C 1 37 ? 49.844 130.446 -123.492 1.00 12.99 20 PRO C N 1
ATOM 5449 C CA . PRO C 1 37 ? 50.822 130.478 -122.396 1.00 16.19 20 PRO C CA 1
ATOM 5450 C C . PRO C 1 37 ? 50.894 131.872 -121.788 1.00 16.99 20 PRO C C 1
ATOM 5451 O O . PRO C 1 37 ? 50.550 132.829 -122.487 1.00 19.21 20 PRO C O 1
ATOM 5455 N N . PHE C 1 38 ? 51.309 131.997 -120.527 1.00 14.49 21 PHE C N 1
ATOM 5456 C CA . PHE C 1 38 ? 51.298 133.317 -119.899 1.00 14.84 21 PHE C CA 1
ATOM 5457 C C . PHE C 1 38 ? 52.480 134.152 -120.362 1.00 16.55 21 PHE C C 1
ATOM 5458 O O . PHE C 1 38 ? 52.440 135.383 -120.322 1.00 23.85 21 PHE C O 1
ATOM 5466 N N . ASN C 1 39 ? 53.529 133.474 -120.804 1.00 15.86 22 ASN C N 1
ATOM 5467 C CA . ASN C 1 39 ? 54.566 134.124 -121.586 1.00 21.62 22 ASN C CA 1
ATOM 5468 C C . ASN C 1 39 ? 55.165 133.131 -122.585 1.00 26.34 22 ASN C C 1
ATOM 5469 O O . ASN C 1 39 ? 54.845 131.939 -122.544 1.00 26.88 22 ASN C O 1
ATOM 5474 N N . ASN C 1 40 ? 56.025 133.611 -123.476 1.00 30.21 23 ASN C N 1
ATOM 5475 C CA . ASN C 1 40 ? 56.526 132.768 -124.557 1.00 32.34 23 ASN C CA 1
ATOM 5476 C C . ASN C 1 40 ? 57.687 131.865 -124.147 1.00 38.64 23 ASN C C 1
ATOM 5477 O O . ASN C 1 40 ? 58.304 131.212 -124.991 1.00 41.72 23 ASN C O 1
ATOM 5482 N N . ASP C 1 41 ? 57.954 131.808 -122.844 1.00 39.87 24 ASP C N 1
ATOM 5483 C CA . ASP C 1 41 ? 59.076 131.043 -122.310 1.00 41.51 24 ASP C CA 1
ATOM 5484 C C . ASP C 1 41 ? 58.621 129.816 -121.532 1.00 35.05 24 ASP C C 1
ATOM 5485 O O . ASP C 1 41 ? 59.302 128.790 -121.522 1.00 38.13 24 ASP C O 1
ATOM 5490 N N . ILE C 1 42 ? 57.465 129.928 -120.883 1.00 28.27 25 ILE C N 1
ATOM 5491 C CA . ILE C 1 42 ? 56.901 128.820 -120.122 1.00 20.88 25 ILE C CA 1
ATOM 5492 C C . ILE C 1 42 ? 55.630 128.338 -120.815 1.00 18.07 25 ILE C C 1
ATOM 5493 O O . ILE C 1 42 ? 54.732 129.130 -121.083 1.00 17.36 25 ILE C O 1
ATOM 5498 N N . ALA C 1 43 ? 55.567 127.044 -121.112 1.00 18.79 26 ALA C N 1
ATOM 5499 C CA . ALA C 1 43 ? 54.452 126.465 -121.863 1.00 18.00 26 ALA C CA 1
ATOM 5500 C C . ALA C 1 43 ? 53.289 126.023 -120.973 1.00 16.66 26 ALA C C 1
ATOM 5501 O O . ALA C 1 43 ? 52.153 125.898 -121.436 1.00 15.98 26 ALA C O 1
ATOM 5503 N N . GLY C 1 44 ? 53.578 125.762 -119.704 1.00 17.69 27 GLY C N 1
ATOM 5504 C CA . GLY C 1 44 ? 52.576 125.238 -118.797 1.00 16.06 27 GLY C CA 1
ATOM 5505 C C . GLY C 1 44 ? 53.201 124.747 -117.504 1.00 17.32 27 GLY C C 1
ATOM 5506 O O . GLY C 1 44 ? 54.412 124.880 -117.303 1.00 19.45 27 GLY C O 1
ATOM 5507 N N . GLU C 1 45 ? 52.363 124.207 -116.621 1.00 15.84 28 GLU C N 1
ATOM 5508 C CA . GLU C 1 45 ? 52.801 123.549 -115.392 1.00 16.02 28 GLU C CA 1
ATOM 5509 C C . GLU C 1 45 ? 53.397 124.464 -114.316 1.00 18.52 28 GLU C C 1
ATOM 5510 O O . GLU C 1 45 ? 54.078 123.993 -113.403 1.00 20.59 28 GLU C O 1
ATOM 5516 N N . GLN C 1 46 ? 53.129 125.761 -114.410 1.00 12.09 29 GLN C N 1
ATOM 5517 C CA . GLN C 1 46 ? 53.347 126.649 -113.270 1.00 12.26 29 GLN C CA 1
ATOM 5518 C C . GLN C 1 46 ? 52.441 127.881 -113.348 1.00 13.43 29 GLN C C 1
ATOM 5519 O O . GLN C 1 46 ? 51.967 128.246 -114.422 1.00 16.01 29 GLN C O 1
ATOM 5525 N N . PHE C 1 47 ? 52.207 128.515 -112.206 1.00 13.07 30 PHE C N 1
ATOM 5526 C CA . PHE C 1 47 ? 51.342 129.685 -112.146 1.00 13.08 30 PHE C CA 1
ATOM 5527 C C . PHE C 1 47 ? 51.979 130.868 -112.845 1.00 14.82 30 PHE C C 1
ATOM 5528 O O . PHE C 1 47 ? 53.196 131.043 -112.785 1.00 16.17 30 PHE C O 1
ATOM 5536 N N . ASP C 1 48 ? 51.140 131.672 -113.499 1.00 15.59 31 ASP C N 1
ATOM 5537 C CA . ASP C 1 48 ? 51.509 133.005 -113.939 1.00 15.65 31 ASP C CA 1
ATOM 5538 C C . ASP C 1 48 ? 51.889 133.763 -112.672 1.00 16.77 31 ASP C C 1
ATOM 5539 O O . ASP C 1 48 ? 51.109 133.829 -111.721 1.00 15.00 31 ASP C O 1
ATOM 5544 N N . PRO C 1 49 ? 53.096 134.339 -112.658 1.00 19.18 32 PRO C N 1
ATOM 5545 C CA . PRO C 1 49 ? 53.617 135.062 -111.496 1.00 18.14 32 PRO C CA 1
ATOM 5546 C C . PRO C 1 49 ? 52.650 136.108 -110.947 1.00 16.53 32 PRO C C 1
ATOM 5547 O O . PRO C 1 49 ? 52.660 136.326 -109.735 1.00 16.25 32 PRO C O 1
ATOM 5551 N N . HIS C 1 50 ? 51.838 136.737 -111.797 1.00 13.67 33 HIS C N 1
ATOM 5552 C CA . HIS C 1 50 ? 50.836 137.681 -111.292 1.00 15.79 33 HIS C CA 1
ATOM 5553 C C . HIS C 1 50 ? 49.803 136.944 -110.433 1.00 13.49 33 HIS C C 1
ATOM 5554 O O . HIS C 1 50 ? 49.397 137.433 -109.391 1.00 12.93 33 HIS C O 1
ATOM 5561 N N . VAL C 1 51 ? 49.393 135.756 -110.865 1.00 14.73 34 VAL C N 1
ATOM 5562 C CA . VAL C 1 51 ? 48.486 134.943 -110.066 1.00 13.73 34 VAL C CA 1
ATOM 5563 C C . VAL C 1 51 ? 49.137 134.459 -108.766 1.00 16.09 34 VAL C C 1
ATOM 5564 O O . VAL C 1 51 ? 48.506 134.497 -107.696 1.00 13.02 34 VAL C O 1
ATOM 5568 N N . LEU C 1 52 ? 50.394 134.015 -108.863 1.00 19.44 35 LEU C N 1
ATOM 5569 C CA . LEU C 1 52 ? 51.094 133.369 -107.741 1.00 17.21 35 LEU C CA 1
ATOM 5570 C C . LEU C 1 52 ? 51.135 134.247 -106.504 1.00 20.92 35 LEU C C 1
ATOM 5571 O O . LEU C 1 52 ? 50.929 133.774 -105.382 1.00 21.83 35 LEU C O 1
ATOM 5576 N N . GLN C 1 53 ? 51.384 135.533 -106.710 1.00 21.85 36 GLN C N 1
ATOM 5577 C CA . GLN C 1 53 ? 51.572 136.429 -105.580 1.00 21.69 36 GLN C CA 1
ATOM 5578 C C . GLN C 1 53 ? 50.266 136.755 -104.862 1.00 18.53 36 GLN C C 1
ATOM 5579 O O . GLN C 1 53 ? 50.285 137.345 -103.787 1.00 24.37 36 GLN C O 1
ATOM 5585 N N . THR C 1 54 ? 49.137 136.362 -105.446 1.00 16.52 37 THR C N 1
ATOM 5586 C CA . THR C 1 54 ? 47.853 136.482 -104.756 1.00 14.93 37 THR C CA 1
ATOM 5587 C C . THR C 1 54 ? 47.552 135.241 -103.922 1.00 19.29 37 THR C C 1
ATOM 5588 O O . THR C 1 54 ? 46.568 135.220 -103.179 1.00 18.52 37 THR C O 1
ATOM 5592 N N . LEU C 1 55 ? 48.399 134.216 -104.036 1.00 20.07 38 LEU C N 1
ATOM 5593 C CA . LEU C 1 55 ? 48.102 132.919 -103.421 1.00 17.79 38 LEU C CA 1
ATOM 5594 C C . LEU C 1 55 ? 48.952 132.583 -102.194 1.00 23.57 38 LEU C C 1
ATOM 5595 O O . LEU C 1 55 ? 48.992 131.432 -101.759 1.00 23.00 38 LEU C O 1
ATOM 5600 N N . THR C 1 56 ? 49.614 133.592 -101.636 1.00 27.98 39 THR C N 1
ATOM 5601 C CA . THR C 1 56 ? 50.498 133.409 -100.481 1.00 29.81 39 THR C CA 1
ATOM 5602 C C . THR C 1 56 ? 49.827 132.655 -99.314 1.00 27.27 39 THR C C 1
ATOM 5603 O O . THR C 1 56 ? 50.412 131.717 -98.759 1.00 28.03 39 THR C O 1
ATOM 5607 N N . ALA C 1 57 ? 48.604 133.058 -98.962 1.00 20.40 40 ALA C N 1
ATOM 5608 C CA . ALA C 1 57 ? 47.815 132.391 -97.918 1.00 16.63 40 ALA C CA 1
ATOM 5609 C C . ALA C 1 57 ? 47.755 130.886 -98.108 1.00 20.44 40 ALA C C 1
ATOM 5610 O O . ALA C 1 57 ? 47.664 130.138 -97.135 1.00 22.19 40 ALA C O 1
ATOM 5612 N N . PHE C 1 58 ? 47.792 130.444 -99.363 1.00 15.04 41 PHE C N 1
ATOM 5613 C CA . PHE C 1 58 ? 47.619 129.029 -99.665 1.00 16.35 41 PHE C CA 1
ATOM 5614 C C . PHE C 1 58 ? 48.874 128.168 -99.461 1.00 18.61 41 PHE C C 1
ATOM 5615 O O . PHE C 1 58 ? 48.922 127.025 -99.913 1.00 19.62 41 PHE C O 1
ATOM 5623 N N . LYS C 1 59 ? 49.878 128.712 -98.774 1.00 19.04 42 LYS C N 1
ATOM 5624 C CA . LYS C 1 59 ? 51.019 127.911 -98.339 1.00 19.93 42 LYS C CA 1
ATOM 5625 C C . LYS C 1 59 ? 50.563 127.017 -97.198 1.00 19.36 42 LYS C C 1
ATOM 5626 O O . LYS C 1 59 ? 51.195 126.004 -96.887 1.00 18.95 42 LYS C O 1
ATOM 5632 N N . GLN C 1 60 ? 49.447 127.405 -96.582 1.00 20.94 43 GLN C N 1
ATOM 5633 C CA . GLN C 1 60 ? 48.824 126.623 -95.528 1.00 19.33 43 GLN C CA 1
ATOM 5634 C C . GLN C 1 60 ? 47.416 126.312 -95.996 1.00 18.30 43 GLN C C 1
ATOM 5635 O O . GLN C 1 60 ? 46.897 127.013 -96.863 1.00 18.38 43 GLN C O 1
ATOM 5641 N N . PRO C 1 61 ? 46.796 125.255 -95.443 1.00 19.70 44 PRO C N 1
ATOM 5642 C CA . PRO C 1 61 ? 45.396 124.965 -95.780 1.00 16.58 44 PRO C CA 1
ATOM 5643 C C . PRO C 1 61 ? 44.503 126.166 -95.487 1.00 17.68 44 PRO C C 1
ATOM 5644 O O . PRO C 1 61 ? 44.763 126.913 -94.545 1.00 20.41 44 PRO C O 1
ATOM 5648 N N . ALA C 1 62 ? 43.464 126.349 -96.288 1.00 19.79 45 ALA C N 1
ATOM 5649 C CA . ALA C 1 62 ? 42.575 127.486 -96.123 1.00 23.59 45 ALA C CA 1
ATOM 5650 C C . ALA C 1 62 ? 41.485 127.142 -95.128 1.00 26.19 45 ALA C C 1
ATOM 5651 O O . ALA C 1 62 ? 41.116 125.979 -94.973 1.00 27.70 45 ALA C O 1
ATOM 5653 N N . ILE C 1 63 ? 40.975 128.156 -94.445 1.00 27.15 46 ILE C N 1
ATOM 5654 C CA . ILE C 1 63 ? 39.832 127.962 -93.567 1.00 27.10 46 ILE C CA 1
ATOM 5655 C C . ILE C 1 63 ? 38.608 128.629 -94.186 1.00 26.06 46 ILE C C 1
ATOM 5656 O O . ILE C 1 63 ? 38.523 129.856 -94.264 1.00 26.11 46 ILE C O 1
ATOM 5661 N N . LEU C 1 64 ? 37.667 127.814 -94.647 1.00 24.46 47 LEU C N 1
ATOM 5662 C CA . LEU C 1 64 ? 36.418 128.341 -95.181 1.00 23.46 47 LEU C CA 1
ATOM 5663 C C . LEU C 1 64 ? 35.413 128.539 -94.047 1.00 24.90 47 LEU C C 1
ATOM 5664 O O . LEU C 1 64 ? 35.042 127.584 -93.370 1.00 24.47 47 LEU C O 1
ATOM 5669 N N . GLU C 1 65 ? 34.987 129.779 -93.826 1.00 25.17 48 GLU C N 1
ATOM 5670 C CA . GLU C 1 65 ? 33.956 130.049 -92.827 1.00 22.69 48 GLU C CA 1
ATOM 5671 C C . GLU C 1 65 ? 32.578 129.720 -93.397 1.00 22.75 48 GLU C C 1
ATOM 5672 O O . GLU C 1 65 ? 32.034 130.454 -94.228 1.00 22.73 48 GLU C O 1
ATOM 5678 N N . ASN C 1 66 ? 32.019 128.606 -92.944 1.00 25.08 49 ASN C N 1
ATOM 5679 C CA . ASN C 1 66 ? 30.738 128.140 -93.449 1.00 22.98 49 ASN C CA 1
ATOM 5680 C C . ASN C 1 66 ? 29.535 128.850 -92.817 1.00 20.91 49 ASN C C 1
ATOM 5681 O O . ASN C 1 66 ? 28.858 128.299 -91.944 1.00 26.57 49 ASN C O 1
ATOM 5686 N N . ASP C 1 67 ? 29.279 130.078 -93.256 1.00 17.98 50 ASP C N 1
ATOM 5687 C CA . ASP C 1 67 ? 28.023 130.760 -92.944 1.00 22.91 50 ASP C CA 1
ATOM 5688 C C . ASP C 1 67 ? 27.683 131.802 -94.006 1.00 22.68 50 ASP C C 1
ATOM 5689 O O . ASP C 1 67 ? 28.552 132.568 -94.433 1.00 21.65 50 ASP C O 1
ATOM 5694 N N . LEU C 1 68 ? 26.415 131.801 -94.420 1.00 15.41 51 LEU C N 1
ATOM 5695 C CA . LEU C 1 68 ? 25.903 132.658 -95.488 1.00 19.74 51 LEU C CA 1
ATOM 5696 C C . LEU C 1 68 ? 26.514 134.058 -95.554 1.00 19.21 51 LEU C C 1
ATOM 5697 O O . LEU C 1 68 ? 27.105 134.444 -96.577 1.00 18.49 51 LEU C O 1
ATOM 5702 N N . ALA C 1 69 ? 26.373 134.801 -94.457 1.00 15.81 52 ALA C N 1
ATOM 5703 C CA . ALA C 1 69 ? 26.871 136.170 -94.371 1.00 24.92 52 ALA C CA 1
ATOM 5704 C C . ALA C 1 69 ? 28.343 136.280 -94.789 1.00 25.84 52 ALA C C 1
ATOM 5705 O O . ALA C 1 69 ? 28.685 137.095 -95.654 1.00 25.49 52 ALA C O 1
ATOM 5707 N N . ALA C 1 70 ? 29.199 135.453 -94.190 1.00 15.85 53 ALA C N 1
ATOM 5708 C CA . ALA C 1 70 ? 30.624 135.478 -94.495 1.00 15.71 53 ALA C CA 1
ATOM 5709 C C . ALA C 1 70 ? 30.877 135.058 -95.932 1.00 14.78 53 ALA C C 1
ATOM 5710 O O . ALA C 1 70 ? 31.717 135.637 -96.622 1.00 20.16 53 ALA C O 1
ATOM 5712 N N . LEU C 1 71 ? 30.161 134.033 -96.374 1.00 14.27 54 LEU C N 1
ATOM 5713 C CA . LEU C 1 71 ? 30.329 133.536 -97.716 1.00 13.51 54 LEU C CA 1
ATOM 5714 C C . LEU C 1 71 ? 29.928 134.623 -98.708 1.00 20.77 54 LEU C C 1
ATOM 5715 O O . LEU C 1 71 ? 30.633 134.862 -99.704 1.00 19.49 54 LEU C O 1
ATOM 5720 N N . ARG C 1 72 ? 28.816 135.301 -98.426 1.00 17.24 55 ARG C N 1
ATOM 5721 C CA . ARG C 1 72 ? 28.360 136.357 -99.316 1.00 15.63 55 ARG C CA 1
ATOM 5722 C C . ARG C 1 72 ? 29.382 137.476 -99.440 1.00 18.28 55 ARG C C 1
ATOM 5723 O O . ARG C 1 72 ? 29.746 137.858 -100.550 1.00 22.36 55 ARG C O 1
ATOM 5731 N N . SER C 1 73 ? 29.873 137.980 -98.316 1.00 24.28 56 SER C N 1
ATOM 5732 C CA . SER C 1 73 ? 30.848 139.068 -98.366 1.00 29.98 56 SER C CA 1
ATOM 5733 C C . SER C 1 73 ? 32.139 138.633 -99.071 1.00 28.03 56 SER C C 1
ATOM 5734 O O . SER C 1 73 ? 32.825 139.454 -99.681 1.00 32.66 56 SER C O 1
ATOM 5737 N N . GLY C 1 74 ? 32.439 137.338 -99.022 1.00 22.31 57 GLY C N 1
ATOM 5738 C CA . GLY C 1 74 ? 33.588 136.803 -99.727 1.00 19.18 57 GLY C CA 1
ATOM 5739 C C . GLY C 1 74 ? 33.392 136.723 -101.232 1.00 22.46 57 GLY C C 1
ATOM 5740 O O . GLY C 1 74 ? 34.365 136.612 -101.981 1.00 29.27 57 GLY C O 1
ATOM 5741 N N . SER C 1 75 ? 32.140 136.777 -101.681 1.00 21.89 58 SER C N 1
ATOM 5742 C CA . SER C 1 75 ? 31.831 136.703 -103.112 1.00 24.66 58 SER C CA 1
ATOM 5743 C C . SER C 1 75 ? 31.798 138.103 -103.743 1.00 24.09 58 SER C C 1
ATOM 5744 O O . SER C 1 75 ? 31.457 138.264 -104.918 1.00 24.82 58 SER C O 1
ATOM 5747 N N . LEU C 1 76 ? 32.159 139.111 -102.955 1.00 21.07 59 LEU C N 1
ATOM 5748 C CA . LEU C 1 76 ? 32.160 140.490 -103.428 1.00 22.25 59 LEU C CA 1
ATOM 5749 C C . LEU C 1 76 ? 33.544 140.932 -103.883 1.00 26.17 59 LEU C C 1
ATOM 5750 O O . LEU C 1 76 ? 34.490 140.943 -103.101 1.00 29.09 59 LEU C O 1
ATOM 5755 N N . THR C 1 77 ? 33.660 141.310 -105.147 1.00 27.22 60 THR C N 1
ATOM 5756 C CA . THR C 1 77 ? 34.931 141.789 -105.665 1.00 27.67 60 THR C CA 1
ATOM 5757 C C . THR C 1 77 ? 35.112 143.270 -105.371 1.00 27.39 60 THR C C 1
ATOM 5758 O O . THR C 1 77 ? 34.214 144.077 -105.630 1.00 28.85 60 THR C O 1
ATOM 5762 N N . PRO C 1 78 ? 36.278 143.639 -104.829 1.00 27.45 61 PRO C N 1
ATOM 5763 C CA . PRO C 1 78 ? 36.514 145.077 -104.631 1.00 28.18 61 PRO C CA 1
ATOM 5764 C C . PRO C 1 78 ? 36.720 145.795 -105.975 1.00 22.92 61 PRO C C 1
ATOM 5765 O O . PRO C 1 78 ? 36.989 145.143 -106.977 1.00 21.07 61 PRO C O 1
ATOM 5769 N N . ALA C 1 79 ? 36.568 147.116 -105.979 1.00 26.16 62 ALA C N 1
ATOM 5770 C CA . ALA C 1 79 ? 36.548 147.924 -107.201 1.00 24.32 62 ALA C CA 1
ATOM 5771 C C . ALA C 1 79 ? 37.677 147.621 -108.188 1.00 24.45 62 ALA C C 1
ATOM 5772 O O . ALA C 1 79 ? 38.818 147.327 -107.808 1.00 24.33 62 ALA C O 1
ATOM 5774 N N . ILE C 1 80 ? 37.323 147.682 -109.464 1.00 24.45 63 ILE C N 1
ATOM 5775 C CA . ILE C 1 80 ? 38.237 147.403 -110.555 1.00 19.76 63 ILE C CA 1
ATOM 5776 C C . ILE C 1 80 ? 38.370 148.694 -111.359 1.00 19.38 63 ILE C C 1
ATOM 5777 O O . ILE C 1 80 ? 37.373 149.360 -111.630 1.00 20.13 63 ILE C O 1
ATOM 5782 N N . ALA C 1 81 ? 39.597 149.073 -111.696 1.00 11.60 64 ALA C N 1
ATOM 5783 C CA . ALA C 1 81 ? 39.831 150.313 -112.421 1.00 11.76 64 ALA C CA 1
ATOM 5784 C C . ALA C 1 81 ? 39.042 150.313 -113.736 1.00 20.56 64 ALA C C 1
ATOM 5785 O O . ALA C 1 81 ? 39.048 149.330 -114.475 1.00 17.80 64 ALA C O 1
ATOM 5787 N N . ASP C 1 82 ? 38.349 151.414 -114.012 1.00 21.87 65 ASP C N 1
ATOM 5788 C CA . ASP C 1 82 ? 37.449 151.499 -115.162 1.00 16.85 65 ASP C CA 1
ATOM 5789 C C . ASP C 1 82 ? 37.916 152.549 -116.169 1.00 15.40 65 ASP C C 1
ATOM 5790 O O . ASP C 1 82 ? 37.769 153.750 -115.943 1.00 19.35 65 ASP C O 1
ATOM 5795 N N . PRO C 1 83 ? 38.471 152.093 -117.292 1.00 12.58 66 PRO C N 1
ATOM 5796 C CA . PRO C 1 83 ? 39.012 153.006 -118.302 1.00 12.06 66 PRO C CA 1
ATOM 5797 C C . PRO C 1 83 ? 37.940 153.541 -119.252 1.00 14.94 66 PRO C C 1
ATOM 5798 O O . PRO C 1 83 ? 38.192 154.514 -119.979 1.00 14.87 66 PRO C O 1
ATOM 5802 N N . VAL C 1 84 ? 36.760 152.926 -119.247 1.00 14.94 67 VAL C N 1
ATOM 5803 C CA . VAL C 1 84 ? 35.715 153.310 -120.193 1.00 16.51 67 VAL C CA 1
ATOM 5804 C C . VAL C 1 84 ? 34.890 154.506 -119.714 1.00 18.27 67 VAL C C 1
ATOM 5805 O O . VAL C 1 84 ? 34.573 155.418 -120.494 1.00 18.68 67 VAL C O 1
ATOM 5809 N N . GLY C 1 85 ? 34.551 154.501 -118.429 1.00 17.08 68 GLY C N 1
ATOM 5810 C CA . GLY C 1 85 ? 33.745 155.567 -117.863 1.00 17.86 68 GLY C CA 1
ATOM 5811 C C . GLY C 1 85 ? 32.365 155.649 -118.486 1.00 20.64 68 GLY C C 1
ATOM 5812 O O . GLY C 1 85 ? 31.710 154.624 -118.691 1.00 23.84 68 GLY C O 1
ATOM 5813 N N . ASP C 1 86 ? 31.929 156.865 -118.804 1.00 21.33 69 ASP C N 1
ATOM 5814 C CA . ASP C 1 86 ? 30.572 157.089 -119.300 1.00 25.36 69 ASP C CA 1
ATOM 5815 C C . ASP C 1 86 ? 30.377 156.743 -120.780 1.00 28.87 69 ASP C C 1
ATOM 5816 O O . ASP C 1 86 ? 29.248 156.799 -121.278 1.00 32.99 69 ASP C O 1
ATOM 5821 N N . ALA C 1 87 ? 31.458 156.395 -121.480 1.00 12.17 70 ALA C N 1
ATOM 5822 C CA . ALA C 1 87 ? 31.358 156.056 -122.902 1.00 11.70 70 ALA C CA 1
ATOM 5823 C C . ALA C 1 87 ? 30.488 154.819 -123.171 1.00 16.54 70 ALA C C 1
ATOM 5824 O O . ALA C 1 87 ? 30.022 154.610 -124.292 1.00 19.84 70 ALA C O 1
ATOM 5826 N N . VAL C 1 88 ? 30.300 153.988 -122.149 1.00 14.06 71 VAL C N 1
ATOM 5827 C CA . VAL C 1 88 ? 29.268 152.961 -122.179 1.00 15.20 71 VAL C CA 1
ATOM 5828 C C . VAL C 1 88 ? 28.288 153.248 -121.049 1.00 18.10 71 VAL C C 1
ATOM 5829 O O . VAL C 1 88 ? 28.685 153.353 -119.884 1.00 17.52 71 VAL C O 1
ATOM 5833 N N . THR C 1 89 ? 27.012 153.383 -121.399 1.00 18.16 72 THR C N 1
ATOM 5834 C CA . THR C 1 89 ? 25.973 153.704 -120.423 1.00 20.74 72 THR C CA 1
ATOM 5835 C C . THR C 1 89 ? 25.559 152.498 -119.582 1.00 21.60 72 THR C C 1
ATOM 5836 O O . THR C 1 89 ? 25.250 151.435 -120.117 1.00 25.07 72 THR C O 1
ATOM 5840 N N . VAL C 1 90 ? 25.537 152.682 -118.264 1.00 22.84 73 VAL C N 1
ATOM 5841 C CA . VAL C 1 90 ? 25.137 151.632 -117.324 1.00 22.28 73 VAL C CA 1
ATOM 5842 C C . VAL C 1 90 ? 23.882 152.026 -116.537 1.00 22.07 73 VAL C C 1
ATOM 5843 O O . VAL C 1 90 ? 23.919 152.970 -115.749 1.00 25.59 73 VAL C O 1
ATOM 5847 N N . GLN C 1 91 ? 22.781 151.305 -116.752 1.00 22.14 74 GLN C N 1
ATOM 5848 C CA . GLN C 1 91 ? 21.498 151.634 -116.116 1.00 22.49 74 GLN C CA 1
ATOM 5849 C C . GLN C 1 91 ? 20.835 150.418 -115.469 1.00 24.64 74 GLN C C 1
ATOM 5850 O O . GLN C 1 91 ? 20.954 149.292 -115.965 1.00 22.29 74 GLN C O 1
ATOM 5856 N N . SER C 1 92 ? 20.113 150.653 -114.378 1.00 29.94 75 SER C N 1
ATOM 5857 C CA . SER C 1 92 ? 19.299 149.608 -113.770 1.00 30.47 75 SER C CA 1
ATOM 5858 C C . SER C 1 92 ? 17.865 149.626 -114.296 1.00 30.54 75 SER C C 1
ATOM 5859 O O . SER C 1 92 ? 17.203 150.667 -114.280 1.00 33.84 75 SER C O 1
ATOM 5862 N N . ARG C 1 93 ? 17.404 148.471 -114.772 1.00 26.43 76 ARG C N 1
ATOM 5863 C CA . ARG C 1 93 ? 16.042 148.311 -115.272 1.00 29.35 76 ARG C CA 1
ATOM 5864 C C . ARG C 1 93 ? 15.464 147.021 -114.714 1.00 26.76 76 ARG C C 1
ATOM 5865 O O . ARG C 1 93 ? 16.200 146.090 -114.393 1.00 25.67 76 ARG C O 1
ATOM 5873 N N . ASN C 1 94 ? 14.144 146.971 -114.593 1.00 25.36 77 ASN C N 1
ATOM 5874 C CA . ASN C 1 94 ? 13.474 145.719 -114.303 1.00 24.03 77 ASN C CA 1
ATOM 5875 C C . ASN C 1 94 ? 12.737 145.272 -115.550 1.00 23.75 77 ASN C C 1
ATOM 5876 O O . ASN C 1 94 ? 12.194 146.102 -116.282 1.00 25.79 77 ASN C O 1
ATOM 5881 N N . ILE C 1 95 ? 12.766 143.970 -115.819 1.00 19.71 78 ILE C N 1
ATOM 5882 C CA . ILE C 1 95 ? 11.918 143.403 -116.853 1.00 21.23 78 ILE C CA 1
ATOM 5883 C C . ILE C 1 95 ? 10.982 142.425 -116.163 1.00 24.86 78 ILE C C 1
ATOM 5884 O O . ILE C 1 95 ? 11.309 141.875 -115.102 1.00 24.33 78 ILE C O 1
ATOM 5889 N N . THR C 1 96 ? 9.814 142.222 -116.759 1.00 25.85 79 THR C N 1
ATOM 5890 C CA . THR C 1 96 ? 8.847 141.289 -116.213 1.00 25.51 79 THR C CA 1
ATOM 5891 C C . THR C 1 96 ? 8.355 140.352 -117.307 1.00 23.04 79 THR C C 1
ATOM 5892 O O . THR C 1 96 ? 8.037 140.785 -118.411 1.00 27.57 79 THR C O 1
ATOM 5896 N N . ALA C 1 97 ? 8.349 139.058 -117.007 1.00 20.78 80 ALA C N 1
ATOM 5897 C CA . ALA C 1 97 ? 7.845 138.036 -117.922 1.00 18.97 80 ALA C CA 1
ATOM 5898 C C . ALA C 1 97 ? 7.701 136.746 -117.132 1.00 18.06 80 ALA C C 1
ATOM 5899 O O . ALA C 1 97 ? 8.438 136.533 -116.162 1.00 16.63 80 ALA C O 1
ATOM 5901 N N . LEU C 1 98 ? 6.750 135.904 -117.539 1.00 23.69 81 LEU C N 1
ATOM 5902 C CA . LEU C 1 98 ? 6.398 134.687 -116.798 1.00 26.23 81 LEU C CA 1
ATOM 5903 C C . LEU C 1 98 ? 6.087 134.995 -115.341 1.00 30.56 81 LEU C C 1
ATOM 5904 O O . LEU C 1 98 ? 6.429 134.208 -114.448 1.00 33.27 81 LEU C O 1
ATOM 5909 N N . ASN C 1 99 ? 5.455 136.144 -115.104 1.00 31.40 82 ASN C N 1
ATOM 5910 C CA . ASN C 1 99 ? 5.139 136.581 -113.750 1.00 34.69 82 ASN C CA 1
ATOM 5911 C C . ASN C 1 99 ? 6.378 136.661 -112.858 1.00 31.26 82 ASN C C 1
ATOM 5912 O O . ASN C 1 99 ? 6.295 136.494 -111.642 1.00 32.97 82 ASN C O 1
ATOM 5917 N N . ARG C 1 100 ? 7.530 136.899 -113.473 1.00 28.34 83 ARG C N 1
ATOM 5918 C CA . ARG C 1 100 ? 8.756 137.120 -112.721 1.00 26.76 83 ARG C CA 1
ATOM 5919 C C . ARG C 1 100 ? 9.283 138.503 -113.057 1.00 26.71 83 ARG C C 1
ATOM 5920 O O . ARG C 1 100 ? 9.363 138.884 -114.224 1.00 27.72 83 ARG C O 1
ATOM 5928 N N . THR C 1 101 ? 9.612 139.271 -112.032 1.00 21.75 84 THR C N 1
ATOM 5929 C CA . THR C 1 101 ? 10.295 140.525 -112.270 1.00 22.23 84 THR C CA 1
ATOM 5930 C C . THR C 1 101 ? 11.765 140.282 -111.970 1.00 22.97 84 THR C C 1
ATOM 5931 O O . THR C 1 101 ? 12.121 139.775 -110.894 1.00 23.49 84 THR C O 1
ATOM 5935 N N . VAL C 1 102 ? 12.617 140.585 -112.943 1.00 20.98 85 VAL C N 1
ATOM 5936 C CA . VAL C 1 102 ? 14.048 140.437 -112.724 1.00 20.86 85 VAL C CA 1
ATOM 5937 C C . VAL C 1 102 ? 14.785 141.736 -113.024 1.00 22.10 85 VAL C C 1
ATOM 5938 O O . VAL C 1 102 ? 14.500 142.416 -114.019 1.00 21.20 85 VAL C O 1
ATOM 5942 N N . SER C 1 103 ? 15.695 142.085 -112.116 1.00 14.21 86 SER C N 1
ATOM 5943 C CA . SER C 1 103 ? 16.497 143.292 -112.226 1.00 16.23 86 SER C CA 1
ATOM 5944 C C . SER C 1 103 ? 17.726 143.015 -113.069 1.00 14.34 86 SER C C 1
ATOM 5945 O O . SER C 1 103 ? 18.340 141.952 -112.961 1.00 15.08 86 SER C O 1
ATOM 5948 N N . VAL C 1 104 ? 18.069 143.954 -113.939 1.00 15.25 87 VAL C N 1
ATOM 5949 C CA . VAL C 1 104 ? 19.276 143.803 -114.732 1.00 20.11 87 VAL C CA 1
ATOM 5950 C C . VAL C 1 104 ? 20.064 145.101 -114.830 1.00 20.41 87 VAL C C 1
ATOM 5951 O O . VAL C 1 104 ? 19.493 146.194 -114.879 1.00 13.96 87 VAL C O 1
ATOM 5955 N N . GLU C 1 105 ? 21.386 144.965 -114.801 1.00 18.12 88 GLU C N 1
ATOM 5956 C CA . GLU C 1 105 ? 22.276 146.078 -115.075 1.00 16.91 88 GLU C CA 1
ATOM 5957 C C . GLU C 1 105 ? 22.452 146.127 -116.584 1.00 17.19 88 GLU C C 1
ATOM 5958 O O . GLU C 1 105 ? 23.089 145.248 -117.176 1.00 19.64 88 GLU C O 1
ATOM 5964 N N . TRP C 1 106 ? 21.851 147.137 -117.204 1.00 15.99 89 TRP C N 1
ATOM 5965 C CA . TRP C 1 106 ? 21.803 147.235 -118.658 1.00 17.52 89 TRP C CA 1
ATOM 5966 C C . TRP C 1 106 ? 22.940 148.105 -119.166 1.00 16.68 89 TRP C C 1
ATOM 5967 O O . TRP C 1 106 ? 23.073 149.268 -118.757 1.00 17.09 89 TRP C O 1
ATOM 5978 N N . LEU C 1 107 ? 23.753 147.553 -120.060 1.00 15.14 90 LEU C N 1
ATOM 5979 C CA . LEU C 1 107 ? 24.871 148.304 -120.626 1.00 12.13 90 LEU C CA 1
ATOM 5980 C C . LEU C 1 107 ? 24.563 148.639 -122.070 1.00 16.04 90 LEU C C 1
ATOM 5981 O O . LEU C 1 107 ? 24.097 147.783 -122.824 1.00 17.54 90 LEU C O 1
ATOM 5986 N N . THR C 1 108 ? 24.816 149.886 -122.456 1.00 15.95 91 THR C N 1
ATOM 5987 C CA . THR C 1 108 ? 24.530 150.328 -123.819 1.00 16.29 91 THR C CA 1
ATOM 5988 C C . THR C 1 108 ? 25.683 151.181 -124.327 1.00 18.58 91 THR C C 1
ATOM 5989 O O . THR C 1 108 ? 25.950 152.254 -123.782 1.00 23.35 91 THR C O 1
ATOM 5993 N N . PRO C 1 109 ? 26.378 150.702 -125.371 1.00 19.64 92 PRO C N 1
ATOM 5994 C CA . PRO C 1 109 ? 27.453 151.462 -126.019 1.00 21.39 92 PRO C CA 1
ATOM 5995 C C . PRO C 1 109 ? 26.854 152.564 -126.900 1.00 27.11 92 PRO C C 1
ATOM 5996 O O . PRO C 1 109 ? 25.645 152.544 -127.134 1.00 29.05 92 PRO C O 1
ATOM 6000 N N . GLN C 1 110 ? 27.670 153.499 -127.382 1.00 32.30 93 GLN C N 1
ATOM 6001 C CA . GLN C 1 110 ? 27.143 154.695 -128.044 1.00 38.64 93 GLN C CA 1
ATOM 6002 C C . GLN C 1 110 ? 26.529 154.453 -129.424 1.00 44.99 93 GLN C C 1
ATOM 6003 O O . GLN C 1 110 ? 25.499 155.052 -129.749 1.00 52.34 93 GLN C O 1
ATOM 6009 N N . ASN C 1 111 ? 27.144 153.596 -130.236 1.00 45.84 94 ASN C N 1
ATOM 6010 C CA . ASN C 1 111 ? 26.513 153.190 -131.496 1.00 48.86 94 ASN C CA 1
ATOM 6011 C C . ASN C 1 111 ? 26.200 151.714 -131.420 1.00 49.18 94 ASN C C 1
ATOM 6012 O O . ASN C 1 111 ? 27.099 150.878 -131.451 1.00 56.38 94 ASN C O 1
ATOM 6017 N N . VAL C 1 112 ? 24.918 151.399 -131.291 1.00 40.83 95 VAL C N 1
ATOM 6018 C CA . VAL C 1 112 ? 24.499 150.039 -131.010 1.00 32.51 95 VAL C CA 1
ATOM 6019 C C . VAL C 1 112 ? 24.168 149.327 -132.298 1.00 34.10 95 VAL C C 1
ATOM 6020 O O . VAL C 1 112 ? 23.392 149.836 -133.102 1.00 40.24 95 VAL C O 1
ATOM 6024 N N . ILE C 1 113 ? 24.749 148.152 -132.504 1.00 34.75 96 ILE C N 1
ATOM 6025 C CA . ILE C 1 113 ? 24.310 147.304 -133.610 1.00 43.00 96 ILE C CA 1
ATOM 6026 C C . ILE C 1 113 ? 23.064 146.533 -133.168 1.00 44.22 96 ILE C C 1
ATOM 6027 O O . ILE C 1 113 ? 22.939 146.153 -132.002 1.00 39.38 96 ILE C O 1
ATOM 6032 N N . ASN C 1 114 ? 22.144 146.317 -134.100 1.00 49.96 97 ASN C N 1
ATOM 6033 C CA . ASN C 1 114 ? 20.849 145.733 -133.771 1.00 55.29 97 ASN C CA 1
ATOM 6034 C C . ASN C 1 114 ? 20.844 144.213 -133.801 1.00 48.84 97 ASN C C 1
ATOM 6035 O O . ASN C 1 114 ? 21.744 143.581 -134.362 1.00 46.89 97 ASN C O 1
ATOM 6040 N N . HIS C 1 115 ? 19.821 143.645 -133.173 1.00 50.06 98 HIS C N 1
ATOM 6041 C CA . HIS C 1 115 ? 19.557 142.209 -133.207 1.00 55.22 98 HIS C CA 1
ATOM 6042 C C . HIS C 1 115 ? 20.525 141.325 -132.401 1.00 47.93 98 HIS C C 1
ATOM 6043 O O . HIS C 1 115 ? 20.148 140.242 -131.961 1.00 51.42 98 HIS C O 1
ATOM 6050 N N . THR C 1 116 ? 21.757 141.767 -132.187 1.00 35.27 99 THR C N 1
ATOM 6051 C CA . THR C 1 116 ? 22.643 140.970 -131.350 1.00 31.51 99 THR C CA 1
ATOM 6052 C C . THR C 1 116 ? 22.707 141.492 -129.917 1.00 29.25 99 THR C C 1
ATOM 6053 O O . THR C 1 116 ? 23.028 142.658 -129.683 1.00 35.11 99 THR C O 1
ATOM 6057 N N . VAL C 1 117 ? 22.384 140.625 -128.964 1.00 15.31 100 VAL C N 1
ATOM 6058 C CA . VAL C 1 117 ? 22.381 141.020 -127.567 1.00 17.21 100 VAL C CA 1
ATOM 6059 C C . VAL C 1 117 ? 23.005 139.945 -126.672 1.00 15.98 100 VAL C C 1
ATOM 6060 O O . VAL C 1 117 ? 22.748 138.745 -126.829 1.00 17.79 100 VAL C O 1
ATOM 6064 N N . LEU C 1 118 ? 23.846 140.386 -125.745 1.00 9.69 101 LEU C N 1
ATOM 6065 C CA . LEU C 1 118 ? 24.469 139.483 -124.796 1.00 9.73 101 LEU C CA 1
ATOM 6066 C C . LEU C 1 118 ? 23.720 139.492 -123.462 1.00 12.71 101 LEU C C 1
ATOM 6067 O O . LEU C 1 118 ? 23.460 140.552 -122.887 1.00 16.03 101 LEU C O 1
ATOM 6072 N N . VAL C 1 119 ? 23.360 138.311 -122.978 1.00 12.76 102 VAL C N 1
ATOM 6073 C CA . VAL C 1 119 ? 22.872 138.170 -121.607 1.00 12.94 102 VAL C CA 1
ATOM 6074 C C . VAL C 1 119 ? 23.978 137.517 -120.768 1.00 11.49 102 VAL C C 1
ATOM 6075 O O . VAL C 1 119 ? 24.575 136.521 -121.191 1.00 11.27 102 VAL C O 1
ATOM 6079 N N . TYR C 1 120 ? 24.256 138.085 -119.595 1.00 10.37 103 TYR C N 1
ATOM 6080 C CA . TYR C 1 120 ? 25.345 137.606 -118.741 1.00 8.39 103 TYR C CA 1
ATOM 6081 C C . TYR C 1 120 ? 24.906 137.393 -117.290 1.00 11.70 103 TYR C C 1
ATOM 6082 O O . TYR C 1 120 ? 24.240 138.251 -116.693 1.00 13.21 103 TYR C O 1
ATOM 6091 N N . PHE C 1 121 ? 25.294 136.247 -116.730 1.00 12.27 104 PHE C N 1
ATOM 6092 C CA . PHE C 1 121 ? 25.034 135.913 -115.328 1.00 10.03 104 PHE C CA 1
ATOM 6093 C C . PHE C 1 121 ? 26.360 135.824 -114.581 1.00 12.41 104 PHE C C 1
ATOM 6094 O O . PHE C 1 121 ? 27.168 134.912 -114.835 1.00 10.01 104 PHE C O 1
ATOM 6102 N N . HIS C 1 122 ? 26.574 136.752 -113.651 1.00 13.27 105 HIS C N 1
ATOM 6103 C CA . HIS C 1 122 ? 27.747 136.731 -112.770 1.00 14.86 105 HIS C CA 1
ATOM 6104 C C . HIS C 1 122 ? 27.893 135.415 -111.998 1.00 12.97 105 HIS C C 1
ATOM 6105 O O . HIS C 1 122 ? 26.913 134.709 -111.769 1.00 12.63 105 HIS C O 1
ATOM 6112 N N . GLY C 1 123 ? 29.115 135.101 -111.576 1.00 13.06 106 GLY C N 1
ATOM 6113 C CA . GLY C 1 123 ? 29.339 133.977 -110.679 1.00 13.50 106 GLY C CA 1
ATOM 6114 C C . GLY C 1 123 ? 29.126 134.330 -109.204 1.00 14.81 106 GLY C C 1
ATOM 6115 O O . GLY C 1 123 ? 28.600 135.397 -108.879 1.00 13.32 106 GLY C O 1
ATOM 6116 N N . GLY C 1 124 ? 29.530 133.433 -108.306 1.00 13.56 107 GLY C N 1
ATOM 6117 C CA . GLY C 1 124 ? 29.318 133.653 -106.885 1.00 11.51 107 GLY C CA 1
ATOM 6118 C C . GLY C 1 124 ? 28.679 132.463 -106.180 1.00 10.81 107 GLY C C 1
ATOM 6119 O O . GLY C 1 124 ? 27.938 132.628 -105.210 1.00 10.93 107 GLY C O 1
ATOM 6120 N N . ALA C 1 125 ? 28.941 131.267 -106.702 1.00 8.46 108 ALA C N 1
ATOM 6121 C CA . ALA C 1 125 ? 28.586 130.017 -106.038 1.00 7.02 108 ALA C CA 1
ATOM 6122 C C . ALA C 1 125 ? 27.096 129.847 -105.721 1.00 8.54 108 ALA C C 1
ATOM 6123 O O . ALA C 1 125 ? 26.748 129.238 -104.701 1.00 8.92 108 ALA C O 1
ATOM 6125 N N . PHE C 1 126 ? 26.237 130.385 -106.586 1.00 9.10 109 PHE C N 1
ATOM 6126 C CA . PHE C 1 126 ? 24.776 130.229 -106.488 1.00 10.08 109 PHE C CA 1
ATOM 6127 C C . PHE C 1 126 ? 24.117 131.051 -105.380 1.00 10.91 109 PHE C C 1
ATOM 6128 O O . PHE C 1 126 ? 22.927 131.371 -105.476 1.00 14.62 109 PHE C O 1
ATOM 6136 N N . TYR C 1 127 ? 24.861 131.365 -104.324 1.00 8.11 110 TYR C N 1
ATOM 6137 C CA . TYR C 1 127 ? 24.284 132.089 -103.185 1.00 13.37 110 TYR C CA 1
ATOM 6138 C C . TYR C 1 127 ? 24.714 133.551 -103.157 1.00 17.53 110 TYR C C 1
ATOM 6139 O O . TYR C 1 127 ? 24.127 134.364 -102.437 1.00 19.14 110 TYR C O 1
ATOM 6148 N N . GLY C 1 128 ? 25.753 133.874 -103.923 1.00 17.67 111 GLY C N 1
ATOM 6149 C CA . GLY C 1 128 ? 26.391 135.170 -103.803 1.00 12.76 111 GLY C CA 1
ATOM 6150 C C . GLY C 1 128 ? 26.777 135.812 -105.118 1.00 14.71 111 GLY C C 1
ATOM 6151 O O . GLY C 1 128 ? 26.282 135.443 -106.185 1.00 14.64 111 GLY C O 1
ATOM 6152 N N . GLY C 1 129 ? 27.675 136.788 -105.029 1.00 16.96 112 GLY C N 1
ATOM 6153 C CA . GLY C 1 129 ? 28.074 137.583 -106.170 1.00 8.93 112 GLY C CA 1
ATOM 6154 C C . GLY C 1 129 ? 27.054 138.664 -106.452 1.00 12.41 112 GLY C C 1
ATOM 6155 O O . GLY C 1 129 ? 25.909 138.576 -106.005 1.00 14.93 112 GLY C O 1
ATOM 6156 N N . VAL C 1 130 ? 27.477 139.692 -107.187 1.00 12.98 113 VAL C N 1
ATOM 6157 C CA . VAL C 1 130 ? 26.578 140.740 -107.666 1.00 11.52 113 VAL C CA 1
ATOM 6158 C C . VAL C 1 130 ? 26.987 141.065 -109.096 1.00 14.25 113 VAL C C 1
ATOM 6159 O O . VAL C 1 130 ? 28.140 140.847 -109.463 1.00 12.62 113 VAL C O 1
ATOM 6163 N N . PRO C 1 131 ? 26.046 141.572 -109.915 1.00 13.70 114 PRO C N 1
ATOM 6164 C CA . PRO C 1 131 ? 26.390 141.991 -111.282 1.00 12.94 114 PRO C CA 1
ATOM 6165 C C . PRO C 1 131 ? 27.579 142.954 -111.309 1.00 16.97 114 PRO C C 1
ATOM 6166 O O . PRO C 1 131 ? 28.395 142.925 -112.250 1.00 18.02 114 PRO C O 1
ATOM 6170 N N . GLY C 1 132 ? 27.682 143.792 -110.280 1.00 11.65 115 GLY C N 1
ATOM 6171 C CA . GLY C 1 132 ? 28.776 144.744 -110.180 1.00 9.81 115 GLY C CA 1
ATOM 6172 C C . GLY C 1 132 ? 30.163 144.112 -110.176 1.00 11.27 115 GLY C C 1
ATOM 6173 O O . GLY C 1 132 ? 31.165 144.787 -110.429 1.00 11.06 115 GLY C O 1
ATOM 6174 N N . ASN C 1 133 ? 30.218 142.815 -109.888 1.00 11.24 116 ASN C N 1
ATOM 6175 C CA . ASN C 1 133 ? 31.469 142.075 -109.920 1.00 10.98 116 ASN C CA 1
ATOM 6176 C C . ASN C 1 133 ? 32.142 142.092 -111.279 1.00 15.87 116 ASN C C 1
ATOM 6177 O O . ASN C 1 133 ? 33.365 141.986 -111.367 1.00 20.94 116 ASN C O 1
ATOM 6182 N N . ASN C 1 134 ? 31.354 142.213 -112.343 1.00 16.47 117 ASN C N 1
ATOM 6183 C CA . ASN C 1 134 ? 31.918 142.132 -113.684 1.00 16.18 117 ASN C CA 1
ATOM 6184 C C . ASN C 1 134 ? 31.451 143.253 -114.618 1.00 20.11 117 ASN C C 1
ATOM 6185 O O . ASN C 1 134 ? 31.456 143.102 -115.838 1.00 22.39 117 ASN C O 1
ATOM 6190 N N . THR C 1 135 ? 31.059 144.381 -114.038 1.00 18.21 118 THR C N 1
ATOM 6191 C CA . THR C 1 135 ? 30.615 145.524 -114.822 1.00 15.70 118 THR C CA 1
ATOM 6192 C C . THR C 1 135 ? 31.705 146.061 -115.765 1.00 15.42 118 THR C C 1
ATOM 6193 O O . THR C 1 135 ? 31.451 146.303 -116.956 1.00 12.44 118 THR C O 1
ATOM 6197 N N . VAL C 1 136 ? 32.910 146.254 -115.237 1.00 13.23 119 VAL C N 1
ATOM 6198 C CA . VAL C 1 136 ? 33.995 146.782 -116.054 1.00 11.38 119 VAL C CA 1
ATOM 6199 C C . VAL C 1 136 ? 34.322 145.866 -117.246 1.00 11.77 119 VAL C C 1
ATOM 6200 O O . VAL C 1 136 ? 34.350 146.330 -118.390 1.00 15.61 119 VAL C O 1
ATOM 6204 N N . LEU C 1 137 ? 34.547 144.578 -116.988 1.00 9.35 120 LEU C N 1
ATOM 6205 C CA . LEU C 1 137 ? 34.756 143.600 -118.068 1.00 8.54 120 LEU C CA 1
ATOM 6206 C C . LEU C 1 137 ? 33.682 143.716 -119.155 1.00 10.78 120 LEU C C 1
ATOM 6207 O O . LEU C 1 137 ? 33.982 143.720 -120.351 1.00 8.30 120 LEU C O 1
ATOM 6212 N N . LEU C 1 138 ? 32.428 143.832 -118.734 1.00 11.06 121 LEU C N 1
ATOM 6213 C CA . LEU C 1 138 ? 31.338 143.939 -119.688 1.00 9.00 121 LEU C CA 1
ATOM 6214 C C . LEU C 1 138 ? 31.335 145.268 -120.450 1.00 13.61 121 LEU C C 1
ATOM 6215 O O . LEU C 1 138 ? 30.990 145.290 -121.631 1.00 16.89 121 LEU C O 1
ATOM 6220 N N . LYS C 1 139 ? 31.728 146.364 -119.798 1.00 11.66 122 LYS C N 1
ATOM 6221 C CA . LYS C 1 139 ? 31.868 147.640 -120.507 1.00 12.59 122 LYS C CA 1
ATOM 6222 C C . LYS C 1 139 ? 32.927 147.538 -121.602 1.00 14.44 122 LYS C C 1
ATOM 6223 O O . LYS C 1 139 ? 32.786 148.125 -122.666 1.00 15.68 122 LYS C O 1
ATOM 6229 N N . LEU C 1 140 ? 33.987 146.784 -121.336 1.00 17.01 123 LEU C N 1
ATOM 6230 C CA . LEU C 1 140 ? 35.000 146.515 -122.344 1.00 19.97 123 LEU C CA 1
ATOM 6231 C C . LEU C 1 140 ? 34.387 145.769 -123.538 1.00 18.51 123 LEU C C 1
ATOM 6232 O O . LEU C 1 140 ? 34.600 146.138 -124.706 1.00 15.00 123 LEU C O 1
ATOM 6237 N N . VAL C 1 141 ? 33.611 144.730 -123.238 1.00 13.89 124 VAL C N 1
ATOM 6238 C CA . VAL C 1 141 ? 32.974 143.942 -124.279 1.00 12.00 124 VAL C CA 1
ATOM 6239 C C . VAL C 1 141 ? 32.008 144.813 -125.081 1.00 17.51 124 VAL C C 1
ATOM 6240 O O . VAL C 1 141 ? 32.015 144.793 -126.319 1.00 20.72 124 VAL C O 1
ATOM 6244 N N . ALA C 1 142 ? 31.185 145.586 -124.376 1.00 15.45 125 ALA C N 1
ATOM 6245 C CA . ALA C 1 142 ? 30.242 146.479 -125.041 1.00 15.64 125 ALA C CA 1
ATOM 6246 C C . ALA C 1 142 ? 30.988 147.468 -125.943 1.00 18.69 125 ALA C C 1
ATOM 6247 O O . ALA C 1 142 ? 30.612 147.680 -127.103 1.00 19.76 125 ALA C O 1
ATOM 6249 N N . ALA C 1 143 ? 32.059 148.047 -125.401 1.00 15.82 126 ALA C N 1
ATOM 6250 C CA . ALA C 1 143 ? 32.883 149.006 -126.125 1.00 14.47 126 ALA C CA 1
ATOM 6251 C C . ALA C 1 143 ? 33.421 148.438 -127.431 1.00 15.71 126 ALA C C 1
ATOM 6252 O O . ALA C 1 143 ? 33.458 149.137 -128.451 1.00 15.59 126 ALA C O 1
ATOM 6254 N N . LYS C 1 144 ? 33.856 147.179 -127.393 1.00 16.52 127 LYS C N 1
ATOM 6255 C CA . LYS C 1 144 ? 34.505 146.580 -128.560 1.00 20.05 127 LYS C CA 1
ATOM 6256 C C . LYS C 1 144 ? 33.510 145.977 -129.550 1.00 21.40 127 LYS C C 1
ATOM 6257 O O . LYS C 1 144 ? 33.774 145.941 -130.750 1.00 19.99 127 LYS C O 1
ATOM 6263 N N . SER C 1 145 ? 32.363 145.524 -129.049 1.00 20.23 128 SER C N 1
ATOM 6264 C CA . SER C 1 145 ? 31.390 144.832 -129.889 1.00 12.32 128 SER C CA 1
ATOM 6265 C C . SER C 1 145 ? 30.253 145.724 -130.394 1.00 13.34 128 SER C C 1
ATOM 6266 O O . SER C 1 145 ? 29.559 145.365 -131.340 1.00 17.97 128 SER C O 1
ATOM 6269 N N . HIS C 1 146 ? 30.063 146.878 -129.758 1.00 15.66 129 HIS C N 1
ATOM 6270 C CA . HIS C 1 146 ? 28.903 147.739 -130.029 1.00 15.86 129 HIS C CA 1
ATOM 6271 C C . HIS C 1 146 ? 27.590 147.000 -129.800 1.00 13.83 129 HIS C C 1
ATOM 6272 O O . HIS C 1 146 ? 26.585 147.298 -130.430 1.00 16.53 129 HIS C O 1
ATOM 6279 N N A CYS C 1 147 ? 27.618 146.019 -128.905 0.57 13.41 130 CYS C N 1
ATOM 6280 N N B CYS C 1 147 ? 27.606 146.060 -128.863 0.43 13.67 130 CYS C N 1
ATOM 6281 C CA A CYS C 1 147 ? 26.423 145.267 -128.560 0.57 15.28 130 CYS C CA 1
ATOM 6282 C CA B CYS C 1 147 ? 26.447 145.232 -128.572 0.43 15.55 130 CYS C CA 1
ATOM 6283 C C A CYS C 1 147 ? 25.901 145.678 -127.199 0.57 17.75 130 CYS C C 1
ATOM 6284 C C B CYS C 1 147 ? 25.902 145.546 -127.180 0.43 17.60 130 CYS C C 1
ATOM 6285 O O A CYS C 1 147 ? 26.675 145.978 -126.287 0.57 18.71 130 CYS C O 1
ATOM 6286 O O B CYS C 1 147 ? 26.672 145.667 -126.226 0.43 18.29 130 CYS C O 1
ATOM 6291 N N . GLU C 1 148 ? 24.584 145.694 -127.052 1.00 19.96 131 GLU C N 1
ATOM 6292 C CA . GLU C 1 148 ? 23.994 145.937 -125.732 1.00 20.83 131 GLU C CA 1
ATOM 6293 C C . GLU C 1 148 ? 24.055 144.660 -124.867 1.00 20.05 131 GLU C C 1
ATOM 6294 O O . GLU C 1 148 ? 23.927 143.528 -125.373 1.00 19.93 131 GLU C O 1
ATOM 6300 N N . ILE C 1 149 ? 24.291 144.848 -123.572 1.00 16.16 132 ILE C N 1
ATOM 6301 C CA . ILE C 1 149 ? 24.485 143.734 -122.655 1.00 13.32 132 ILE C CA 1
ATOM 6302 C C . ILE C 1 149 ? 23.556 143.813 -121.452 1.00 13.64 132 ILE C C 1
ATOM 6303 O O . ILE C 1 149 ? 23.428 144.863 -120.808 1.00 14.14 132 ILE C O 1
ATOM 6308 N N . LEU C 1 150 ? 22.906 142.694 -121.164 1.00 11.81 133 LEU C N 1
ATOM 6309 C CA . LEU C 1 150 ? 22.108 142.559 -119.960 1.00 12.38 133 LEU C CA 1
ATOM 6310 C C . LEU C 1 150 ? 22.910 141.805 -118.880 1.00 15.09 133 LEU C C 1
ATOM 6311 O O . LEU C 1 150 ? 23.038 140.577 -118.937 1.00 16.47 133 LEU C O 1
ATOM 6316 N N . ASN C 1 151 ? 23.459 142.553 -117.920 1.00 13.77 134 ASN C N 1
ATOM 6317 C CA . ASN C 1 151 ? 24.189 141.985 -116.784 1.00 12.46 134 ASN C CA 1
ATOM 6318 C C . ASN C 1 151 ? 23.170 141.708 -115.694 1.00 13.93 134 ASN C C 1
ATOM 6319 O O . ASN C 1 151 ? 22.791 142.612 -114.968 1.00 9.55 134 ASN C O 1
ATOM 6324 N N . VAL C 1 152 ? 22.726 140.459 -115.587 1.00 15.01 135 VAL C N 1
ATOM 6325 C CA . VAL C 1 152 ? 21.480 140.126 -114.877 1.00 15.75 135 VAL C CA 1
ATOM 6326 C C . VAL C 1 152 ? 21.596 139.831 -113.371 1.00 19.02 135 VAL C C 1
ATOM 6327 O O . VAL C 1 152 ? 22.403 139.005 -112.948 1.00 19.73 135 VAL C O 1
ATOM 6331 N N . ASP C 1 153 ? 20.764 140.488 -112.569 1.00 20.58 136 ASP C N 1
ATOM 6332 C CA . ASP C 1 153 ? 20.721 140.225 -111.133 1.00 19.49 136 ASP C CA 1
ATOM 6333 C C . ASP C 1 153 ? 19.766 139.062 -110.836 1.00 14.89 136 ASP C C 1
ATOM 6334 O O . ASP C 1 153 ? 18.668 139.265 -110.328 1.00 13.52 136 ASP C O 1
ATOM 6339 N N . TYR C 1 154 ? 20.193 137.843 -111.153 1.00 14.22 137 TYR C N 1
ATOM 6340 C CA . TYR C 1 154 ? 19.337 136.659 -111.014 1.00 13.02 137 TYR C CA 1
ATOM 6341 C C . TYR C 1 154 ? 19.154 136.167 -109.558 1.00 10.93 137 TYR C C 1
ATOM 6342 O O . TYR C 1 154 ? 19.938 136.499 -108.659 1.00 9.32 137 TYR C O 1
ATOM 6351 N N . SER C 1 155 ? 18.104 135.374 -109.350 1.00 10.49 138 SER C N 1
ATOM 6352 C CA . SER C 1 155 ? 17.742 134.861 -108.027 1.00 13.01 138 SER C CA 1
ATOM 6353 C C . SER C 1 155 ? 18.877 134.085 -107.377 1.00 14.06 138 SER C C 1
ATOM 6354 O O . SER C 1 155 ? 19.492 133.214 -108.008 1.00 14.13 138 SER C O 1
ATOM 6357 N N . LEU C 1 156 ? 19.149 134.397 -106.114 1.00 9.60 139 LEU C N 1
ATOM 6358 C CA . LEU C 1 156 ? 20.213 133.720 -105.375 1.00 9.03 139 LEU C CA 1
ATOM 6359 C C . LEU C 1 156 ? 19.684 132.727 -104.331 1.00 17.79 139 LEU C C 1
ATOM 6360 O O . LEU C 1 156 ? 18.690 132.986 -103.649 1.00 21.49 139 LEU C O 1
ATOM 6365 N N . ALA C 1 157 ? 20.361 131.590 -104.211 1.00 16.98 140 ALA C N 1
ATOM 6366 C CA . ALA C 1 157 ? 20.064 130.611 -103.166 1.00 16.84 140 ALA C CA 1
ATOM 6367 C C . ALA C 1 157 ? 20.580 131.135 -101.828 1.00 16.15 140 ALA C C 1
ATOM 6368 O O . ALA C 1 157 ? 21.441 132.010 -101.806 1.00 13.22 140 ALA C O 1
ATOM 6370 N N . PRO C 1 158 ? 20.053 130.617 -100.703 1.00 17.12 141 PRO C N 1
ATOM 6371 C CA . PRO C 1 158 ? 18.981 129.625 -100.545 1.00 14.53 141 PRO C CA 1
ATOM 6372 C C . PRO C 1 158 ? 17.579 130.241 -100.443 1.00 15.27 141 PRO C C 1
ATOM 6373 O O . PRO C 1 158 ? 16.601 129.483 -100.360 1.00 15.03 141 PRO C O 1
ATOM 6377 N N . GLU C 1 159 ? 17.473 131.569 -100.426 1.00 12.29 142 GLU C N 1
ATOM 6378 C CA . GLU C 1 159 ? 16.158 132.207 -100.343 1.00 18.07 142 GLU C CA 1
ATOM 6379 C C . GLU C 1 159 ? 15.379 131.950 -101.625 1.00 20.15 142 GLU C C 1
ATOM 6380 O O . GLU C 1 159 ? 14.149 131.882 -101.618 1.00 22.70 142 GLU C O 1
ATOM 6386 N N . ALA C 1 160 ? 16.120 131.812 -102.722 1.00 19.71 143 ALA C N 1
ATOM 6387 C CA . ALA C 1 160 ? 15.555 131.502 -104.032 1.00 18.36 143 ALA C CA 1
ATOM 6388 C C . ALA C 1 160 ? 16.429 130.462 -104.717 1.00 15.77 143 ALA C C 1
ATOM 6389 O O . ALA C 1 160 ? 17.126 130.775 -105.680 1.00 16.43 143 ALA C O 1
ATOM 6391 N N . PRO C 1 161 ? 16.394 129.212 -104.225 1.00 16.15 144 PRO C N 1
ATOM 6392 C CA . PRO C 1 161 ? 17.243 128.156 -104.796 1.00 13.44 144 PRO C CA 1
ATOM 6393 C C . PRO C 1 161 ? 16.728 127.735 -106.162 1.00 10.25 144 PRO C C 1
ATOM 6394 O O . PRO C 1 161 ? 15.734 128.274 -106.640 1.00 11.00 144 PRO C O 1
ATOM 6398 N N . ALA C 1 162 ? 17.406 126.780 -106.781 1.00 9.15 145 ALA C N 1
ATOM 6399 C CA . ALA C 1 162 ? 16.986 126.251 -108.072 1.00 12.00 145 ALA C CA 1
ATOM 6400 C C . ALA C 1 162 ? 15.509 125.804 -108.030 1.00 15.77 145 ALA C C 1
ATOM 6401 O O . ALA C 1 162 ? 15.067 125.215 -107.044 1.00 15.12 145 ALA C O 1
ATOM 6403 N N . PRO C 1 163 ? 14.750 126.048 -109.117 1.00 18.70 146 PRO C N 1
ATOM 6404 C CA . PRO C 1 163 ? 15.226 126.617 -110.390 1.00 15.80 146 PRO C CA 1
ATOM 6405 C C . PRO C 1 163 ? 14.936 128.115 -110.535 1.00 15.84 146 PRO C C 1
ATOM 6406 O O . PRO C 1 163 ? 14.718 128.581 -111.652 1.00 20.78 146 PRO C O 1
ATOM 6410 N N . ALA C 1 164 ? 14.929 128.854 -109.430 1.00 10.67 147 ALA C N 1
ATOM 6411 C CA . ALA C 1 164 ? 14.617 130.287 -109.464 1.00 13.58 147 ALA C CA 1
ATOM 6412 C C . ALA C 1 164 ? 15.501 131.084 -110.434 1.00 14.89 147 ALA C C 1
ATOM 6413 O O . ALA C 1 164 ? 14.991 131.842 -111.266 1.00 13.28 147 ALA C O 1
ATOM 6415 N N . GLY C 1 165 ? 16.818 130.921 -110.317 1.00 13.95 148 GLY C N 1
ATOM 6416 C CA . GLY C 1 165 ? 17.740 131.558 -111.241 1.00 15.40 148 GLY C CA 1
ATOM 6417 C C . GLY C 1 165 ? 17.449 131.179 -112.687 1.00 16.64 148 GLY C C 1
ATOM 6418 O O . GLY C 1 165 ? 17.402 132.035 -113.578 1.00 16.33 148 GLY C O 1
ATOM 6419 N N . ILE C 1 166 ? 17.253 129.885 -112.915 1.00 13.60 149 ILE C N 1
ATOM 6420 C CA . ILE C 1 166 ? 16.918 129.379 -114.237 1.00 14.96 149 ILE C CA 1
ATOM 6421 C C . ILE C 1 166 ? 15.686 130.085 -114.815 1.00 18.10 149 ILE C C 1
ATOM 6422 O O . ILE C 1 166 ? 15.699 130.537 -115.959 1.00 18.11 149 ILE C O 1
ATOM 6427 N N . LEU C 1 167 ? 14.630 130.179 -114.010 1.00 18.22 150 LEU C N 1
ATOM 6428 C CA . LEU C 1 167 ? 13.394 130.805 -114.451 1.00 15.13 150 LEU C CA 1
ATOM 6429 C C . LEU C 1 167 ? 13.595 132.298 -114.764 1.00 16.80 150 LEU C C 1
ATOM 6430 O O . LEU C 1 167 ? 12.988 132.816 -115.707 1.00 18.01 150 LEU C O 1
ATOM 6435 N N . ASP C 1 168 ? 14.465 132.976 -114.013 1.00 9.73 151 ASP C N 1
ATOM 6436 C CA . ASP C 1 168 ? 14.833 134.349 -114.351 1.00 9.70 151 ASP C CA 1
ATOM 6437 C C . ASP C 1 168 ? 15.444 134.443 -115.765 1.00 14.06 151 ASP C C 1
ATOM 6438 O O . ASP C 1 168 ? 15.080 135.327 -116.549 1.00 13.40 151 ASP C O 1
ATOM 6443 N N . GLY C 1 169 ? 16.365 133.530 -116.084 1.00 12.71 152 GLY C N 1
ATOM 6444 C CA . GLY C 1 169 ? 16.986 133.498 -117.397 1.00 9.28 152 GLY C CA 1
ATOM 6445 C C . GLY C 1 169 ? 15.941 133.331 -118.492 1.00 18.70 152 GLY C C 1
ATOM 6446 O O . GLY C 1 169 ? 15.942 134.065 -119.502 1.00 11.33 152 GLY C O 1
ATOM 6447 N N . LEU C 1 170 ? 15.043 132.368 -118.272 1.00 10.08 153 LEU C N 1
ATOM 6448 C CA . LEU C 1 170 ? 13.930 132.086 -119.164 1.00 10.68 153 LEU C CA 1
ATOM 6449 C C . LEU C 1 170 ? 13.088 133.335 -119.421 1.00 18.03 153 LEU C C 1
ATOM 6450 O O . LEU C 1 170 ? 12.732 133.620 -120.565 1.00 16.66 153 LEU C O 1
ATOM 6455 N N . ALA C 1 171 ? 12.767 134.069 -118.354 1.00 15.88 154 ALA C N 1
ATOM 6456 C CA . ALA C 1 171 ? 11.968 135.287 -118.478 1.00 17.85 154 ALA C CA 1
ATOM 6457 C C . ALA C 1 171 ? 12.713 136.373 -119.276 1.00 19.23 154 ALA C C 1
ATOM 6458 O O . ALA C 1 171 ? 12.108 137.065 -120.107 1.00 16.04 154 ALA C O 1
ATOM 6460 N N . ILE C 1 172 ? 14.014 136.522 -119.007 1.00 12.95 155 ILE C N 1
ATOM 6461 C CA . ILE C 1 172 ? 14.859 137.403 -119.799 1.00 15.44 155 ILE C CA 1
ATOM 6462 C C . ILE C 1 172 ? 14.724 137.058 -121.282 1.00 17.66 155 ILE C C 1
ATOM 6463 O O . ILE C 1 172 ? 14.451 137.932 -122.124 1.00 17.84 155 ILE C O 1
ATOM 6468 N N . PHE C 1 173 ? 14.918 135.780 -121.598 1.00 15.25 156 PHE C N 1
ATOM 6469 C CA . PHE C 1 173 ? 14.845 135.331 -122.983 1.00 11.74 156 PHE C CA 1
ATOM 6470 C C . PHE C 1 173 ? 13.506 135.671 -123.599 1.00 12.57 156 PHE C C 1
ATOM 6471 O O . PHE C 1 173 ? 13.439 136.190 -124.709 1.00 24.80 156 PHE C O 1
ATOM 6479 N N . GLN C 1 174 ? 12.436 135.383 -122.871 1.00 12.73 157 GLN C N 1
ATOM 6480 C CA . GLN C 1 174 ? 11.107 135.675 -123.372 1.00 13.76 157 GLN C CA 1
ATOM 6481 C C . GLN C 1 174 ? 10.925 137.171 -123.621 1.00 15.81 157 GLN C C 1
ATOM 6482 O O . GLN C 1 174 ? 10.388 137.570 -124.654 1.00 18.45 157 GLN C O 1
ATOM 6488 N N . TYR C 1 175 ? 11.383 137.988 -122.681 1.00 13.67 158 TYR C N 1
ATOM 6489 C CA . TYR C 1 175 ? 11.355 139.432 -122.850 1.00 20.81 158 TYR C CA 1
ATOM 6490 C C . TYR C 1 175 ? 12.029 139.871 -124.157 1.00 23.07 158 TYR C C 1
ATOM 6491 O O . TYR C 1 175 ? 11.424 140.582 -124.966 1.00 24.05 158 TYR C O 1
ATOM 6500 N N . LEU C 1 176 ? 13.275 139.449 -124.360 1.00 19.15 159 LEU C N 1
ATOM 6501 C CA . LEU C 1 176 ? 14.029 139.870 -125.544 1.00 17.35 159 LEU C CA 1
ATOM 6502 C C . LEU C 1 176 ? 13.403 139.405 -126.860 1.00 18.86 159 LEU C C 1
ATOM 6503 O O . LEU C 1 176 ? 13.367 140.156 -127.843 1.00 19.71 159 LEU C O 1
ATOM 6508 N N . GLU C 1 177 ? 12.890 138.180 -126.873 1.00 21.69 160 GLU C N 1
ATOM 6509 C CA . GLU C 1 177 ? 12.316 137.619 -128.090 1.00 25.30 160 GLU C CA 1
ATOM 6510 C C . GLU C 1 177 ? 10.969 138.225 -128.459 1.00 29.73 160 GLU C C 1
ATOM 6511 O O . GLU C 1 177 ? 10.577 138.206 -129.626 1.00 36.22 160 GLU C O 1
ATOM 6517 N N . GLN C 1 178 ? 10.250 138.744 -127.471 1.00 29.07 161 GLN C N 1
ATOM 6518 C CA . GLN C 1 178 ? 8.944 139.341 -127.731 1.00 29.86 161 GLN C CA 1
ATOM 6519 C C . GLN C 1 178 ? 9.071 140.839 -127.959 1.00 29.70 161 GLN C C 1
ATOM 6520 O O . GLN C 1 178 ? 8.181 141.476 -128.507 1.00 35.88 161 GLN C O 1
ATOM 6526 N N . ARG C 1 179 ? 10.187 141.396 -127.514 1.00 29.31 162 ARG C N 1
ATOM 6527 C CA . ARG C 1 179 ? 10.512 142.785 -127.768 1.00 29.82 162 ARG C CA 1
ATOM 6528 C C . ARG C 1 179 ? 10.848 142.929 -129.245 1.00 39.17 162 ARG C C 1
ATOM 6529 O O . ARG C 1 179 ? 10.529 143.937 -129.877 1.00 43.82 162 ARG C O 1
ATOM 6537 N N . ASP C 1 180 ? 11.477 141.894 -129.793 1.00 40.54 163 ASP C N 1
ATOM 6538 C CA . ASP C 1 180 ? 11.975 141.917 -131.161 1.00 41.75 163 ASP C CA 1
ATOM 6539 C C . ASP C 1 180 ? 12.189 140.485 -131.646 1.00 42.28 163 ASP C C 1
ATOM 6540 O O . ASP C 1 180 ? 12.857 139.693 -130.984 1.00 44.78 163 ASP C O 1
ATOM 6545 N N . ALA C 1 181 ? 11.639 140.161 -132.813 1.00 40.68 164 ALA C N 1
ATOM 6546 C CA . ALA C 1 181 ? 11.724 138.801 -133.336 1.00 39.82 164 ALA C CA 1
ATOM 6547 C C . ALA C 1 181 ? 13.006 138.508 -134.131 1.00 39.62 164 ALA C C 1
ATOM 6548 O O . ALA C 1 181 ? 13.286 137.351 -134.462 1.00 42.65 164 ALA C O 1
ATOM 6550 N N . GLU C 1 182 ? 13.785 139.542 -134.429 1.00 33.74 165 GLU C N 1
ATOM 6551 C CA . GLU C 1 182 ? 15.015 139.350 -135.183 1.00 40.46 165 GLU C CA 1
ATOM 6552 C C . GLU C 1 182 ? 16.259 139.289 -134.280 1.00 40.73 165 GLU C C 1
ATOM 6553 O O . GLU C 1 182 ? 17.372 139.042 -134.754 1.00 40.53 165 GLU C O 1
ATOM 6559 N N . THR C 1 183 ? 16.073 139.509 -132.982 1.00 39.79 166 THR C N 1
ATOM 6560 C CA . THR C 1 183 ? 17.203 139.520 -132.052 1.00 36.71 166 THR C CA 1
ATOM 6561 C C . THR C 1 183 ? 17.855 138.156 -131.836 1.00 30.43 166 THR C C 1
ATOM 6562 O O . THR C 1 183 ? 17.184 137.153 -131.586 1.00 30.74 166 THR C O 1
ATOM 6574 N N . ILE C 1 185 ? 20.428 136.099 -129.499 1.00 12.52 168 ILE C N 1
ATOM 6575 C CA . ILE C 1 185 ? 20.927 136.171 -128.139 1.00 11.70 168 ILE C CA 1
ATOM 6576 C C . ILE C 1 185 ? 22.169 135.320 -127.933 1.00 11.39 168 ILE C C 1
ATOM 6577 O O . ILE C 1 185 ? 22.154 134.116 -128.182 1.00 15.62 168 ILE C O 1
ATOM 6582 N N . THR C 1 186 ? 23.253 135.944 -127.485 1.00 10.60 169 THR C N 1
ATOM 6583 C CA . THR C 1 186 ? 24.380 135.178 -126.952 1.00 12.37 169 THR C CA 1
ATOM 6584 C C . THR C 1 186 ? 24.253 135.144 -125.434 1.00 12.20 169 THR C C 1
ATOM 6585 O O . THR C 1 186 ? 24.085 136.191 -124.794 1.00 10.42 169 THR C O 1
ATOM 6589 N N . VAL C 1 187 ? 24.302 133.943 -124.863 1.00 12.69 170 VAL C N 1
ATOM 6590 C CA . VAL C 1 187 ? 24.278 133.799 -123.410 1.00 8.49 170 VAL C CA 1
ATOM 6591 C C . VAL C 1 187 ? 25.696 133.630 -122.876 1.00 23.14 170 VAL C C 1
ATOM 6592 O O . VAL C 1 187 ? 26.567 133.030 -123.542 1.00 7.89 170 VAL C O 1
ATOM 6596 N N . ALA C 1 188 ? 25.933 134.180 -121.688 1.00 7.60 171 ALA C N 1
ATOM 6597 C CA . ALA C 1 188 ? 27.262 134.129 -121.085 1.00 8.14 171 ALA C CA 1
ATOM 6598 C C . ALA C 1 188 ? 27.207 134.190 -119.577 1.00 9.33 171 ALA C C 1
ATOM 6599 O O . ALA C 1 188 ? 26.202 134.602 -118.990 1.00 10.64 171 ALA C O 1
ATOM 6601 N N . GLY C 1 189 ? 28.304 133.793 -118.948 1.00 11.77 172 GLY C N 1
ATOM 6602 C CA . GLY C 1 189 ? 28.431 133.938 -117.510 1.00 12.99 172 GLY C CA 1
ATOM 6603 C C . GLY C 1 189 ? 29.743 133.342 -117.051 1.00 11.07 172 GLY C C 1
ATOM 6604 O O . GLY C 1 189 ? 30.458 132.733 -117.852 1.00 7.61 172 GLY C O 1
ATOM 6605 N N . ASP C 1 190 ? 30.077 133.527 -115.778 1.00 11.69 173 ASP C N 1
ATOM 6606 C CA . ASP C 1 190 ? 31.252 132.881 -115.225 1.00 5.49 173 ASP C CA 1
ATOM 6607 C C . ASP C 1 190 ? 30.830 131.955 -114.100 1.00 12.43 173 ASP C C 1
ATOM 6608 O O . ASP C 1 190 ? 29.845 132.224 -113.389 1.00 6.38 173 ASP C O 1
ATOM 6613 N N . SER C 1 191 ? 31.557 130.847 -113.971 1.00 13.80 174 SER C N 1
ATOM 6614 C CA . SER C 1 191 ? 31.414 129.964 -112.825 1.00 17.32 174 SER C CA 1
ATOM 6615 C C . SER C 1 191 ? 29.958 129.486 -112.634 1.00 17.55 174 SER C C 1
ATOM 6616 O O . SER C 1 191 ? 29.339 128.982 -113.575 1.00 14.94 174 SER C O 1
ATOM 6619 N N . ALA C 1 192 ? 29.414 129.643 -111.428 1.00 17.75 175 ALA C N 1
ATOM 6620 C CA . ALA C 1 192 ? 28.032 129.241 -111.157 1.00 15.22 175 ALA C CA 1
ATOM 6621 C C . ALA C 1 192 ? 27.003 129.981 -112.026 1.00 16.33 175 ALA C C 1
ATOM 6622 O O . ALA C 1 192 ? 25.964 129.404 -112.398 1.00 20.41 175 ALA C O 1
ATOM 6624 N N . GLY C 1 193 ? 27.283 131.249 -112.332 1.00 9.09 176 GLY C N 1
ATOM 6625 C CA . GLY C 1 193 ? 26.449 132.026 -113.229 1.00 9.45 176 GLY C CA 1
ATOM 6626 C C . GLY C 1 193 ? 26.280 131.352 -114.581 1.00 12.93 176 GLY C C 1
ATOM 6627 O O . GLY C 1 193 ? 25.157 131.230 -115.086 1.00 15.08 176 GLY C O 1
ATOM 6628 N N . ALA C 1 194 ? 27.396 130.900 -115.157 1.00 10.36 177 ALA C N 1
ATOM 6629 C CA . ALA C 1 194 ? 27.371 130.154 -116.419 1.00 12.47 177 ALA C CA 1
ATOM 6630 C C . ALA C 1 194 ? 26.476 128.927 -116.288 1.00 11.19 177 ALA C C 1
ATOM 6631 O O . ALA C 1 194 ? 25.651 128.653 -117.165 1.00 10.73 177 ALA C O 1
ATOM 6633 N N . ASN C 1 195 ? 26.650 128.188 -115.196 1.00 6.54 178 ASN C N 1
ATOM 6634 C CA . ASN C 1 195 ? 25.814 127.026 -114.930 1.00 9.54 178 ASN C CA 1
ATOM 6635 C C . ASN C 1 195 ? 24.319 127.348 -115.078 1.00 15.17 178 ASN C C 1
ATOM 6636 O O . ASN C 1 195 ? 23.596 126.676 -115.835 1.00 14.75 178 ASN C O 1
ATOM 6641 N N . VAL C 1 196 ? 23.876 128.381 -114.356 1.00 8.88 179 VAL C N 1
ATOM 6642 C CA . VAL C 1 196 ? 22.474 128.767 -114.329 1.00 8.60 179 VAL C CA 1
ATOM 6643 C C . VAL C 1 196 ? 21.986 129.193 -115.712 1.00 11.81 179 VAL C C 1
ATOM 6644 O O . VAL C 1 196 ? 20.930 128.743 -116.169 1.00 13.10 179 VAL C O 1
ATOM 6648 N N . ILE C 1 197 ? 22.763 130.049 -116.374 1.00 10.43 180 ILE C N 1
ATOM 6649 C CA . ILE C 1 197 ? 22.443 130.556 -117.707 1.00 7.57 180 ILE C CA 1
ATOM 6650 C C . ILE C 1 197 ? 22.356 129.393 -118.710 1.00 14.56 180 ILE C C 1
ATOM 6651 O O . ILE C 1 197 ? 21.507 129.407 -119.613 1.00 16.09 180 ILE C O 1
ATOM 6664 N N . ALA C 1 199 ? 21.539 126.094 -118.014 1.00 12.36 182 ALA C N 1
ATOM 6665 C CA . ALA C 1 199 ? 20.287 125.394 -117.736 1.00 11.50 182 ALA C CA 1
ATOM 6666 C C . ALA C 1 199 ? 19.114 126.140 -118.383 1.00 13.00 182 ALA C C 1
ATOM 6667 O O . ALA C 1 199 ? 18.304 125.548 -119.096 1.00 14.74 182 ALA C O 1
ATOM 6669 N N . ALA C 1 200 ? 19.047 127.448 -118.143 1.00 9.87 183 ALA C N 1
ATOM 6670 C CA . ALA C 1 200 ? 17.974 128.264 -118.689 1.00 11.60 183 ALA C CA 1
ATOM 6671 C C . ALA C 1 200 ? 17.966 128.173 -120.210 1.00 13.76 183 ALA C C 1
ATOM 6672 O O . ALA C 1 200 ? 16.892 128.087 -120.813 1.00 14.73 183 ALA C O 1
ATOM 6674 N N . THR C 1 201 ? 19.152 128.173 -120.823 1.00 10.06 184 THR C N 1
ATOM 6675 C CA . THR C 1 201 ? 19.233 128.045 -122.280 1.00 11.11 184 THR C CA 1
ATOM 6676 C C . THR C 1 201 ? 18.662 126.703 -122.743 1.00 11.78 184 THR C C 1
ATOM 6677 O O . THR C 1 201 ? 17.856 126.645 -123.684 1.00 10.44 184 THR C O 1
ATOM 6681 N N . ASN C 1 202 ? 19.082 125.636 -122.069 1.00 9.70 185 ASN C N 1
ATOM 6682 C CA . ASN C 1 202 ? 18.549 124.300 -122.310 1.00 11.21 185 ASN C CA 1
ATOM 6683 C C . ASN C 1 202 ? 17.014 124.307 -122.246 1.00 12.59 185 ASN C C 1
ATOM 6684 O O . ASN C 1 202 ? 16.337 123.813 -123.156 1.00 12.88 185 ASN C O 1
ATOM 6689 N N . LEU C 1 203 ? 16.473 124.893 -121.180 1.00 12.20 186 LEU C N 1
ATOM 6690 C CA . LEU C 1 203 ? 15.026 124.980 -120.996 1.00 13.87 186 LEU C CA 1
ATOM 6691 C C . LEU C 1 203 ? 14.372 125.801 -122.116 1.00 16.23 186 LEU C C 1
ATOM 6692 O O . LEU C 1 203 ? 13.305 125.451 -122.626 1.00 16.49 186 LEU C O 1
ATOM 6697 N N . ASN C 1 204 ? 15.033 126.883 -122.514 1.00 20.03 187 ASN C N 1
ATOM 6698 C CA . ASN C 1 204 ? 14.520 127.749 -123.570 1.00 15.45 187 ASN C CA 1
ATOM 6699 C C . ASN C 1 204 ? 14.389 127.001 -124.881 1.00 13.11 187 ASN C C 1
ATOM 6700 O O . ASN C 1 204 ? 13.397 127.150 -125.597 1.00 13.21 187 ASN C O 1
ATOM 6705 N N . GLN C 1 205 ? 15.395 126.193 -125.198 1.00 15.11 188 GLN C N 1
ATOM 6706 C CA . GLN C 1 205 ? 15.343 125.386 -126.409 1.00 12.33 188 GLN C CA 1
ATOM 6707 C C . GLN C 1 205 ? 14.270 124.297 -126.315 1.00 12.81 188 GLN C C 1
ATOM 6708 O O . GLN C 1 205 ? 13.539 124.056 -127.279 1.00 15.52 188 GLN C O 1
ATOM 6714 N N . GLN C 1 206 ? 14.134 123.680 -125.145 1.00 12.52 189 GLN C N 1
ATOM 6715 C CA . GLN C 1 206 ? 13.121 122.643 -124.960 1.00 13.00 189 GLN C CA 1
ATOM 6716 C C . GLN C 1 206 ? 11.676 123.126 -125.159 1.00 15.06 189 GLN C C 1
ATOM 6717 O O . GLN C 1 206 ? 10.769 122.305 -125.340 1.00 14.14 189 GLN C O 1
ATOM 6723 N N . LEU C 1 207 ? 11.460 124.445 -125.113 1.00 14.78 190 LEU C N 1
ATOM 6724 C CA . LEU C 1 207 ? 10.140 125.017 -125.368 1.00 14.13 190 LEU C CA 1
ATOM 6725 C C . LEU C 1 207 ? 10.045 125.517 -126.806 1.00 24.05 190 LEU C C 1
ATOM 6726 O O . LEU C 1 207 ? 8.999 126.015 -127.241 1.00 21.59 190 LEU C O 1
ATOM 6731 N N . GLY C 1 208 ? 11.139 125.374 -127.551 1.00 23.02 191 GLY C N 1
ATOM 6732 C CA . GLY C 1 208 ? 11.086 125.594 -128.983 1.00 23.71 191 GLY C CA 1
ATOM 6733 C C . GLY C 1 208 ? 11.684 126.894 -129.463 1.00 25.20 191 GLY C C 1
ATOM 6734 O O . GLY C 1 208 ? 11.574 127.235 -130.646 1.00 28.49 191 GLY C O 1
ATOM 6735 N N . SER C 1 209 ? 12.319 127.630 -128.564 1.00 14.38 192 SER C N 1
ATOM 6736 C CA . SER C 1 209 ? 12.999 128.840 -128.990 1.00 14.30 192 SER C CA 1
ATOM 6737 C C . SER C 1 209 ? 14.370 128.526 -129.581 1.00 16.68 192 SER C C 1
ATOM 6738 O O . SER C 1 209 ? 15.119 127.701 -129.041 1.00 13.42 192 SER C O 1
ATOM 6741 N N . ASN C 1 210 ? 14.706 129.182 -130.687 1.00 14.43 193 ASN C N 1
ATOM 6742 C CA . ASN C 1 210 ? 16.054 129.041 -131.228 1.00 24.33 193 ASN C CA 1
ATOM 6743 C C . ASN C 1 210 ? 16.801 130.364 -131.424 1.00 17.70 193 ASN C C 1
ATOM 6744 O O . ASN C 1 210 ? 17.648 130.475 -132.302 1.00 22.75 193 ASN C O 1
ATOM 6749 N N A ARG C 1 211 ? 16.481 131.355 -130.596 0.58 14.60 194 ARG C N 1
ATOM 6750 N N B ARG C 1 211 ? 16.500 131.357 -130.600 0.42 14.86 194 ARG C N 1
ATOM 6751 C CA A ARG C 1 211 ? 17.084 132.676 -130.727 0.58 15.53 194 ARG C CA 1
ATOM 6752 C CA B ARG C 1 211 ? 17.127 132.659 -130.777 0.42 15.49 194 ARG C CA 1
ATOM 6753 C C A ARG C 1 211 ? 18.439 132.770 -130.045 0.58 15.83 194 ARG C C 1
ATOM 6754 C C B ARG C 1 211 ? 18.412 132.822 -129.981 0.42 15.94 194 ARG C C 1
ATOM 6755 O O A ARG C 1 211 ? 19.230 133.670 -130.342 0.58 12.95 194 ARG C O 1
ATOM 6756 O O B ARG C 1 211 ? 19.129 133.813 -130.141 0.42 12.90 194 ARG C O 1
ATOM 6771 N N . ILE C 1 212 ? 18.707 131.845 -129.130 1.00 12.31 195 ILE C N 1
ATOM 6772 C CA . ILE C 1 212 ? 20.006 131.802 -128.485 1.00 17.09 195 ILE C CA 1
ATOM 6773 C C . ILE C 1 212 ? 20.958 131.099 -129.455 1.00 17.70 195 ILE C C 1
ATOM 6774 O O . ILE C 1 212 ? 20.851 129.892 -129.680 1.00 17.79 195 ILE C O 1
ATOM 6779 N N . ASN C 1 213 ? 21.874 131.857 -130.048 1.00 11.67 196 ASN C N 1
ATOM 6780 C CA . ASN C 1 213 ? 22.729 131.302 -131.081 1.00 11.87 196 ASN C CA 1
ATOM 6781 C C . ASN C 1 213 ? 24.192 131.074 -130.682 1.00 11.22 196 ASN C C 1
ATOM 6782 O O . ASN C 1 213 ? 25.008 130.686 -131.514 1.00 19.51 196 ASN C O 1
ATOM 6787 N N . GLN C 1 214 ? 24.516 131.287 -129.410 1.00 10.53 197 GLN C N 1
ATOM 6788 C CA . GLN C 1 214 ? 25.892 131.152 -128.948 1.00 9.95 197 GLN C CA 1
ATOM 6789 C C . GLN C 1 214 ? 25.947 131.153 -127.419 1.00 13.05 197 GLN C C 1
ATOM 6790 O O . GLN C 1 214 ? 25.164 131.854 -126.758 1.00 13.29 197 GLN C O 1
ATOM 6796 N N . GLN C 1 215 ? 26.856 130.349 -126.870 1.00 13.35 198 GLN C N 1
ATOM 6797 C CA . GLN C 1 215 ? 27.196 130.385 -125.448 1.00 10.02 198 GLN C CA 1
ATOM 6798 C C . GLN C 1 215 ? 28.671 130.800 -125.288 1.00 13.86 198 GLN C C 1
ATOM 6799 O O . GLN C 1 215 ? 29.560 130.252 -125.975 1.00 7.94 198 GLN C O 1
ATOM 6805 N N . LEU C 1 216 ? 28.928 131.766 -124.405 1.00 9.85 199 LEU C N 1
ATOM 6806 C CA . LEU C 1 216 ? 30.298 132.119 -124.031 1.00 10.28 199 LEU C CA 1
ATOM 6807 C C . LEU C 1 216 ? 30.479 131.799 -122.556 1.00 10.72 199 LEU C C 1
ATOM 6808 O O . LEU C 1 216 ? 29.977 132.518 -121.699 1.00 17.77 199 LEU C O 1
ATOM 6813 N N . LEU C 1 217 ? 31.180 130.718 -122.249 1.00 12.44 200 LEU C N 1
ATOM 6814 C CA . LEU C 1 217 ? 31.259 130.255 -120.863 1.00 11.35 200 LEU C CA 1
ATOM 6815 C C . LEU C 1 217 ? 32.632 130.536 -120.253 1.00 12.22 200 LEU C C 1
ATOM 6816 O O . LEU C 1 217 ? 33.648 130.022 -120.735 1.00 16.84 200 LEU C O 1
ATOM 6821 N N . LEU C 1 218 ? 32.666 131.377 -119.216 1.00 10.32 201 LEU C N 1
ATOM 6822 C CA . LEU C 1 218 ? 33.919 131.663 -118.517 1.00 10.43 201 LEU C CA 1
ATOM 6823 C C . LEU C 1 218 ? 34.019 130.725 -117.322 1.00 10.70 201 LEU C C 1
ATOM 6824 O O . LEU C 1 218 ? 33.219 130.820 -116.396 1.00 7.78 201 LEU C O 1
ATOM 6829 N N . TYR C 1 219 ? 35.007 129.825 -117.369 1.00 13.07 202 TYR C N 1
ATOM 6830 C CA . TYR C 1 219 ? 35.227 128.776 -116.362 1.00 9.02 202 TYR C CA 1
ATOM 6831 C C . TYR C 1 219 ? 33.941 128.262 -115.702 1.00 8.56 202 TYR C C 1
ATOM 6832 O O . TYR C 1 219 ? 33.755 128.404 -114.496 1.00 8.47 202 TYR C O 1
ATOM 6841 N N . PRO C 1 220 ? 33.056 127.642 -116.497 1.00 7.90 203 PRO C N 1
ATOM 6842 C CA . PRO C 1 220 ? 31.742 127.262 -115.968 1.00 6.39 203 PRO C CA 1
ATOM 6843 C C . PRO C 1 220 ? 31.773 126.060 -115.022 1.00 8.91 203 PRO C C 1
ATOM 6844 O O . PRO C 1 220 ? 32.586 125.139 -115.168 1.00 12.31 203 PRO C O 1
ATOM 6848 N N . VAL C 1 221 ? 30.879 126.075 -114.042 1.00 10.87 204 VAL C N 1
ATOM 6849 C CA . VAL C 1 221 ? 30.643 124.898 -113.219 1.00 10.61 204 VAL C CA 1
ATOM 6850 C C . VAL C 1 221 ? 29.625 124.042 -113.955 1.00 12.00 204 VAL C C 1
ATOM 6851 O O . VAL C 1 221 ? 28.455 124.411 -114.033 1.00 16.21 204 VAL C O 1
ATOM 6855 N N . THR C 1 222 ? 30.057 122.908 -114.502 1.00 9.88 205 THR C N 1
ATOM 6856 C CA . THR C 1 222 ? 29.155 122.088 -115.313 1.00 12.11 205 THR C CA 1
ATOM 6857 C C . THR C 1 222 ? 28.539 120.924 -114.557 1.00 15.61 205 THR C C 1
ATOM 6858 O O . THR C 1 222 ? 27.598 120.294 -115.050 1.00 18.51 205 THR C O 1
ATOM 6862 N N . ALA C 1 223 ? 29.084 120.630 -113.379 1.00 13.64 206 ALA C N 1
ATOM 6863 C CA . ALA C 1 223 ? 28.648 119.479 -112.585 1.00 9.07 206 ALA C CA 1
ATOM 6864 C C . ALA C 1 223 ? 28.840 119.748 -111.105 1.00 10.31 206 ALA C C 1
ATOM 6865 O O . ALA C 1 223 ? 29.804 119.254 -110.508 1.00 8.56 206 ALA C O 1
ATOM 6867 N N . PRO C 1 224 ? 27.927 120.540 -110.510 1.00 12.99 207 PRO C N 1
ATOM 6868 C CA . PRO C 1 224 ? 27.984 120.874 -109.081 1.00 15.03 207 PRO C CA 1
ATOM 6869 C C . PRO C 1 224 ? 28.067 119.609 -108.250 1.00 19.81 207 PRO C C 1
ATOM 6870 O O . PRO C 1 224 ? 27.298 118.666 -108.497 1.00 18.41 207 PRO C O 1
ATOM 6874 N N . ASN C 1 225 ? 29.002 119.588 -107.302 1.00 20.01 208 ASN C N 1
ATOM 6875 C CA . ASN C 1 225 ? 29.140 118.480 -106.368 1.00 20.33 208 ASN C CA 1
ATOM 6876 C C . ASN C 1 225 ? 29.383 117.128 -107.034 1.00 24.18 208 ASN C C 1
ATOM 6877 O O . ASN C 1 225 ? 28.825 116.113 -106.613 1.00 30.60 208 ASN C O 1
ATOM 6882 N N . ALA C 1 226 ? 30.221 117.108 -108.067 1.00 21.43 209 ALA C N 1
ATOM 6883 C CA . ALA C 1 226 ? 30.608 115.846 -108.691 1.00 18.49 209 ALA C CA 1
ATOM 6884 C C . ALA C 1 226 ? 31.510 115.060 -107.739 1.00 21.05 209 ALA C C 1
ATOM 6885 O O . ALA C 1 226 ? 32.034 115.613 -106.772 1.00 26.26 209 ALA C O 1
ATOM 6887 N N . ASP C 1 227 ? 31.692 113.774 -108.014 1.00 20.77 210 ASP C N 1
ATOM 6888 C CA . ASP C 1 227 ? 32.468 112.911 -107.133 1.00 17.42 210 ASP C CA 1
ATOM 6889 C C . ASP C 1 227 ? 33.872 113.483 -106.895 1.00 18.93 210 ASP C C 1
ATOM 6890 O O . ASP C 1 227 ? 34.712 113.516 -107.804 1.00 20.05 210 ASP C O 1
ATOM 6895 N N . HIS C 1 228 ? 34.126 113.924 -105.668 1.00 18.14 211 HIS C N 1
ATOM 6896 C CA . HIS C 1 228 ? 35.419 114.508 -105.334 1.00 18.73 211 HIS C CA 1
ATOM 6897 C C . HIS C 1 228 ? 36.529 113.472 -105.247 1.00 18.20 211 HIS C C 1
ATOM 6898 O O . HIS C 1 228 ? 37.712 113.818 -105.155 1.00 20.03 211 HIS C O 1
ATOM 6905 N N . ALA C 1 229 ? 36.146 112.202 -105.300 1.00 17.44 212 ALA C N 1
ATOM 6906 C CA . ALA C 1 229 ? 37.125 111.134 -105.398 1.00 22.02 212 ALA C CA 1
ATOM 6907 C C . ALA C 1 229 ? 37.236 110.692 -106.861 1.00 24.45 212 ALA C C 1
ATOM 6908 O O . ALA C 1 229 ? 37.983 109.772 -107.197 1.00 28.74 212 ALA C O 1
ATOM 6910 N N . GLY C 1 230 ? 36.494 111.367 -107.734 1.00 20.84 213 GLY C N 1
ATOM 6911 C CA . GLY C 1 230 ? 36.463 110.992 -109.136 1.00 17.05 213 GLY C CA 1
ATOM 6912 C C . GLY C 1 230 ? 37.398 111.789 -110.022 1.00 16.57 213 GLY C C 1
ATOM 6913 O O . GLY C 1 230 ? 38.072 112.714 -109.563 1.00 17.34 213 GLY C O 1
ATOM 6914 N N . PRO C 1 231 ? 37.419 111.452 -111.315 1.00 21.75 214 PRO C N 1
ATOM 6915 C CA . PRO C 1 231 ? 38.386 112.046 -112.253 1.00 22.55 214 PRO C CA 1
ATOM 6916 C C . PRO C 1 231 ? 38.206 113.560 -112.437 1.00 20.85 214 PRO C C 1
ATOM 6917 O O . PRO C 1 231 ? 39.177 114.262 -112.733 1.00 26.60 214 PRO C O 1
ATOM 6921 N N . LEU C 1 232 ? 36.991 114.060 -112.248 1.00 14.05 215 LEU C N 1
ATOM 6922 C CA . LEU C 1 232 ? 36.758 115.502 -112.331 1.00 12.94 215 LEU C CA 1
ATOM 6923 C C . LEU C 1 232 ? 37.463 116.284 -111.220 1.00 15.58 215 LEU C C 1
ATOM 6924 O O . LEU C 1 232 ? 37.638 117.497 -111.333 1.00 14.84 215 LEU C O 1
ATOM 6929 N N . TRP C 1 233 ? 37.865 115.599 -110.151 1.00 17.17 216 TRP C N 1
ATOM 6930 C CA . TRP C 1 233 ? 38.458 116.290 -109.002 1.00 19.31 216 TRP C CA 1
ATOM 6931 C C . TRP C 1 233 ? 39.804 115.729 -108.574 1.00 16.34 216 TRP C C 1
ATOM 6932 O O . TRP C 1 233 ? 40.162 115.787 -107.405 1.00 21.70 216 TRP C O 1
ATOM 6943 N N . ASP C 1 234 ? 40.547 115.210 -109.540 1.00 16.03 217 ASP C N 1
ATOM 6944 C CA . ASP C 1 234 ? 41.813 114.544 -109.293 1.00 18.13 217 ASP C CA 1
ATOM 6945 C C . ASP C 1 234 ? 42.951 115.538 -109.494 1.00 22.07 217 ASP C C 1
ATOM 6946 O O . ASP C 1 234 ? 43.153 116.031 -110.609 1.00 26.62 217 ASP C O 1
ATOM 6951 N N . LEU C 1 235 ? 43.707 115.807 -108.430 1.00 19.06 218 LEU C N 1
ATOM 6952 C CA . LEU C 1 235 ? 44.859 116.711 -108.497 1.00 17.56 218 LEU C CA 1
ATOM 6953 C C . LEU C 1 235 ? 45.900 116.308 -109.541 1.00 19.92 218 LEU C C 1
ATOM 6954 O O . LEU C 1 235 ? 46.693 117.140 -109.989 1.00 17.42 218 LEU C O 1
ATOM 6959 N N . ALA C 1 236 ? 45.893 115.034 -109.924 1.00 18.83 219 ALA C N 1
ATOM 6960 C CA . ALA C 1 236 ? 46.855 114.526 -110.891 1.00 19.59 219 ALA C CA 1
ATOM 6961 C C . ALA C 1 236 ? 46.621 115.147 -112.271 1.00 21.77 219 ALA C C 1
ATOM 6962 O O . ALA C 1 236 ? 47.481 115.096 -113.152 1.00 28.99 219 ALA C O 1
ATOM 6964 N N . ALA C 1 237 ? 45.451 115.736 -112.459 1.00 15.42 220 ALA C N 1
ATOM 6965 C CA . ALA C 1 237 ? 45.156 116.399 -113.709 1.00 12.30 220 ALA C CA 1
ATOM 6966 C C . ALA C 1 237 ? 45.864 117.751 -113.781 1.00 17.13 220 ALA C C 1
ATOM 6967 O O . ALA C 1 237 ? 45.793 118.429 -114.807 1.00 22.16 220 ALA C O 1
ATOM 6969 N N . PHE C 1 238 ? 46.543 118.149 -112.704 1.00 12.08 221 PHE C N 1
ATOM 6970 C CA . PHE C 1 238 ? 47.174 119.464 -112.683 1.00 11.55 221 PHE C CA 1
ATOM 6971 C C . PHE C 1 238 ? 48.673 119.413 -112.397 1.00 14.10 221 PHE C C 1
ATOM 6972 O O . PHE C 1 238 ? 49.115 119.906 -111.349 1.00 16.52 221 PHE C O 1
ATOM 6980 N N . PRO C 1 239 ? 49.468 118.852 -113.328 1.00 14.18 222 PRO C N 1
ATOM 6981 C CA . PRO C 1 239 ? 50.928 118.834 -113.142 1.00 12.53 222 PRO C CA 1
ATOM 6982 C C . PRO C 1 239 ? 51.451 120.233 -112.844 1.00 14.15 222 PRO C C 1
ATOM 6983 O O . PRO C 1 239 ? 51.071 121.187 -113.541 1.00 16.50 222 PRO C O 1
ATOM 6987 N N . ILE C 1 240 ? 52.311 120.354 -111.838 1.00 12.80 223 ILE C N 1
ATOM 6988 C CA . ILE C 1 240 ? 52.902 121.647 -111.503 1.00 16.56 223 ILE C CA 1
ATOM 6989 C C . ILE C 1 240 ? 54.288 121.449 -110.886 1.00 16.83 223 ILE C C 1
ATOM 6990 O O . ILE C 1 240 ? 54.553 120.408 -110.286 1.00 19.55 223 ILE C O 1
ATOM 6995 N N . ILE C 1 241 ? 55.173 122.431 -111.044 1.00 13.11 224 ILE C N 1
ATOM 6996 C CA . ILE C 1 241 ? 56.524 122.341 -110.485 1.00 13.19 224 ILE C CA 1
ATOM 6997 C C . ILE C 1 241 ? 56.477 122.238 -108.953 1.00 16.64 224 ILE C C 1
ATOM 6998 O O . ILE C 1 241 ? 55.562 122.780 -108.322 1.00 23.14 224 ILE C O 1
ATOM 7003 N N . ASP C 1 242 ? 57.458 121.549 -108.370 1.00 19.41 225 ASP C N 1
ATOM 7004 C CA . ASP C 1 242 ? 57.442 121.195 -106.949 1.00 18.16 225 ASP C CA 1
ATOM 7005 C C . ASP C 1 242 ? 57.199 122.362 -106.002 1.00 15.45 225 ASP C C 1
ATOM 7006 O O . ASP C 1 242 ? 56.498 122.218 -105.005 1.00 19.69 225 ASP C O 1
ATOM 7011 N N . SER C 1 243 ? 57.771 123.520 -106.311 1.00 15.33 226 SER C N 1
ATOM 7012 C CA . SER C 1 243 ? 57.718 124.652 -105.391 1.00 14.99 226 SER C CA 1
ATOM 7013 C C . SER C 1 243 ? 56.319 125.254 -105.279 1.00 21.37 226 SER C C 1
ATOM 7014 O O . SER C 1 243 ? 56.054 126.074 -104.392 1.00 17.69 226 SER C O 1
ATOM 7017 N N . GLN C 1 244 ? 55.427 124.850 -106.179 1.00 14.22 227 GLN C N 1
ATOM 7018 C CA . GLN C 1 244 ? 54.088 125.411 -106.185 1.00 18.87 227 GLN C CA 1
ATOM 7019 C C . GLN C 1 244 ? 53.018 124.361 -105.887 1.00 19.52 227 GLN C C 1
ATOM 7020 O O . GLN C 1 244 ? 51.819 124.681 -105.839 1.00 16.65 227 GLN C O 1
ATOM 7026 N N . ARG C 1 245 ? 53.454 123.121 -105.658 1.00 19.19 228 ARG C N 1
ATOM 7027 C CA . ARG C 1 245 ? 52.513 122.026 -105.397 1.00 22.32 228 ARG C CA 1
ATOM 7028 C C . ARG C 1 245 ? 51.654 122.217 -104.144 1.00 18.99 228 ARG C C 1
ATOM 7029 O O . ARG C 1 245 ? 50.458 121.934 -104.167 1.00 13.78 228 ARG C O 1
ATOM 7037 N N . ALA C 1 246 ? 52.252 122.697 -103.059 1.00 14.82 229 ALA C N 1
ATOM 7038 C CA . ALA C 1 246 ? 51.494 122.879 -101.817 1.00 18.16 229 ALA C CA 1
ATOM 7039 C C . ALA C 1 246 ? 50.367 123.889 -102.036 1.00 16.71 229 ALA C C 1
ATOM 7040 O O . ALA C 1 246 ? 49.197 123.615 -101.742 1.00 16.05 229 ALA C O 1
ATOM 7042 N N . ILE C 1 247 ? 50.738 125.048 -102.570 1.00 14.73 230 ILE C N 1
ATOM 7043 C CA . ILE C 1 247 ? 49.791 126.102 -102.895 1.00 15.14 230 ILE C CA 1
ATOM 7044 C C . ILE C 1 247 ? 48.648 125.572 -103.760 1.00 16.10 230 ILE C C 1
ATOM 7045 O O . ILE C 1 247 ? 47.473 125.775 -103.431 1.00 13.28 230 ILE C O 1
ATOM 7050 N N . LEU C 1 248 ? 48.989 124.881 -104.850 1.00 12.11 231 LEU C N 1
ATOM 7051 C CA . LEU C 1 248 ? 47.964 124.297 -105.713 1.00 16.29 231 LEU C CA 1
ATOM 7052 C C . LEU C 1 248 ? 47.071 123.333 -104.933 1.00 16.55 231 LEU C C 1
ATOM 7053 O O . LEU C 1 248 ? 45.855 123.320 -105.110 1.00 14.24 231 LEU C O 1
ATOM 7058 N N . THR C 1 249 ? 47.681 122.535 -104.068 1.00 13.05 232 THR C N 1
ATOM 7059 C CA . THR C 1 249 ? 46.940 121.536 -103.326 1.00 16.61 232 THR C CA 1
ATOM 7060 C C . THR C 1 249 ? 45.897 122.198 -102.419 1.00 17.79 232 THR C C 1
ATOM 7061 O O . THR C 1 249 ? 44.720 121.849 -102.459 1.00 19.34 232 THR C O 1
ATOM 7065 N N . ASN C 1 250 ? 46.332 123.162 -101.617 1.00 13.80 233 ASN C N 1
ATOM 7066 C CA . ASN C 1 250 ? 45.433 123.884 -100.732 1.00 13.19 233 ASN C CA 1
ATOM 7067 C C . ASN C 1 250 ? 44.381 124.704 -101.471 1.00 14.94 233 ASN C C 1
ATOM 7068 O O . ASN C 1 250 ? 43.249 124.857 -101.000 1.00 13.61 233 ASN C O 1
ATOM 7073 N N . TYR C 1 251 ? 44.769 125.246 -102.619 1.00 12.90 234 TYR C N 1
ATOM 7074 C CA . TYR C 1 251 ? 43.862 126.044 -103.407 1.00 13.01 234 TYR C CA 1
ATOM 7075 C C . TYR C 1 251 ? 42.759 125.129 -103.938 1.00 14.92 234 TYR C C 1
ATOM 7076 O O . TYR C 1 251 ? 41.571 125.381 -103.731 1.00 12.21 234 TYR C O 1
ATOM 7085 N N . HIS C 1 252 ? 43.170 124.052 -104.600 1.00 15.28 235 HIS C N 1
ATOM 7086 C CA . HIS C 1 252 ? 42.247 123.069 -105.159 1.00 18.49 235 HIS C CA 1
ATOM 7087 C C . HIS C 1 252 ? 41.321 122.558 -104.056 1.00 22.26 235 HIS C C 1
ATOM 7088 O O . HIS C 1 252 ? 40.105 122.455 -104.239 1.00 24.12 235 HIS C O 1
ATOM 7095 N N . ASP C 1 253 ? 41.913 122.268 -102.905 1.00 12.72 236 ASP C N 1
ATOM 7096 C CA . ASP C 1 253 ? 41.194 121.731 -101.755 1.00 22.63 236 ASP C CA 1
ATOM 7097 C C . ASP C 1 253 ? 40.095 122.646 -101.229 1.00 19.08 236 ASP C C 1
ATOM 7098 O O . ASP C 1 253 ? 39.018 122.186 -100.849 1.00 18.34 236 ASP C O 1
ATOM 7103 N N . LEU C 1 254 ? 40.380 123.942 -101.181 1.00 12.09 237 LEU C N 1
ATOM 7104 C CA . LEU C 1 254 ? 39.394 124.911 -100.756 1.00 11.65 237 LEU C CA 1
ATOM 7105 C C . LEU C 1 254 ? 38.170 124.817 -101.647 1.00 21.11 237 LEU C C 1
ATOM 7106 O O . LEU C 1 254 ? 37.030 124.889 -101.172 1.00 21.26 237 LEU C O 1
ATOM 7111 N N . PHE C 1 255 ? 38.401 124.645 -102.945 1.00 18.44 238 PHE C N 1
ATOM 7112 C CA . PHE C 1 255 ? 37.290 124.633 -103.877 1.00 15.65 238 PHE C CA 1
ATOM 7113 C C . PHE C 1 255 ? 36.438 123.367 -103.804 1.00 16.06 238 PHE C C 1
ATOM 7114 O O . PHE C 1 255 ? 35.229 123.433 -104.020 1.00 16.04 238 PHE C O 1
ATOM 7122 N N . ARG C 1 256 ? 37.022 122.220 -103.477 1.00 14.74 239 ARG C N 1
ATOM 7123 C CA . ARG C 1 256 ? 36.146 121.064 -103.362 1.00 24.82 239 ARG C CA 1
ATOM 7124 C C . ARG C 1 256 ? 35.233 121.168 -102.134 1.00 23.52 239 ARG C C 1
ATOM 7125 O O . ARG C 1 256 ? 34.096 120.691 -102.165 1.00 23.70 239 ARG C O 1
ATOM 7133 N N . GLN C 1 257 ? 35.713 121.841 -101.088 1.00 18.62 240 GLN C N 1
ATOM 7134 C CA . GLN C 1 257 ? 34.873 122.182 -99.946 1.00 21.71 240 GLN C CA 1
ATOM 7135 C C . GLN C 1 257 ? 33.758 123.112 -100.379 1.00 22.47 240 GLN C C 1
ATOM 7136 O O . GLN C 1 257 ? 32.584 122.888 -100.072 1.00 26.97 240 GLN C O 1
ATOM 7142 N N . LEU C 1 258 ? 34.143 124.180 -101.069 1.00 18.40 241 LEU C N 1
ATOM 7143 C CA . LEU C 1 258 ? 33.185 125.177 -101.526 1.00 17.78 241 LEU C CA 1
ATOM 7144 C C . LEU C 1 258 ? 32.143 124.536 -102.442 1.00 14.08 241 LEU C C 1
ATOM 7145 O O . LEU C 1 258 ? 30.962 124.889 -102.399 1.00 13.23 241 LEU C O 1
ATOM 7150 N N . ASP C 1 259 ? 32.590 123.572 -103.242 1.00 13.94 242 ASP C N 1
ATOM 7151 C CA . ASP C 1 259 ? 31.713 122.857 -104.157 1.00 15.12 242 ASP C CA 1
ATOM 7152 C C . ASP C 1 259 ? 30.560 122.179 -103.416 1.00 14.14 242 ASP C C 1
ATOM 7153 O O . ASP C 1 259 ? 29.408 122.309 -103.813 1.00 15.34 242 ASP C O 1
ATOM 7158 N N . SER C 1 260 ? 30.873 121.467 -102.336 1.00 17.90 243 SER C N 1
ATOM 7159 C CA . SER C 1 260 ? 29.846 120.807 -101.525 1.00 22.10 243 SER C CA 1
ATOM 7160 C C . SER C 1 260 ? 28.873 121.803 -100.893 1.00 20.63 243 SER C C 1
ATOM 7161 O O . SER C 1 260 ? 27.655 121.596 -100.917 1.00 18.57 243 SER C O 1
ATOM 7164 N N . ILE C 1 261 ? 29.418 122.884 -100.339 1.00 18.30 244 ILE C N 1
ATOM 7165 C CA . ILE C 1 261 ? 28.612 123.906 -99.681 1.00 12.19 244 ILE C CA 1
ATOM 7166 C C . ILE C 1 261 ? 27.662 124.642 -100.635 1.00 14.89 244 ILE C C 1
ATOM 7167 O O . ILE C 1 261 ? 26.466 124.740 -100.368 1.00 14.00 244 ILE C O 1
ATOM 7180 N N . THR C 1 263 ? 26.516 123.843 -103.518 1.00 14.39 246 THR C N 1
ATOM 7181 C CA . THR C 1 263 ? 25.551 122.987 -104.172 1.00 16.19 246 THR C CA 1
ATOM 7182 C C . THR C 1 263 ? 24.418 122.711 -103.191 1.00 19.59 246 THR C C 1
ATOM 7183 O O . THR C 1 263 ? 23.231 122.654 -103.562 1.00 18.29 246 THR C O 1
ATOM 7187 N N . ASP C 1 264 ? 24.793 122.579 -101.926 1.00 21.22 247 ASP C N 1
ATOM 7188 C CA . ASP C 1 264 ? 23.820 122.419 -100.865 1.00 22.64 247 ASP C CA 1
ATOM 7189 C C . ASP C 1 264 ? 22.867 123.602 -100.782 1.00 19.13 247 ASP C C 1
ATOM 7190 O O . ASP C 1 264 ? 21.658 123.409 -100.676 1.00 16.49 247 ASP C O 1
ATOM 7195 N N . TYR C 1 265 ? 23.405 124.817 -100.815 1.00 11.35 248 TYR C N 1
ATOM 7196 C CA . TYR C 1 265 ? 22.568 126.002 -100.806 1.00 10.73 248 TYR C CA 1
ATOM 7197 C C . TYR C 1 265 ? 21.672 126.046 -102.048 1.00 17.14 248 TYR C C 1
ATOM 7198 O O . TYR C 1 265 ? 20.507 126.432 -101.966 1.00 17.47 248 TYR C O 1
ATOM 7207 N N . TYR C 1 266 ? 22.214 125.629 -103.187 1.00 10.27 249 TYR C N 1
ATOM 7208 C CA . TYR C 1 266 ? 21.546 125.795 -104.470 1.00 14.58 249 TYR C CA 1
ATOM 7209 C C . TYR C 1 266 ? 20.429 124.782 -104.702 1.00 18.12 249 TYR C C 1
ATOM 7210 O O . TYR C 1 266 ? 19.367 125.119 -105.246 1.00 17.81 249 TYR C O 1
ATOM 7219 N N . VAL C 1 267 ? 20.671 123.540 -104.294 1.00 15.34 250 VAL C N 1
ATOM 7220 C CA . VAL C 1 267 ? 19.719 122.469 -104.553 1.00 14.68 250 VAL C CA 1
ATOM 7221 C C . VAL C 1 267 ? 18.829 122.189 -103.334 1.00 20.00 250 VAL C C 1
ATOM 7222 O O . VAL C 1 267 ? 19.313 121.781 -102.278 1.00 19.15 250 VAL C O 1
ATOM 7226 N N . PRO C 1 268 ? 17.514 122.407 -103.481 1.00 20.33 251 PRO C N 1
ATOM 7227 C CA . PRO C 1 268 ? 16.596 122.051 -102.395 1.00 16.00 251 PRO C CA 1
ATOM 7228 C C . PRO C 1 268 ? 16.476 120.534 -102.257 1.00 18.69 251 PRO C C 1
ATOM 7229 O O . PRO C 1 268 ? 16.890 119.812 -103.164 1.00 18.37 251 PRO C O 1
ATOM 7233 N N . GLU C 1 269 ? 15.930 120.066 -101.137 1.00 23.08 252 GLU C N 1
ATOM 7234 C CA . GLU C 1 269 ? 15.845 118.633 -100.851 1.00 26.96 252 GLU C CA 1
ATOM 7235 C C . GLU C 1 269 ? 15.165 117.797 -101.941 1.00 22.75 252 GLU C C 1
ATOM 7236 O O . GLU C 1 269 ? 15.648 116.719 -102.286 1.00 30.29 252 GLU C O 1
ATOM 7242 N N . ASN C 1 270 ? 14.059 118.299 -102.485 1.00 14.25 253 ASN C N 1
ATOM 7243 C CA . ASN C 1 270 ? 13.286 117.566 -103.484 1.00 16.53 253 ASN C CA 1
ATOM 7244 C C . ASN C 1 270 ? 14.000 117.444 -104.842 1.00 16.98 253 ASN C C 1
ATOM 7245 O O . ASN C 1 270 ? 13.569 116.698 -105.714 1.00 17.80 253 ASN C O 1
ATOM 7250 N N . PHE C 1 271 ? 15.086 118.184 -105.023 1.00 16.30 254 PHE C N 1
ATOM 7251 C CA . PHE C 1 271 ? 15.812 118.145 -106.284 1.00 18.07 254 PHE C CA 1
ATOM 7252 C C . PHE C 1 271 ? 17.184 117.510 -106.084 1.00 18.69 254 PHE C C 1
ATOM 7253 O O . PHE C 1 271 ? 17.524 117.132 -104.961 1.00 22.06 254 PHE C O 1
ATOM 7261 N N . ASP C 1 272 ? 17.962 117.377 -107.159 1.00 17.10 255 ASP C N 1
ATOM 7262 C CA . ASP C 1 272 ? 19.216 116.621 -107.105 1.00 16.75 255 ASP C CA 1
ATOM 7263 C C . ASP C 1 272 ? 20.300 117.206 -108.013 1.00 18.70 255 ASP C C 1
ATOM 7264 O O . ASP C 1 272 ? 20.076 117.438 -109.208 1.00 15.32 255 ASP C O 1
ATOM 7269 N N . SER C 1 273 ? 21.487 117.398 -107.449 1.00 18.36 256 SER C N 1
ATOM 7270 C CA . SER C 1 273 ? 22.575 118.048 -108.161 1.00 18.81 256 SER C CA 1
ATOM 7271 C C . SER C 1 273 ? 23.034 117.331 -109.432 1.00 20.44 256 SER C C 1
ATOM 7272 O O . SER C 1 273 ? 23.634 117.950 -110.313 1.00 23.57 256 SER C O 1
ATOM 7275 N N A HIS C 1 274 ? 22.761 116.031 -109.524 0.41 19.62 257 HIS C N 1
ATOM 7276 N N B HIS C 1 274 ? 22.761 116.041 -109.532 0.59 19.45 257 HIS C N 1
ATOM 7277 C CA A HIS C 1 274 ? 23.229 115.224 -110.654 0.41 20.28 257 HIS C CA 1
ATOM 7278 C CA B HIS C 1 274 ? 23.260 115.290 -110.672 0.59 20.11 257 HIS C CA 1
ATOM 7279 C C A HIS C 1 274 ? 22.296 115.347 -111.863 0.41 20.28 257 HIS C C 1
ATOM 7280 C C B HIS C 1 274 ? 22.271 115.296 -111.844 0.59 20.43 257 HIS C C 1
ATOM 7281 O O A HIS C 1 274 ? 22.617 114.880 -112.955 0.41 21.88 257 HIS C O 1
ATOM 7282 O O B HIS C 1 274 ? 22.533 114.709 -112.895 0.59 22.14 257 HIS C O 1
ATOM 7295 N N . SER C 1 275 ? 21.144 115.979 -111.658 1.00 15.61 258 SER C N 1
ATOM 7296 C CA . SER C 1 275 ? 20.147 116.137 -112.712 1.00 12.91 258 SER C CA 1
ATOM 7297 C C . SER C 1 275 ? 20.662 117.049 -113.837 1.00 15.79 258 SER C C 1
ATOM 7298 O O . SER C 1 275 ? 21.607 117.818 -113.622 1.00 11.75 258 SER C O 1
ATOM 7301 N N . PRO C 1 276 ? 20.056 116.950 -115.045 1.00 16.58 259 PRO C N 1
ATOM 7302 C CA . PRO C 1 276 ? 20.542 117.701 -116.212 1.00 18.56 259 PRO C CA 1
ATOM 7303 C C . PRO C 1 276 ? 20.437 119.212 -116.042 1.00 16.87 259 PRO C C 1
ATOM 7304 O O . PRO C 1 276 ? 21.277 119.941 -116.570 1.00 18.49 259 PRO C O 1
ATOM 7308 N N . LEU C 1 277 ? 19.412 119.678 -115.340 1.00 13.89 260 LEU C N 1
ATOM 7309 C CA . LEU C 1 277 ? 19.214 121.117 -115.183 1.00 14.06 260 LEU C CA 1
ATOM 7310 C C . LEU C 1 277 ? 20.066 121.726 -114.066 1.00 14.61 260 LEU C C 1
ATOM 7311 O O . LEU C 1 277 ? 20.232 122.943 -114.015 1.00 18.51 260 LEU C O 1
ATOM 7316 N N . ILE C 1 278 ? 20.614 120.887 -113.187 1.00 11.50 261 ILE C N 1
ATOM 7317 C CA . ILE C 1 278 ? 21.582 121.364 -112.194 1.00 11.31 261 ILE C CA 1
ATOM 7318 C C . ILE C 1 278 ? 23.000 121.136 -112.706 1.00 9.66 261 ILE C C 1
ATOM 7319 O O . ILE C 1 278 ? 23.895 121.951 -112.465 1.00 10.97 261 ILE C O 1
ATOM 7324 N N . SER C 1 279 ? 23.195 120.021 -113.406 1.00 9.34 262 SER C N 1
ATOM 7325 C CA . SER C 1 279 ? 24.488 119.675 -113.991 1.00 9.30 262 SER C CA 1
ATOM 7326 C C . SER C 1 279 ? 24.368 119.556 -115.508 1.00 11.64 262 SER C C 1
ATOM 7327 O O . SER C 1 279 ? 24.003 118.498 -116.031 1.00 13.03 262 SER C O 1
ATOM 7330 N N . PRO C 1 280 ? 24.669 120.641 -116.227 1.00 12.31 263 PRO C N 1
ATOM 7331 C CA . PRO C 1 280 ? 24.601 120.573 -117.690 1.00 11.90 263 PRO C CA 1
ATOM 7332 C C . PRO C 1 280 ? 25.464 119.442 -118.259 1.00 15.53 263 PRO C C 1
ATOM 7333 O O . PRO C 1 280 ? 25.151 118.934 -119.342 1.00 15.27 263 PRO C O 1
ATOM 7337 N N . LEU C 1 281 ? 26.517 119.048 -117.542 1.00 9.62 264 LEU C N 1
ATOM 7338 C CA . LEU C 1 281 ? 27.327 117.901 -117.951 1.00 13.50 264 LEU C CA 1
ATOM 7339 C C . LEU C 1 281 ? 26.479 116.645 -118.189 1.00 10.83 264 LEU C C 1
ATOM 7340 O O . LEU C 1 281 ? 26.822 115.810 -119.013 1.00 20.16 264 LEU C O 1
ATOM 7345 N N . HIS C 1 282 ? 25.362 116.524 -117.482 1.00 10.92 265 HIS C N 1
ATOM 7346 C CA . HIS C 1 282 ? 24.564 115.307 -117.548 1.00 17.19 265 HIS C CA 1
ATOM 7347 C C . HIS C 1 282 ? 23.306 115.448 -118.398 1.00 20.90 265 HIS C C 1
ATOM 7348 O O . HIS C 1 282 ? 22.377 114.652 -118.249 1.00 22.57 265 HIS C O 1
ATOM 7355 N N . GLN C 1 283 ? 23.273 116.458 -119.269 1.00 20.62 266 GLN C N 1
ATOM 7356 C CA . GLN C 1 283 ? 22.203 116.565 -120.260 1.00 21.89 266 GLN C CA 1
ATOM 7357 C C . GLN C 1 283 ? 22.222 115.322 -121.144 1.00 26.72 266 GLN C C 1
ATOM 7358 O O . GLN C 1 283 ? 23.290 114.851 -121.538 1.00 30.54 266 GLN C O 1
ATOM 7364 N N . GLU C 1 284 ? 21.042 114.783 -121.431 1.00 32.29 267 GLU C N 1
ATOM 7365 C CA . GLU C 1 284 ? 20.926 113.586 -122.248 1.00 41.46 267 GLU C CA 1
ATOM 7366 C C . GLU C 1 284 ? 21.283 113.916 -123.692 1.00 44.83 267 GLU C C 1
ATOM 7367 O O . GLU C 1 284 ? 21.803 113.073 -124.428 1.00 47.95 267 GLU C O 1
ATOM 7373 N N . ASN C 1 285 ? 21.016 115.159 -124.082 1.00 44.89 268 ASN C N 1
ATOM 7374 C CA . ASN C 1 285 ? 21.135 115.573 -125.469 1.00 47.80 268 ASN C CA 1
ATOM 7375 C C . ASN C 1 285 ? 21.766 116.955 -125.609 1.00 40.98 268 ASN C C 1
ATOM 7376 O O . ASN C 1 285 ? 21.340 117.903 -124.946 1.00 39.05 268 ASN C O 1
ATOM 7381 N N . PHE C 1 286 ? 22.773 117.062 -126.479 1.00 36.79 269 PHE C N 1
ATOM 7382 C CA . PHE C 1 286 ? 23.422 118.341 -126.759 1.00 31.17 269 PHE C CA 1
ATOM 7383 C C . PHE C 1 286 ? 23.280 118.789 -128.209 1.00 32.48 269 PHE C C 1
ATOM 7384 O O . PHE C 1 286 ? 23.884 119.781 -128.602 1.00 36.43 269 PHE C O 1
ATOM 7392 N N . THR C 1 287 ? 22.499 118.075 -129.011 1.00 33.58 270 THR C N 1
ATOM 7393 C CA . THR C 1 287 ? 22.380 118.447 -130.422 1.00 41.23 270 THR C CA 1
ATOM 7394 C C . THR C 1 287 ? 21.704 119.801 -130.627 1.00 42.43 270 THR C C 1
ATOM 7395 O O . THR C 1 287 ? 21.893 120.444 -131.653 1.00 49.67 270 THR C O 1
ATOM 7407 N N . THR C 1 289 ? 22.189 122.345 -128.522 1.00 14.11 272 THR C N 1
ATOM 7408 C CA . THR C 1 289 ? 23.056 123.325 -127.880 1.00 13.99 272 THR C CA 1
ATOM 7409 C C . THR C 1 289 ? 23.767 124.227 -128.892 1.00 18.57 272 THR C C 1
ATOM 7410 O O . THR C 1 289 ? 24.326 123.737 -129.876 1.00 20.58 272 THR C O 1
ATOM 7414 N N . PRO C 1 290 ? 23.748 125.558 -128.656 1.00 21.34 273 PRO C N 1
ATOM 7415 C CA . PRO C 1 290 ? 24.372 126.505 -129.597 1.00 18.99 273 PRO C CA 1
ATOM 7416 C C . PRO C 1 290 ? 25.885 126.350 -129.636 1.00 18.51 273 PRO C C 1
ATOM 7417 O O . PRO C 1 290 ? 26.468 125.775 -128.702 1.00 18.14 273 PRO C O 1
ATOM 7421 N N . PRO C 1 291 ? 26.521 126.860 -130.702 1.00 15.25 274 PRO C N 1
ATOM 7422 C CA . PRO C 1 291 ? 27.984 126.955 -130.769 1.00 15.02 274 PRO C CA 1
ATOM 7423 C C . PRO C 1 291 ? 28.526 127.576 -129.479 1.00 15.12 274 PRO C C 1
ATOM 7424 O O . PRO C 1 291 ? 27.955 128.558 -128.969 1.00 12.06 274 PRO C O 1
ATOM 7428 N N . THR C 1 292 ? 29.610 127.009 -128.958 1.00 16.41 275 THR C N 1
ATOM 7429 C CA . THR C 1 292 ? 30.079 127.364 -127.625 1.00 14.52 275 THR C CA 1
ATOM 7430 C C . THR C 1 292 ? 31.584 127.635 -127.566 1.00 12.29 275 THR C C 1
ATOM 7431 O O . THR C 1 292 ? 32.383 126.914 -128.163 1.00 12.15 275 THR C O 1
ATOM 7435 N N . THR C 1 293 ? 31.953 128.694 -126.854 1.00 9.61 276 THR C N 1
ATOM 7436 C CA . THR C 1 293 ? 33.343 128.948 -126.504 1.00 10.04 276 THR C CA 1
ATOM 7437 C C . THR C 1 293 ? 33.474 128.914 -124.986 1.00 10.44 276 THR C C 1
ATOM 7438 O O . THR C 1 293 ? 32.713 129.568 -124.272 1.00 9.63 276 THR C O 1
ATOM 7442 N N . ILE C 1 294 ? 34.449 128.154 -124.504 1.00 12.07 277 ILE C N 1
ATOM 7443 C CA . ILE C 1 294 ? 34.742 128.072 -123.084 1.00 10.32 277 ILE C CA 1
ATOM 7444 C C . ILE C 1 294 ? 36.115 128.691 -122.835 1.00 11.81 277 ILE C C 1
ATOM 7445 O O . ILE C 1 294 ? 37.054 128.441 -123.603 1.00 9.25 277 ILE C O 1
ATOM 7458 N N . VAL C 1 296 ? 38.941 129.119 -119.705 1.00 11.19 279 VAL C N 1
ATOM 7459 C CA . VAL C 1 296 ? 39.224 128.622 -118.366 1.00 13.56 279 VAL C CA 1
ATOM 7460 C C . VAL C 1 296 ? 40.729 128.558 -118.135 1.00 15.19 279 VAL C C 1
ATOM 7461 O O . VAL C 1 296 ? 41.510 128.406 -119.090 1.00 9.60 279 VAL C O 1
ATOM 7465 N N . GLY C 1 297 ? 41.132 128.712 -116.874 1.00 14.45 280 GLY C N 1
ATOM 7466 C CA . GLY C 1 297 ? 42.540 128.680 -116.518 1.00 13.84 280 GLY C CA 1
ATOM 7467 C C . GLY C 1 297 ? 43.073 127.268 -116.369 1.00 16.45 280 GLY C C 1
ATOM 7468 O O . GLY C 1 297 ? 42.323 126.330 -116.035 1.00 17.04 280 GLY C O 1
ATOM 7469 N N . GLU C 1 298 ? 44.370 127.118 -116.627 1.00 14.96 281 GLU C N 1
ATOM 7470 C CA . GLU C 1 298 ? 45.055 125.842 -116.448 1.00 16.32 281 GLU C CA 1
ATOM 7471 C C . GLU C 1 298 ? 44.823 125.248 -115.048 1.00 15.23 281 GLU C C 1
ATOM 7472 O O . GLU C 1 298 ? 44.599 124.042 -114.904 1.00 10.56 281 GLU C O 1
ATOM 7478 N N . PHE C 1 299 ? 44.859 126.094 -114.022 1.00 11.42 282 PHE C N 1
ATOM 7479 C CA . PHE C 1 299 ? 44.765 125.600 -112.649 1.00 13.70 282 PHE C CA 1
ATOM 7480 C C . PHE C 1 299 ? 43.450 125.917 -111.972 1.00 14.57 282 PHE C C 1
ATOM 7481 O O . PHE C 1 299 ? 43.398 126.048 -110.749 1.00 12.01 282 PHE C O 1
ATOM 7489 N N . ASP C 1 300 ? 42.394 126.038 -112.775 1.00 13.27 283 ASP C N 1
ATOM 7490 C CA . ASP C 1 300 ? 41.046 126.175 -112.251 1.00 10.61 283 ASP C CA 1
ATOM 7491 C C . ASP C 1 300 ? 40.516 124.783 -111.915 1.00 10.62 283 ASP C C 1
ATOM 7492 O O . ASP C 1 300 ? 40.435 123.923 -112.781 1.00 10.06 283 ASP C O 1
ATOM 7497 N N . PRO C 1 301 ? 40.147 124.556 -110.647 1.00 13.78 284 PRO C N 1
ATOM 7498 C CA . PRO C 1 301 ? 39.636 123.235 -110.243 1.00 14.60 284 PRO C CA 1
ATOM 7499 C C . PRO C 1 301 ? 38.424 122.796 -111.080 1.00 14.22 284 PRO C C 1
ATOM 7500 O O . PRO C 1 301 ? 38.127 121.600 -111.183 1.00 13.48 284 PRO C O 1
ATOM 7504 N N . PHE C 1 302 ? 37.727 123.747 -111.687 1.00 11.34 285 PHE C N 1
ATOM 7505 C CA . PHE C 1 302 ? 36.601 123.366 -112.527 1.00 11.26 285 PHE C CA 1
ATOM 7506 C C . PHE C 1 302 ? 37.008 123.084 -113.971 1.00 13.03 285 PHE C C 1
ATOM 7507 O O . PHE C 1 302 ? 36.170 122.705 -114.785 1.00 15.02 285 PHE C O 1
ATOM 7515 N N . ARG C 1 303 ? 38.290 123.253 -114.279 1.00 7.77 286 ARG C N 1
ATOM 7516 C CA . ARG C 1 303 ? 38.768 122.996 -115.630 1.00 11.84 286 ARG C CA 1
ATOM 7517 C C . ARG C 1 303 ? 38.388 121.605 -116.148 1.00 13.77 286 ARG C C 1
ATOM 7518 O O . ARG C 1 303 ? 37.873 121.490 -117.257 1.00 7.92 286 ARG C O 1
ATOM 7526 N N . PRO C 1 304 ? 38.628 120.543 -115.352 1.00 17.16 287 PRO C N 1
ATOM 7527 C CA . PRO C 1 304 ? 38.311 119.224 -115.917 1.00 15.36 287 PRO C CA 1
ATOM 7528 C C . PRO C 1 304 ? 36.841 119.015 -116.268 1.00 11.48 287 PRO C C 1
ATOM 7529 O O . PRO C 1 304 ? 36.550 118.440 -117.314 1.00 9.74 287 PRO C O 1
ATOM 7533 N N . GLN C 1 305 ? 35.924 119.462 -115.423 1.00 12.70 288 GLN C N 1
ATOM 7534 C CA . GLN C 1 305 ? 34.521 119.279 -115.756 1.00 15.03 288 GLN C CA 1
ATOM 7535 C C . GLN C 1 305 ? 34.108 120.169 -116.932 1.00 16.06 288 GLN C C 1
ATOM 7536 O O . GLN C 1 305 ? 33.202 119.826 -117.683 1.00 15.97 288 GLN C O 1
ATOM 7542 N N . ALA C 1 306 ? 34.779 121.304 -117.098 1.00 7.71 289 ALA C N 1
ATOM 7543 C CA . ALA C 1 306 ? 34.557 122.143 -118.278 1.00 12.77 289 ALA C CA 1
ATOM 7544 C C . ALA C 1 306 ? 34.967 121.383 -119.544 1.00 11.65 289 ALA C C 1
ATOM 7545 O O . ALA C 1 306 ? 34.227 121.309 -120.525 1.00 14.35 289 ALA C O 1
ATOM 7547 N N . TRP C 1 307 ? 36.156 120.805 -119.498 1.00 11.03 290 TRP C N 1
ATOM 7548 C CA . TRP C 1 307 ? 36.630 119.966 -120.575 1.00 15.60 290 TRP C CA 1
ATOM 7549 C C . TRP C 1 307 ? 35.660 118.816 -120.910 1.00 16.80 290 TRP C C 1
ATOM 7550 O O . TRP C 1 307 ? 35.293 118.629 -122.078 1.00 17.06 290 TRP C O 1
ATOM 7561 N N . ALA C 1 308 ? 35.248 118.050 -119.903 1.00 8.45 291 ALA C N 1
ATOM 7562 C CA . ALA C 1 308 ? 34.315 116.943 -120.137 1.00 12.40 291 ALA C CA 1
ATOM 7563 C C . ALA C 1 308 ? 33.060 117.432 -120.872 1.00 12.15 291 ALA C C 1
ATOM 7564 O O . ALA C 1 308 ? 32.576 116.793 -121.811 1.00 12.67 291 ALA C O 1
ATOM 7566 N N . TYR C 1 309 ? 32.557 118.581 -120.438 1.00 8.99 292 TYR C N 1
ATOM 7567 C CA . TYR C 1 309 ? 31.419 119.217 -121.065 1.00 9.07 292 TYR C CA 1
ATOM 7568 C C . TYR C 1 309 ? 31.694 119.547 -122.531 1.00 13.13 292 TYR C C 1
ATOM 7569 O O . TYR C 1 309 ? 30.894 119.210 -123.409 1.00 12.41 292 TYR C O 1
ATOM 7578 N N . ALA C 1 310 ? 32.820 120.219 -122.787 1.00 13.52 293 ALA C N 1
ATOM 7579 C CA . ALA C 1 310 ? 33.229 120.559 -124.152 1.00 13.01 293 ALA C CA 1
ATOM 7580 C C . ALA C 1 310 ? 33.248 119.323 -125.041 1.00 15.35 293 ALA C C 1
ATOM 7581 O O . ALA C 1 310 ? 32.792 119.358 -126.185 1.00 17.15 293 ALA C O 1
ATOM 7583 N N . GLN C 1 311 ? 33.768 118.226 -124.503 1.00 13.92 294 GLN C N 1
ATOM 7584 C CA . GLN C 1 311 ? 33.856 116.989 -125.260 1.00 13.55 294 GLN C CA 1
ATOM 7585 C C . GLN C 1 311 ? 32.507 116.374 -125.572 1.00 12.27 294 GLN C C 1
ATOM 7586 O O . GLN C 1 311 ? 32.314 115.812 -126.655 1.00 15.76 294 GLN C O 1
ATOM 7592 N N A ARG C 1 312 ? 31.565 116.478 -124.644 0.58 11.65 295 ARG C N 1
ATOM 7593 N N B ARG C 1 312 ? 31.575 116.475 -124.628 0.42 11.87 295 ARG C N 1
ATOM 7594 C CA A ARG C 1 312 ? 30.235 115.956 -124.913 0.58 13.34 295 ARG C CA 1
ATOM 7595 C CA B ARG C 1 312 ? 30.219 115.988 -124.853 0.42 13.82 295 ARG C CA 1
ATOM 7596 C C A ARG C 1 312 ? 29.563 116.783 -126.005 0.58 15.76 295 ARG C C 1
ATOM 7597 C C B ARG C 1 312 ? 29.587 116.778 -125.994 0.42 15.65 295 ARG C C 1
ATOM 7598 O O A ARG C 1 312 ? 28.879 116.233 -126.873 0.58 16.99 295 ARG C O 1
ATOM 7599 O O B ARG C 1 312 ? 28.954 116.201 -126.881 0.42 16.84 295 ARG C O 1
ATOM 7614 N N . LEU C 1 313 ? 29.780 118.097 -125.977 1.00 15.53 296 LEU C N 1
ATOM 7615 C CA . LEU C 1 313 ? 29.274 118.979 -127.046 1.00 19.05 296 LEU C CA 1
ATOM 7616 C C . LEU C 1 313 ? 29.790 118.581 -128.441 1.00 22.21 296 LEU C C 1
ATOM 7617 O O . LEU C 1 313 ? 29.007 118.400 -129.391 1.00 10.09 296 LEU C O 1
ATOM 7622 N N . ALA C 1 314 ? 31.110 118.452 -128.556 1.00 9.79 297 ALA C N 1
ATOM 7623 C CA . ALA C 1 314 ? 31.724 118.149 -129.842 1.00 12.25 297 ALA C CA 1
ATOM 7624 C C . ALA C 1 314 ? 31.225 116.797 -130.357 1.00 13.98 297 ALA C C 1
ATOM 7625 O O . ALA C 1 314 ? 30.944 116.648 -131.547 1.00 16.17 297 ALA C O 1
ATOM 7627 N N . ALA C 1 315 ? 31.084 115.833 -129.448 1.00 14.63 298 ALA C N 1
ATOM 7628 C CA . ALA C 1 315 ? 30.539 114.517 -129.783 1.00 13.31 298 ALA C CA 1
ATOM 7629 C C . ALA C 1 315 ? 29.117 114.624 -130.357 1.00 14.27 298 ALA C C 1
ATOM 7630 O O . ALA C 1 315 ? 28.711 113.809 -131.182 1.00 17.37 298 ALA C O 1
ATOM 7632 N N . ALA C 1 316 ? 28.371 115.635 -129.917 1.00 17.56 299 ALA C N 1
ATOM 7633 C CA . ALA C 1 316 ? 27.010 115.865 -130.402 1.00 16.34 299 ALA C CA 1
ATOM 7634 C C . ALA C 1 316 ? 26.997 116.734 -131.663 1.00 21.07 299 ALA C C 1
ATOM 7635 O O . ALA C 1 316 ? 25.947 117.236 -132.082 1.00 21.91 299 ALA C O 1
ATOM 7637 N N . ASP C 1 317 ? 28.177 116.902 -132.253 1.00 21.72 300 ASP C N 1
ATOM 7638 C CA . ASP C 1 317 ? 28.363 117.738 -133.433 1.00 21.92 300 ASP C CA 1
ATOM 7639 C C . ASP C 1 317 ? 27.963 119.204 -133.208 1.00 26.19 300 ASP C C 1
ATOM 7640 O O . ASP C 1 317 ? 27.532 119.888 -134.141 1.00 29.18 300 ASP C O 1
ATOM 7645 N N . THR C 1 318 ? 28.112 119.673 -131.967 1.00 21.05 301 THR C N 1
ATOM 7646 C CA . THR C 1 318 ? 27.978 121.086 -131.651 1.00 18.55 301 THR C CA 1
ATOM 7647 C C . THR C 1 318 ? 29.358 121.724 -131.659 1.00 19.95 301 THR C C 1
ATOM 7648 O O . THR C 1 318 ? 30.276 121.218 -131.000 1.00 15.81 301 THR C O 1
ATOM 7652 N N . ALA C 1 319 ? 29.504 122.828 -132.396 1.00 10.52 302 ALA C N 1
ATOM 7653 C CA . ALA C 1 319 ? 30.787 123.531 -132.493 1.00 10.47 302 ALA C CA 1
ATOM 7654 C C . ALA C 1 319 ? 31.295 124.010 -131.126 1.00 16.69 302 ALA C C 1
ATOM 7655 O O . ALA C 1 319 ? 30.582 124.691 -130.388 1.00 17.72 302 ALA C O 1
ATOM 7657 N N . THR C 1 320 ? 32.541 123.677 -130.804 1.00 15.67 303 THR C N 1
ATOM 7658 C CA . THR C 1 320 ? 33.082 123.968 -129.482 1.00 9.39 303 THR C CA 1
ATOM 7659 C C . THR C 1 320 ? 34.515 124.471 -129.548 1.00 9.43 303 THR C C 1
ATOM 7660 O O . THR C 1 320 ? 35.383 123.869 -130.194 1.00 10.49 303 THR C O 1
ATOM 7664 N N . THR C 1 321 ? 34.766 125.577 -128.865 1.00 11.42 304 THR C N 1
ATOM 7665 C CA . THR C 1 321 ? 36.118 126.098 -128.754 1.00 13.48 304 THR C CA 1
ATOM 7666 C C . THR C 1 321 ? 36.468 126.183 -127.274 1.00 16.97 304 THR C C 1
ATOM 7667 O O . THR C 1 321 ? 35.735 126.796 -126.490 1.00 21.51 304 THR C O 1
ATOM 7671 N N . PHE C 1 322 ? 37.580 125.555 -126.899 1.00 11.95 305 PHE C N 1
ATOM 7672 C CA . PHE C 1 322 ? 38.030 125.511 -125.514 1.00 10.54 305 PHE C CA 1
ATOM 7673 C C . PHE C 1 322 ? 39.304 126.341 -125.430 1.00 13.41 305 PHE C C 1
ATOM 7674 O O . PHE C 1 322 ? 40.326 125.980 -126.022 1.00 15.31 305 PHE C O 1
ATOM 7682 N N . ILE C 1 323 ? 39.248 127.467 -124.726 1.00 13.11 306 ILE C N 1
ATOM 7683 C CA . ILE C 1 323 ? 40.431 128.310 -124.603 1.00 8.54 306 ILE C CA 1
ATOM 7684 C C . ILE C 1 323 ? 41.012 128.190 -123.211 1.00 12.77 306 ILE C C 1
ATOM 7685 O O . ILE C 1 323 ? 40.351 128.494 -122.207 1.00 16.04 306 ILE C O 1
ATOM 7690 N N . GLN C 1 324 ? 42.257 127.734 -123.152 1.00 11.41 307 GLN C N 1
ATOM 7691 C CA . GLN C 1 324 ? 42.908 127.507 -121.872 1.00 12.91 307 GLN C CA 1
ATOM 7692 C C . GLN C 1 324 ? 44.079 128.468 -121.651 1.00 15.77 307 GLN C C 1
ATOM 7693 O O . GLN C 1 324 ? 45.076 128.465 -122.399 1.00 16.58 307 GLN C O 1
ATOM 7699 N N . TYR C 1 325 ? 43.929 129.299 -120.625 1.00 14.34 308 TYR C N 1
ATOM 7700 C CA . TYR C 1 325 ? 44.946 130.266 -120.234 1.00 13.12 308 TYR C CA 1
ATOM 7701 C C . TYR C 1 325 ? 45.892 129.621 -119.235 1.00 14.78 308 TYR C C 1
ATOM 7702 O O . TYR C 1 325 ? 45.522 129.374 -118.078 1.00 18.41 308 TYR C O 1
ATOM 7711 N N . GLN C 1 326 ? 47.107 129.338 -119.699 1.00 10.29 309 GLN C N 1
ATOM 7712 C CA . GLN C 1 326 ? 48.114 128.686 -118.883 1.00 11.76 309 GLN C CA 1
ATOM 7713 C C . GLN C 1 326 ? 48.465 129.544 -117.673 1.00 13.20 309 GLN C C 1
ATOM 7714 O O . GLN C 1 326 ? 48.518 130.778 -117.761 1.00 11.72 309 GLN C O 1
ATOM 7720 N N . GLY C 1 327 ? 48.682 128.893 -116.537 1.00 12.25 310 GLY C N 1
ATOM 7721 C CA . GLY C 1 327 ? 49.105 129.596 -115.338 1.00 12.02 310 GLY C CA 1
ATOM 7722 C C . GLY C 1 327 ? 48.013 130.321 -114.568 1.00 14.88 310 GLY C C 1
ATOM 7723 O O . GLY C 1 327 ? 48.309 130.959 -113.551 1.00 16.34 310 GLY C O 1
ATOM 7724 N N . LEU C 1 328 ? 46.764 130.235 -115.037 1.00 14.15 311 LEU C N 1
ATOM 7725 C CA . LEU C 1 328 ? 45.655 130.955 -114.393 1.00 15.17 311 LEU C CA 1
ATOM 7726 C C . LEU C 1 328 ? 44.779 130.073 -113.502 1.00 15.09 311 LEU C C 1
ATOM 7727 O O . LEU C 1 328 ? 44.638 128.865 -113.738 1.00 12.27 311 LEU C O 1
ATOM 7732 N N . ASN C 1 329 ? 44.184 130.697 -112.485 1.00 12.26 312 ASN C N 1
ATOM 7733 C CA . ASN C 1 329 ? 43.248 130.010 -111.601 1.00 12.51 312 ASN C CA 1
ATOM 7734 C C . ASN C 1 329 ? 41.781 130.408 -111.848 1.00 16.05 312 ASN C C 1
ATOM 7735 O O . ASN C 1 329 ? 41.405 130.805 -112.955 1.00 17.34 312 ASN C O 1
ATOM 7740 N N . HIS C 1 330 ? 40.958 130.303 -110.812 1.00 14.67 313 HIS C N 1
ATOM 7741 C CA . HIS C 1 330 ? 39.519 130.547 -110.939 1.00 13.94 313 HIS C CA 1
ATOM 7742 C C . HIS C 1 330 ? 39.153 132.033 -110.792 1.00 14.31 313 HIS C C 1
ATOM 7743 O O . HIS C 1 330 ? 39.873 132.800 -110.147 1.00 14.56 313 HIS C O 1
ATOM 7750 N N . ALA C 1 331 ? 38.050 132.425 -111.433 1.00 15.42 314 ALA C N 1
ATOM 7751 C CA . ALA C 1 331 ? 37.429 133.740 -111.239 1.00 15.47 314 ALA C CA 1
ATOM 7752 C C . ALA C 1 331 ? 38.321 134.933 -111.585 1.00 15.79 314 ALA C C 1
ATOM 7753 O O . ALA C 1 331 ? 38.207 135.991 -110.966 1.00 21.57 314 ALA C O 1
ATOM 7755 N N . PHE C 1 332 ? 39.174 134.765 -112.591 1.00 7.93 315 PHE C N 1
ATOM 7756 C CA . PHE C 1 332 ? 40.112 135.805 -113.013 1.00 9.57 315 PHE C CA 1
ATOM 7757 C C . PHE C 1 332 ? 39.545 136.806 -114.029 1.00 13.81 315 PHE C C 1
ATOM 7758 O O . PHE C 1 332 ? 40.087 137.898 -114.197 1.00 14.99 315 PHE C O 1
ATOM 7766 N N . ALA C 1 333 ? 38.504 136.416 -114.753 1.00 16.95 316 ALA C N 1
ATOM 7767 C CA . ALA C 1 333 ? 38.066 137.198 -115.913 1.00 18.06 316 ALA C CA 1
ATOM 7768 C C . ALA C 1 333 ? 37.678 138.670 -115.643 1.00 20.29 316 ALA C C 1
ATOM 7769 O O . ALA C 1 333 ? 38.088 139.565 -116.396 1.00 20.47 316 ALA C O 1
ATOM 7771 N N . PRO C 1 334 ? 36.897 138.933 -114.575 1.00 18.03 317 PRO C N 1
ATOM 7772 C CA . PRO C 1 334 ? 36.504 140.331 -114.349 1.00 12.92 317 PRO C CA 1
ATOM 7773 C C . PRO C 1 334 ? 37.678 141.231 -113.993 1.00 13.57 317 PRO C C 1
ATOM 7774 O O . PRO C 1 334 ? 37.553 142.457 -114.095 1.00 11.16 317 PRO C O 1
ATOM 7778 N N . LEU C 1 335 ? 38.796 140.632 -113.585 1.00 14.95 318 LEU C N 1
ATOM 7779 C CA . LEU C 1 335 ? 39.929 141.392 -113.055 1.00 16.16 318 LEU C CA 1
ATOM 7780 C C . LEU C 1 335 ? 40.808 142.027 -114.145 1.00 16.62 318 LEU C C 1
ATOM 7781 O O . LEU C 1 335 ? 42.029 141.834 -114.178 1.00 14.96 318 LEU C O 1
ATOM 7786 N N . VAL C 1 336 ? 40.189 142.826 -115.006 1.00 13.68 319 VAL C N 1
ATOM 7787 C CA . VAL C 1 336 ? 40.880 143.343 -116.179 1.00 14.19 319 VAL C CA 1
ATOM 7788 C C . VAL C 1 336 ? 42.013 144.319 -115.874 1.00 15.19 319 VAL C C 1
ATOM 7789 O O . VAL C 1 336 ? 42.772 144.672 -116.774 1.00 17.89 319 VAL C O 1
ATOM 7793 N N . ASP C 1 337 ? 42.138 144.749 -114.621 1.00 12.86 320 ASP C N 1
ATOM 7794 C CA . ASP C 1 337 ? 43.269 145.599 -114.247 1.00 12.45 320 ASP C CA 1
ATOM 7795 C C . ASP C 1 337 ? 44.385 144.782 -113.610 1.00 13.92 320 ASP C C 1
ATOM 7796 O O . ASP C 1 337 ? 45.426 145.330 -113.235 1.00 14.26 320 ASP C O 1
ATOM 7801 N N . GLN C 1 338 ? 44.162 143.473 -113.500 1.00 13.97 321 GLN C N 1
ATOM 7802 C CA . GLN C 1 338 ? 45.125 142.575 -112.868 1.00 10.21 321 GLN C CA 1
ATOM 7803 C C . GLN C 1 338 ? 45.863 141.666 -113.862 1.00 13.79 321 GLN C C 1
ATOM 7804 O O . GLN C 1 338 ? 47.043 141.390 -113.689 1.00 17.72 321 GLN C O 1
ATOM 7810 N N . TYR C 1 339 ? 45.178 141.213 -114.910 1.00 13.52 322 TYR C N 1
ATOM 7811 C CA . TYR C 1 339 ? 45.745 140.232 -115.840 1.00 11.19 322 TYR C CA 1
ATOM 7812 C C . TYR C 1 339 ? 45.461 140.549 -117.309 1.00 15.27 322 TYR C C 1
ATOM 7813 O O . TYR C 1 339 ? 44.311 140.809 -117.675 1.00 20.27 322 TYR C O 1
ATOM 7822 N N . TRP C 1 340 ? 46.482 140.475 -118.161 1.00 12.85 323 TRP C N 1
ATOM 7823 C CA . TRP C 1 340 ? 46.258 140.634 -119.591 1.00 10.86 323 TRP C CA 1
ATOM 7824 C C . TRP C 1 340 ? 45.246 139.606 -120.094 1.00 10.77 323 TRP C C 1
ATOM 7825 O O . TRP C 1 340 ? 44.454 139.909 -120.988 1.00 12.43 323 TRP C O 1
ATOM 7836 N N . GLN C 1 341 ? 45.264 138.404 -119.510 1.00 11.46 324 GLN C N 1
ATOM 7837 C CA . GLN C 1 341 ? 44.319 137.349 -119.889 1.00 13.89 324 GLN C CA 1
ATOM 7838 C C . GLN C 1 341 ? 42.848 137.759 -119.651 1.00 15.36 324 GLN C C 1
ATOM 7839 O O . GLN C 1 341 ? 41.934 137.329 -120.371 1.00 12.86 324 GLN C O 1
ATOM 7845 N N . SER C 1 342 ? 42.625 138.604 -118.651 1.00 11.12 325 SER C N 1
ATOM 7846 C CA . SER C 1 342 ? 41.289 139.121 -118.411 1.00 10.64 325 SER C CA 1
ATOM 7847 C C . SER C 1 342 ? 40.808 139.996 -119.580 1.00 14.49 325 SER C C 1
ATOM 7848 O O . SER C 1 342 ? 39.668 139.852 -120.063 1.00 11.12 325 SER C O 1
ATOM 7851 N N . GLN C 1 343 ? 41.684 140.887 -120.042 1.00 13.11 326 GLN C N 1
ATOM 7852 C CA . GLN C 1 343 ? 41.367 141.724 -121.190 1.00 16.29 326 GLN C CA 1
ATOM 7853 C C . GLN C 1 343 ? 41.234 140.907 -122.491 1.00 15.44 326 GLN C C 1
ATOM 7854 O O . GLN C 1 343 ? 40.473 141.268 -123.395 1.00 13.53 326 GLN C O 1
ATOM 7860 N N . ASP C 1 344 ? 41.970 139.803 -122.573 1.00 11.62 327 ASP C N 1
ATOM 7861 C CA . ASP C 1 344 ? 41.908 138.932 -123.737 1.00 11.48 327 ASP C CA 1
ATOM 7862 C C . ASP C 1 344 ? 40.540 138.263 -123.821 1.00 13.87 327 ASP C C 1
ATOM 7863 O O . ASP C 1 344 ? 39.966 138.139 -124.909 1.00 14.02 327 ASP C O 1
ATOM 7868 N N . VAL C 1 345 ? 40.026 137.827 -122.671 1.00 13.82 328 VAL C N 1
ATOM 7869 C CA . VAL C 1 345 ? 38.677 137.259 -122.592 1.00 14.91 328 VAL C CA 1
ATOM 7870 C C . VAL C 1 345 ? 37.644 138.228 -123.165 1.00 15.12 328 VAL C C 1
ATOM 7871 O O . VAL C 1 345 ? 36.747 137.833 -123.924 1.00 16.27 328 VAL C O 1
ATOM 7875 N N . ALA C 1 346 ? 37.797 139.501 -122.812 1.00 14.86 329 ALA C N 1
ATOM 7876 C CA . ALA C 1 346 ? 36.924 140.555 -123.318 1.00 13.61 329 ALA C CA 1
ATOM 7877 C C . ALA C 1 346 ? 37.012 140.644 -124.833 1.00 15.45 329 ALA C C 1
ATOM 7878 O O . ALA C 1 346 ? 35.973 140.749 -125.502 1.00 14.24 329 ALA C O 1
ATOM 7880 N N . GLN C 1 347 ? 38.248 140.607 -125.353 1.00 10.05 330 GLN C N 1
ATOM 7881 C CA . GLN C 1 347 ? 38.520 140.590 -126.797 1.00 15.36 330 GLN C CA 1
ATOM 7882 C C . GLN C 1 347 ? 37.792 139.404 -127.464 1.00 16.13 330 GLN C C 1
ATOM 7883 O O . GLN C 1 347 ? 37.062 139.584 -128.449 1.00 15.75 330 GLN C O 1
ATOM 7889 N N . VAL C 1 348 ? 37.990 138.203 -126.911 1.00 11.42 331 VAL C N 1
ATOM 7890 C CA . VAL C 1 348 ? 37.333 136.990 -127.396 1.00 12.69 331 VAL C CA 1
ATOM 7891 C C . VAL C 1 348 ? 35.819 137.161 -127.453 1.00 16.00 331 VAL C C 1
ATOM 7892 O O . VAL C 1 348 ? 35.207 136.998 -128.523 1.00 16.82 331 VAL C O 1
ATOM 7904 N N . ALA C 1 350 ? 33.983 139.897 -127.404 1.00 10.26 333 ALA C N 1
ATOM 7905 C CA . ALA C 1 350 ? 33.587 140.934 -128.352 1.00 13.23 333 ALA C CA 1
ATOM 7906 C C . ALA C 1 350 ? 33.667 140.415 -129.789 1.00 13.68 333 ALA C C 1
ATOM 7907 O O . ALA C 1 350 ? 32.757 140.641 -130.589 1.00 11.52 333 ALA C O 1
ATOM 7909 N N . ALA C 1 351 ? 34.748 139.699 -130.099 1.00 11.09 334 ALA C N 1
ATOM 7910 C CA . ALA C 1 351 ? 34.952 139.144 -131.438 1.00 13.08 334 ALA C CA 1
ATOM 7911 C C . ALA C 1 351 ? 33.854 138.148 -131.766 1.00 14.62 334 ALA C C 1
ATOM 7912 O O . ALA C 1 351 ? 33.392 138.075 -132.901 1.00 21.66 334 ALA C O 1
ATOM 7914 N N . ALA C 1 352 ? 33.438 137.381 -130.763 1.00 10.77 335 ALA C N 1
ATOM 7915 C CA . ALA C 1 352 ? 32.379 136.391 -130.945 1.00 11.74 335 ALA C CA 1
ATOM 7916 C C . ALA C 1 352 ? 30.991 137.025 -131.112 1.00 11.81 335 ALA C C 1
ATOM 7917 O O . ALA C 1 352 ? 30.053 136.347 -131.503 1.00 12.81 335 ALA C O 1
ATOM 7919 N N . LEU C 1 353 ? 30.872 138.321 -130.821 1.00 16.17 336 LEU C N 1
ATOM 7920 C CA . LEU C 1 353 ? 29.592 139.030 -130.906 1.00 21.29 336 LEU C CA 1
ATOM 7921 C C . LEU C 1 353 ? 29.405 139.798 -132.222 1.00 31.88 336 LEU C C 1
ATOM 7922 O O . LEU C 1 353 ? 28.311 139.782 -132.801 1.00 31.25 336 LEU C O 1
ATOM 7927 N N . ILE C 1 354 ? 30.472 140.460 -132.680 1.00 38.79 337 ILE C N 1
ATOM 7928 C CA . ILE C 1 354 ? 30.447 141.294 -133.893 1.00 42.34 337 ILE C CA 1
ATOM 7929 C C . ILE C 1 354 ? 30.050 140.535 -135.162 1.00 43.46 337 ILE C C 1
ATOM 7930 O O . ILE C 1 354 ? 30.377 139.357 -135.323 1.00 44.73 337 ILE C O 1
ATOM 7935 N N . GLY D 1 17 ? 69.813 144.636 -111.699 1.00 57.71 0 GLY D N 1
ATOM 7936 C CA . GLY D 1 17 ? 70.696 143.958 -112.631 1.00 61.06 0 GLY D CA 1
ATOM 7937 C C . GLY D 1 17 ? 70.557 144.491 -114.044 1.00 61.69 0 GLY D C 1
ATOM 7938 O O . GLY D 1 17 ? 70.024 143.814 -114.930 1.00 59.91 0 GLY D O 1
ATOM 7947 N N . PRO D 1 19 ? 72.150 146.519 -117.654 1.00 58.94 2 PRO D N 1
ATOM 7948 C CA . PRO D 1 19 ? 73.374 146.522 -118.460 1.00 61.19 2 PRO D CA 1
ATOM 7949 C C . PRO D 1 19 ? 74.185 147.802 -118.275 1.00 65.92 2 PRO D C 1
ATOM 7950 O O . PRO D 1 19 ? 73.615 148.869 -118.017 1.00 68.18 2 PRO D O 1
ATOM 7954 N N . THR D 1 20 ? 75.504 147.689 -118.392 1.00 67.18 3 THR D N 1
ATOM 7955 C CA . THR D 1 20 ? 76.363 148.862 -118.371 1.00 67.80 3 THR D CA 1
ATOM 7956 C C . THR D 1 20 ? 76.433 149.426 -119.789 1.00 64.74 3 THR D C 1
ATOM 7957 O O . THR D 1 20 ? 77.282 149.034 -120.587 1.00 66.35 3 THR D O 1
ATOM 7961 N N . ILE D 1 21 ? 75.508 150.333 -120.095 1.00 61.14 4 ILE D N 1
ATOM 7962 C CA . ILE D 1 21 ? 75.394 150.902 -121.433 1.00 57.95 4 ILE D CA 1
ATOM 7963 C C . ILE D 1 21 ? 76.351 152.080 -121.618 1.00 56.76 4 ILE D C 1
ATOM 7964 O O . ILE D 1 21 ? 76.537 152.902 -120.716 1.00 56.83 4 ILE D O 1
ATOM 7969 N N . ASN D 1 22 ? 76.975 152.140 -122.789 1.00 56.59 5 ASN D N 1
ATOM 7970 C CA . ASN D 1 22 ? 77.839 153.255 -123.131 1.00 57.73 5 ASN D CA 1
ATOM 7971 C C . ASN D 1 22 ? 77.025 154.335 -123.830 1.00 55.10 5 ASN D C 1
ATOM 7972 O O . ASN D 1 22 ? 76.729 154.228 -125.021 1.00 56.90 5 ASN D O 1
ATOM 7977 N N . SER D 1 23 ? 76.639 155.366 -123.085 1.00 49.34 6 SER D N 1
ATOM 7978 C CA . SER D 1 23 ? 75.820 156.424 -123.667 1.00 46.33 6 SER D CA 1
ATOM 7979 C C . SER D 1 23 ? 76.668 157.521 -124.297 1.00 45.11 6 SER D C 1
ATOM 7980 O O . SER D 1 23 ? 77.838 157.695 -123.957 1.00 45.73 6 SER D O 1
ATOM 7983 N N . ILE D 1 24 ? 76.069 158.246 -125.234 1.00 43.24 7 ILE D N 1
ATOM 7984 C CA . ILE D 1 24 ? 76.747 159.343 -125.901 1.00 42.13 7 ILE D CA 1
ATOM 7985 C C . ILE D 1 24 ? 76.130 160.686 -125.497 1.00 42.06 7 ILE D C 1
ATOM 7986 O O . ILE D 1 24 ? 74.952 160.947 -125.753 1.00 39.65 7 ILE D O 1
ATOM 7991 N N . GLN D 1 25 ? 76.932 161.528 -124.848 1.00 46.02 8 GLN D N 1
ATOM 7992 C CA . GLN D 1 25 ? 76.475 162.845 -124.410 1.00 45.22 8 GLN D CA 1
ATOM 7993 C C . GLN D 1 25 ? 77.071 163.976 -125.242 1.00 46.06 8 GLN D C 1
ATOM 7994 O O . GLN D 1 25 ? 78.270 164.240 -125.181 1.00 50.08 8 GLN D O 1
ATOM 8000 N N . THR D 1 26 ? 76.231 164.647 -126.019 1.00 45.37 9 THR D N 1
ATOM 8001 C CA . THR D 1 26 ? 76.662 165.841 -126.737 1.00 45.67 9 THR D CA 1
ATOM 8002 C C . THR D 1 26 ? 75.846 167.036 -126.276 1.00 45.06 9 THR D C 1
ATOM 8003 O O . THR D 1 26 ? 74.938 166.907 -125.456 1.00 45.68 9 THR D O 1
ATOM 8007 N N . THR D 1 27 ? 76.177 168.203 -126.810 1.00 44.23 10 THR D N 1
ATOM 8008 C CA . THR D 1 27 ? 75.409 169.404 -126.530 1.00 39.70 10 THR D CA 1
ATOM 8009 C C . THR D 1 27 ? 74.999 170.048 -127.843 1.00 41.65 10 THR D C 1
ATOM 8010 O O . THR D 1 27 ? 75.856 170.407 -128.659 1.00 47.82 10 THR D O 1
ATOM 8014 N N . VAL D 1 28 ? 73.692 170.166 -128.057 1.00 36.44 11 VAL D N 1
ATOM 8015 C CA . VAL D 1 28 ? 73.182 170.727 -129.299 1.00 37.81 11 VAL D CA 1
ATOM 8016 C C . VAL D 1 28 ? 72.325 171.951 -129.025 1.00 43.17 11 VAL D C 1
ATOM 8017 O O . VAL D 1 28 ? 71.270 171.849 -128.404 1.00 44.68 11 VAL D O 1
ATOM 8021 N N . ASN D 1 29 ? 72.796 173.105 -129.491 1.00 47.20 12 ASN D N 1
ATOM 8022 C CA . ASN D 1 29 ? 72.108 174.377 -129.295 1.00 47.83 12 ASN D CA 1
ATOM 8023 C C . ASN D 1 29 ? 71.670 174.595 -127.855 1.00 42.18 12 ASN D C 1
ATOM 8024 O O . ASN D 1 29 ? 70.553 175.043 -127.606 1.00 43.11 12 ASN D O 1
ATOM 8029 N N . GLY D 1 30 ? 72.544 174.252 -126.912 1.00 37.90 13 GLY D N 1
ATOM 8030 C CA . GLY D 1 30 ? 72.250 174.427 -125.499 1.00 35.86 13 GLY D CA 1
ATOM 8031 C C . GLY D 1 30 ? 71.641 173.214 -124.812 1.00 35.57 13 GLY D C 1
ATOM 8032 O O . GLY D 1 30 ? 71.655 173.115 -123.589 1.00 35.83 13 GLY D O 1
ATOM 8033 N N . VAL D 1 31 ? 71.098 172.289 -125.594 1.00 34.65 14 VAL D N 1
ATOM 8034 C CA . VAL D 1 31 ? 70.448 171.112 -125.027 1.00 35.17 14 VAL D CA 1
ATOM 8035 C C . VAL D 1 31 ? 71.481 170.045 -124.672 1.00 35.20 14 VAL D C 1
ATOM 8036 O O . VAL D 1 31 ? 72.277 169.640 -125.515 1.00 37.76 14 VAL D O 1
ATOM 8040 N N . VAL D 1 32 ? 71.481 169.587 -123.426 1.00 33.51 15 VAL D N 1
ATOM 8041 C CA . VAL D 1 32 ? 72.298 168.429 -123.101 1.00 32.44 15 VAL D CA 1
ATOM 8042 C C . VAL D 1 32 ? 71.590 167.206 -123.667 1.00 32.99 15 VAL D C 1
ATOM 8043 O O . VAL D 1 32 ? 70.484 166.857 -123.243 1.00 31.54 15 VAL D O 1
ATOM 8047 N N . LYS D 1 33 ? 72.224 166.578 -124.649 1.00 33.31 16 LYS D N 1
ATOM 8048 C CA . LYS D 1 33 ? 71.642 165.431 -125.328 1.00 33.62 16 LYS D CA 1
ATOM 8049 C C . LYS D 1 33 ? 72.359 164.144 -124.924 1.00 35.01 16 LYS D C 1
ATOM 8050 O O . LYS D 1 33 ? 73.585 164.036 -125.036 1.00 36.74 16 LYS D O 1
ATOM 8056 N N . ILE D 1 34 ? 71.593 163.172 -124.442 1.00 32.53 17 ILE D N 1
ATOM 8057 C CA . ILE D 1 34 ? 72.166 161.895 -124.052 1.00 31.34 17 ILE D CA 1
ATOM 8058 C C . ILE D 1 34 ? 71.522 160.767 -124.852 1.00 31.22 17 ILE D C 1
ATOM 8059 O O . ILE D 1 34 ? 70.319 160.527 -124.742 1.00 34.92 17 ILE D O 1
ATOM 8064 N N . VAL D 1 35 ? 72.314 160.082 -125.669 1.00 26.81 18 VAL D N 1
ATOM 8065 C CA . VAL D 1 35 ? 71.781 158.970 -126.451 1.00 28.50 18 VAL D CA 1
ATOM 8066 C C . VAL D 1 35 ? 72.107 157.621 -125.811 1.00 31.43 18 VAL D C 1
ATOM 8067 O O . VAL D 1 35 ? 73.271 157.310 -125.547 1.00 33.75 18 VAL D O 1
ATOM 8071 N N . LYS D 1 36 ? 71.071 156.826 -125.556 1.00 29.86 19 LYS D N 1
ATOM 8072 C CA . LYS D 1 36 ? 71.261 155.525 -124.929 1.00 31.55 19 LYS D CA 1
ATOM 8073 C C . LYS D 1 36 ? 70.826 154.369 -125.835 1.00 33.56 19 LYS D C 1
ATOM 8074 O O . LYS D 1 36 ? 69.638 154.060 -125.936 1.00 37.05 19 LYS D O 1
ATOM 8080 N N . PRO D 1 37 ? 71.800 153.728 -126.500 1.00 33.93 20 PRO D N 1
ATOM 8081 C CA . PRO D 1 37 ? 71.509 152.582 -127.373 1.00 34.48 20 PRO D CA 1
ATOM 8082 C C . PRO D 1 37 ? 70.992 151.416 -126.540 1.00 34.53 20 PRO D C 1
ATOM 8083 O O . PRO D 1 37 ? 71.268 151.372 -125.336 1.00 32.26 20 PRO D O 1
ATOM 8087 N N . PHE D 1 38 ? 70.248 150.500 -127.154 1.00 33.91 21 PHE D N 1
ATOM 8088 C CA . PHE D 1 38 ? 69.625 149.437 -126.380 1.00 35.53 21 PHE D CA 1
ATOM 8089 C C . PHE D 1 38 ? 70.613 148.332 -125.995 1.00 43.45 21 PHE D C 1
ATOM 8090 O O . PHE D 1 38 ? 70.431 147.641 -124.987 1.00 47.09 21 PHE D O 1
ATOM 8098 N N . ASN D 1 39 ? 71.659 148.175 -126.796 1.00 45.01 22 ASN D N 1
ATOM 8099 C CA . ASN D 1 39 ? 72.826 147.411 -126.370 1.00 48.59 22 ASN D CA 1
ATOM 8100 C C . ASN D 1 39 ? 74.102 148.033 -126.934 1.00 51.80 22 ASN D C 1
ATOM 8101 O O . ASN D 1 39 ? 74.038 148.980 -127.722 1.00 51.77 22 ASN D O 1
ATOM 8106 N N . ASN D 1 40 ? 75.254 147.501 -126.541 1.00 53.55 23 ASN D N 1
ATOM 8107 C CA . ASN D 1 40 ? 76.523 148.115 -126.918 1.00 54.90 23 ASN D CA 1
ATOM 8108 C C . ASN D 1 40 ? 77.034 147.724 -128.303 1.00 55.23 23 ASN D C 1
ATOM 8109 O O . ASN D 1 40 ? 78.131 148.114 -128.697 1.00 55.04 23 ASN D O 1
ATOM 8114 N N . ASP D 1 41 ? 76.218 146.977 -129.043 1.00 56.94 24 ASP D N 1
ATOM 8115 C CA . ASP D 1 41 ? 76.558 146.566 -130.405 1.00 59.35 24 ASP D CA 1
ATOM 8116 C C . ASP D 1 41 ? 75.831 147.407 -131.457 1.00 54.23 24 ASP D C 1
ATOM 8117 O O . ASP D 1 41 ? 76.403 147.746 -132.494 1.00 55.99 24 ASP D O 1
ATOM 8122 N N . ILE D 1 42 ? 74.573 147.742 -131.180 1.00 49.53 25 ILE D N 1
ATOM 8123 C CA . ILE D 1 42 ? 73.751 148.530 -132.099 1.00 47.00 25 ILE D CA 1
ATOM 8124 C C . ILE D 1 42 ? 73.617 149.985 -131.615 1.00 44.63 25 ILE D C 1
ATOM 8125 O O . ILE D 1 42 ? 73.221 150.230 -130.476 1.00 48.18 25 ILE D O 1
ATOM 8130 N N . ALA D 1 43 ? 73.945 150.945 -132.477 1.00 41.07 26 ALA D N 1
ATOM 8131 C CA . ALA D 1 43 ? 73.923 152.361 -132.099 1.00 40.44 26 ALA D CA 1
ATOM 8132 C C . ALA D 1 43 ? 72.607 153.057 -132.431 1.00 40.82 26 ALA D C 1
ATOM 8133 O O . ALA D 1 43 ? 72.283 154.092 -131.837 1.00 41.99 26 ALA D O 1
ATOM 8135 N N . GLY D 1 44 ? 71.856 152.503 -133.380 1.00 39.00 27 GLY D N 1
ATOM 8136 C CA . GLY D 1 44 ? 70.569 153.075 -133.742 1.00 37.95 27 GLY D CA 1
ATOM 8137 C C . GLY D 1 44 ? 69.938 152.426 -134.955 1.00 42.02 27 GLY D C 1
ATOM 8138 O O . GLY D 1 44 ? 70.385 151.372 -135.414 1.00 44.53 27 GLY D O 1
ATOM 8139 N N . GLU D 1 45 ? 68.874 153.053 -135.449 1.00 45.74 28 GLU D N 1
ATOM 8140 C CA . GLU D 1 45 ? 68.220 152.676 -136.708 1.00 49.31 28 GLU D CA 1
ATOM 8141 C C . GLU D 1 45 ? 67.592 151.278 -136.758 1.00 51.66 28 GLU D C 1
ATOM 8142 O O . GLU D 1 45 ? 67.366 150.725 -137.835 1.00 54.97 28 GLU D O 1
ATOM 8148 N N . GLN D 1 46 ? 67.307 150.717 -135.590 1.00 49.29 29 GLN D N 1
ATOM 8149 C CA . GLN D 1 46 ? 66.441 149.546 -135.508 1.00 47.49 29 GLN D CA 1
ATOM 8150 C C . GLN D 1 46 ? 65.772 149.466 -134.134 1.00 43.19 29 GLN D C 1
ATOM 8151 O O . GLN D 1 46 ? 66.230 150.087 -133.167 1.00 40.16 29 GLN D O 1
ATOM 8157 N N . PHE D 1 47 ? 64.681 148.711 -134.069 1.00 36.34 30 PHE D N 1
ATOM 8158 C CA . PHE D 1 47 ? 63.953 148.515 -132.829 1.00 34.85 30 PHE D CA 1
ATOM 8159 C C . PHE D 1 47 ? 64.732 147.670 -131.832 1.00 39.20 30 PHE D C 1
ATOM 8160 O O . PHE D 1 47 ? 65.491 146.775 -132.216 1.00 41.47 30 PHE D O 1
ATOM 8168 N N . ASP D 1 48 ? 64.545 147.971 -130.548 1.00 37.23 31 ASP D N 1
ATOM 8169 C CA . ASP D 1 48 ? 64.961 147.064 -129.493 1.00 37.61 31 ASP D CA 1
ATOM 8170 C C . ASP D 1 48 ? 64.184 145.765 -129.714 1.00 40.07 31 ASP D C 1
ATOM 8171 O O . ASP D 1 48 ? 62.974 145.796 -129.943 1.00 43.15 31 ASP D O 1
ATOM 8176 N N . PRO D 1 49 ? 64.880 144.621 -129.669 1.00 39.18 32 PRO D N 1
ATOM 8177 C CA . PRO D 1 49 ? 64.252 143.308 -129.878 1.00 41.26 32 PRO D CA 1
ATOM 8178 C C . PRO D 1 49 ? 63.030 143.069 -128.983 1.00 41.59 32 PRO D C 1
ATOM 8179 O O . PRO D 1 49 ? 62.057 142.468 -129.434 1.00 44.08 32 PRO D O 1
ATOM 8183 N N . HIS D 1 50 ? 63.081 143.525 -127.736 1.00 42.48 33 HIS D N 1
ATOM 8184 C CA . HIS D 1 50 ? 61.939 143.363 -126.838 1.00 46.87 33 HIS D CA 1
ATOM 8185 C C . HIS D 1 50 ? 60.759 144.193 -127.352 1.00 43.37 33 HIS D C 1
ATOM 8186 O O . HIS D 1 50 ? 59.610 143.747 -127.326 1.00 43.23 33 HIS D O 1
ATOM 8193 N N . VAL D 1 51 ? 61.051 145.398 -127.830 1.00 37.14 34 VAL D N 1
ATOM 8194 C CA . VAL D 1 51 ? 60.016 146.255 -128.382 1.00 33.37 34 VAL D CA 1
ATOM 8195 C C . VAL D 1 51 ? 59.404 145.635 -129.633 1.00 32.78 34 VAL D C 1
ATOM 8196 O O . VAL D 1 51 ? 58.178 145.619 -129.790 1.00 29.60 34 VAL D O 1
ATOM 8200 N N . LEU D 1 52 ? 60.269 145.122 -130.511 1.00 34.40 35 LEU D N 1
ATOM 8201 C CA . LEU D 1 52 ? 59.861 144.626 -131.823 1.00 32.67 35 LEU D CA 1
ATOM 8202 C C . LEU D 1 52 ? 58.810 143.534 -131.720 1.00 31.07 35 LEU D C 1
ATOM 8203 O O . LEU D 1 52 ? 57.932 143.431 -132.578 1.00 31.77 35 LEU D O 1
ATOM 8208 N N . GLN D 1 53 ? 58.889 142.734 -130.661 1.00 31.62 36 GLN D N 1
ATOM 8209 C CA . GLN D 1 53 ? 57.983 141.605 -130.501 1.00 38.68 36 GLN D CA 1
ATOM 8210 C C . GLN D 1 53 ? 56.616 142.038 -129.963 1.00 37.96 36 GLN D C 1
ATOM 8211 O O . GLN D 1 53 ? 55.742 141.204 -129.736 1.00 43.65 36 GLN D O 1
ATOM 8217 N N . THR D 1 54 ? 56.427 143.339 -129.767 1.00 33.87 37 THR D N 1
ATOM 8218 C CA . THR D 1 54 ? 55.114 143.857 -129.399 1.00 36.37 37 THR D CA 1
ATOM 8219 C C . THR D 1 54 ? 54.444 144.540 -130.588 1.00 39.94 37 THR D C 1
ATOM 8220 O O . THR D 1 54 ? 53.327 145.041 -130.469 1.00 39.16 37 THR D O 1
ATOM 8224 N N . LEU D 1 55 ? 55.125 144.549 -131.734 1.00 44.18 38 LEU D N 1
ATOM 8225 C CA . LEU D 1 55 ? 54.674 145.331 -132.888 1.00 45.67 38 LEU D CA 1
ATOM 8226 C C . LEU D 1 55 ? 54.195 144.489 -134.074 1.00 48.74 38 LEU D C 1
ATOM 8227 O O . LEU D 1 55 ? 54.209 144.949 -135.217 1.00 51.99 38 LEU D O 1
ATOM 8232 N N . THR D 1 56 ? 53.755 143.266 -133.800 1.00 50.81 39 THR D N 1
ATOM 8233 C CA . THR D 1 56 ? 53.349 142.340 -134.856 1.00 54.86 39 THR D CA 1
ATOM 8234 C C . THR D 1 56 ? 52.098 142.821 -135.595 1.00 52.27 39 THR D C 1
ATOM 8235 O O . THR D 1 56 ? 51.939 142.572 -136.790 1.00 53.83 39 THR D O 1
ATOM 8239 N N . ALA D 1 57 ? 51.226 143.534 -134.886 1.00 50.50 40 ALA D N 1
ATOM 8240 C CA . ALA D 1 57 ? 50.010 144.092 -135.480 1.00 48.54 40 ALA D CA 1
ATOM 8241 C C . ALA D 1 57 ? 50.299 145.151 -136.549 1.00 53.02 40 ALA D C 1
ATOM 8242 O O . ALA D 1 57 ? 49.405 145.537 -137.307 1.00 55.95 40 ALA D O 1
ATOM 8244 N N . PHE D 1 58 ? 51.543 145.619 -136.608 1.00 51.08 41 PHE D N 1
ATOM 8245 C CA . PHE D 1 58 ? 51.892 146.714 -137.502 1.00 47.43 41 PHE D CA 1
ATOM 8246 C C . PHE D 1 58 ? 52.639 146.227 -138.730 1.00 49.61 41 PHE D C 1
ATOM 8247 O O . PHE D 1 58 ? 53.239 147.023 -139.452 1.00 47.91 41 PHE D O 1
ATOM 8255 N N . LYS D 1 59 ? 52.610 144.919 -138.965 1.00 53.15 42 LYS D N 1
ATOM 8256 C CA . LYS D 1 59 ? 53.145 144.378 -140.213 1.00 54.32 42 LYS D CA 1
ATOM 8257 C C . LYS D 1 59 ? 52.216 144.811 -141.334 1.00 52.89 42 LYS D C 1
ATOM 8258 O O . LYS D 1 59 ? 52.625 144.956 -142.488 1.00 56.51 42 LYS D O 1
ATOM 8264 N N . GLN D 1 60 ? 50.960 145.028 -140.959 1.00 47.36 43 GLN D N 1
ATOM 8265 C CA . GLN D 1 60 ? 49.919 145.478 -141.863 1.00 50.52 43 GLN D CA 1
ATOM 8266 C C . GLN D 1 60 ? 49.488 146.889 -141.484 1.00 54.01 43 GLN D C 1
ATOM 8267 O O . GLN D 1 60 ? 49.576 147.276 -140.314 1.00 53.78 43 GLN D O 1
ATOM 8273 N N . PRO D 1 61 ? 49.017 147.667 -142.473 1.00 57.80 44 PRO D N 1
ATOM 8274 C CA . PRO D 1 61 ? 48.442 148.989 -142.203 1.00 57.00 44 PRO D CA 1
ATOM 8275 C C . PRO D 1 61 ? 47.269 148.884 -141.243 1.00 59.19 44 PRO D C 1
ATOM 8276 O O . PRO D 1 61 ? 46.572 147.868 -141.207 1.00 58.18 44 PRO D O 1
ATOM 8280 N N . ALA D 1 62 ? 47.054 149.938 -140.470 1.00 62.55 45 ALA D N 1
ATOM 8281 C CA . ALA D 1 62 ? 45.950 149.971 -139.529 1.00 59.32 45 ALA D CA 1
ATOM 8282 C C . ALA D 1 62 ? 45.044 151.155 -139.844 1.00 60.31 45 ALA D C 1
ATOM 8283 O O . ALA D 1 62 ? 45.496 152.174 -140.370 1.00 61.78 45 ALA D O 1
ATOM 8285 N N . ILE D 1 63 ? 43.760 151.012 -139.543 1.00 57.92 46 ILE D N 1
ATOM 8286 C CA . ILE D 1 63 ? 42.854 152.148 -139.569 1.00 54.43 46 ILE D CA 1
ATOM 8287 C C . ILE D 1 63 ? 42.282 152.320 -138.170 1.00 51.18 46 ILE D C 1
ATOM 8288 O O . ILE D 1 63 ? 41.656 151.408 -137.632 1.00 52.15 46 ILE D O 1
ATOM 8293 N N . LEU D 1 64 ? 42.514 153.483 -137.574 1.00 47.29 47 LEU D N 1
ATOM 8294 C CA . LEU D 1 64 ? 42.014 153.758 -136.234 1.00 40.84 47 LEU D CA 1
ATOM 8295 C C . LEU D 1 64 ? 40.563 154.224 -136.294 1.00 40.71 47 LEU D C 1
ATOM 8296 O O . LEU D 1 64 ? 40.279 155.314 -136.788 1.00 41.78 47 LEU D O 1
ATOM 8301 N N . GLU D 1 65 ? 39.646 153.391 -135.808 1.00 41.43 48 GLU D N 1
ATOM 8302 C CA . GLU D 1 65 ? 38.239 153.775 -135.716 1.00 46.73 48 GLU D CA 1
ATOM 8303 C C . GLU D 1 65 ? 38.076 154.824 -134.602 1.00 41.22 48 GLU D C 1
ATOM 8304 O O . GLU D 1 65 ? 38.577 154.648 -133.491 1.00 41.29 48 GLU D O 1
ATOM 8310 N N . ASN D 1 66 ? 37.392 155.918 -134.910 1.00 36.07 49 ASN D N 1
ATOM 8311 C CA . ASN D 1 66 ? 37.135 156.968 -133.933 1.00 31.51 49 ASN D CA 1
ATOM 8312 C C . ASN D 1 66 ? 35.965 156.619 -133.000 1.00 33.27 49 ASN D C 1
ATOM 8313 O O . ASN D 1 66 ? 34.876 157.196 -133.110 1.00 34.92 49 ASN D O 1
ATOM 8318 N N . ASP D 1 67 ? 36.191 155.675 -132.087 1.00 31.15 50 ASP D N 1
ATOM 8319 C CA . ASP D 1 67 ? 35.172 155.288 -131.110 1.00 28.62 50 ASP D CA 1
ATOM 8320 C C . ASP D 1 67 ? 35.688 155.438 -129.687 1.00 23.61 50 ASP D C 1
ATOM 8321 O O . ASP D 1 67 ? 36.598 154.706 -129.268 1.00 24.40 50 ASP D O 1
ATOM 8326 N N . LEU D 1 68 ? 35.092 156.373 -128.946 1.00 16.62 51 LEU D N 1
ATOM 8327 C CA . LEU D 1 68 ? 35.572 156.729 -127.612 1.00 12.83 51 LEU D CA 1
ATOM 8328 C C . LEU D 1 68 ? 35.714 155.509 -126.692 1.00 17.18 51 LEU D C 1
ATOM 8329 O O . LEU D 1 68 ? 36.781 155.282 -126.100 1.00 12.94 51 LEU D O 1
ATOM 8334 N N . ALA D 1 69 ? 34.642 154.728 -126.576 1.00 15.88 52 ALA D N 1
ATOM 8335 C CA . ALA D 1 69 ? 34.650 153.561 -125.698 1.00 20.59 52 ALA D CA 1
ATOM 8336 C C . ALA D 1 69 ? 35.732 152.556 -126.123 1.00 22.05 52 ALA D C 1
ATOM 8337 O O . ALA D 1 69 ? 36.553 152.135 -125.300 1.00 25.03 52 ALA D O 1
ATOM 8339 N N . ALA D 1 70 ? 35.741 152.192 -127.405 1.00 15.08 53 ALA D N 1
ATOM 8340 C CA . ALA D 1 70 ? 36.732 151.245 -127.923 1.00 15.67 53 ALA D CA 1
ATOM 8341 C C . ALA D 1 70 ? 38.156 151.730 -127.696 1.00 15.74 53 ALA D C 1
ATOM 8342 O O . ALA D 1 70 ? 39.009 150.958 -127.252 1.00 18.18 53 ALA D O 1
ATOM 8344 N N . LEU D 1 71 ? 38.417 152.999 -128.012 1.00 14.44 54 LEU D N 1
ATOM 8345 C CA . LEU D 1 71 ? 39.730 153.584 -127.742 1.00 12.75 54 LEU D CA 1
ATOM 8346 C C . LEU D 1 71 ? 40.096 153.492 -126.257 1.00 15.87 54 LEU D C 1
ATOM 8347 O O . LEU D 1 71 ? 41.178 153.023 -125.912 1.00 20.70 54 LEU D O 1
ATOM 8352 N N . ARG D 1 72 ? 39.186 153.913 -125.384 1.00 12.44 55 ARG D N 1
ATOM 8353 C CA . ARG D 1 72 ? 39.433 153.863 -123.946 1.00 14.54 55 ARG D CA 1
ATOM 8354 C C . ARG D 1 72 ? 39.701 152.447 -123.489 1.00 17.09 55 ARG D C 1
ATOM 8355 O O . ARG D 1 72 ? 40.487 152.225 -122.571 1.00 15.60 55 ARG D O 1
ATOM 8363 N N . SER D 1 73 ? 39.044 151.491 -124.142 1.00 20.48 56 SER D N 1
ATOM 8364 C CA . SER D 1 73 ? 39.134 150.094 -123.744 1.00 19.65 56 SER D CA 1
ATOM 8365 C C . SER D 1 73 ? 40.519 149.510 -123.986 1.00 18.59 56 SER D C 1
ATOM 8366 O O . SER D 1 73 ? 40.824 148.429 -123.492 1.00 23.32 56 SER D O 1
ATOM 8369 N N . GLY D 1 74 ? 41.356 150.224 -124.735 1.00 19.86 57 GLY D N 1
ATOM 8370 C CA . GLY D 1 74 ? 42.738 149.824 -124.925 1.00 12.35 57 GLY D CA 1
ATOM 8371 C C . GLY D 1 74 ? 43.715 150.693 -124.146 1.00 20.99 57 GLY D C 1
ATOM 8372 O O . GLY D 1 74 ? 44.909 150.698 -124.442 1.00 14.40 57 GLY D O 1
ATOM 8373 N N . SER D 1 75 ? 43.227 151.431 -123.149 1.00 11.41 58 SER D N 1
ATOM 8374 C CA . SER D 1 75 ? 44.107 152.332 -122.406 1.00 14.41 58 SER D CA 1
ATOM 8375 C C . SER D 1 75 ? 44.370 151.867 -120.960 1.00 16.83 58 SER D C 1
ATOM 8376 O O . SER D 1 75 ? 44.929 152.607 -120.143 1.00 16.53 58 SER D O 1
ATOM 8379 N N . LEU D 1 76 ? 43.982 150.634 -120.651 1.00 17.79 59 LEU D N 1
ATOM 8380 C CA . LEU D 1 76 ? 44.193 150.090 -119.315 1.00 15.59 59 LEU D CA 1
ATOM 8381 C C . LEU D 1 76 ? 45.346 149.098 -119.278 1.00 15.46 59 LEU D C 1
ATOM 8382 O O . LEU D 1 76 ? 45.245 148.010 -119.841 1.00 18.50 59 LEU D O 1
ATOM 8387 N N . THR D 1 77 ? 46.428 149.463 -118.597 1.00 12.57 60 THR D N 1
ATOM 8388 C CA . THR D 1 77 ? 47.590 148.582 -118.446 1.00 11.18 60 THR D CA 1
ATOM 8389 C C . THR D 1 77 ? 47.336 147.589 -117.327 1.00 14.19 60 THR D C 1
ATOM 8390 O O . THR D 1 77 ? 47.059 147.990 -116.201 1.00 19.41 60 THR D O 1
ATOM 8394 N N . PRO D 1 78 ? 47.416 146.283 -117.627 1.00 15.38 61 PRO D N 1
ATOM 8395 C CA . PRO D 1 78 ? 47.248 145.292 -116.550 1.00 16.17 61 PRO D CA 1
ATOM 8396 C C . PRO D 1 78 ? 48.415 145.360 -115.572 1.00 18.18 61 PRO D C 1
ATOM 8397 O O . PRO D 1 78 ? 49.514 145.760 -115.961 1.00 20.28 61 PRO D O 1
ATOM 8401 N N . ALA D 1 79 ? 48.168 144.991 -114.320 1.00 19.04 62 ALA D N 1
ATOM 8402 C CA . ALA D 1 79 ? 49.114 145.245 -113.233 1.00 17.49 62 ALA D CA 1
ATOM 8403 C C . ALA D 1 79 ? 50.557 144.858 -113.546 1.00 19.61 62 ALA D C 1
ATOM 8404 O O . ALA D 1 79 ? 50.839 143.794 -114.094 1.00 20.87 62 ALA D O 1
ATOM 8406 N N . ILE D 1 80 ? 51.463 145.749 -113.185 1.00 12.03 63 ILE D N 1
ATOM 8407 C CA . ILE D 1 80 ? 52.879 145.558 -113.409 1.00 16.25 63 ILE D CA 1
ATOM 8408 C C . ILE D 1 80 ? 53.494 144.970 -112.143 1.00 18.37 63 ILE D C 1
ATOM 8409 O O . ILE D 1 80 ? 53.100 145.340 -111.035 1.00 17.66 63 ILE D O 1
ATOM 8414 N N . ALA D 1 81 ? 54.427 144.033 -112.298 1.00 22.05 64 ALA D N 1
ATOM 8415 C CA . ALA D 1 81 ? 55.105 143.438 -111.139 1.00 26.82 64 ALA D CA 1
ATOM 8416 C C . ALA D 1 81 ? 55.702 144.531 -110.235 1.00 26.06 64 ALA D C 1
ATOM 8417 O O . ALA D 1 81 ? 56.368 145.452 -110.720 1.00 25.52 64 ALA D O 1
ATOM 8419 N N . ASP D 1 82 ? 55.434 144.433 -108.933 1.00 22.81 65 ASP D N 1
ATOM 8420 C CA . ASP D 1 82 ? 55.792 145.484 -107.980 1.00 17.16 65 ASP D CA 1
ATOM 8421 C C . ASP D 1 82 ? 56.843 145.009 -106.975 1.00 19.89 65 ASP D C 1
ATOM 8422 O O . ASP D 1 82 ? 56.517 144.376 -105.972 1.00 27.55 65 ASP D O 1
ATOM 8427 N N . PRO D 1 83 ? 58.113 145.335 -107.238 1.00 18.60 66 PRO D N 1
ATOM 8428 C CA . PRO D 1 83 ? 59.200 144.917 -106.345 1.00 19.24 66 PRO D CA 1
ATOM 8429 C C . PRO D 1 83 ? 59.321 145.824 -105.127 1.00 21.84 66 PRO D C 1
ATOM 8430 O O . PRO D 1 83 ? 60.030 145.472 -104.192 1.00 26.46 66 PRO D O 1
ATOM 8434 N N . VAL D 1 84 ? 58.656 146.975 -105.142 1.00 20.69 67 VAL D N 1
ATOM 8435 C CA . VAL D 1 84 ? 58.711 147.892 -104.006 1.00 16.82 67 VAL D CA 1
ATOM 8436 C C . VAL D 1 84 ? 57.839 147.417 -102.848 1.00 17.12 67 VAL D C 1
ATOM 8437 O O . VAL D 1 84 ? 58.272 147.404 -101.684 1.00 19.40 67 VAL D O 1
ATOM 8441 N N . GLY D 1 85 ? 56.605 147.037 -103.168 1.00 16.16 68 GLY D N 1
ATOM 8442 C CA . GLY D 1 85 ? 55.672 146.559 -102.163 1.00 20.29 68 GLY D CA 1
ATOM 8443 C C . GLY D 1 85 ? 55.366 147.550 -101.055 1.00 25.16 68 GLY D C 1
ATOM 8444 O O . GLY D 1 85 ? 55.047 148.715 -101.318 1.00 24.93 68 GLY D O 1
ATOM 8445 N N . ASP D 1 86 ? 55.477 147.082 -99.813 1.00 28.50 69 ASP D N 1
ATOM 8446 C CA . ASP D 1 86 ? 55.091 147.861 -98.634 1.00 28.04 69 ASP D CA 1
ATOM 8447 C C . ASP D 1 86 ? 55.997 149.055 -98.348 1.00 27.21 69 ASP D C 1
ATOM 8448 O O . ASP D 1 86 ? 55.653 149.913 -97.538 1.00 29.75 69 ASP D O 1
ATOM 8453 N N . ALA D 1 87 ? 57.152 149.107 -99.003 1.00 24.71 70 ALA D N 1
ATOM 8454 C CA . ALA D 1 87 ? 58.111 150.190 -98.788 1.00 25.00 70 ALA D CA 1
ATOM 8455 C C . ALA D 1 87 ? 57.569 151.570 -99.197 1.00 24.20 70 ALA D C 1
ATOM 8456 O O . ALA D 1 87 ? 58.125 152.603 -98.813 1.00 27.32 70 ALA D O 1
ATOM 8458 N N . VAL D 1 88 ? 56.502 151.586 -99.994 1.00 18.04 71 VAL D N 1
ATOM 8459 C CA . VAL D 1 88 ? 55.807 152.828 -100.309 1.00 12.99 71 VAL D CA 1
ATOM 8460 C C . VAL D 1 88 ? 54.305 152.610 -100.133 1.00 16.83 71 VAL D C 1
ATOM 8461 O O . VAL D 1 88 ? 53.732 151.668 -100.689 1.00 15.66 71 VAL D O 1
ATOM 8465 N N . THR D 1 89 ? 53.664 153.477 -99.363 1.00 12.87 72 THR D N 1
ATOM 8466 C CA . THR D 1 89 ? 52.220 153.434 -99.236 1.00 12.76 72 THR D CA 1
ATOM 8467 C C . THR D 1 89 ? 51.537 154.138 -100.422 1.00 15.74 72 THR D C 1
ATOM 8468 O O . THR D 1 89 ? 51.978 155.200 -100.876 1.00 15.19 72 THR D O 1
ATOM 8472 N N . VAL D 1 90 ? 50.474 153.529 -100.940 1.00 13.77 73 VAL D N 1
ATOM 8473 C CA . VAL D 1 90 ? 49.709 154.107 -102.039 1.00 11.41 73 VAL D CA 1
ATOM 8474 C C . VAL D 1 90 ? 48.247 154.246 -101.609 1.00 18.71 73 VAL D C 1
ATOM 8475 O O . VAL D 1 90 ? 47.524 153.255 -101.471 1.00 21.66 73 VAL D O 1
ATOM 8479 N N . GLN D 1 91 ? 47.815 155.479 -101.381 1.00 16.58 74 GLN D N 1
ATOM 8480 C CA . GLN D 1 91 ? 46.450 155.729 -100.934 1.00 20.33 74 GLN D CA 1
ATOM 8481 C C . GLN D 1 91 ? 45.765 156.770 -101.802 1.00 19.73 74 GLN D C 1
ATOM 8482 O O . GLN D 1 91 ? 46.414 157.675 -102.326 1.00 25.19 74 GLN D O 1
ATOM 8488 N N . SER D 1 92 ? 44.450 156.634 -101.942 1.00 17.61 75 SER D N 1
ATOM 8489 C CA . SER D 1 92 ? 43.631 157.608 -102.650 1.00 18.87 75 SER D CA 1
ATOM 8490 C C . SER D 1 92 ? 43.139 158.710 -101.734 1.00 18.35 75 SER D C 1
ATOM 8491 O O . SER D 1 92 ? 42.751 158.446 -100.593 1.00 22.46 75 SER D O 1
ATOM 8494 N N A ARG D 1 93 ? 43.177 159.948 -102.220 0.75 16.79 76 ARG D N 1
ATOM 8495 N N B ARG D 1 93 ? 43.135 159.942 -102.225 0.25 17.68 76 ARG D N 1
ATOM 8496 C CA A ARG D 1 93 ? 42.534 161.052 -101.509 0.75 19.65 76 ARG D CA 1
ATOM 8497 C CA B ARG D 1 93 ? 42.461 161.014 -101.503 0.25 18.95 76 ARG D CA 1
ATOM 8498 C C A ARG D 1 93 ? 42.026 162.160 -102.421 0.75 17.57 76 ARG D C 1
ATOM 8499 C C B ARG D 1 93 ? 42.025 162.155 -102.408 0.25 18.28 76 ARG D C 1
ATOM 8500 O O A ARG D 1 93 ? 42.457 162.286 -103.560 0.75 20.17 76 ARG D O 1
ATOM 8501 O O B ARG D 1 93 ? 42.513 162.305 -103.524 0.25 19.23 76 ARG D O 1
ATOM 8516 N N . ASN D 1 94 ? 41.085 162.947 -101.911 1.00 16.88 77 ASN D N 1
ATOM 8517 C CA . ASN D 1 94 ? 40.541 164.058 -102.657 1.00 15.39 77 ASN D CA 1
ATOM 8518 C C . ASN D 1 94 ? 41.105 165.353 -102.131 1.00 15.79 77 ASN D C 1
ATOM 8519 O O . ASN D 1 94 ? 41.052 165.611 -100.941 1.00 21.68 77 ASN D O 1
ATOM 8524 N N . ILE D 1 95 ? 41.659 166.170 -103.011 1.00 15.22 78 ILE D N 1
ATOM 8525 C CA . ILE D 1 95 ? 42.027 167.507 -102.588 1.00 18.09 78 ILE D CA 1
ATOM 8526 C C . ILE D 1 95 ? 41.087 168.496 -103.272 1.00 23.68 78 ILE D C 1
ATOM 8527 O O . ILE D 1 95 ? 40.626 168.269 -104.401 1.00 27.91 78 ILE D O 1
ATOM 8532 N N . THR D 1 96 ? 40.768 169.577 -102.575 1.00 22.87 79 THR D N 1
ATOM 8533 C CA . THR D 1 96 ? 39.887 170.576 -103.150 1.00 22.64 79 THR D CA 1
ATOM 8534 C C . THR D 1 96 ? 40.537 171.955 -103.108 1.00 21.33 79 THR D C 1
ATOM 8535 O O . THR D 1 96 ? 41.028 172.389 -102.057 1.00 19.72 79 THR D O 1
ATOM 8539 N N . ALA D 1 97 ? 40.554 172.627 -104.262 1.00 17.89 80 ALA D N 1
ATOM 8540 C CA . ALA D 1 97 ? 40.949 174.031 -104.339 1.00 18.36 80 ALA D CA 1
ATOM 8541 C C . ALA D 1 97 ? 40.337 174.639 -105.586 1.00 24.98 80 ALA D C 1
ATOM 8542 O O . ALA D 1 97 ? 40.006 173.914 -106.526 1.00 28.07 80 ALA D O 1
ATOM 8544 N N . LEU D 1 98 ? 40.174 175.962 -105.584 1.00 29.21 81 LEU D N 1
ATOM 8545 C CA . LEU D 1 98 ? 39.529 176.678 -106.689 1.00 27.02 81 LEU D CA 1
ATOM 8546 C C . LEU D 1 98 ? 38.139 176.138 -107.005 1.00 28.05 81 LEU D C 1
ATOM 8547 O O . LEU D 1 98 ? 37.735 176.132 -108.169 1.00 30.15 81 LEU D O 1
ATOM 8552 N N . ASN D 1 99 ? 37.418 175.694 -105.971 1.00 28.90 82 ASN D N 1
ATOM 8553 C CA . ASN D 1 99 ? 36.116 175.040 -106.128 1.00 32.35 82 ASN D CA 1
ATOM 8554 C C . ASN D 1 99 ? 36.160 173.808 -107.036 1.00 29.49 82 ASN D C 1
ATOM 8555 O O . ASN D 1 99 ? 35.157 173.458 -107.664 1.00 30.52 82 ASN D O 1
ATOM 8560 N N . ARG D 1 100 ? 37.327 173.167 -107.107 1.00 25.29 83 ARG D N 1
ATOM 8561 C CA . ARG D 1 100 ? 37.498 171.926 -107.858 1.00 20.51 83 ARG D CA 1
ATOM 8562 C C . ARG D 1 100 ? 37.942 170.824 -106.905 1.00 19.25 83 ARG D C 1
ATOM 8563 O O . ARG D 1 100 ? 38.811 171.044 -106.056 1.00 18.54 83 ARG D O 1
ATOM 8571 N N . THR D 1 101 ? 37.348 169.646 -107.046 1.00 15.17 84 THR D N 1
ATOM 8572 C CA . THR D 1 101 ? 37.796 168.486 -106.300 1.00 14.78 84 THR D CA 1
ATOM 8573 C C . THR D 1 101 ? 38.490 167.506 -107.248 1.00 13.98 84 THR D C 1
ATOM 8574 O O . THR D 1 101 ? 37.898 167.016 -108.220 1.00 11.65 84 THR D O 1
ATOM 8578 N N . VAL D 1 102 ? 39.761 167.238 -106.974 1.00 9.53 85 VAL D N 1
ATOM 8579 C CA . VAL D 1 102 ? 40.511 166.310 -107.802 1.00 10.84 85 VAL D CA 1
ATOM 8580 C C . VAL D 1 102 ? 41.076 165.153 -106.993 1.00 13.18 85 VAL D C 1
ATOM 8581 O O . VAL D 1 102 ? 41.744 165.332 -105.974 1.00 18.25 85 VAL D O 1
ATOM 8585 N N . SER D 1 103 ? 40.751 163.955 -107.452 1.00 12.42 86 SER D N 1
ATOM 8586 C CA . SER D 1 103 ? 41.132 162.736 -106.781 1.00 10.90 86 SER D CA 1
ATOM 8587 C C . SER D 1 103 ? 42.593 162.431 -107.106 1.00 12.84 86 SER D C 1
ATOM 8588 O O . SER D 1 103 ? 43.012 162.525 -108.275 1.00 9.48 86 SER D O 1
ATOM 8591 N N . VAL D 1 104 ? 43.389 162.108 -106.083 1.00 9.19 87 VAL D N 1
ATOM 8592 C CA . VAL D 1 104 ? 44.764 161.714 -106.353 1.00 9.27 87 VAL D CA 1
ATOM 8593 C C . VAL D 1 104 ? 45.189 160.405 -105.716 1.00 10.17 87 VAL D C 1
ATOM 8594 O O . VAL D 1 104 ? 44.747 160.034 -104.616 1.00 11.38 87 VAL D O 1
ATOM 8598 N N . GLU D 1 105 ? 46.032 159.689 -106.450 1.00 11.87 88 GLU D N 1
ATOM 8599 C CA . GLU D 1 105 ? 46.723 158.536 -105.909 1.00 14.59 88 GLU D CA 1
ATOM 8600 C C . GLU D 1 105 ? 47.988 159.054 -105.226 1.00 14.12 88 GLU D C 1
ATOM 8601 O O . GLU D 1 105 ? 48.946 159.470 -105.891 1.00 14.57 88 GLU D O 1
ATOM 8607 N N . TRP D 1 106 ? 47.966 159.063 -103.894 1.00 11.77 89 TRP D N 1
ATOM 8608 C CA . TRP D 1 106 ? 49.056 159.635 -103.113 1.00 14.40 89 TRP D CA 1
ATOM 8609 C C . TRP D 1 106 ? 50.047 158.556 -102.673 1.00 11.79 89 TRP D C 1
ATOM 8610 O O . TRP D 1 106 ? 49.665 157.570 -102.046 1.00 12.95 89 TRP D O 1
ATOM 8621 N N . LEU D 1 107 ? 51.317 158.755 -103.017 1.00 10.21 90 LEU D N 1
ATOM 8622 C CA . LEU D 1 107 ? 52.378 157.807 -102.697 1.00 9.69 90 LEU D CA 1
ATOM 8623 C C . LEU D 1 107 ? 53.263 158.387 -101.596 1.00 13.08 90 LEU D C 1
ATOM 8624 O O . LEU D 1 107 ? 53.727 159.529 -101.689 1.00 10.33 90 LEU D O 1
ATOM 8629 N N . THR D 1 108 ? 53.476 157.605 -100.543 1.00 10.75 91 THR D N 1
ATOM 8630 C CA . THR D 1 108 ? 54.302 158.041 -99.431 1.00 16.13 91 THR D CA 1
ATOM 8631 C C . THR D 1 108 ? 55.362 156.998 -99.151 1.00 17.48 91 THR D C 1
ATOM 8632 O O . THR D 1 108 ? 55.040 155.848 -98.859 1.00 21.19 91 THR D O 1
ATOM 8636 N N . PRO D 1 109 ? 56.638 157.401 -99.233 1.00 18.52 92 PRO D N 1
ATOM 8637 C CA . PRO D 1 109 ? 57.753 156.493 -98.954 1.00 21.71 92 PRO D CA 1
ATOM 8638 C C . PRO D 1 109 ? 58.203 156.581 -97.498 1.00 20.45 92 PRO D C 1
ATOM 8639 O O . PRO D 1 109 ? 57.743 157.452 -96.757 1.00 23.08 92 PRO D O 1
ATOM 8643 N N . GLN D 1 110 ? 59.094 155.678 -97.100 1.00 18.29 93 GLN D N 1
ATOM 8644 C CA . GLN D 1 110 ? 59.737 155.755 -95.795 1.00 19.37 93 GLN D CA 1
ATOM 8645 C C . GLN D 1 110 ? 60.661 156.968 -95.758 1.00 24.19 93 GLN D C 1
ATOM 8646 O O . GLN D 1 110 ? 61.169 157.398 -96.802 1.00 25.99 93 GLN D O 1
ATOM 8652 N N . ASN D 1 111 ? 60.871 157.513 -94.559 1.00 23.12 94 ASN D N 1
ATOM 8653 C CA . ASN D 1 111 ? 61.805 158.620 -94.351 1.00 25.04 94 ASN D CA 1
ATOM 8654 C C . ASN D 1 111 ? 61.650 159.778 -95.325 1.00 26.29 94 ASN D C 1
ATOM 8655 O O . ASN D 1 111 ? 62.639 160.266 -95.867 1.00 32.64 94 ASN D O 1
ATOM 8660 N N . VAL D 1 112 ? 60.403 160.182 -95.553 1.00 23.93 95 VAL D N 1
ATOM 8661 C CA . VAL D 1 112 ? 60.053 161.333 -96.383 1.00 22.66 95 VAL D CA 1
ATOM 8662 C C . VAL D 1 112 ? 60.958 162.528 -96.160 1.00 24.77 95 VAL D C 1
ATOM 8663 O O . VAL D 1 112 ? 61.303 162.857 -95.027 1.00 27.71 95 VAL D O 1
ATOM 8667 N N . ILE D 1 113 ? 61.335 163.181 -97.248 1.00 26.87 96 ILE D N 1
ATOM 8668 C CA . ILE D 1 113 ? 62.035 164.452 -97.157 1.00 33.78 96 ILE D CA 1
ATOM 8669 C C . ILE D 1 113 ? 61.010 165.555 -97.396 1.00 37.84 96 ILE D C 1
ATOM 8670 O O . ILE D 1 113 ? 59.963 165.318 -98.007 1.00 35.94 96 ILE D O 1
ATOM 8675 N N . ASN D 1 114 ? 61.298 166.753 -96.906 1.00 44.04 97 ASN D N 1
ATOM 8676 C CA . ASN D 1 114 ? 60.355 167.858 -97.036 1.00 49.52 97 ASN D CA 1
ATOM 8677 C C . ASN D 1 114 ? 60.698 168.704 -98.243 1.00 43.47 97 ASN D C 1
ATOM 8678 O O . ASN D 1 114 ? 61.770 168.552 -98.825 1.00 39.86 97 ASN D O 1
ATOM 8683 N N . HIS D 1 115 ? 59.788 169.597 -98.611 1.00 47.41 98 HIS D N 1
ATOM 8684 C CA . HIS D 1 115 ? 60.087 170.655 -99.579 1.00 54.84 98 HIS D CA 1
ATOM 8685 C C . HIS D 1 115 ? 60.516 170.144 -100.955 1.00 51.11 98 HIS D C 1
ATOM 8686 O O . HIS D 1 115 ? 61.276 170.804 -101.669 1.00 56.33 98 HIS D O 1
ATOM 8693 N N . THR D 1 116 ? 60.054 168.952 -101.300 1.00 41.49 99 THR D N 1
ATOM 8694 C CA . THR D 1 116 ? 60.166 168.443 -102.652 1.00 33.44 99 THR D CA 1
ATOM 8695 C C . THR D 1 116 ? 59.048 167.441 -102.815 1.00 25.54 99 THR D C 1
ATOM 8696 O O . THR D 1 116 ? 58.948 166.467 -102.065 1.00 23.56 99 THR D O 1
ATOM 8700 N N . VAL D 1 117 ? 58.187 167.705 -103.783 1.00 18.64 100 VAL D N 1
ATOM 8701 C CA . VAL D 1 117 ? 57.065 166.833 -104.053 1.00 15.35 100 VAL D CA 1
ATOM 8702 C C . VAL D 1 117 ? 56.924 166.729 -105.566 1.00 13.39 100 VAL D C 1
ATOM 8703 O O . VAL D 1 117 ? 57.133 167.701 -106.301 1.00 11.66 100 VAL D O 1
ATOM 8707 N N . LEU D 1 118 ? 56.615 165.535 -106.038 1.00 12.95 101 LEU D N 1
ATOM 8708 C CA . LEU D 1 118 ? 56.455 165.328 -107.458 1.00 10.47 101 LEU D CA 1
ATOM 8709 C C . LEU D 1 118 ? 54.979 165.239 -107.768 1.00 12.38 101 LEU D C 1
ATOM 8710 O O . LEU D 1 118 ? 54.248 164.518 -107.089 1.00 13.71 101 LEU D O 1
ATOM 8715 N N . VAL D 1 119 ? 54.525 165.986 -108.772 1.00 16.11 102 VAL D N 1
ATOM 8716 C CA . VAL D 1 119 ? 53.143 165.844 -109.249 1.00 13.17 102 VAL D CA 1
ATOM 8717 C C . VAL D 1 119 ? 53.142 165.217 -110.644 1.00 10.32 102 VAL D C 1
ATOM 8718 O O . VAL D 1 119 ? 53.806 165.717 -111.556 1.00 12.49 102 VAL D O 1
ATOM 8722 N N . TYR D 1 120 ? 52.404 164.126 -110.815 1.00 10.24 103 TYR D N 1
ATOM 8723 C CA . TYR D 1 120 ? 52.465 163.373 -112.071 1.00 12.14 103 TYR D CA 1
ATOM 8724 C C . TYR D 1 120 ? 51.087 163.212 -112.755 1.00 15.17 103 TYR D C 1
ATOM 8725 O O . TYR D 1 120 ? 50.080 162.922 -112.072 1.00 11.31 103 TYR D O 1
ATOM 8734 N N . PHE D 1 121 ? 51.050 163.407 -114.086 1.00 14.53 104 PHE D N 1
ATOM 8735 C CA . PHE D 1 121 ? 49.841 163.147 -114.905 1.00 11.92 104 PHE D CA 1
ATOM 8736 C C . PHE D 1 121 ? 50.040 162.006 -115.908 1.00 14.34 104 PHE D C 1
ATOM 8737 O O . PHE D 1 121 ? 50.849 162.125 -116.843 1.00 14.05 104 PHE D O 1
ATOM 8745 N N . HIS D 1 122 ? 49.286 160.920 -115.728 1.00 13.10 105 HIS D N 1
ATOM 8746 C CA . HIS D 1 122 ? 49.310 159.783 -116.667 1.00 13.87 105 HIS D CA 1
ATOM 8747 C C . HIS D 1 122 ? 49.001 160.196 -118.103 1.00 13.89 105 HIS D C 1
ATOM 8748 O O . HIS D 1 122 ? 48.280 161.164 -118.336 1.00 13.11 105 HIS D O 1
ATOM 8755 N N . GLY D 1 123 ? 49.534 159.452 -119.068 1.00 15.37 106 GLY D N 1
ATOM 8756 C CA . GLY D 1 123 ? 49.153 159.640 -120.458 1.00 12.56 106 GLY D CA 1
ATOM 8757 C C . GLY D 1 123 ? 47.837 158.942 -120.773 1.00 18.93 106 GLY D C 1
ATOM 8758 O O . GLY D 1 123 ? 47.129 158.486 -119.867 1.00 24.80 106 GLY D O 1
ATOM 8759 N N . GLY D 1 124 ? 47.505 158.850 -122.058 1.00 21.67 107 GLY D N 1
ATOM 8760 C CA . GLY D 1 124 ? 46.242 158.266 -122.474 1.00 21.91 107 GLY D CA 1
ATOM 8761 C C . GLY D 1 124 ? 45.470 159.122 -123.466 1.00 22.47 107 GLY D C 1
ATOM 8762 O O . GLY D 1 124 ? 44.238 159.061 -123.524 1.00 24.71 107 GLY D O 1
ATOM 8763 N N . ALA D 1 125 ? 46.200 159.931 -124.232 1.00 18.37 108 ALA D N 1
ATOM 8764 C CA . ALA D 1 125 ? 45.628 160.711 -125.327 1.00 15.90 108 ALA D CA 1
ATOM 8765 C C . ALA D 1 125 ? 44.485 161.669 -124.948 1.00 16.71 108 ALA D C 1
ATOM 8766 O O . ALA D 1 125 ? 43.569 161.866 -125.748 1.00 20.26 108 ALA D O 1
ATOM 8768 N N . PHE D 1 126 ? 44.549 162.260 -123.753 1.00 13.59 109 PHE D N 1
ATOM 8769 C CA . PHE D 1 126 ? 43.563 163.254 -123.281 1.00 15.22 109 PHE D CA 1
ATOM 8770 C C . PHE D 1 126 ? 42.189 162.700 -122.906 1.00 19.52 109 PHE D C 1
ATOM 8771 O O . PHE D 1 126 ? 41.466 163.324 -122.124 1.00 19.80 109 PHE D O 1
ATOM 8779 N N . TYR D 1 127 ? 41.817 161.557 -123.482 1.00 21.63 110 TYR D N 1
ATOM 8780 C CA . TYR D 1 127 ? 40.494 160.985 -123.249 1.00 16.73 110 TYR D CA 1
ATOM 8781 C C . TYR D 1 127 ? 40.513 159.708 -122.414 1.00 14.49 110 TYR D C 1
ATOM 8782 O O . TYR D 1 127 ? 39.465 159.224 -121.983 1.00 16.09 110 TYR D O 1
ATOM 8791 N N . GLY D 1 128 ? 41.696 159.146 -122.209 1.00 13.44 111 GLY D N 1
ATOM 8792 C CA . GLY D 1 128 ? 41.782 157.825 -121.609 1.00 15.65 111 GLY D CA 1
ATOM 8793 C C . GLY D 1 128 ? 42.935 157.621 -120.649 1.00 15.79 111 GLY D C 1
ATOM 8794 O O . GLY D 1 128 ? 43.532 158.586 -120.149 1.00 13.66 111 GLY D O 1
ATOM 8795 N N . GLY D 1 129 ? 43.247 156.351 -120.393 1.00 13.14 112 GLY D N 1
ATOM 8796 C CA . GLY D 1 129 ? 44.244 155.993 -119.401 1.00 13.23 112 GLY D CA 1
ATOM 8797 C C . GLY D 1 129 ? 43.726 156.138 -117.975 1.00 13.80 112 GLY D C 1
ATOM 8798 O O . GLY D 1 129 ? 42.658 156.710 -117.737 1.00 12.22 112 GLY D O 1
ATOM 8799 N N . VAL D 1 130 ? 44.488 155.610 -117.021 1.00 15.76 113 VAL D N 1
ATOM 8800 C CA . VAL D 1 130 ? 44.157 155.714 -115.602 1.00 12.74 113 VAL D CA 1
ATOM 8801 C C . VAL D 1 130 ? 45.469 155.895 -114.853 1.00 14.31 113 VAL D C 1
ATOM 8802 O O . VAL D 1 130 ? 46.517 155.469 -115.354 1.00 13.74 113 VAL D O 1
ATOM 8806 N N . PRO D 1 131 ? 45.429 156.525 -113.660 1.00 14.60 114 PRO D N 1
ATOM 8807 C CA . PRO D 1 131 ? 46.691 156.741 -112.937 1.00 14.61 114 PRO D CA 1
ATOM 8808 C C . PRO D 1 131 ? 47.401 155.421 -112.636 1.00 11.70 114 PRO D C 1
ATOM 8809 O O . PRO D 1 131 ? 48.641 155.379 -112.652 1.00 9.67 114 PRO D O 1
ATOM 8813 N N . GLY D 1 132 ? 46.625 154.361 -112.398 1.00 9.37 115 GLY D N 1
ATOM 8814 C CA . GLY D 1 132 ? 47.183 153.052 -112.092 1.00 8.15 115 GLY D CA 1
ATOM 8815 C C . GLY D 1 132 ? 48.159 152.522 -113.136 1.00 16.67 115 GLY D C 1
ATOM 8816 O O . GLY D 1 132 ? 48.988 151.664 -112.833 1.00 17.87 115 GLY D O 1
ATOM 8817 N N . ASN D 1 133 ? 48.060 153.029 -114.363 1.00 14.93 116 ASN D N 1
ATOM 8818 C CA . ASN D 1 133 ? 48.976 152.657 -115.429 1.00 14.76 116 ASN D CA 1
ATOM 8819 C C . ASN D 1 133 ? 50.449 152.965 -115.144 1.00 21.91 116 ASN D C 1
ATOM 8820 O O . ASN D 1 133 ? 51.331 152.455 -115.841 1.00 26.62 116 ASN D O 1
ATOM 8825 N N . ASN D 1 134 ? 50.722 153.791 -114.135 1.00 17.58 117 ASN D N 1
ATOM 8826 C CA . ASN D 1 134 ? 52.104 154.140 -113.819 1.00 15.55 117 ASN D CA 1
ATOM 8827 C C . ASN D 1 134 ? 52.385 154.207 -112.323 1.00 16.76 117 ASN D C 1
ATOM 8828 O O . ASN D 1 134 ? 53.269 154.933 -111.875 1.00 19.21 117 ASN D O 1
ATOM 8833 N N . THR D 1 135 ? 51.625 153.438 -111.555 1.00 12.01 118 THR D N 1
ATOM 8834 C CA . THR D 1 135 ? 51.802 153.379 -110.118 1.00 12.06 118 THR D CA 1
ATOM 8835 C C . THR D 1 135 ? 53.163 152.792 -109.743 1.00 13.64 118 THR D C 1
ATOM 8836 O O . THR D 1 135 ? 53.904 153.387 -108.943 1.00 8.88 118 THR D O 1
ATOM 8840 N N . VAL D 1 136 ? 53.484 151.619 -110.300 1.00 13.34 119 VAL D N 1
ATOM 8841 C CA . VAL D 1 136 ? 54.719 150.935 -109.924 1.00 16.31 119 VAL D CA 1
ATOM 8842 C C . VAL D 1 136 ? 55.956 151.790 -110.238 1.00 19.63 119 VAL D C 1
ATOM 8843 O O . VAL D 1 136 ? 56.819 151.970 -109.364 1.00 15.01 119 VAL D O 1
ATOM 8847 N N . LEU D 1 137 ? 56.023 152.328 -111.460 1.00 19.20 120 LEU D N 1
ATOM 8848 C CA . LEU D 1 137 ? 57.051 153.316 -111.817 1.00 18.79 120 LEU D CA 1
ATOM 8849 C C . LEU D 1 137 ? 57.218 154.357 -110.715 1.00 20.93 120 LEU D C 1
ATOM 8850 O O . LEU D 1 137 ? 58.315 154.531 -110.178 1.00 23.81 120 LEU D O 1
ATOM 8855 N N . LEU D 1 138 ? 56.127 155.026 -110.351 1.00 14.38 121 LEU D N 1
ATOM 8856 C CA . LEU D 1 138 ? 56.207 156.047 -109.314 1.00 10.29 121 LEU D CA 1
ATOM 8857 C C . LEU D 1 138 ? 56.601 155.509 -107.923 1.00 14.12 121 LEU D C 1
ATOM 8858 O O . LEU D 1 138 ? 57.216 156.233 -107.129 1.00 13.44 121 LEU D O 1
ATOM 8863 N N . LYS D 1 139 ? 56.283 154.250 -107.624 1.00 13.05 122 LYS D N 1
ATOM 8864 C CA . LYS D 1 139 ? 56.738 153.668 -106.352 1.00 13.77 122 LYS D CA 1
ATOM 8865 C C . LYS D 1 139 ? 58.273 153.544 -106.311 1.00 16.99 122 LYS D C 1
ATOM 8866 O O . LYS D 1 139 ? 58.900 153.798 -105.277 1.00 18.50 122 LYS D O 1
ATOM 8872 N N . LEU D 1 140 ? 58.858 153.155 -107.442 1.00 19.09 123 LEU D N 1
ATOM 8873 C CA . LEU D 1 140 ? 60.306 153.131 -107.621 1.00 17.38 123 LEU D CA 1
ATOM 8874 C C . LEU D 1 140 ? 60.887 154.509 -107.323 1.00 17.21 123 LEU D C 1
ATOM 8875 O O . LEU D 1 140 ? 61.843 154.635 -106.549 1.00 21.70 123 LEU D O 1
ATOM 8880 N N . VAL D 1 141 ? 60.297 155.539 -107.932 1.00 11.14 124 VAL D N 1
ATOM 8881 C CA . VAL D 1 141 ? 60.794 156.904 -107.775 1.00 12.36 124 VAL D CA 1
ATOM 8882 C C . VAL D 1 141 ? 60.686 157.379 -106.328 1.00 17.63 124 VAL D C 1
ATOM 8883 O O . VAL D 1 141 ? 61.635 157.945 -105.775 1.00 20.21 124 VAL D O 1
ATOM 8887 N N . ALA D 1 142 ? 59.528 157.145 -105.715 1.00 19.77 125 ALA D N 1
ATOM 8888 C CA . ALA D 1 142 ? 59.314 157.533 -104.322 1.00 20.94 125 ALA D CA 1
ATOM 8889 C C . ALA D 1 142 ? 60.323 156.830 -103.416 1.00 20.45 125 ALA D C 1
ATOM 8890 O O . ALA D 1 142 ? 60.946 157.458 -102.560 1.00 19.58 125 ALA D O 1
ATOM 8892 N N . ALA D 1 143 ? 60.480 155.527 -103.624 1.00 18.93 126 ALA D N 1
ATOM 8893 C CA . ALA D 1 143 ? 61.395 154.714 -102.832 1.00 16.84 126 ALA D CA 1
ATOM 8894 C C . ALA D 1 143 ? 62.845 155.201 -102.890 1.00 19.62 126 ALA D C 1
ATOM 8895 O O . ALA D 1 143 ? 63.524 155.253 -101.853 1.00 25.31 126 ALA D O 1
ATOM 8897 N N . LYS D 1 144 ? 63.326 155.541 -104.085 1.00 14.95 127 LYS D N 1
ATOM 8898 C CA . LYS D 1 144 ? 64.724 155.954 -104.223 1.00 19.85 127 LYS D CA 1
ATOM 8899 C C . LYS D 1 144 ? 64.940 157.396 -103.774 1.00 23.77 127 LYS D C 1
ATOM 8900 O O . LYS D 1 144 ? 65.970 157.723 -103.195 1.00 31.06 127 LYS D O 1
ATOM 8906 N N . SER D 1 145 ? 63.964 158.255 -104.036 1.00 22.21 128 SER D N 1
ATOM 8907 C CA . SER D 1 145 ? 64.113 159.673 -103.734 1.00 22.84 128 SER D CA 1
ATOM 8908 C C . SER D 1 145 ? 63.603 160.070 -102.344 1.00 20.48 128 SER D C 1
ATOM 8909 O O . SER D 1 145 ? 63.960 161.132 -101.840 1.00 22.62 128 SER D O 1
ATOM 8912 N N . HIS D 1 146 ? 62.768 159.225 -101.742 1.00 19.27 129 HIS D N 1
ATOM 8913 C CA . HIS D 1 146 ? 62.091 159.535 -100.471 1.00 22.26 129 HIS D CA 1
ATOM 8914 C C . HIS D 1 146 ? 61.207 160.780 -100.546 1.00 23.77 129 HIS D C 1
ATOM 8915 O O . HIS D 1 146 ? 60.950 161.446 -99.541 1.00 26.58 129 HIS D O 1
ATOM 8922 N N A CYS D 1 147 ? 60.750 161.079 -101.759 0.55 22.27 130 CYS D N 1
ATOM 8923 N N B CYS D 1 147 ? 60.724 161.071 -101.747 0.45 22.24 130 CYS D N 1
ATOM 8924 C CA A CYS D 1 147 ? 59.822 162.173 -102.003 0.55 21.28 130 CYS D CA 1
ATOM 8925 C CA B CYS D 1 147 ? 59.860 162.216 -101.977 0.45 21.38 130 CYS D CA 1
ATOM 8926 C C A CYS D 1 147 ? 58.396 161.654 -102.037 0.55 20.60 130 CYS D C 1
ATOM 8927 C C B CYS D 1 147 ? 58.414 161.752 -102.173 0.45 20.59 130 CYS D C 1
ATOM 8928 O O A CYS D 1 147 ? 58.148 160.525 -102.462 0.55 19.75 130 CYS D O 1
ATOM 8929 O O B CYS D 1 147 ? 58.176 160.731 -102.822 0.45 19.91 130 CYS D O 1
ATOM 8934 N N . GLU D 1 148 ? 57.447 162.474 -101.605 1.00 21.27 131 GLU D N 1
ATOM 8935 C CA . GLU D 1 148 ? 56.046 162.110 -101.814 1.00 21.69 131 GLU D CA 1
ATOM 8936 C C . GLU D 1 148 ? 55.560 162.481 -103.228 1.00 17.39 131 GLU D C 1
ATOM 8937 O O . GLU D 1 148 ? 56.023 163.460 -103.830 1.00 11.81 131 GLU D O 1
ATOM 8943 N N . ILE D 1 149 ? 54.678 161.648 -103.775 1.00 12.66 132 ILE D N 1
ATOM 8944 C CA . ILE D 1 149 ? 54.249 161.810 -105.155 1.00 12.44 132 ILE D CA 1
ATOM 8945 C C . ILE D 1 149 ? 52.730 161.807 -105.280 1.00 13.94 132 ILE D C 1
ATOM 8946 O O . ILE D 1 149 ? 52.041 160.944 -104.720 1.00 14.79 132 ILE D O 1
ATOM 8951 N N . LEU D 1 150 ? 52.217 162.783 -106.018 1.00 12.76 133 LEU D N 1
ATOM 8952 C CA . LEU D 1 150 ? 50.808 162.822 -106.362 1.00 11.14 133 LEU D CA 1
ATOM 8953 C C . LEU D 1 150 ? 50.621 162.257 -107.779 1.00 11.70 133 LEU D C 1
ATOM 8954 O O . LEU D 1 150 ? 51.015 162.881 -108.771 1.00 13.51 133 LEU D O 1
ATOM 8959 N N . ASN D 1 151 ? 50.059 161.053 -107.855 1.00 10.63 134 ASN D N 1
ATOM 8960 C CA . ASN D 1 151 ? 49.674 160.454 -109.128 1.00 10.30 134 ASN D CA 1
ATOM 8961 C C . ASN D 1 151 ? 48.236 160.876 -109.407 1.00 10.04 134 ASN D C 1
ATOM 8962 O O . ASN D 1 151 ? 47.286 160.261 -108.901 1.00 9.04 134 ASN D O 1
ATOM 8967 N N . VAL D 1 152 ? 48.071 161.927 -110.204 1.00 9.52 135 VAL D N 1
ATOM 8968 C CA . VAL D 1 152 ? 46.774 162.607 -110.297 1.00 11.48 135 VAL D CA 1
ATOM 8969 C C . VAL D 1 152 ? 45.748 161.989 -111.271 1.00 15.69 135 VAL D C 1
ATOM 8970 O O . VAL D 1 152 ? 46.066 161.655 -112.421 1.00 13.49 135 VAL D O 1
ATOM 8974 N N . ASP D 1 153 ? 44.514 161.849 -110.787 1.00 16.15 136 ASP D N 1
ATOM 8975 C CA . ASP D 1 153 ? 43.390 161.419 -111.610 1.00 15.06 136 ASP D CA 1
ATOM 8976 C C . ASP D 1 153 ? 42.717 162.643 -112.241 1.00 13.10 136 ASP D C 1
ATOM 8977 O O . ASP D 1 153 ? 41.590 162.985 -111.896 1.00 14.96 136 ASP D O 1
ATOM 8982 N N . TYR D 1 154 ? 43.416 163.293 -113.167 1.00 6.84 137 TYR D N 1
ATOM 8983 C CA . TYR D 1 154 ? 42.947 164.546 -113.774 1.00 12.65 137 TYR D CA 1
ATOM 8984 C C . TYR D 1 154 ? 41.768 164.383 -114.762 1.00 11.22 137 TYR D C 1
ATOM 8985 O O . TYR D 1 154 ? 41.572 163.316 -115.355 1.00 11.40 137 TYR D O 1
ATOM 8994 N N . SER D 1 155 ? 40.989 165.451 -114.923 1.00 9.94 138 SER D N 1
ATOM 8995 C CA . SER D 1 155 ? 39.833 165.490 -115.833 1.00 9.93 138 SER D CA 1
ATOM 8996 C C . SER D 1 155 ? 40.130 165.017 -117.259 1.00 10.31 138 SER D C 1
ATOM 8997 O O . SER D 1 155 ? 41.148 165.379 -117.849 1.00 10.95 138 SER D O 1
ATOM 9000 N N . LEU D 1 156 ? 39.231 164.226 -117.822 1.00 13.13 139 LEU D N 1
ATOM 9001 C CA . LEU D 1 156 ? 39.463 163.650 -119.151 1.00 12.34 139 LEU D CA 1
ATOM 9002 C C . LEU D 1 156 ? 38.438 164.104 -120.202 1.00 11.40 139 LEU D C 1
ATOM 9003 O O . LEU D 1 156 ? 37.232 164.210 -119.932 1.00 8.10 139 LEU D O 1
ATOM 9008 N N . ALA D 1 157 ? 38.935 164.374 -121.403 1.00 14.28 140 ALA D N 1
ATOM 9009 C CA . ALA D 1 157 ? 38.083 164.677 -122.551 1.00 15.22 140 ALA D CA 1
ATOM 9010 C C . ALA D 1 157 ? 37.334 163.405 -122.941 1.00 15.07 140 ALA D C 1
ATOM 9011 O O . ALA D 1 157 ? 37.810 162.309 -122.664 1.00 17.84 140 ALA D O 1
ATOM 9013 N N . PRO D 1 158 ? 36.172 163.541 -123.603 1.00 17.56 141 PRO D N 1
ATOM 9014 C CA . PRO D 1 158 ? 35.592 164.830 -123.984 1.00 15.54 141 PRO D CA 1
ATOM 9015 C C . PRO D 1 158 ? 34.523 165.290 -123.020 1.00 10.80 141 PRO D C 1
ATOM 9016 O O . PRO D 1 158 ? 33.954 166.337 -123.280 1.00 10.18 141 PRO D O 1
ATOM 9020 N N . GLU D 1 159 ? 34.242 164.530 -121.964 1.00 11.35 142 GLU D N 1
ATOM 9021 C CA . GLU D 1 159 ? 33.273 164.965 -120.949 1.00 12.53 142 GLU D CA 1
ATOM 9022 C C . GLU D 1 159 ? 33.777 166.189 -120.215 1.00 16.26 142 GLU D C 1
ATOM 9023 O O . GLU D 1 159 ? 33.033 167.130 -119.976 1.00 21.29 142 GLU D O 1
ATOM 9029 N N . ALA D 1 160 ? 35.048 166.155 -119.840 1.00 15.94 143 ALA D N 1
ATOM 9030 C CA . ALA D 1 160 ? 35.697 167.303 -119.224 1.00 13.39 143 ALA D CA 1
ATOM 9031 C C . ALA D 1 160 ? 36.908 167.662 -120.074 1.00 12.74 143 ALA D C 1
ATOM 9032 O O . ALA D 1 160 ? 38.051 167.349 -119.724 1.00 10.95 143 ALA D O 1
ATOM 9034 N N . PRO D 1 161 ? 36.658 168.325 -121.209 1.00 13.48 144 PRO D N 1
ATOM 9035 C CA . PRO D 1 161 ? 37.741 168.661 -122.142 1.00 11.73 144 PRO D CA 1
ATOM 9036 C C . PRO D 1 161 ? 38.521 169.886 -121.666 1.00 14.36 144 PRO D C 1
ATOM 9037 O O . PRO D 1 161 ? 38.198 170.456 -120.619 1.00 13.42 144 PRO D O 1
ATOM 9041 N N . ALA D 1 162 ? 39.544 170.274 -122.425 1.00 13.67 145 ALA D N 1
ATOM 9042 C CA . ALA D 1 162 ? 40.360 171.434 -122.088 1.00 12.66 145 ALA D CA 1
ATOM 9043 C C . ALA D 1 162 ? 39.474 172.654 -121.818 1.00 16.27 145 ALA D C 1
ATOM 9044 O O . ALA D 1 162 ? 38.563 172.931 -122.596 1.00 16.28 145 ALA D O 1
ATOM 9046 N N . PRO D 1 163 ? 39.773 173.421 -120.747 1.00 16.06 146 PRO D N 1
ATOM 9047 C CA . PRO D 1 163 ? 40.973 173.277 -119.913 1.00 16.86 146 PRO D CA 1
ATOM 9048 C C . PRO D 1 163 ? 40.728 172.583 -118.565 1.00 17.76 146 PRO D C 1
ATOM 9049 O O . PRO D 1 163 ? 41.426 172.904 -117.608 1.00 20.22 146 PRO D O 1
ATOM 9053 N N . ALA D 1 164 ? 39.776 171.657 -118.489 1.00 10.80 147 ALA D N 1
ATOM 9054 C CA . ALA D 1 164 ? 39.468 170.969 -117.222 1.00 12.69 147 ALA D CA 1
ATOM 9055 C C . ALA D 1 164 ? 40.683 170.323 -116.522 1.00 13.60 147 ALA D C 1
ATOM 9056 O O . ALA D 1 164 ? 40.909 170.520 -115.316 1.00 11.79 147 ALA D O 1
ATOM 9058 N N . GLY D 1 165 ? 41.448 169.536 -117.272 1.00 9.59 148 GLY D N 1
ATOM 9059 C CA . GLY D 1 165 ? 42.642 168.920 -116.725 1.00 12.14 148 GLY D CA 1
ATOM 9060 C C . GLY D 1 165 ? 43.650 169.965 -116.276 1.00 15.14 148 GLY D C 1
ATOM 9061 O O . GLY D 1 165 ? 44.264 169.832 -115.209 1.00 15.03 148 GLY D O 1
ATOM 9062 N N . ILE D 1 166 ? 43.817 171.000 -117.100 1.00 11.72 149 ILE D N 1
ATOM 9063 C CA . ILE D 1 166 ? 44.698 172.117 -116.792 1.00 9.01 149 ILE D CA 1
ATOM 9064 C C . ILE D 1 166 ? 44.306 172.738 -115.452 1.00 13.50 149 ILE D C 1
ATOM 9065 O O . ILE D 1 166 ? 45.150 172.949 -114.577 1.00 19.72 149 ILE D O 1
ATOM 9070 N N . LEU D 1 167 ? 43.017 173.016 -115.290 1.00 10.92 150 LEU D N 1
ATOM 9071 C CA . LEU D 1 167 ? 42.521 173.595 -114.053 1.00 12.80 150 LEU D CA 1
ATOM 9072 C C . LEU D 1 167 ? 42.710 172.657 -112.843 1.00 14.12 150 LEU D C 1
ATOM 9073 O O . LEU D 1 167 ? 43.048 173.120 -111.747 1.00 15.75 150 LEU D O 1
ATOM 9078 N N . ASP D 1 168 ? 42.513 171.354 -113.037 1.00 9.50 151 ASP D N 1
ATOM 9079 C CA . ASP D 1 168 ? 42.824 170.385 -111.988 1.00 9.60 151 ASP D CA 1
ATOM 9080 C C . ASP D 1 168 ? 44.290 170.508 -111.545 1.00 12.05 151 ASP D C 1
ATOM 9081 O O . ASP D 1 168 ? 44.605 170.415 -110.356 1.00 12.21 151 ASP D O 1
ATOM 9086 N N . GLY D 1 169 ? 45.178 170.735 -112.509 1.00 10.33 152 GLY D N 1
ATOM 9087 C CA . GLY D 1 169 ? 46.582 170.938 -112.214 1.00 9.68 152 GLY D CA 1
ATOM 9088 C C . GLY D 1 169 ? 46.793 172.159 -111.347 1.00 10.41 152 GLY D C 1
ATOM 9089 O O . GLY D 1 169 ? 47.465 172.078 -110.313 1.00 10.02 152 GLY D O 1
ATOM 9090 N N . LEU D 1 170 ? 46.216 173.284 -111.770 1.00 12.32 153 LEU D N 1
ATOM 9091 C CA . LEU D 1 170 ? 46.281 174.539 -111.012 1.00 13.80 153 LEU D CA 1
ATOM 9092 C C . LEU D 1 170 ? 45.825 174.336 -109.572 1.00 12.88 153 LEU D C 1
ATOM 9093 O O . LEU D 1 170 ? 46.433 174.864 -108.635 1.00 11.36 153 LEU D O 1
ATOM 9098 N N . ALA D 1 171 ? 44.740 173.580 -109.413 1.00 10.65 154 ALA D N 1
ATOM 9099 C CA . ALA D 1 171 ? 44.148 173.334 -108.106 1.00 8.34 154 ALA D CA 1
ATOM 9100 C C . ALA D 1 171 ? 45.126 172.555 -107.244 1.00 10.48 154 ALA D C 1
ATOM 9101 O O . ALA D 1 171 ? 45.328 172.887 -106.078 1.00 14.83 154 ALA D O 1
ATOM 9103 N N . ILE D 1 172 ? 45.723 171.511 -107.819 1.00 8.78 155 ILE D N 1
ATOM 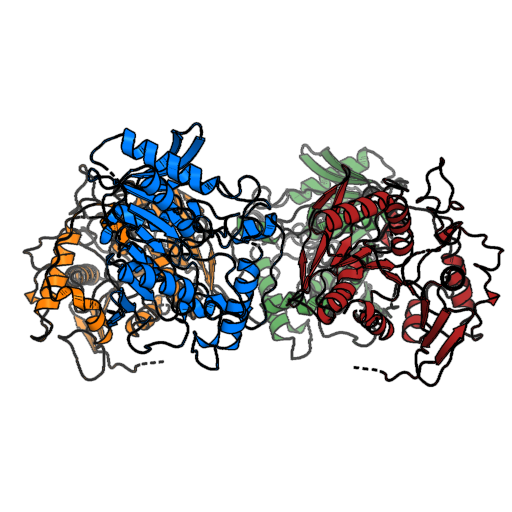9104 C CA . ILE D 1 172 ? 46.728 170.738 -107.108 1.00 10.80 155 ILE D CA 1
ATOM 9105 C C . ILE D 1 172 ? 47.830 171.658 -106.609 1.00 13.87 155 ILE D C 1
ATOM 9106 O O . ILE D 1 172 ? 48.173 171.617 -105.428 1.00 16.25 155 ILE D O 1
ATOM 9111 N N . PHE D 1 173 ? 48.370 172.485 -107.507 1.00 13.71 156 PHE D N 1
ATOM 9112 C CA . PHE D 1 173 ? 49.479 173.380 -107.172 1.00 13.94 156 PHE D CA 1
ATOM 9113 C C . PHE D 1 173 ? 49.085 174.338 -106.055 1.00 16.51 156 PHE D C 1
ATOM 9114 O O . PHE D 1 173 ? 49.842 174.552 -105.102 1.00 18.00 156 PHE D O 1
ATOM 9122 N N . GLN D 1 174 ? 47.894 174.912 -106.172 1.00 14.50 157 GLN D N 1
ATOM 9123 C CA . GLN D 1 174 ? 47.410 175.820 -105.146 1.00 13.56 157 GLN D CA 1
ATOM 9124 C C . GLN D 1 174 ? 47.329 175.103 -103.794 1.00 15.39 157 GLN D C 1
ATOM 9125 O O . GLN D 1 174 ? 47.761 175.640 -102.772 1.00 17.23 157 GLN D O 1
ATOM 9131 N N . TYR D 1 175 ? 46.793 173.885 -103.795 1.00 10.75 158 TYR D N 1
ATOM 9132 C CA . TYR D 1 175 ? 46.696 173.113 -102.570 1.00 8.39 158 TYR D CA 1
ATOM 9133 C C . TYR D 1 175 ? 48.075 172.902 -101.944 1.00 14.22 158 TYR D C 1
ATOM 9134 O O . TYR D 1 175 ? 48.264 173.120 -100.743 1.00 18.27 158 TYR D O 1
ATOM 9143 N N . LEU D 1 176 ? 49.034 172.464 -102.755 1.00 13.72 159 LEU D N 1
ATOM 9144 C CA . LEU D 1 176 ? 50.380 172.214 -102.251 1.00 15.03 159 LEU D CA 1
ATOM 9145 C C . LEU D 1 176 ? 51.068 173.478 -101.736 1.00 19.14 159 LEU D C 1
ATOM 9146 O O . LEU D 1 176 ? 51.695 173.458 -100.678 1.00 20.73 159 LEU D O 1
ATOM 9151 N N . GLU D 1 177 ? 50.953 174.578 -102.470 1.00 22.68 160 GLU D N 1
ATOM 9152 C CA . GLU D 1 177 ? 51.617 175.805 -102.049 1.00 27.38 160 GLU D CA 1
ATOM 9153 C C . GLU D 1 177 ? 50.974 176.410 -100.807 1.00 27.14 160 GLU D C 1
ATOM 9154 O O . GLU D 1 177 ? 51.654 177.021 -99.990 1.00 31.32 160 GLU D O 1
ATOM 9160 N N . GLN D 1 178 ? 49.670 176.231 -100.655 1.00 26.06 161 GLN D N 1
ATOM 9161 C CA . GLN D 1 178 ? 48.989 176.736 -99.465 1.00 28.88 161 GLN D CA 1
ATOM 9162 C C . GLN D 1 178 ? 49.218 175.821 -98.263 1.00 27.93 161 GLN D C 1
ATOM 9163 O O . GLN D 1 178 ? 49.225 176.265 -97.123 1.00 31.29 161 GLN D O 1
ATOM 9169 N N . ARG D 1 179 ? 49.420 174.541 -98.542 1.00 28.17 162 ARG D N 1
ATOM 9170 C CA . ARG D 1 179 ? 49.746 173.554 -97.523 1.00 25.87 162 ARG D CA 1
ATOM 9171 C C . ARG D 1 179 ? 51.029 173.943 -96.818 1.00 33.89 162 ARG D C 1
ATOM 9172 O O . ARG D 1 179 ? 51.170 173.791 -95.604 1.00 40.36 162 ARG D O 1
ATOM 9180 N N . ASP D 1 180 ? 51.957 174.472 -97.603 1.00 36.23 163 ASP D N 1
ATOM 9181 C CA . ASP D 1 180 ? 53.336 174.619 -97.184 1.00 35.12 163 ASP D CA 1
ATOM 9182 C C . ASP D 1 180 ? 54.016 175.659 -98.071 1.00 37.40 163 ASP D C 1
ATOM 9183 O O . ASP D 1 180 ? 54.031 175.530 -99.298 1.00 39.15 163 ASP D O 1
ATOM 9188 N N . ALA D 1 181 ? 54.593 176.680 -97.445 1.00 36.53 164 ALA D N 1
ATOM 9189 C CA . ALA D 1 181 ? 55.229 177.763 -98.185 1.00 36.77 164 ALA D CA 1
ATOM 9190 C C . ALA D 1 181 ? 56.615 177.408 -98.734 1.00 38.21 164 ALA D C 1
ATOM 9191 O O . ALA D 1 181 ? 57.175 178.155 -99.538 1.00 40.23 164 ALA D O 1
ATOM 9193 N N . GLU D 1 182 ? 57.170 176.278 -98.311 1.00 34.69 165 GLU D N 1
ATOM 9194 C CA . GLU D 1 182 ? 58.550 175.968 -98.661 1.00 34.73 165 GLU D CA 1
ATOM 9195 C C . GLU D 1 182 ? 58.729 174.738 -99.559 1.00 31.58 165 GLU D C 1
ATOM 9196 O O . GLU D 1 182 ? 59.849 174.393 -99.951 1.00 25.84 165 GLU D O 1
ATOM 9202 N N . THR D 1 183 ? 57.623 174.087 -99.898 1.00 35.99 166 THR D N 1
ATOM 9203 C CA . THR D 1 183 ? 57.692 172.909 -100.751 1.00 34.87 166 THR D CA 1
ATOM 9204 C C . THR D 1 183 ? 58.033 173.314 -102.181 1.00 30.80 166 THR D C 1
ATOM 9205 O O . THR D 1 183 ? 57.580 174.350 -102.661 1.00 31.14 166 THR D O 1
ATOM 9217 N N . ILE D 1 185 ? 57.905 172.085 -106.083 1.00 20.13 168 ILE D N 1
ATOM 9218 C CA . ILE D 1 185 ? 57.187 171.126 -106.900 1.00 16.92 168 ILE D CA 1
ATOM 9219 C C . ILE D 1 185 ? 57.950 170.785 -108.179 1.00 17.46 168 ILE D C 1
ATOM 9220 O O . ILE D 1 185 ? 58.386 171.678 -108.915 1.00 17.44 168 ILE D O 1
ATOM 9225 N N . THR D 1 186 ? 58.132 169.488 -108.418 1.00 16.02 169 THR D N 1
ATOM 9226 C CA . THR D 1 186 ? 58.509 169.013 -109.740 1.00 17.39 169 THR D CA 1
ATOM 9227 C C . THR D 1 186 ? 57.255 168.466 -110.420 1.00 17.23 169 THR D C 1
ATOM 9228 O O . THR D 1 186 ? 56.575 167.581 -109.879 1.00 15.99 169 THR D O 1
ATOM 9232 N N . VAL D 1 187 ? 56.934 169.017 -111.589 1.00 15.48 170 VAL D N 1
ATOM 9233 C CA . VAL D 1 187 ? 55.820 168.510 -112.390 1.00 13.37 170 VAL D CA 1
ATOM 9234 C C . VAL D 1 187 ? 56.328 167.445 -113.354 1.00 15.37 170 VAL D C 1
ATOM 9235 O O . VAL D 1 187 ? 57.443 167.548 -113.873 1.00 20.03 170 VAL D O 1
ATOM 9239 N N . ALA D 1 188 ? 55.520 166.413 -113.572 1.00 11.17 171 ALA D N 1
ATOM 9240 C CA . ALA D 1 188 ? 55.908 165.314 -114.451 1.00 15.69 171 ALA D CA 1
ATOM 9241 C C . ALA D 1 188 ? 54.689 164.639 -115.061 1.00 16.38 171 ALA D C 1
ATOM 9242 O O . ALA D 1 188 ? 53.565 164.801 -114.580 1.00 20.74 171 ALA D O 1
ATOM 9244 N N . GLY D 1 189 ? 54.919 163.871 -116.118 1.00 11.18 172 GLY D N 1
ATOM 9245 C CA . GLY D 1 189 ? 53.857 163.112 -116.750 1.00 10.28 172 GLY D CA 1
ATOM 9246 C C . GLY D 1 189 ? 54.366 162.479 -118.028 1.00 16.65 172 GLY D C 1
ATOM 9247 O O . GLY D 1 189 ? 55.508 162.728 -118.453 1.00 18.37 172 GLY D O 1
ATOM 9248 N N . ASP D 1 190 ? 53.537 161.652 -118.650 1.00 16.18 173 ASP D N 1
ATOM 9249 C CA . ASP D 1 190 ? 53.923 161.088 -119.926 1.00 17.12 173 ASP D CA 1
ATOM 9250 C C . ASP D 1 190 ? 52.915 161.492 -120.994 1.00 18.24 173 ASP D C 1
ATOM 9251 O O . ASP D 1 190 ? 51.733 161.716 -120.696 1.00 12.09 173 ASP D O 1
ATOM 9256 N N . SER D 1 191 ? 53.400 161.630 -122.226 1.00 20.92 174 SER D N 1
ATOM 9257 C CA . SER D 1 191 ? 52.530 161.831 -123.378 1.00 23.79 174 SER D CA 1
ATOM 9258 C C . SER D 1 191 ? 51.553 163.018 -123.192 1.00 19.51 174 SER D C 1
ATOM 9259 O O . SER D 1 191 ? 51.977 164.142 -122.895 1.00 16.59 174 SER D O 1
ATOM 9262 N N . ALA D 1 192 ? 50.254 162.770 -123.352 1.00 17.06 175 ALA D N 1
ATOM 9263 C CA . ALA D 1 192 ? 49.255 163.825 -123.178 1.00 17.72 175 ALA D CA 1
ATOM 9264 C C . ALA D 1 192 ? 49.181 164.335 -121.733 1.00 16.10 175 ALA D C 1
ATOM 9265 O O . ALA D 1 192 ? 48.845 165.509 -121.492 1.00 16.50 175 ALA D O 1
ATOM 9267 N N . GLY D 1 193 ? 49.479 163.461 -120.772 1.00 10.19 176 GLY D N 1
ATOM 9268 C CA . GLY D 1 193 ? 49.528 163.878 -119.378 1.00 9.41 176 GLY D CA 1
ATOM 9269 C C . GLY D 1 193 ? 50.565 164.980 -119.204 1.00 12.68 176 GLY D C 1
ATOM 9270 O O . GLY D 1 193 ? 50.292 165.999 -118.566 1.00 15.40 176 GLY D O 1
ATOM 9271 N N . ALA D 1 194 ? 51.745 164.772 -119.791 1.00 10.98 177 ALA D N 1
ATOM 9272 C CA . ALA D 1 194 ? 52.808 165.773 -119.801 1.00 10.09 177 ALA D CA 1
ATOM 9273 C C . ALA D 1 194 ? 52.284 167.100 -120.328 1.00 9.78 177 ALA D C 1
ATOM 9274 O O . ALA D 1 194 ? 52.445 168.148 -119.694 1.00 11.07 177 ALA D O 1
ATOM 9276 N N . ASN D 1 195 ? 51.664 167.036 -121.497 1.00 11.02 178 ASN D N 1
ATOM 9277 C CA . ASN D 1 195 ? 51.083 168.203 -122.142 1.00 13.83 178 ASN D CA 1
ATOM 9278 C C . ASN D 1 195 ? 50.193 169.004 -121.188 1.00 15.48 178 ASN D C 1
ATOM 9279 O O . ASN D 1 195 ? 50.401 170.209 -120.986 1.00 13.57 178 ASN D O 1
ATOM 9284 N N . VAL D 1 196 ? 49.206 168.329 -120.606 1.00 11.90 179 VAL D N 1
ATOM 9285 C CA . VAL D 1 196 ? 48.294 168.986 -119.682 1.00 9.65 179 VAL D CA 1
ATOM 9286 C C . VAL D 1 196 ? 49.043 169.658 -118.526 1.00 15.30 179 VAL D C 1
ATOM 9287 O O . VAL D 1 196 ? 48.810 170.837 -118.232 1.00 16.94 179 VAL D O 1
ATOM 9291 N N . ILE D 1 197 ? 49.958 168.932 -117.885 1.00 14.20 180 ILE D N 1
ATOM 9292 C CA . ILE D 1 197 ? 50.648 169.480 -116.716 1.00 11.62 180 ILE D CA 1
ATOM 9293 C C . ILE D 1 197 ? 51.622 170.613 -117.061 1.00 11.61 180 ILE D C 1
ATOM 9294 O O . ILE D 1 197 ? 51.811 171.527 -116.256 1.00 14.54 180 ILE D O 1
ATOM 9307 N N . ALA D 1 199 ? 50.999 172.784 -119.420 1.00 10.87 182 ALA D N 1
ATOM 9308 C CA . ALA D 1 199 ? 50.100 173.911 -119.582 1.00 10.56 182 ALA D CA 1
ATOM 9309 C C . ALA D 1 199 ? 49.688 174.446 -118.199 1.00 14.51 182 ALA D C 1
ATOM 9310 O O . ALA D 1 199 ? 49.692 175.658 -117.961 1.00 14.82 182 ALA D O 1
ATOM 9312 N N . ALA D 1 200 ? 49.358 173.536 -117.287 1.00 12.89 183 ALA D N 1
ATOM 9313 C CA . ALA D 1 200 ? 49.038 173.917 -115.913 1.00 14.01 183 ALA D CA 1
ATOM 9314 C C . ALA D 1 200 ? 50.188 174.709 -115.264 1.00 14.70 183 ALA D C 1
ATOM 9315 O O . ALA D 1 200 ? 49.970 175.722 -114.593 1.00 13.63 183 ALA D O 1
ATOM 9317 N N . THR D 1 201 ? 51.412 174.247 -115.481 1.00 15.53 184 THR D N 1
ATOM 9318 C CA . THR D 1 201 ? 52.586 174.915 -114.939 1.00 16.01 184 THR D CA 1
ATOM 9319 C C . THR D 1 201 ? 52.715 176.339 -115.474 1.00 12.66 184 THR D C 1
ATOM 9320 O O . THR D 1 201 ? 52.931 177.292 -114.720 1.00 10.27 184 THR D O 1
ATOM 9324 N N . ASN D 1 202 ? 52.586 176.468 -116.788 1.00 14.62 185 ASN D N 1
ATOM 9325 C CA . ASN D 1 202 ? 52.578 177.766 -117.446 1.00 12.57 185 ASN D CA 1
ATOM 9326 C C . ASN D 1 202 ? 51.542 178.671 -116.794 1.00 9.67 185 ASN D C 1
ATOM 9327 O O . ASN D 1 202 ? 51.846 179.792 -116.393 1.00 11.35 185 ASN D O 1
ATOM 9332 N N . LEU D 1 203 ? 50.320 178.170 -116.667 1.00 8.76 186 LEU D N 1
ATOM 9333 C CA . LEU D 1 203 ? 49.250 178.954 -116.067 1.00 11.88 186 LEU D CA 1
ATOM 9334 C C . LEU D 1 203 ? 49.610 179.369 -114.640 1.00 16.70 186 LEU D C 1
ATOM 9335 O O . LEU D 1 203 ? 49.431 180.530 -114.259 1.00 20.12 186 LEU D O 1
ATOM 9340 N N . ASN D 1 204 ? 50.144 178.427 -113.865 1.00 16.28 187 ASN D N 1
ATOM 9341 C CA . ASN D 1 204 ? 50.499 178.680 -112.476 1.00 11.81 187 ASN D CA 1
ATOM 9342 C C . ASN D 1 204 ? 51.521 179.813 -112.380 1.00 17.32 187 ASN D C 1
ATOM 9343 O O . ASN D 1 204 ? 51.407 180.700 -111.515 1.00 17.29 187 ASN D O 1
ATOM 9348 N N . GLN D 1 205 ? 52.510 179.790 -113.278 1.00 14.50 188 GLN D N 1
ATOM 9349 C CA . GLN D 1 205 ? 53.514 180.852 -113.338 1.00 11.16 188 GLN D CA 1
ATOM 9350 C C . GLN D 1 205 ? 52.921 182.206 -113.750 1.00 17.08 188 GLN D C 1
ATOM 9351 O O . GLN D 1 205 ? 53.278 183.253 -113.192 1.00 18.46 188 GLN D O 1
ATOM 9357 N N . GLN D 1 206 ? 52.017 182.185 -114.726 1.00 16.64 189 GLN D N 1
ATOM 9358 C CA . GLN D 1 206 ? 51.400 183.419 -115.199 1.00 17.87 189 GLN D CA 1
ATOM 9359 C C . GLN D 1 206 ? 50.584 184.096 -114.097 1.00 18.83 189 GLN D C 1
ATOM 9360 O O . GLN D 1 206 ? 50.255 185.282 -114.202 1.00 17.28 189 GLN D O 1
ATOM 9366 N N . LEU D 1 207 ? 50.259 183.332 -113.052 1.00 16.39 190 LEU D N 1
ATOM 9367 C CA . LEU D 1 207 ? 49.571 183.871 -111.887 1.00 16.15 190 LEU D CA 1
ATOM 9368 C C . LEU D 1 207 ? 50.538 184.238 -110.748 1.00 17.21 190 LEU D C 1
ATOM 9369 O O . LEU D 1 207 ? 50.109 184.685 -109.677 1.00 17.99 190 LEU D O 1
ATOM 9374 N N . GLY D 1 208 ? 51.838 184.070 -110.983 1.00 12.68 191 GLY D N 1
ATOM 9375 C CA . GLY D 1 208 ? 52.830 184.580 -110.051 1.00 14.64 191 GLY D CA 1
ATOM 9376 C C . GLY D 1 208 ? 53.492 183.555 -109.147 1.00 17.96 191 GLY D C 1
ATOM 9377 O O . GLY D 1 208 ? 54.393 183.893 -108.373 1.00 20.69 191 GLY D O 1
ATOM 9378 N N . SER D 1 209 ? 53.051 182.305 -109.230 1.00 15.57 192 SER D N 1
ATOM 9379 C CA . SER D 1 209 ? 53.686 181.255 -108.459 1.00 15.20 192 SER D CA 1
ATOM 9380 C C . SER D 1 209 ? 54.979 180.834 -109.124 1.00 18.59 192 SER D C 1
ATOM 9381 O O . SER D 1 209 ? 55.012 180.573 -110.330 1.00 24.73 192 SER D O 1
ATOM 9384 N N . ASN D 1 210 ? 56.043 180.767 -108.333 1.00 16.48 193 ASN D N 1
ATOM 9385 C CA . ASN D 1 210 ? 57.317 180.271 -108.820 1.00 24.35 193 ASN D CA 1
ATOM 9386 C C . ASN D 1 210 ? 57.767 179.080 -107.985 1.00 21.94 193 ASN D C 1
ATOM 9387 O O . ASN D 1 210 ? 58.958 178.859 -107.788 1.00 26.19 193 ASN D O 1
ATOM 9392 N N A ARG D 1 211 ? 56.809 178.308 -107.487 0.51 17.95 194 ARG D N 1
ATOM 9393 N N B ARG D 1 211 ? 56.794 178.307 -107.517 0.49 17.90 194 ARG D N 1
ATOM 9394 C CA A ARG D 1 211 ? 57.138 177.183 -106.617 0.51 14.83 194 ARG D CA 1
ATOM 9395 C CA B ARG D 1 211 ? 57.060 177.186 -106.627 0.49 14.60 194 ARG D CA 1
ATOM 9396 C C A ARG D 1 211 ? 57.422 175.885 -107.375 0.51 13.95 194 ARG D C 1
ATOM 9397 C C B ARG D 1 211 ? 57.437 175.913 -107.382 0.49 13.96 194 ARG D C 1
ATOM 9398 O O A ARG D 1 211 ? 57.946 174.925 -106.802 0.51 11.94 194 ARG D O 1
ATOM 9399 O O B ARG D 1 211 ? 58.027 174.992 -106.811 0.49 12.12 194 ARG D O 1
ATOM 9414 N N . ILE D 1 212 ? 57.086 175.864 -108.665 1.00 14.91 195 ILE D N 1
ATOM 9415 C CA . ILE D 1 212 ? 57.440 174.741 -109.532 1.00 13.34 195 ILE D CA 1
ATOM 9416 C C . ILE D 1 212 ? 58.837 174.993 -110.114 1.00 18.22 195 ILE D C 1
ATOM 9417 O O . ILE D 1 212 ? 59.056 176.005 -110.800 1.00 17.72 195 ILE D O 1
ATOM 9422 N N . ASN D 1 213 ? 59.780 174.084 -109.856 1.00 16.52 196 ASN D N 1
ATOM 9423 C CA . ASN D 1 213 ? 61.177 174.360 -110.198 1.00 15.26 196 ASN D CA 1
ATOM 9424 C C . ASN D 1 213 ? 61.812 173.311 -111.097 1.00 17.59 196 ASN D C 1
ATOM 9425 O O . ASN D 1 213 ? 63.037 173.315 -111.301 1.00 19.07 196 ASN D O 1
ATOM 9430 N N . GLN D 1 214 ? 60.978 172.415 -111.621 1.00 13.61 197 GLN D N 1
ATOM 9431 C CA . GLN D 1 214 ? 61.453 171.370 -112.515 1.00 14.00 197 GLN D CA 1
ATOM 9432 C C . GLN D 1 214 ? 60.320 170.665 -113.266 1.00 16.73 197 GLN D C 1
ATOM 9433 O O . GLN D 1 214 ? 59.224 170.465 -112.722 1.00 15.76 197 GLN D O 1
ATOM 9439 N N . GLN D 1 215 ? 60.605 170.294 -114.516 1.00 15.57 198 GLN D N 1
ATOM 9440 C CA . GLN D 1 215 ? 59.720 169.453 -115.314 1.00 17.07 198 GLN D CA 1
ATOM 9441 C C . GLN D 1 215 ? 60.428 168.150 -115.691 1.00 23.97 198 GLN D C 1
ATOM 9442 O O . GLN D 1 215 ? 61.552 168.175 -116.212 1.00 26.90 198 GLN D O 1
ATOM 9448 N N . LEU D 1 216 ? 59.779 167.017 -115.423 1.00 23.03 199 LEU D N 1
ATOM 9449 C CA . LEU D 1 216 ? 60.251 165.725 -115.916 1.00 21.81 199 LEU D CA 1
ATOM 9450 C C . LEU D 1 216 ? 59.243 165.200 -116.929 1.00 24.66 199 LEU D C 1
ATOM 9451 O O . LEU D 1 216 ? 58.153 164.768 -116.555 1.00 27.28 199 LEU D O 1
ATOM 9456 N N . LEU D 1 217 ? 59.597 165.235 -118.208 1.00 12.47 200 LEU D N 1
ATOM 9457 C CA . LEU D 1 217 ? 58.624 164.919 -119.250 1.00 17.07 200 LEU D CA 1
ATOM 9458 C C . LEU D 1 217 ? 58.937 163.598 -119.972 1.00 19.42 200 LEU D C 1
ATOM 9459 O O . LEU D 1 217 ? 59.986 163.460 -120.613 1.00 21.47 200 LEU D O 1
ATOM 9464 N N . LEU D 1 218 ? 58.034 162.627 -119.861 1.00 16.22 201 LEU D N 1
ATOM 9465 C CA . LEU D 1 218 ? 58.205 161.374 -120.590 1.00 17.44 201 LEU D CA 1
ATOM 9466 C C . LEU D 1 218 ? 57.477 161.427 -121.940 1.00 20.37 201 LEU D C 1
ATOM 9467 O O . LEU D 1 218 ? 56.251 161.445 -121.986 1.00 22.42 201 LEU D O 1
ATOM 9472 N N . TYR D 1 219 ? 58.246 161.436 -123.029 1.00 20.44 202 TYR D N 1
ATOM 9473 C CA . TYR D 1 219 ? 57.709 161.548 -124.390 1.00 21.40 202 TYR D CA 1
ATOM 9474 C C . TYR D 1 219 ? 56.472 162.433 -124.479 1.00 19.07 202 TYR D C 1
ATOM 9475 O O . TYR D 1 219 ? 55.385 161.956 -124.817 1.00 15.25 202 TYR D O 1
ATOM 9484 N N . PRO D 1 220 ? 56.644 163.732 -124.192 1.00 17.99 203 PRO D N 1
ATOM 9485 C CA . PRO D 1 220 ? 55.494 164.635 -124.144 1.00 18.77 203 PRO D CA 1
ATOM 9486 C C . PRO D 1 220 ? 54.930 164.981 -125.524 1.00 23.23 203 PRO D C 1
ATOM 9487 O O . PRO D 1 220 ? 55.676 165.093 -126.509 1.00 23.90 203 PRO D O 1
ATOM 9491 N N . VAL D 1 221 ? 53.610 165.143 -125.585 1.00 22.27 204 VAL D N 1
ATOM 9492 C CA . VAL D 1 221 ? 52.956 165.705 -126.761 1.00 20.25 204 VAL D CA 1
ATOM 9493 C C . VAL D 1 221 ? 52.970 167.220 -126.620 1.00 18.90 204 VAL D C 1
ATOM 9494 O O . VAL D 1 221 ? 52.235 167.767 -125.813 1.00 23.01 204 VAL D O 1
ATOM 9498 N N . THR D 1 222 ? 53.805 167.901 -127.393 1.00 16.18 205 THR D N 1
ATOM 9499 C CA . THR D 1 222 ? 54.027 169.326 -127.171 1.00 14.80 205 THR D CA 1
ATOM 9500 C C . THR D 1 222 ? 53.259 170.191 -128.159 1.00 16.83 205 THR D C 1
ATOM 9501 O O . THR D 1 222 ? 53.106 171.398 -127.967 1.00 18.52 205 THR D O 1
ATOM 9505 N N . ALA D 1 223 ? 52.785 169.561 -129.225 1.00 18.58 206 ALA D N 1
ATOM 9506 C CA . ALA D 1 223 ? 52.053 170.252 -130.280 1.00 17.11 206 ALA D CA 1
ATOM 9507 C C . ALA D 1 223 ? 50.987 169.324 -130.840 1.00 18.93 206 ALA D C 1
ATOM 9508 O O . ALA D 1 223 ? 51.136 168.797 -131.941 1.00 22.23 206 ALA D O 1
ATOM 9510 N N . PRO D 1 224 ? 49.911 169.107 -130.071 1.00 18.34 207 PRO D N 1
ATOM 9511 C CA . PRO D 1 224 ? 48.845 168.199 -130.504 1.00 18.67 207 PRO D CA 1
ATOM 9512 C C . PRO D 1 224 ? 48.339 168.623 -131.869 1.00 22.87 207 PRO D C 1
ATOM 9513 O O . PRO D 1 224 ? 48.186 169.823 -132.097 1.00 20.86 207 PRO D O 1
ATOM 9517 N N . ASN D 1 225 ? 48.114 167.658 -132.758 1.00 27.63 208 ASN D N 1
ATOM 9518 C CA . ASN D 1 225 ? 47.564 167.928 -134.081 1.00 28.24 208 ASN D CA 1
ATOM 9519 C C . ASN D 1 225 ? 48.407 168.922 -134.871 1.00 27.64 208 ASN D C 1
ATOM 9520 O O . ASN D 1 225 ? 47.874 169.806 -135.538 1.00 35.63 208 ASN D O 1
ATOM 9525 N N . ALA D 1 226 ? 49.726 168.779 -134.784 1.00 23.83 209 ALA D N 1
ATOM 9526 C CA . ALA D 1 226 ? 50.641 169.563 -135.613 1.00 25.13 209 ALA D CA 1
ATOM 9527 C C . ALA D 1 226 ? 50.471 169.146 -137.072 1.00 32.51 209 ALA D C 1
ATOM 9528 O O . ALA D 1 226 ? 49.872 168.107 -137.354 1.00 35.96 209 ALA D O 1
ATOM 9530 N N . ASP D 1 227 ? 50.999 169.949 -137.994 1.00 36.23 210 ASP D N 1
ATOM 9531 C CA . ASP D 1 227 ? 50.917 169.645 -139.424 1.00 34.44 210 ASP D CA 1
ATOM 9532 C C . ASP D 1 227 ? 51.545 168.286 -139.744 1.00 32.22 210 ASP D C 1
ATOM 9533 O O . ASP D 1 227 ? 52.744 168.096 -139.549 1.00 25.46 210 ASP D O 1
ATOM 9538 N N . HIS D 1 228 ? 50.730 167.353 -140.240 1.00 31.36 211 HIS D N 1
ATOM 9539 C CA . HIS D 1 228 ? 51.188 165.990 -140.531 1.00 31.64 211 HIS D CA 1
ATOM 9540 C C . HIS D 1 228 ? 51.995 165.882 -141.811 1.00 37.82 211 HIS D C 1
ATOM 9541 O O . HIS D 1 228 ? 52.635 164.856 -142.063 1.00 42.02 211 HIS D O 1
ATOM 9548 N N . ALA D 1 229 ? 51.948 166.930 -142.627 1.00 37.50 212 ALA D N 1
ATOM 9549 C CA . ALA D 1 229 ? 52.746 166.961 -143.844 1.00 39.37 212 ALA D CA 1
ATOM 9550 C C . ALA D 1 229 ? 53.983 167.813 -143.593 1.00 40.32 212 ALA D C 1
ATOM 9551 O O . ALA D 1 229 ? 54.785 168.053 -144.502 1.00 46.17 212 ALA D O 1
ATOM 9553 N N . GLY D 1 230 ? 54.135 168.255 -142.344 1.00 34.33 213 GLY D N 1
ATOM 9554 C CA . GLY D 1 230 ? 55.260 169.090 -141.954 1.00 31.61 213 GLY D CA 1
ATOM 9555 C C . GLY D 1 230 ? 56.408 168.313 -141.343 1.00 32.77 213 GLY D C 1
ATOM 9556 O O . GLY D 1 230 ? 56.358 167.079 -141.271 1.00 32.64 213 GLY D O 1
ATOM 9557 N N . PRO D 1 231 ? 57.450 169.035 -140.890 1.00 34.71 214 PRO D N 1
ATOM 9558 C CA . PRO D 1 231 ? 58.702 168.444 -140.385 1.00 36.17 214 PRO D CA 1
ATOM 9559 C C . PRO D 1 231 ? 58.544 167.656 -139.081 1.00 38.23 214 PRO D C 1
ATOM 9560 O O . PRO D 1 231 ? 59.292 166.697 -138.862 1.00 43.93 214 PRO D O 1
ATOM 9564 N N . LEU D 1 232 ? 57.598 168.054 -138.233 1.00 36.08 215 LEU D N 1
ATOM 9565 C CA . LEU D 1 232 ? 57.362 167.355 -136.967 1.00 38.77 215 LEU D CA 1
ATOM 9566 C C . LEU D 1 232 ? 56.808 165.943 -137.188 1.00 39.27 215 LEU D C 1
ATOM 9567 O O . LEU D 1 232 ? 56.924 165.085 -136.318 1.00 37.97 215 LEU D O 1
ATOM 9572 N N . TRP D 1 233 ? 56.225 165.707 -138.361 1.00 38.51 216 TRP D N 1
ATOM 9573 C CA . TRP D 1 233 ? 55.639 164.408 -138.673 1.00 36.83 216 TRP D CA 1
ATOM 9574 C C . TRP D 1 233 ? 56.265 163.707 -139.885 1.00 38.26 216 TRP D C 1
ATOM 9575 O O . TRP D 1 233 ? 55.616 162.882 -140.528 1.00 38.10 216 TRP D O 1
ATOM 9586 N N . ASP D 1 234 ? 57.523 164.023 -140.182 1.00 37.97 217 ASP D N 1
ATOM 9587 C CA . ASP D 1 234 ? 58.188 163.497 -141.375 1.00 39.31 217 ASP D CA 1
ATOM 9588 C C . ASP D 1 234 ? 58.848 162.153 -141.088 1.00 36.72 217 ASP D C 1
ATOM 9589 O O . ASP D 1 234 ? 59.777 162.073 -140.282 1.00 35.81 217 ASP D O 1
ATOM 9594 N N . LEU D 1 235 ? 58.385 161.105 -141.765 1.00 37.78 218 LEU D N 1
ATOM 9595 C CA . LEU D 1 235 ? 58.919 159.757 -141.547 1.00 40.19 218 LEU D CA 1
ATOM 9596 C C . LEU D 1 235 ? 60.421 159.685 -141.791 1.00 40.71 218 LEU D C 1
ATOM 9597 O O . LEU D 1 235 ? 61.111 158.846 -141.213 1.00 40.35 218 LEU D O 1
ATOM 9602 N N . ALA D 1 236 ? 60.917 160.580 -142.643 1.00 42.26 219 ALA D N 1
ATOM 9603 C CA . ALA D 1 236 ? 62.332 160.624 -143.001 1.00 41.88 219 ALA D CA 1
ATOM 9604 C C . ALA D 1 236 ? 63.218 160.912 -141.799 1.00 40.69 219 ALA D C 1
ATOM 9605 O O . ALA D 1 236 ? 64.422 160.663 -141.836 1.00 47.17 219 ALA D O 1
ATOM 9607 N N . ALA D 1 237 ? 62.623 161.443 -140.736 1.00 34.96 220 ALA D N 1
ATOM 9608 C CA . ALA D 1 237 ? 63.359 161.690 -139.508 1.00 33.56 220 ALA D CA 1
ATOM 9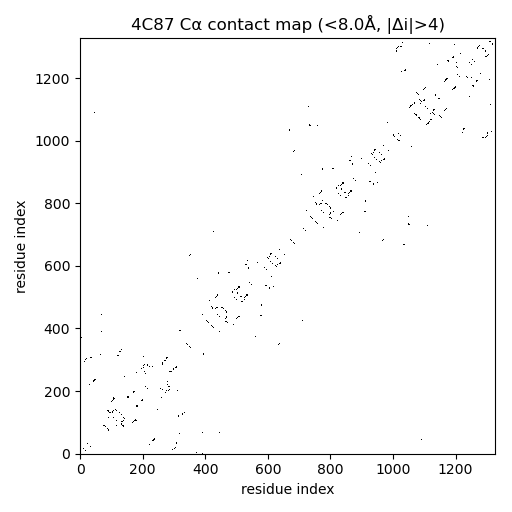609 C C . ALA D 1 237 ? 63.583 160.384 -138.733 1.00 33.78 220 ALA D C 1
ATOM 9610 O O . ALA D 1 237 ? 64.291 160.366 -137.723 1.00 32.08 220 ALA D O 1
ATOM 9612 N N . PHE D 1 238 ? 62.995 159.291 -139.214 1.00 36.18 221 PHE D N 1
ATOM 9613 C CA . PHE D 1 238 ? 63.164 157.990 -138.569 1.00 40.26 221 PHE D CA 1
ATOM 9614 C C . PHE D 1 238 ? 63.822 156.942 -139.471 1.00 49.44 221 PHE D C 1
ATOM 9615 O O . PHE D 1 238 ? 63.133 156.080 -140.032 1.00 52.16 221 PHE D O 1
ATOM 9623 N N . PRO D 1 239 ? 65.163 157.007 -139.608 1.00 50.49 222 PRO D N 1
ATOM 9624 C CA . PRO D 1 239 ? 65.898 156.019 -140.408 1.00 48.92 222 PRO D CA 1
ATOM 9625 C C . PRO D 1 239 ? 65.877 154.661 -139.725 1.00 46.41 222 PRO D C 1
ATOM 9626 O O . PRO D 1 239 ? 66.128 154.573 -138.523 1.00 46.01 222 PRO D O 1
ATOM 9630 N N . ILE D 1 240 ? 65.587 153.614 -140.485 1.00 46.08 223 ILE D N 1
ATOM 9631 C CA . ILE D 1 240 ? 65.476 152.278 -139.919 1.00 45.01 223 ILE D CA 1
ATOM 9632 C C . ILE D 1 240 ? 65.838 151.230 -140.972 1.00 46.42 223 ILE D C 1
ATOM 9633 O O . ILE D 1 240 ? 65.684 151.468 -142.169 1.00 48.01 223 ILE D O 1
ATOM 9638 N N . ILE D 1 241 ? 66.333 150.080 -140.530 1.00 44.54 224 ILE D N 1
ATOM 9639 C CA . ILE D 1 241 ? 66.713 149.018 -141.458 1.00 46.09 224 ILE D CA 1
ATOM 9640 C C . ILE D 1 241 ? 65.502 148.504 -142.235 1.00 48.97 224 ILE D C 1
ATOM 9641 O O . ILE D 1 241 ? 64.357 148.640 -141.789 1.00 47.36 224 ILE D O 1
ATOM 9646 N N . ASP D 1 242 ? 65.767 147.915 -143.397 1.00 54.02 225 ASP D N 1
ATOM 9647 C CA . ASP D 1 242 ? 64.714 147.517 -144.331 1.00 55.22 225 ASP D CA 1
ATOM 9648 C C . ASP D 1 242 ? 63.711 146.510 -143.761 1.00 50.03 225 ASP D C 1
ATOM 9649 O O . ASP D 1 242 ? 62.507 146.648 -143.976 1.00 47.50 225 ASP D O 1
ATOM 9654 N N . SER D 1 243 ? 64.197 145.511 -143.030 1.00 46.75 226 SER D N 1
ATOM 9655 C CA . SER D 1 243 ? 63.303 144.508 -142.455 1.00 47.49 226 SER D CA 1
ATOM 9656 C C . SER D 1 243 ? 62.262 145.102 -141.494 1.00 49.86 226 SER D C 1
ATOM 9657 O O . SER D 1 243 ? 61.247 144.468 -141.214 1.00 51.16 226 SER D O 1
ATOM 9660 N N . GLN D 1 244 ? 62.500 146.319 -141.005 1.00 49.05 227 GLN D N 1
ATOM 9661 C CA . GLN D 1 244 ? 61.601 146.922 -140.021 1.00 45.80 227 GLN D CA 1
ATOM 9662 C C . GLN D 1 244 ? 60.841 148.151 -140.531 1.00 49.92 227 GLN D C 1
ATOM 9663 O O . GLN D 1 244 ? 60.029 148.730 -139.803 1.00 52.23 227 GLN D O 1
ATOM 9669 N N . ARG D 1 245 ? 61.098 148.535 -141.778 1.00 51.70 228 ARG D N 1
ATOM 9670 C CA . ARG D 1 245 ? 60.507 149.745 -142.354 1.00 51.28 228 ARG D CA 1
ATOM 9671 C C . ARG D 1 245 ? 58.977 149.714 -142.450 1.00 48.34 228 ARG D C 1
ATOM 9672 O O . ARG D 1 245 ? 58.312 150.722 -142.210 1.00 45.21 228 ARG D O 1
ATOM 9680 N N . ALA D 1 246 ? 58.421 148.559 -142.799 1.00 49.50 229 ALA D N 1
ATOM 9681 C CA . ALA D 1 246 ? 56.971 148.430 -142.927 1.00 44.73 229 ALA D CA 1
ATOM 9682 C C . ALA D 1 246 ? 56.285 148.643 -141.581 1.00 39.90 229 ALA D C 1
ATOM 9683 O O . ALA D 1 246 ? 55.304 149.393 -141.477 1.00 35.98 229 ALA D O 1
ATOM 9685 N N . ILE D 1 247 ? 56.810 147.974 -140.559 1.00 36.20 230 ILE D N 1
ATOM 9686 C CA . ILE D 1 247 ? 56.270 148.092 -139.215 1.00 36.90 230 ILE D CA 1
ATOM 9687 C C . ILE D 1 247 ? 56.329 149.534 -138.704 1.00 38.15 230 ILE D C 1
ATOM 9688 O O . ILE D 1 247 ? 55.311 150.066 -138.252 1.00 37.55 230 ILE D O 1
ATOM 9693 N N . LEU D 1 248 ? 57.505 150.160 -138.787 1.00 36.86 231 LEU D N 1
ATOM 9694 C CA . LEU D 1 248 ? 57.656 151.561 -138.396 1.00 38.64 231 LEU D CA 1
ATOM 9695 C C . LEU D 1 248 ? 56.631 152.447 -139.101 1.00 39.77 231 LEU D C 1
ATOM 9696 O O . LEU D 1 248 ? 55.934 153.242 -138.462 1.00 39.74 231 LEU D O 1
ATOM 9701 N N . THR D 1 249 ? 56.551 152.292 -140.420 1.00 37.22 232 THR D N 1
ATOM 9702 C CA . THR D 1 249 ? 55.646 153.076 -141.248 1.00 35.23 232 THR D CA 1
ATOM 9703 C C . THR D 1 249 ? 54.220 153.019 -140.727 1.00 34.82 232 THR D C 1
ATOM 9704 O O . THR D 1 249 ? 53.600 154.052 -140.484 1.00 37.25 232 THR D O 1
ATOM 9708 N N . ASN D 1 250 ? 53.703 151.807 -140.561 1.00 36.88 233 ASN D N 1
ATOM 9709 C CA . ASN D 1 250 ? 52.329 151.619 -140.111 1.00 37.69 233 ASN D CA 1
ATOM 9710 C C . ASN D 1 250 ? 52.123 152.058 -138.669 1.00 34.69 233 ASN D C 1
ATOM 9711 O O . ASN D 1 250 ? 51.061 152.560 -138.316 1.00 30.75 233 ASN D O 1
ATOM 9716 N N . TYR D 1 251 ? 53.150 151.866 -137.846 1.00 37.13 234 TYR D N 1
ATOM 9717 C CA . TYR D 1 251 ? 53.135 152.315 -136.459 1.00 31.40 234 TYR D CA 1
ATOM 9718 C C . TYR D 1 251 ? 52.993 153.824 -136.409 1.00 32.47 234 TYR D C 1
ATOM 9719 O O . TYR D 1 251 ? 52.129 154.357 -135.713 1.00 31.17 234 TYR D O 1
ATOM 9728 N N . HIS D 1 252 ? 53.853 154.500 -137.162 1.00 36.20 235 HIS D N 1
ATOM 9729 C CA . HIS D 1 252 ? 53.880 155.956 -137.231 1.00 33.79 235 HIS D CA 1
ATOM 9730 C C . HIS D 1 252 ? 52.553 156.475 -137.779 1.00 34.95 235 HIS D C 1
ATOM 9731 O O . HIS D 1 252 ? 52.022 157.482 -137.314 1.00 35.98 235 HIS D O 1
ATOM 9738 N N . ASP D 1 253 ? 52.017 155.767 -138.766 1.00 35.51 236 ASP D N 1
ATOM 9739 C CA . ASP D 1 253 ? 50.765 156.163 -139.397 1.00 36.75 236 ASP D CA 1
ATOM 9740 C C . ASP D 1 253 ? 49.572 156.037 -138.439 1.00 33.43 236 ASP D C 1
ATOM 9741 O O . ASP D 1 253 ? 48.622 156.827 -138.494 1.00 32.30 236 ASP D O 1
ATOM 9746 N N . LEU D 1 254 ? 49.628 155.044 -137.561 1.00 30.60 237 LEU D N 1
ATOM 9747 C CA . LEU D 1 254 ? 48.586 154.878 -136.570 1.00 32.19 237 LEU D CA 1
ATOM 9748 C C . LEU D 1 254 ? 48.582 156.063 -135.607 1.00 30.26 237 LEU D C 1
ATOM 9749 O O . LEU D 1 254 ? 47.520 156.589 -135.273 1.00 31.50 237 LEU D O 1
ATOM 9754 N N . PHE D 1 255 ? 49.762 156.490 -135.167 1.00 25.14 238 PHE D N 1
ATOM 9755 C CA . PHE D 1 255 ? 49.833 157.615 -134.240 1.00 26.33 238 PHE D CA 1
ATOM 9756 C C . PHE D 1 255 ? 49.432 158.929 -134.889 1.00 29.44 238 PHE D C 1
ATOM 9757 O O . PHE D 1 255 ? 49.006 159.859 -134.201 1.00 28.08 238 PHE D O 1
ATOM 9765 N N A ARG D 1 256 ? 49.555 158.990 -136.210 0.62 30.60 239 ARG D N 1
ATOM 9766 N N B ARG D 1 256 ? 49.559 158.998 -136.214 0.38 30.65 239 ARG D N 1
ATOM 9767 C CA A ARG D 1 256 ? 49.098 160.147 -136.957 0.62 31.22 239 ARG D CA 1
ATOM 9768 C CA B ARG D 1 256 ? 49.086 160.150 -136.978 0.38 31.43 239 ARG D CA 1
ATOM 9769 C C A ARG D 1 256 ? 47.578 160.227 -136.884 0.62 31.03 239 ARG D C 1
ATOM 9770 C C B ARG D 1 256 ? 47.571 160.229 -136.885 0.38 31.14 239 ARG D C 1
ATOM 9771 O O A ARG D 1 256 ? 47.017 161.302 -136.689 0.62 31.50 239 ARG D O 1
ATOM 9772 O O B ARG D 1 256 ? 47.007 161.304 -136.685 0.38 31.27 239 ARG D O 1
ATOM 9787 N N . GLN D 1 257 ? 46.916 159.083 -137.032 1.00 31.74 240 GLN D N 1
ATOM 9788 C CA . GLN D 1 257 ? 45.463 159.026 -136.917 1.00 34.18 240 GLN D CA 1
ATOM 9789 C C . GLN D 1 257 ? 45.035 159.318 -135.475 1.00 31.75 240 GLN D C 1
ATOM 9790 O O . GLN D 1 257 ? 44.034 160.001 -135.250 1.00 35.82 240 GLN D O 1
ATOM 9796 N N . LEU D 1 258 ? 45.793 158.811 -134.504 1.00 26.55 241 LEU D N 1
ATOM 9797 C CA . LEU D 1 258 ? 45.490 159.076 -133.100 1.00 26.38 241 LEU D CA 1
ATOM 9798 C C . LEU D 1 258 ? 45.616 160.567 -132.779 1.00 24.99 241 LEU D C 1
ATOM 9799 O O . LEU D 1 258 ? 44.763 161.123 -132.097 1.00 24.63 241 LEU D O 1
ATOM 9804 N N . ASP D 1 259 ? 46.672 161.202 -133.285 1.00 23.54 242 ASP D N 1
ATOM 9805 C CA . ASP D 1 259 ? 46.910 162.629 -133.074 1.00 22.67 242 ASP D CA 1
ATOM 9806 C C . ASP D 1 259 ? 45.684 163.474 -133.418 1.00 24.70 242 ASP D C 1
ATOM 9807 O O . ASP D 1 259 ? 45.270 164.320 -132.630 1.00 30.14 242 ASP D O 1
ATOM 9812 N N . SER D 1 260 ? 45.098 163.232 -134.585 1.00 21.04 243 SER D N 1
ATOM 9813 C CA . SER D 1 260 ? 43.894 163.949 -135.011 1.00 18.82 243 SER D CA 1
ATOM 9814 C C . SER D 1 260 ? 42.698 163.614 -134.143 1.00 20.59 243 SER D C 1
ATOM 9815 O O . SER D 1 260 ? 41.942 164.497 -133.733 1.00 21.73 243 SER D O 1
ATOM 9818 N N . ILE D 1 261 ? 42.514 162.327 -133.875 1.00 19.17 244 ILE D N 1
ATOM 9819 C CA . ILE D 1 261 ? 41.350 161.886 -133.122 1.00 21.77 244 ILE D CA 1
ATOM 9820 C C . ILE D 1 261 ? 41.356 162.403 -131.674 1.00 25.37 244 ILE D C 1
ATOM 9821 O O . ILE D 1 261 ? 40.343 162.908 -131.184 1.00 26.41 244 ILE D O 1
ATOM 9834 N N . THR D 1 263 ? 43.011 164.929 -130.362 1.00 26.03 246 THR D N 1
ATOM 9835 C CA . THR D 1 263 ? 43.049 166.370 -130.206 1.00 23.82 246 THR D CA 1
ATOM 9836 C C . THR D 1 263 ? 41.624 166.851 -130.330 1.00 23.60 246 THR D C 1
ATOM 9837 O O . THR D 1 263 ? 41.172 167.730 -129.587 1.00 27.68 246 THR D O 1
ATOM 9841 N N . ASP D 1 264 ? 40.906 166.222 -131.248 1.00 20.02 247 ASP D N 1
ATOM 9842 C CA . ASP D 1 264 ? 39.505 166.523 -131.456 1.00 24.52 247 ASP D CA 1
ATOM 9843 C C . ASP D 1 264 ? 38.660 166.343 -130.194 1.00 22.13 247 ASP D C 1
ATOM 9844 O O . ASP D 1 264 ? 37.827 167.184 -129.875 1.00 26.10 247 ASP D O 1
ATOM 9849 N N . TYR D 1 265 ? 38.872 165.248 -129.478 1.00 13.26 248 TYR D N 1
ATOM 9850 C CA . TYR D 1 265 ? 38.214 165.069 -128.194 1.00 15.10 248 TYR D CA 1
ATOM 9851 C C . TYR D 1 265 ? 38.677 166.108 -127.172 1.00 16.25 248 TYR D C 1
ATOM 9852 O O . TYR D 1 265 ? 37.863 166.640 -126.414 1.00 15.40 248 TYR D O 1
ATOM 9861 N N . TYR D 1 266 ? 39.979 166.386 -127.147 1.00 11.20 249 TYR D N 1
ATOM 9862 C CA . TYR D 1 266 ? 40.547 167.271 -126.134 1.00 16.93 249 TYR D CA 1
ATOM 9863 C C . TYR D 1 266 ? 40.064 168.710 -126.265 1.00 18.20 249 TYR D C 1
ATOM 9864 O O . TYR D 1 266 ? 39.721 169.351 -125.270 1.00 18.26 249 TYR D O 1
ATOM 9873 N N . VAL D 1 267 ? 40.031 169.208 -127.494 1.00 15.76 250 VAL D N 1
ATOM 9874 C CA . VAL D 1 267 ? 39.723 170.613 -127.727 1.00 17.80 250 VAL D CA 1
ATOM 9875 C C . VAL D 1 267 ? 38.259 170.821 -128.104 1.00 19.84 250 VAL D C 1
ATOM 9876 O O . VAL D 1 267 ? 37.820 170.378 -129.160 1.00 23.05 250 VAL D O 1
ATOM 9880 N N . PRO D 1 268 ? 37.492 171.504 -127.248 1.00 15.10 251 PRO D N 1
ATOM 9881 C CA . PRO D 1 268 ? 36.121 171.808 -127.665 1.00 16.84 251 PRO D CA 1
ATOM 9882 C C . PRO D 1 268 ? 36.124 172.789 -128.843 1.00 20.57 251 PRO D C 1
ATOM 9883 O O . PRO D 1 268 ? 37.161 173.405 -129.107 1.00 21.33 251 PRO D O 1
ATOM 9887 N N . GLU D 1 269 ? 34.989 172.919 -129.531 1.00 21.30 252 GLU D N 1
ATOM 9888 C CA . GLU D 1 269 ? 34.874 173.782 -130.708 1.00 28.53 252 GLU D CA 1
ATOM 9889 C C . GLU D 1 269 ? 35.341 175.229 -130.523 1.00 27.31 252 GLU D C 1
ATOM 9890 O O . GLU D 1 269 ? 35.923 175.806 -131.448 1.00 25.00 252 GLU D O 1
ATOM 9896 N N . ASN D 1 270 ? 35.095 175.808 -129.344 1.00 24.26 253 ASN D N 1
ATOM 9897 C CA . ASN D 1 270 ? 35.442 177.210 -129.089 1.00 20.12 253 ASN D CA 1
ATOM 9898 C C . ASN D 1 270 ? 36.941 177.445 -128.995 1.00 22.89 253 ASN D C 1
ATOM 9899 O O . ASN D 1 270 ? 37.402 178.585 -129.076 1.00 31.46 253 ASN D O 1
ATOM 9904 N N . PHE D 1 271 ? 37.699 176.367 -128.826 1.00 17.48 254 PHE D N 1
ATOM 9905 C CA . PHE D 1 271 ? 39.140 176.481 -128.646 1.00 17.96 254 PHE D CA 1
ATOM 9906 C C . PHE D 1 271 ? 39.912 175.944 -129.839 1.00 17.43 254 PHE D C 1
ATOM 9907 O O . PHE D 1 271 ? 39.315 175.435 -130.776 1.00 25.32 254 PHE D O 1
ATOM 9915 N N . ASP D 1 272 ? 41.237 176.067 -129.804 1.00 16.69 255 ASP D N 1
ATOM 9916 C CA . ASP D 1 272 ? 42.070 175.660 -130.929 1.00 20.28 255 ASP D CA 1
ATOM 9917 C C . ASP D 1 272 ? 43.377 175.013 -130.486 1.00 21.07 255 ASP D C 1
ATOM 9918 O O . ASP D 1 272 ? 44.052 175.501 -129.579 1.00 21.80 255 ASP D O 1
ATOM 9923 N N . SER D 1 273 ? 43.741 173.923 -131.150 1.00 19.23 256 SER D N 1
ATOM 9924 C CA . SER D 1 273 ? 44.944 173.184 -130.794 1.00 19.42 256 SER D CA 1
ATOM 9925 C C . SER D 1 273 ? 46.251 173.971 -130.970 1.00 21.88 256 SER D C 1
ATOM 9926 O O . SER D 1 273 ? 47.241 173.674 -130.303 1.00 23.75 256 SER D O 1
ATOM 9929 N N A HIS D 1 274 ? 46.252 174.969 -131.854 0.49 22.80 257 HIS D N 1
ATOM 9930 N N B HIS D 1 274 ? 46.252 174.962 -131.852 0.51 22.76 257 HIS D N 1
ATOM 9931 C CA A HIS D 1 274 ? 47.470 175.726 -132.170 0.49 26.99 257 HIS D CA 1
ATOM 9932 C CA B HIS D 1 274 ? 47.485 175.680 -132.146 0.51 26.69 257 HIS D CA 1
ATOM 9933 C C A HIS D 1 274 ? 47.821 176.732 -131.070 0.49 28.71 257 HIS D C 1
ATOM 9934 C C B HIS D 1 274 ? 47.777 176.777 -131.115 0.51 28.77 257 HIS D C 1
ATOM 9935 O O A HIS D 1 274 ? 48.873 177.366 -131.106 0.49 31.83 257 HIS D O 1
ATOM 9936 O O B HIS D 1 274 ? 48.748 177.518 -131.244 0.51 32.17 257 HIS D O 1
ATOM 9949 N N . SER D 1 275 ? 46.942 176.865 -130.085 1.00 26.83 258 SER D N 1
ATOM 9950 C CA . SER D 1 275 ? 47.144 177.835 -129.006 1.00 23.53 258 SER D CA 1
ATOM 9951 C C . SER D 1 275 ? 48.248 177.406 -128.026 1.00 24.08 258 SER D C 1
ATOM 9952 O O . SER D 1 275 ? 48.613 176.227 -127.967 1.00 25.23 258 SER D O 1
ATOM 9955 N N . PRO D 1 276 ? 48.794 178.368 -127.261 1.00 22.17 259 PRO D N 1
ATOM 9956 C CA . PRO D 1 276 ? 49.873 178.077 -126.301 1.00 20.71 259 PRO D CA 1
ATOM 9957 C C . PRO D 1 276 ? 49.476 177.120 -125.162 1.00 24.02 259 PRO D C 1
ATOM 9958 O O . PRO D 1 276 ? 50.306 176.309 -124.747 1.00 25.56 259 PRO D O 1
ATOM 9962 N N . LEU D 1 277 ? 48.253 177.218 -124.646 1.00 22.52 260 LEU D N 1
ATOM 9963 C CA . LEU D 1 277 ? 47.854 176.337 -123.543 1.00 20.35 260 LEU D CA 1
ATOM 9964 C C . LEU D 1 277 ? 47.423 174.942 -124.013 1.00 20.48 260 LEU D C 1
ATOM 9965 O O . LEU D 1 277 ? 47.230 174.047 -123.187 1.00 20.64 260 LEU D O 1
ATOM 9970 N N . ILE D 1 278 ? 47.270 174.762 -125.328 1.00 19.84 261 ILE D N 1
ATOM 9971 C CA . ILE D 1 278 ? 47.028 173.428 -125.896 1.00 18.38 261 ILE D CA 1
ATOM 9972 C C . ILE D 1 278 ? 48.332 172.884 -126.479 1.00 18.14 261 ILE D C 1
ATOM 9973 O O . ILE D 1 278 ? 48.600 171.680 -126.417 1.00 19.09 261 ILE D O 1
ATOM 9978 N N . SER D 1 279 ? 49.137 173.782 -127.044 1.00 17.49 262 SER D N 1
ATOM 9979 C CA . SER D 1 279 ? 50.413 173.412 -127.644 1.00 16.20 262 SER D CA 1
ATOM 9980 C C . SER D 1 279 ? 51.553 174.201 -127.032 1.00 20.17 262 SER D C 1
ATOM 9981 O O . SER D 1 279 ? 51.946 175.258 -127.560 1.00 20.29 262 SER D O 1
ATOM 9984 N N . PRO D 1 280 ? 52.098 173.682 -125.921 1.00 18.06 263 PRO D N 1
ATOM 9985 C CA . PRO D 1 280 ? 53.242 174.289 -125.227 1.00 15.92 263 PRO D CA 1
ATOM 9986 C C . PRO D 1 280 ? 54.381 174.653 -126.185 1.00 18.78 263 PRO D C 1
ATOM 9987 O O . PRO D 1 280 ? 55.052 175.661 -125.944 1.00 19.47 263 PRO D O 1
ATOM 9991 N N . LEU D 1 281 ? 54.584 173.874 -127.252 1.00 19.71 264 LEU D N 1
ATOM 9992 C CA . LEU D 1 281 ? 55.581 174.221 -128.271 1.00 21.18 264 LEU D CA 1
ATOM 9993 C C . LEU D 1 281 ? 55.350 175.622 -128.843 1.00 24.08 264 LEU D C 1
ATOM 9994 O O . LEU D 1 281 ? 56.295 176.289 -129.243 1.00 30.27 264 LEU D O 1
ATOM 9999 N N . HIS D 1 282 ? 54.096 176.068 -128.864 1.00 24.18 265 HIS D N 1
ATOM 10000 C CA . HIS D 1 282 ? 53.760 177.369 -129.443 1.00 28.30 265 HIS D CA 1
ATOM 10001 C C . HIS D 1 282 ? 53.677 178.494 -128.418 1.00 27.62 265 HIS D C 1
ATOM 10002 O O . HIS D 1 282 ? 53.154 179.562 -128.727 1.00 29.60 265 HIS D O 1
ATOM 10009 N N . GLN D 1 283 ? 54.174 178.262 -127.205 1.00 28.57 266 GLN D N 1
ATOM 10010 C CA . GLN D 1 283 ? 54.271 179.343 -126.225 1.00 30.63 266 GLN D CA 1
ATOM 10011 C C . GLN D 1 283 ? 55.116 180.446 -126.817 1.00 38.71 266 GLN D C 1
ATOM 10012 O O . GLN D 1 283 ? 56.145 180.178 -127.431 1.00 45.93 266 GLN D O 1
ATOM 10018 N N . GLU D 1 284 ? 54.684 181.686 -126.648 1.00 46.58 267 GLU D N 1
ATOM 10019 C CA . GLU D 1 284 ? 55.395 182.803 -127.250 1.00 56.91 267 GLU D CA 1
ATOM 10020 C C . GLU D 1 284 ? 56.702 183.068 -126.498 1.00 56.68 267 GLU D C 1
ATOM 10021 O O . GLU D 1 284 ? 57.647 183.632 -127.054 1.00 61.92 267 GLU D O 1
ATOM 10027 N N . ASN D 1 285 ? 56.758 182.634 -125.243 1.00 53.05 268 ASN D N 1
ATOM 10028 C CA . ASN D 1 285 ? 57.945 182.837 -124.419 1.00 56.59 268 ASN D CA 1
ATOM 10029 C C . ASN D 1 285 ? 58.225 181.680 -123.452 1.00 50.65 268 ASN D C 1
ATOM 10030 O O . ASN D 1 285 ? 57.306 181.141 -122.832 1.00 49.43 268 ASN D O 1
ATOM 10035 N N . PHE D 1 286 ? 59.499 181.312 -123.322 1.00 45.34 269 PHE D N 1
ATOM 10036 C CA . PHE D 1 286 ? 59.894 180.182 -122.480 1.00 38.92 269 PHE D CA 1
ATOM 10037 C C . PHE D 1 286 ? 60.810 180.574 -121.322 1.00 42.58 269 PHE D C 1
ATOM 10038 O O . PHE D 1 286 ? 61.405 179.706 -120.684 1.00 45.85 269 PHE D O 1
ATOM 10046 N N . THR D 1 287 ? 60.930 181.864 -121.038 1.00 43.74 270 THR D N 1
ATOM 10047 C CA . THR D 1 287 ? 61.899 182.303 -120.030 1.00 45.55 270 THR D CA 1
ATOM 10048 C C . THR D 1 287 ? 61.507 181.917 -118.603 1.00 41.61 270 THR D C 1
ATOM 10049 O O . THR D 1 287 ? 62.347 181.878 -117.701 1.00 43.21 270 THR D O 1
ATOM 10061 N N . THR D 1 289 ? 59.824 179.003 -117.986 1.00 23.67 272 THR D N 1
ATOM 10062 C CA . THR D 1 289 ? 59.800 177.550 -117.970 1.00 23.97 272 THR D CA 1
ATOM 10063 C C . THR D 1 289 ? 60.946 176.987 -117.123 1.00 27.22 272 THR D C 1
ATOM 10064 O O . THR D 1 289 ? 62.098 177.409 -117.253 1.00 30.36 272 THR D O 1
ATOM 10068 N N . PRO D 1 290 ? 60.622 176.034 -116.236 1.00 28.53 273 PRO D N 1
ATOM 10069 C CA . PRO D 1 290 ? 61.599 175.464 -115.300 1.00 27.49 273 PRO D CA 1
ATOM 10070 C C . PRO D 1 290 ? 62.586 174.532 -115.992 1.00 24.94 273 PRO D C 1
ATOM 10071 O O . PRO D 1 290 ? 62.307 174.062 -117.099 1.00 23.44 273 PRO D O 1
ATOM 10075 N N . PRO D 1 291 ? 63.727 174.263 -115.339 1.00 22.43 274 PRO D N 1
ATOM 10076 C CA . PRO D 1 291 ? 64.685 173.263 -115.819 1.00 22.16 274 PRO D CA 1
ATOM 10077 C C . PRO D 1 291 ? 63.963 171.953 -116.083 1.00 22.71 274 PRO D C 1
ATOM 10078 O O . PRO D 1 291 ? 63.129 171.522 -115.289 1.00 25.85 274 PRO D O 1
ATOM 10082 N N . THR D 1 292 ? 64.294 171.332 -117.203 1.00 22.81 275 THR D N 1
ATOM 10083 C CA . THR D 1 292 ? 63.477 170.276 -117.757 1.00 22.16 275 THR D CA 1
ATOM 10084 C C . THR D 1 292 ? 64.339 169.121 -118.263 1.00 26.96 275 THR D C 1
ATOM 10085 O O . THR D 1 292 ? 65.401 169.323 -118.863 1.00 32.25 275 THR D O 1
ATOM 10089 N N . THR D 1 293 ? 63.884 167.909 -117.979 1.00 25.56 276 THR D N 1
ATOM 10090 C CA . THR D 1 293 ? 64.481 166.711 -118.537 1.00 25.46 276 THR D CA 1
ATOM 10091 C C . THR D 1 293 ? 63.389 166.042 -119.345 1.00 23.27 276 THR D C 1
ATOM 10092 O O . THR D 1 293 ? 62.273 165.842 -118.855 1.00 18.23 276 THR D O 1
ATOM 10096 N N . ILE D 1 294 ? 63.708 165.714 -120.589 1.00 23.93 277 ILE D N 1
ATOM 10097 C CA . ILE D 1 294 ? 62.788 164.991 -121.449 1.00 23.29 277 ILE D CA 1
ATOM 10098 C C . ILE D 1 294 ? 63.362 163.597 -121.711 1.00 26.50 277 ILE D C 1
ATOM 10099 O O . ILE D 1 294 ? 64.554 163.449 -121.974 1.00 30.08 277 ILE D O 1
ATOM 10112 N N . VAL D 1 296 ? 62.661 160.174 -124.117 1.00 23.56 279 VAL D N 1
ATOM 10113 C CA . VAL D 1 296 ? 61.866 159.725 -125.250 1.00 20.70 279 VAL D CA 1
ATOM 10114 C C . VAL D 1 296 ? 62.598 158.661 -126.064 1.00 24.36 279 VAL D C 1
ATOM 10115 O O . VAL D 1 296 ? 63.829 158.632 -126.103 1.00 26.91 279 VAL D O 1
ATOM 10119 N N . GLY D 1 297 ? 61.836 157.772 -126.693 1.00 25.38 280 GLY D N 1
ATOM 10120 C CA . GLY D 1 297 ? 62.408 156.734 -127.534 1.00 27.53 280 GLY D CA 1
ATOM 10121 C C . GLY D 1 297 ? 62.709 157.196 -128.952 1.00 30.56 280 GLY D C 1
ATOM 10122 O O . GLY D 1 297 ? 62.035 158.075 -129.497 1.00 31.27 280 GLY D O 1
ATOM 10123 N N . GLU D 1 298 ? 63.728 156.591 -129.552 1.00 30.62 281 GLU D N 1
ATOM 10124 C CA . GLU D 1 298 ? 64.130 156.909 -130.920 1.00 32.30 281 GLU D CA 1
ATOM 10125 C C . GLU D 1 298 ? 62.976 156.812 -131.935 1.00 28.76 281 GLU D C 1
ATOM 10126 O O . GLU D 1 298 ? 62.893 157.603 -132.873 1.00 27.89 281 GLU D O 1
ATOM 10132 N N . PHE D 1 299 ? 62.077 155.856 -131.740 1.00 27.55 282 PHE D N 1
ATOM 10133 C CA . PHE D 1 299 ? 61.007 155.645 -132.706 1.00 26.24 282 PHE D CA 1
ATOM 10134 C C . PHE D 1 299 ? 59.643 156.119 -132.239 1.00 27.40 282 PHE D C 1
ATOM 10135 O O . PHE D 1 299 ? 58.613 155.683 -132.756 1.00 28.65 282 PHE D O 1
ATOM 10143 N N . ASP D 1 300 ? 59.653 157.028 -131.267 1.00 25.95 283 ASP D N 1
ATOM 10144 C CA . ASP D 1 300 ? 58.437 157.676 -130.806 1.00 23.89 283 ASP D CA 1
ATOM 10145 C C . ASP D 1 300 ? 58.040 158.783 -131.785 1.00 25.08 283 ASP D C 1
ATOM 10146 O O . ASP D 1 300 ? 58.809 159.723 -132.009 1.00 23.89 283 ASP D O 1
ATOM 10151 N N . PRO D 1 301 ? 56.835 158.668 -132.375 1.00 25.61 284 PRO D N 1
ATOM 10152 C CA . PRO D 1 301 ? 56.293 159.637 -133.338 1.00 26.96 284 PRO D CA 1
ATOM 10153 C C . PRO D 1 301 ? 56.261 161.070 -132.807 1.00 29.03 284 PRO D C 1
ATOM 10154 O O . PRO D 1 301 ? 56.246 162.014 -133.602 1.00 31.71 284 PRO D O 1
ATOM 10158 N N . PHE D 1 302 ? 56.261 161.230 -131.488 1.00 26.23 285 PHE D N 1
ATOM 10159 C CA . PHE D 1 302 ? 56.271 162.562 -130.897 1.00 20.65 285 PHE D CA 1
ATOM 10160 C C . PHE D 1 302 ? 57.678 163.054 -130.559 1.00 20.18 285 PHE D C 1
ATOM 10161 O O . PHE D 1 302 ? 57.833 164.150 -130.021 1.00 23.12 285 PHE D O 1
ATOM 10169 N N . ARG D 1 303 ? 58.697 162.247 -130.850 1.00 20.92 286 ARG D N 1
ATOM 10170 C CA . ARG D 1 303 ? 60.079 162.654 -130.571 1.00 23.12 286 ARG D CA 1
ATOM 10171 C C . ARG D 1 303 ? 60.469 164.011 -131.179 1.00 26.73 286 ARG D C 1
ATOM 10172 O O . ARG D 1 303 ? 60.993 164.869 -130.466 1.00 28.59 286 ARG D O 1
ATOM 10180 N N . PRO D 1 304 ? 60.211 164.217 -132.486 1.00 28.71 287 PRO D N 1
ATOM 10181 C CA . PRO D 1 304 ? 60.660 165.493 -133.058 1.00 29.81 287 PRO D CA 1
ATOM 10182 C C . PRO D 1 304 ? 60.062 166.712 -132.360 1.00 27.70 287 PRO D C 1
ATOM 10183 O O . PRO D 1 304 ? 60.806 167.640 -132.034 1.00 27.11 287 PRO D O 1
ATOM 10187 N N . GLN D 1 305 ? 58.754 166.711 -132.130 1.00 21.12 288 GLN D N 1
ATOM 10188 C CA . GLN D 1 305 ? 58.123 167.853 -131.478 1.00 24.81 288 GLN D CA 1
ATOM 10189 C C . GLN D 1 305 ? 58.652 168.035 -130.047 1.00 24.87 288 GLN D C 1
ATOM 10190 O O . GLN D 1 305 ? 58.745 169.155 -129.551 1.00 23.70 288 GLN D O 1
ATOM 10196 N N . ALA D 1 306 ? 59.028 166.930 -129.405 1.00 19.59 289 ALA D N 1
ATOM 10197 C CA . ALA D 1 306 ? 59.707 166.995 -128.111 1.00 24.52 289 ALA D CA 1
ATOM 10198 C C . ALA D 1 306 ? 61.063 167.690 -128.249 1.00 22.58 289 ALA D C 1
ATOM 10199 O O . ALA D 1 306 ? 61.408 168.571 -127.459 1.00 21.27 289 ALA D O 1
ATOM 10201 N N . TRP D 1 307 ? 61.828 167.285 -129.259 1.00 24.67 290 TRP D N 1
ATOM 10202 C CA . TRP D 1 307 ? 63.115 167.914 -129.541 1.00 26.58 290 TRP D CA 1
ATOM 10203 C C . TRP D 1 307 ? 62.975 169.409 -129.855 1.00 25.85 290 TRP D C 1
ATOM 10204 O O . TRP D 1 307 ? 63.755 170.229 -129.364 1.00 23.72 290 TRP D O 1
ATOM 10215 N N . ALA D 1 308 ? 61.981 169.761 -130.666 1.00 24.38 291 ALA D N 1
ATOM 10216 C CA . ALA D 1 308 ? 61.734 171.166 -130.980 1.00 29.63 291 ALA D CA 1
ATOM 10217 C C . ALA D 1 308 ? 61.469 171.976 -129.703 1.00 32.60 291 ALA D C 1
ATOM 10218 O O . ALA D 1 308 ? 61.920 173.117 -129.568 1.00 34.64 291 ALA D O 1
ATOM 10220 N N . TYR D 1 309 ? 60.738 171.370 -128.772 1.00 28.75 292 TYR D N 1
ATOM 10221 C CA . TYR D 1 309 ? 60.451 171.999 -127.492 1.00 26.70 292 TYR D CA 1
ATOM 10222 C C . TYR D 1 309 ? 61.744 172.222 -126.704 1.00 25.89 292 TYR D C 1
ATOM 10223 O O . TYR D 1 309 ? 62.010 173.329 -126.245 1.00 26.75 292 TYR D O 1
ATOM 10232 N N . ALA D 1 310 ? 62.539 171.167 -126.553 1.00 25.50 293 ALA D N 1
ATOM 10233 C CA . ALA D 1 310 ? 63.839 171.265 -125.891 1.00 29.85 293 ALA D CA 1
ATOM 10234 C C . ALA D 1 310 ? 64.677 172.416 -126.462 1.00 31.72 293 ALA D C 1
ATOM 10235 O O . ALA D 1 310 ? 65.255 173.212 -125.707 1.00 29.51 293 ALA D O 1
ATOM 10237 N N . GLN D 1 311 ? 64.729 172.492 -127.793 1.00 33.95 294 GLN D N 1
ATOM 10238 C CA . GLN D 1 311 ? 65.441 173.558 -128.495 1.00 36.44 294 GLN D CA 1
ATOM 10239 C C . GLN D 1 311 ? 64.988 174.940 -128.024 1.00 32.74 294 GLN D C 1
ATOM 10240 O O . GLN D 1 311 ? 65.817 175.784 -127.670 1.00 33.40 294 GLN D O 1
ATOM 10246 N N . ARG D 1 312 ? 63.675 175.165 -128.028 1.00 27.78 295 ARG D N 1
ATOM 10247 C CA . ARG D 1 312 ? 63.119 176.434 -127.575 1.00 31.38 295 ARG D CA 1
ATOM 10248 C C . ARG D 1 312 ? 63.454 176.755 -126.100 1.00 31.13 295 ARG D C 1
ATOM 10249 O O . ARG D 1 312 ? 63.725 177.914 -125.764 1.00 33.41 295 ARG D O 1
ATOM 10257 N N . LEU D 1 313 ? 63.459 175.742 -125.233 1.00 25.26 296 LEU D N 1
ATOM 10258 C CA . LEU D 1 313 ? 63.832 175.958 -123.835 1.00 30.58 296 LEU D CA 1
ATOM 10259 C C . LEU D 1 313 ? 65.246 176.478 -123.731 1.00 31.97 296 LEU D C 1
ATOM 10260 O O . LEU D 1 313 ? 65.495 177.512 -123.112 1.00 32.31 296 LEU D O 1
ATOM 10265 N N . ALA D 1 314 ? 66.170 175.736 -124.334 1.00 32.62 297 ALA D N 1
ATOM 10266 C CA . ALA D 1 314 ? 67.584 176.070 -124.282 1.00 32.12 297 ALA D CA 1
ATOM 10267 C C . ALA D 1 314 ? 67.848 177.471 -124.837 1.00 33.76 297 ALA D C 1
ATOM 10268 O O . ALA D 1 314 ? 68.631 178.231 -124.268 1.00 36.15 297 ALA D O 1
ATOM 10270 N N . ALA D 1 315 ? 67.177 177.814 -125.933 1.00 32.16 298 ALA D N 1
ATOM 10271 C CA . ALA D 1 315 ? 67.319 179.137 -126.534 1.00 32.07 298 ALA D CA 1
ATOM 10272 C C . ALA D 1 315 ? 66.811 180.238 -125.604 1.00 33.36 298 ALA D C 1
ATOM 10273 O O . ALA D 1 315 ? 67.066 181.415 -125.835 1.00 40.36 298 ALA 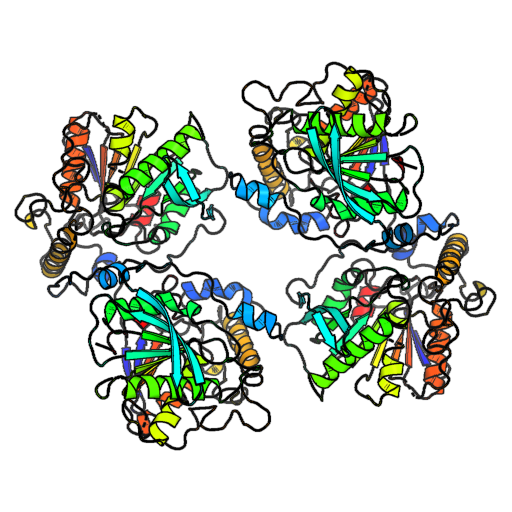D O 1
ATOM 10275 N N . ALA D 1 316 ? 66.084 179.855 -124.561 1.00 28.20 299 ALA D N 1
ATOM 10276 C CA . ALA D 1 316 ? 65.649 180.805 -123.552 1.00 28.96 299 ALA D CA 1
ATOM 10277 C C . ALA D 1 316 ? 66.554 180.735 -122.320 1.00 32.39 299 ALA D C 1
ATOM 10278 O O . ALA D 1 316 ? 66.207 181.257 -121.249 1.00 31.15 299 ALA D O 1
ATOM 10280 N N . ASP D 1 317 ? 67.706 180.080 -122.485 1.00 35.39 300 ASP D N 1
ATOM 10281 C CA . ASP D 1 317 ? 68.695 179.918 -121.414 1.00 42.97 300 ASP D CA 1
ATOM 10282 C C . ASP D 1 317 ? 68.145 179.132 -120.215 1.00 39.16 300 ASP D C 1
ATOM 10283 O O . ASP D 1 317 ? 68.508 179.381 -119.058 1.00 39.02 300 ASP D O 1
ATOM 10288 N N . THR D 1 318 ? 67.262 178.184 -120.514 1.00 33.52 301 THR D N 1
ATOM 10289 C CA . THR D 1 318 ? 66.726 177.268 -119.525 1.00 29.77 301 THR D CA 1
ATOM 10290 C C . THR D 1 318 ? 67.452 175.925 -119.647 1.00 26.06 301 THR D C 1
ATOM 10291 O O . THR D 1 318 ? 67.575 175.377 -120.751 1.00 23.96 301 THR D O 1
ATOM 10295 N N . ALA D 1 319 ? 67.940 175.404 -118.520 1.00 24.11 302 ALA D N 1
ATOM 10296 C CA . ALA D 1 319 ? 68.623 174.108 -118.489 1.00 22.97 302 ALA D CA 1
ATOM 10297 C C . ALA D 1 319 ? 67.742 172.982 -119.044 1.00 22.13 302 ALA D C 1
ATOM 10298 O O . ALA D 1 319 ? 66.591 172.820 -118.648 1.00 23.45 302 ALA D O 1
ATOM 10300 N N . THR D 1 320 ? 68.292 172.197 -119.957 1.00 30.60 303 THR D N 1
ATOM 10301 C CA . THR D 1 320 ? 67.498 171.209 -120.669 1.00 32.63 303 THR D CA 1
ATOM 10302 C C . THR D 1 320 ? 68.299 169.959 -120.992 1.00 35.30 303 THR D C 1
ATOM 10303 O O . THR D 1 320 ? 69.307 170.017 -121.711 1.00 34.64 303 THR D O 1
ATOM 10307 N N . THR D 1 321 ? 67.838 168.825 -120.472 1.00 33.79 304 THR D N 1
ATOM 10308 C CA . THR D 1 321 ? 68.424 167.537 -120.821 1.00 30.05 304 THR D CA 1
ATOM 10309 C C . THR D 1 321 ? 67.430 166.728 -121.661 1.00 29.43 304 THR D C 1
ATOM 10310 O O . THR D 1 321 ? 66.235 166.652 -121.339 1.00 30.40 304 THR D O 1
ATOM 10314 N N . PHE D 1 322 ? 67.925 166.143 -122.746 1.00 29.39 305 PHE D N 1
ATOM 10315 C CA . PHE D 1 322 ? 67.088 165.385 -123.671 1.00 27.10 305 PHE D CA 1
ATOM 10316 C C . PHE D 1 322 ? 67.640 163.972 -123.783 1.00 25.56 305 PHE D C 1
ATOM 10317 O O . PHE D 1 322 ? 68.628 163.735 -124.479 1.00 25.82 305 PHE D O 1
ATOM 10325 N N . ILE D 1 323 ? 67.016 163.035 -123.083 1.00 21.64 306 ILE D N 1
ATOM 10326 C CA . ILE D 1 323 ? 67.485 161.659 -123.097 1.00 23.64 306 ILE D CA 1
ATOM 10327 C C . ILE D 1 323 ? 66.752 160.855 -124.166 1.00 25.02 306 ILE D C 1
ATOM 10328 O O . ILE D 1 323 ? 65.516 160.738 -124.140 1.00 26.96 306 ILE D O 1
ATOM 10333 N N . GLN D 1 324 ? 67.516 160.307 -125.109 1.00 26.35 307 GLN D N 1
ATOM 10334 C CA . GLN D 1 324 ? 66.939 159.505 -126.180 1.00 22.96 307 GLN D CA 1
ATOM 10335 C C . GLN D 1 324 ? 67.316 158.030 -126.068 1.00 27.99 307 GLN D C 1
ATOM 10336 O O . GLN D 1 324 ? 68.485 157.659 -126.223 1.00 29.57 307 GLN D O 1
ATOM 10342 N N . TYR D 1 325 ? 66.317 157.192 -125.799 1.00 26.57 308 TYR D N 1
ATOM 10343 C CA . TYR D 1 325 ? 66.522 155.753 -125.729 1.00 26.74 308 TYR D CA 1
ATOM 10344 C C . TYR D 1 325 ? 66.339 155.134 -127.114 1.00 31.39 308 TYR D C 1
ATOM 10345 O O . TYR D 1 325 ? 65.246 155.182 -127.693 1.00 33.07 308 TYR D O 1
ATOM 10354 N N . GLN D 1 326 ? 67.416 154.559 -127.645 1.00 29.93 309 GLN D N 1
ATOM 10355 C CA . GLN D 1 326 ? 67.391 154.002 -128.993 1.00 30.63 309 GLN D CA 1
ATOM 10356 C C . GLN D 1 326 ? 66.550 152.731 -129.060 1.00 32.03 309 GLN D C 1
ATOM 10357 O O . GLN D 1 326 ? 66.511 151.942 -128.105 1.00 32.23 309 GLN D O 1
ATOM 10363 N N . GLY D 1 327 ? 65.866 152.539 -130.184 1.00 29.33 310 GLY D N 1
ATOM 10364 C CA . GLY D 1 327 ? 65.104 151.323 -130.402 1.00 29.11 310 GLY D CA 1
ATOM 10365 C C . GLY D 1 327 ? 63.800 151.260 -129.633 1.00 32.67 310 GLY D C 1
ATOM 10366 O O . GLY D 1 327 ? 63.090 150.252 -129.694 1.00 38.99 310 GLY D O 1
ATOM 10367 N N . LEU D 1 328 ? 63.480 152.329 -128.908 1.00 28.17 311 LEU D N 1
ATOM 10368 C CA . LEU D 1 328 ? 62.240 152.388 -128.138 1.00 26.31 311 LEU D CA 1
ATOM 10369 C C . LEU D 1 328 ? 61.166 153.187 -128.875 1.00 26.00 311 LEU D C 1
ATOM 10370 O O . LEU D 1 328 ? 61.470 154.164 -129.568 1.00 23.43 311 LEU D O 1
ATOM 10375 N N . ASN D 1 329 ? 59.912 152.771 -128.721 1.00 19.33 312 ASN D N 1
ATOM 10376 C CA . ASN D 1 329 ? 58.786 153.542 -129.233 1.00 18.86 312 ASN D CA 1
ATOM 10377 C C . ASN D 1 329 ? 58.042 154.320 -128.128 1.00 20.10 312 ASN D C 1
ATOM 10378 O O . ASN D 1 329 ? 58.607 154.660 -127.085 1.00 18.90 312 ASN D O 1
ATOM 10383 N N . HIS D 1 330 ? 56.763 154.585 -128.358 1.00 17.00 313 HIS D N 1
ATOM 10384 C CA . HIS D 1 330 ? 55.944 155.346 -127.424 1.00 15.90 313 HIS D CA 1
ATOM 10385 C C . HIS D 1 330 ? 55.527 154.521 -126.210 1.00 19.67 313 HIS D C 1
ATOM 10386 O O . HIS D 1 330 ? 55.431 153.300 -126.290 1.00 22.35 313 HIS D O 1
ATOM 10393 N N . ALA D 1 331 ? 55.300 155.197 -125.088 1.00 16.52 314 ALA D N 1
ATOM 10394 C CA . ALA D 1 331 ? 54.603 154.621 -123.930 1.00 19.87 314 ALA D CA 1
ATOM 10395 C C . ALA D 1 331 ? 55.328 153.494 -123.187 1.00 23.58 314 ALA D C 1
ATOM 10396 O O . ALA D 1 331 ? 54.683 152.648 -122.556 1.00 26.85 314 ALA D O 1
ATOM 10398 N N . PHE D 1 332 ? 56.657 153.490 -123.231 1.00 20.62 315 PHE D N 1
ATOM 10399 C CA . PHE D 1 332 ? 57.426 152.410 -122.609 1.00 17.98 315 PHE D CA 1
ATOM 10400 C C . PHE D 1 332 ? 57.666 152.577 -121.099 1.00 20.68 315 PHE D C 1
ATOM 10401 O O . PHE D 1 332 ? 57.809 151.585 -120.385 1.00 21.59 315 PHE D O 1
ATOM 10409 N N . ALA D 1 333 ? 57.732 153.819 -120.621 1.00 17.54 316 ALA D N 1
ATOM 10410 C CA . ALA D 1 333 ? 58.288 154.083 -119.289 1.00 18.09 316 ALA D CA 1
ATOM 10411 C C . ALA D 1 333 ? 57.660 153.327 -118.096 1.00 23.00 316 ALA D C 1
ATOM 10412 O O . ALA D 1 333 ? 58.392 152.825 -117.237 1.00 24.40 316 ALA D O 1
ATOM 10414 N N . PRO D 1 334 ? 56.318 153.232 -118.034 1.00 22.91 317 PRO D N 1
ATOM 10415 C CA . PRO D 1 334 ? 55.758 152.550 -116.859 1.00 23.73 317 PRO D CA 1
ATOM 10416 C C . PRO D 1 334 ? 56.064 151.054 -116.822 1.00 25.93 317 PRO D C 1
ATOM 10417 O O . PRO D 1 334 ? 55.983 150.435 -115.754 1.00 23.33 317 PRO D O 1
ATOM 10421 N N . LEU D 1 335 ? 56.424 150.483 -117.966 1.00 24.40 318 LEU D N 1
ATOM 10422 C CA . LEU D 1 335 ? 56.616 149.041 -118.050 1.00 22.45 318 LEU D CA 1
ATOM 10423 C C . LEU D 1 335 ? 57.961 148.599 -117.455 1.00 24.12 318 LEU D C 1
ATOM 10424 O O . LEU D 1 335 ? 58.756 147.914 -118.109 1.00 26.92 318 LEU D O 1
ATOM 10429 N N . VAL D 1 336 ? 58.195 148.965 -116.198 1.00 21.83 319 VAL D N 1
ATOM 10430 C CA . VAL D 1 336 ? 59.475 148.702 -115.546 1.00 22.80 319 VAL D CA 1
ATOM 10431 C C . VAL D 1 336 ? 59.818 147.218 -115.381 1.00 22.54 319 VAL D C 1
ATOM 10432 O O . VAL D 1 336 ? 60.962 146.883 -115.089 1.00 26.80 319 VAL D O 1
ATOM 10436 N N . ASP D 1 337 ? 58.847 146.332 -115.581 1.00 20.92 320 ASP D N 1
ATOM 10437 C CA . ASP D 1 337 ? 59.141 144.898 -115.578 1.00 21.11 320 ASP D CA 1
ATOM 10438 C C . ASP D 1 337 ? 59.421 144.332 -116.978 1.00 24.49 320 ASP D C 1
ATOM 10439 O O . ASP D 1 337 ? 59.464 143.114 -117.157 1.00 28.37 320 ASP D O 1
ATOM 10444 N N . GLN D 1 338 ? 59.606 145.208 -117.966 1.00 24.76 321 GLN D N 1
ATOM 10445 C CA . GLN D 1 338 ? 59.783 144.764 -119.349 1.00 26.91 321 GLN D CA 1
ATOM 10446 C C . GLN D 1 338 ? 61.029 145.334 -120.027 1.00 27.73 321 GLN D C 1
ATOM 10447 O O . GLN D 1 338 ? 61.651 144.659 -120.843 1.00 30.46 321 GLN D O 1
ATOM 10453 N N . TYR D 1 339 ? 61.374 146.578 -119.705 1.00 22.88 322 TYR D N 1
ATOM 10454 C CA . TYR D 1 339 ? 62.492 147.260 -120.346 1.00 21.62 322 TYR D CA 1
ATOM 10455 C C . TYR D 1 339 ? 63.426 147.856 -119.315 1.00 26.98 322 TYR D C 1
ATOM 10456 O O . TYR D 1 339 ? 62.978 148.540 -118.390 1.00 31.82 322 TYR D O 1
ATOM 10465 N N . TRP D 1 340 ? 64.726 147.626 -119.478 1.00 26.92 323 TRP D N 1
ATOM 10466 C CA . TRP D 1 340 ? 65.688 148.236 -118.576 1.00 22.85 323 TRP D CA 1
ATOM 10467 C C . TRP D 1 340 ? 65.587 149.748 -118.686 1.00 23.34 323 TRP D C 1
ATOM 10468 O O . TRP D 1 340 ? 65.767 150.458 -117.697 1.00 24.90 323 TRP D O 1
ATOM 10479 N N . GLN D 1 341 ? 65.265 150.228 -119.884 1.00 23.54 324 GLN D N 1
ATOM 10480 C CA . GLN D 1 341 ? 65.137 151.660 -120.127 1.00 25.19 324 GLN D CA 1
ATOM 10481 C C . GLN D 1 341 ? 64.129 152.314 -119.179 1.00 23.95 324 GLN D C 1
ATOM 10482 O O . GLN D 1 341 ? 64.364 153.419 -118.690 1.00 21.84 324 GLN D O 1
ATOM 10488 N N . SER D 1 342 ? 63.027 151.615 -118.915 1.00 21.49 325 SER D N 1
ATOM 10489 C CA . SER D 1 342 ? 62.029 152.065 -117.953 1.00 20.41 325 SER D CA 1
ATOM 10490 C C . SER D 1 342 ? 62.607 152.182 -116.544 1.00 19.96 325 SER D C 1
ATOM 10491 O O . SER D 1 342 ? 62.344 153.163 -115.838 1.00 18.27 325 SER D O 1
ATOM 10494 N N . GLN D 1 343 ? 63.373 151.173 -116.130 1.00 20.69 326 GLN D N 1
ATOM 10495 C CA . GLN D 1 343 ? 64.064 151.234 -114.847 1.00 22.79 326 GLN D CA 1
ATOM 10496 C C . GLN D 1 343 ? 64.994 152.440 -114.849 1.00 24.01 326 GLN D C 1
ATOM 10497 O O . GLN D 1 343 ? 65.116 153.147 -113.845 1.00 26.40 326 GLN D O 1
ATOM 10503 N N . ASP D 1 344 ? 65.629 152.683 -115.993 1.00 20.25 327 ASP D N 1
ATOM 10504 C CA . ASP D 1 344 ? 66.527 153.824 -116.134 1.00 22.74 327 ASP D CA 1
ATOM 10505 C C . ASP D 1 344 ? 65.780 155.146 -116.004 1.00 21.35 327 ASP D C 1
ATOM 10506 O O . ASP D 1 344 ? 66.285 156.088 -115.404 1.00 25.17 327 ASP D O 1
ATOM 10511 N N . VAL D 1 345 ? 64.577 155.212 -116.564 1.00 17.32 328 VAL D N 1
ATOM 10512 C CA . VAL D 1 345 ? 63.750 156.405 -116.453 1.00 20.72 328 VAL D CA 1
ATOM 10513 C C . VAL D 1 345 ? 63.435 156.684 -114.991 1.00 20.22 328 VAL D C 1
ATOM 10514 O O . VAL D 1 345 ? 63.535 157.820 -114.537 1.00 23.63 328 VAL D O 1
ATOM 10518 N N . ALA D 1 346 ? 63.085 155.640 -114.250 1.00 20.96 329 ALA D N 1
ATOM 10519 C CA . ALA D 1 346 ? 62.861 155.769 -112.807 1.00 24.32 329 ALA D CA 1
ATOM 10520 C C . ALA D 1 346 ? 64.089 156.322 -112.087 1.00 24.30 329 ALA D C 1
ATOM 10521 O O . ALA D 1 346 ? 63.976 157.180 -111.219 1.00 22.72 329 ALA D O 1
ATOM 10523 N N . GLN D 1 347 ? 65.264 155.823 -112.447 1.00 25.40 330 GLN D N 1
ATOM 10524 C CA . GLN D 1 347 ? 66.492 156.314 -111.842 1.00 26.06 330 GLN D CA 1
ATOM 10525 C C . GLN D 1 347 ? 66.730 157.786 -112.152 1.00 23.00 330 GLN D C 1
ATOM 10526 O O . GLN D 1 347 ? 67.068 158.563 -111.263 1.00 23.13 330 GLN D O 1
ATOM 10532 N N . VAL D 1 348 ? 66.555 158.167 -113.411 1.00 21.53 331 VAL D N 1
ATOM 10533 C CA . VAL D 1 348 ? 66.779 159.554 -113.804 1.00 23.71 331 VAL D CA 1
ATOM 10534 C C . VAL D 1 348 ? 65.847 160.475 -113.022 1.00 22.04 331 VAL D C 1
ATOM 10535 O O . VAL D 1 348 ? 66.279 161.491 -112.470 1.00 21.29 331 VAL D O 1
ATOM 10547 N N . ALA D 1 350 ? 64.290 159.888 -110.142 1.00 20.54 333 ALA D N 1
ATOM 10548 C CA . ALA D 1 350 ? 64.601 159.890 -108.715 1.00 19.77 333 ALA D CA 1
ATOM 10549 C C . ALA D 1 350 ? 65.833 160.746 -108.467 1.00 25.36 333 ALA D C 1
ATOM 10550 O O . ALA D 1 350 ? 65.901 161.478 -107.475 1.00 24.72 333 ALA D O 1
ATOM 10552 N N . ALA D 1 351 ? 66.790 160.668 -109.386 1.00 17.23 334 ALA D N 1
ATOM 10553 C CA . ALA D 1 351 ? 68.013 161.450 -109.276 1.00 22.92 334 ALA D CA 1
ATOM 10554 C C . ALA D 1 351 ? 67.712 162.940 -109.403 1.00 26.13 334 ALA D C 1
ATOM 10555 O O . ALA D 1 351 ? 68.384 163.771 -108.794 1.00 27.97 334 ALA D O 1
ATOM 10557 N N . ALA D 1 352 ? 66.698 163.277 -110.197 1.00 22.90 335 ALA D N 1
ATOM 10558 C CA . ALA D 1 352 ? 66.343 164.676 -110.411 1.00 18.72 335 ALA D CA 1
ATOM 10559 C C . ALA D 1 352 ? 65.687 165.290 -109.178 1.00 19.39 335 ALA D C 1
ATOM 10560 O O . ALA D 1 352 ? 65.616 166.509 -109.059 1.00 22.57 335 ALA D O 1
ATOM 10562 N N . LEU D 1 353 ? 65.237 164.438 -108.259 1.00 17.36 336 LEU D N 1
ATOM 10563 C CA . LEU D 1 353 ? 64.496 164.880 -107.089 1.00 19.00 336 LEU D CA 1
ATOM 10564 C C . LEU D 1 353 ? 65.314 165.019 -105.793 1.00 25.43 336 LEU D C 1
ATOM 10565 O O . LEU D 1 353 ? 64.913 165.763 -104.898 1.00 28.33 336 LEU D O 1
ATOM 10570 N N . ILE D 1 354 ? 66.437 164.307 -105.677 1.00 29.39 337 ILE D N 1
ATOM 10571 C CA . ILE D 1 354 ? 67.188 164.272 -104.405 1.00 33.80 337 ILE D CA 1
ATOM 10572 C C . ILE D 1 354 ? 68.067 165.500 -104.142 1.00 34.64 337 ILE D C 1
ATOM 10573 O O . ILE D 1 354 ? 68.585 166.125 -105.071 1.00 35.98 337 ILE D O 1
#

CATH classification: 3.40.50.1820

Organism: Lactiplantibacillus plantarum (strain ATCC BAA-793 / NCIMB 8826 / WCFS1) (NCBI:txid220668)

Secondary structure (DSSP, 8-state):
---------EEEEETTEEEEEE-SSSS--SSS--HHHHTT-GGGGS------SHHHHHHTTPPPP---SSGGGEEEEEEEEEETTEEEEEEEEEESSPPSS-EEEEE--STTT---GGGGHHHHHHHHHHH--EEEEEEPPPTTTS-TTHHHHHHHHHHHHHHHH-TT--EEEEEHHHHHH--HHHHHHHTT-----EEEEES---STT--TTSGGG-GGGS---GGGHHHHHHHHHHHHHHHH--TTTS-TTS-TTSTTT-GGG-S------EE--BTT-TTHHHHHHHHHHHHHTT--EEEEEETT--TT-TT-TTT-HHHHHHHH--TTT-/------EEEEETTEEEEEE-SSSS--SSS--HHHHTT-GGGGS-------HHHHHHT--PPPPP-SSGGGEEEEEEEEEETTEEEEEEEEEESSPPSS-EEEEE--STTT---GGGGHHHHHHHHHHH--EEEEE----TTTS-TTHHHHHHHHHHHHHHHH-S---EEEEEHHHHHH--HHHHHHHTT-----EEEEES--SSTT--TTSGGG-GGG----GGGHHHHHHHHHHHHHHHH--TTTS-TTS-TTSTTT-GGG-S------EE--BTT-TTHHHHHHHHHHHHHTT--EEEEEETT--TT-TT-TTT-HHHHHHHH--TTT-/-------EEEEETTEEEEEE-SSSS--SSS--HHHHTT-GGGGS------SHHHHHHHTPPPP---SSGGGEEEEEEEEEETTEEEEEEEEEESSPPSS-EEEEE--STTT---GGGGHHHHHHHHHHH--EEEEEE---TTTS-TTHHHHHHHHHHHHHHHH-S---EEEEEHHHHHH--HHHHHHHTT-----EEEEES---STT--TTSGGG-GGGS---GGGHHHHHHHHHHHHHHHH--TTTS-TTS-TTSTTT-GGG-S------EE--BTT-TTHHHHHHHHHHHHHTT--EEEEEETT--SS-TT-TTT-HHHHHHHH--TTT-/------EEEEETTEEEEEE-SSSS--SSS--HHHHTT-GGGSS-------HHHHHTT--PPPPP-SSGGGEEEEEEEEEETTEEEEEEEEEETT--SS-EEEEE--STTT---GGGGHHHHHHHHHHH--EEEEE----TTTS-TTHHHHHHHHHHHHHHHH-S---EEEEEHHHHHH--HHHHHHHTT-----EEEEES---STT--TTSGGG-GGGS---HHHHHHHHHHHHHHHHHHH--TTTS-TTS-TTSTTT-GGG-S------EE--BTT-TTHHHHHHHHHHHHTTT--EEEEEETT--TT-TT-TTT-HHHHHHHH--TTT-

Nearest PDB structures (foldseek):
  3wj1-assembly1_A  TM=8.394E-01  e=2.820E-20  Saccharolobus shibatae
  4p9n-assembly1_A  TM=8.355E-01  e=3.580E-20  Saccharolobus shibatae
  5lk6-assembly2_D  TM=7.942E-01  e=2.503E-20  Saccharolobus islandicus REY15A
  8yfy-assembly1_A-2  TM=8.127E-01  e=3.177E-20  Saccharolobus shibatae
  8ze9-assembly1_A  TM=7.997E-01  e=9.292E-20  Sulfobacillus acidophilus DSM 10332

Foldseek 3Di:
DDDDDDWDWDWDADLQATEIETEQHPVDRFFAADVLQVVVLVVLLDFDDDDLDLVVLQVVQEDDDADAPCPPQKPWDWDWDAFPNDIWIWTKIAHPQADPAEAEEEFEDRLQAYDALNLQVRLVNLLCHLLSHMYTSTGFDGFDVQAPPRSLVVLLRVVCRVCVVDVRHYEYEYEEQRLLNVLSVVVNVVVPDDSHAEYEYELYQQQQLPDCVDPLNDCVQRRHDPVCSSSLVSVSVVVNVSSVSVPRRDDPVDDRRDCSNHVLNDPDPCDHAYEYYESSESSVVVVVSSQSRNSNNVHHHYYYYYHNDYGDCQSNVVRGVVNSVSSVVSVVRD/DDDWDWDWDADLLATEIETEQHNPDRFFAADPLQVVVLVVLLDFDDDPLDLVVLQVVQDDPQADAPLPPQKDWDWDWDDFPNDIWIWGKIAGPPADFQEEEEEEEDRLQAYHALNLQPRLVSLLCHLLRHMYTSTGADGFDVQAPPRRLVVLLRVVVVVCVVDVRHYEYEYEAARLLNVLNVVVNVVVPDDSHAEYEYELYQQQQLPDCVDPLNDCVQRRHDPVCSSSLVSVSVVVNNSSVSVPRRDDPVDDCRDCSNHVLNDPAQCDHAYEYYESSESSVSVVVSSQSRNSVSVHHYYYYYYHNDYGPCQSNVVRGVVNVVSSVVSVVGD/DDDDWDWDWDDDLQATEIETEQHNPDRFFAADVLAVVVLPVLLDFDDDDPDLVVLAVVQDDPDADAPCPPQKPWDWDWDAFPNDIWIWTKIAHDQADPQEEEEEFEDRLQAYDALNLQPRLVNLLCHLLSHMYTSTGFDGFDVQAPPRRLVVLLRVVVRVCVVDVSHYEYEYEEARLLNVLSVVVNVVVPDDRHAEYEYELYQQQQLDPCVDPLNDCVLRRHDPVCVSSLVSVSVVVNVSSVSVPRRDDPVDDRRDCSNHVLNDPAQCDHAYEYYESSESSVSVVVSSQSVNSVSVHHYYYYYYHNDYGPCQSNVVSGVVNSVSSVCSVVRD/DDPWDWDWDADLQATEIETEQHNPDRFFAADPLQVVVLPVLLDFDDDDLDLVVLQVPQEDPAADAPCPPQKDWDWDWDDDPNDIWIWTKIAGPPADFQEEEEEFEDRLQAHHALNLQPRLVSLLCHLLVHMYTSTGFDGFDVQAPPRRLVVLLRVVVRVCVVDVRHYEYEYEADRLLNVLSVVVNVVVPDPSHAEYEYELYQQQQPDDCVDDLNDCVLRRHDPVCVSSLVSVSVVVNNSSVSVPRRDDPVDDRLDCSNHVLNPPAQCDHAYEYYESSESRVSVVVSSQSRNSVNVHHHYYYYYHNDYGDCQSNVVRGVVNVVSSVVSVVGD

B-factor: mean 23.79, std 15.09, range [4.05, 202.25]

InterPro domains:
  IPR013094 Alpha/beta hydrolase fold-3 [PF07859] (102-317)
  IPR029058 Alpha/Beta hydrolase fold [G3DSA:3.40.50.1820] (1-338)
  IPR029058 Alpha/Beta hydrolase fold [SSF53474] (71-337)
  IPR050300 GDXG lipolytic enzyme [PTHR48081] (87-324)

Solvent-accessible surface area: 50771 Å² total

Radius of gyration: 36.86 Å; Cα contacts (8 Å, |Δi|>4): 3000; chains: 4; bounding box: 73×81×101 Å

Sequence (1328 aa):
YFQGPTINSIQTTVNGVVKIVKPFNNDIAGEQFDPHVLQTLTAFKQPAILENDLAALRSGSLTPAIADPVGDAVTVQSRNITALNRTVSVEWLTPQNVINHTVLVYFHGGAFYGGVPGNNTVLLKLVAAKSHCCEILNVDYSLAPEAPAPAGILDGLAIFQYLEQRDAETITVAGDSAGANVIAATNLNQQLGSNNRRINQQLLLYPVTAPNADHAGPLWDLAAFPIIDSQRAILTNYHDLFRQLDSITDYYVPENFDSHHSPLISPLHQENFTTPPTTIVGEFDPFRPQAWAYAQRLAAADTATTFIQYQGLNHAFAPLVDQYWQSQDVAQVAAALIGPTINSIQTTVNGVVKIVKPFNNDIAGEQFDPHVLQTLTAFKQPAILENDLAALRSGSLTPAIADPVGDAVTVQSRRNITALNRTVSVEWLTPQNVINHTVLVYFHGGAFYGGVPGNNTVLLKLVAAKSHCCEILNVDYSLAPEAPAPAGILDGLAIFQYLEQRDAETITVAGDSAGANVIAATNLNQQLGSNRRINQQLLLYPVTAPNADHAGPLWDLAAFPIIDSQRAILTNYHDLFRQLDSITDYYVPENFDSHHSPLISPLHQENFTTPPTTIVGEFDPFRPQAWAYAQRLAAADTATTFIQYQGLNHAFAPLVDQYWQSQDVAQVAAALIQGPTINSIQTTVNGVVKIVKPFNNDIAGEQFDPHVLQTLTAFKQPAILENDLAALRSGSLTPAIADPVGDAVTVQSRNITALNRTVSVEWLTPQNVINHTVLVYFHGGAFYGGVPGNNTVLLKLVAAKSHCCEILNVDYSLAPEAPAPAGILDGLAIFQYLEQRDAETITVAGDSAGANVIAATNLNQQLGSNRRINQQLLLYPVTAPNADHAGPLWDLAAFPIIDSQRAILTNYHDLFRQLDSITDYYVPENFDSHHSPLISPLHQENFTTPPTTIVGEFDPFRPQAWAYAQRRLAAADTATTFIQYQGLNHAFAPLVDQYWQSQDVAQVAAALIGPTINSIQTTVNGVVKIVKPFNNDIAGEQFDPHVLQTLTAFKQPAILENDLAALRSGSLTPAIADPVGDAVTVQSRRNITALNRTVSVEWLTPQNVINHTVLVYFHGGAFYGGVPGNNTVLLKLVAAKSHCCEILNVDYSLAPEAPAPAGILDGLAIFQYLEQRDAETITVAGDSAGANVIAATNLNQQLGSNRRINQQLLLYPVTAPNADHAGPLWDLAAFPIIDSQRAILTNYHDLFRRQLDSITDYYVPENFDSHHSPLISPLHQENFTTPPTTIVGEFDPFRPQAWAYAQRLAAADTATTFIQYQGLNHAFAPLVDQYWQSQDVAQVAAALI